Protein AF-0000000086141491 (afdb_homodimer)

pLDDT: mean 94.19, std 10.58, range [19.38, 98.94]

Nearest PDB structures (foldseek):
  3cea-assembly1_D  TM=8.051E-01  e=7.127E-17  Lactiplantibacillus plantarum WCFS1
  4mkx-assembly1_A  TM=8.194E-01  e=7.556E-16  Lacticaseibacillus casei BL23
  3oqb-assembly1_A  TM=6.980E-01  e=3.266E-14  Bradyrhizobium diazoefficiens USDA 110
  3oqb-assembly1_C  TM=7.221E-01  e=7.176E-14  Bradyrhizobium diazoefficiens USDA 110
  3oqb-assembly1_G  TM=6.958E-01  e=2.919E-14  Bradyrhizobium diazoefficiens USDA 110

Secondary structure (DSSP, 8-state):
-------PPPPEEEEE--SHHHHHHHHHHHHHTS-EEEEEE-SSHHHHHHHHHHHTSTTSPPPTTTEESSHHHHHHHHHHHHHHHHTT-------SEEEE-S-GGGHHHHHHHHGGGT-EEEEPSSS-SSHHHHHHHHHHHHTS----EEES-GGGGSHHHHHHHIIIIIS-TT-SEEEEEEEEE--HHHHIIIIISSGGG-TTTS--HHHHTTHHHHHHHHHHHTSPPTT--PPP----EEEEEEE--SSSGGG--GGGTT--BSTT-TTTTT-TT-HIIIIIITTGGGT--STTHHHH-TTHHHHHHHT-HHHHHHHHHHHHH----TTTS-HHHHHTS--TTB-TTSS---S-SEEEEEEEE---BTTB--EEEEEEEESS-SSSS--EEEEEESSEEEEE-SS-EEEEETTTTEEEEE-----TT-SGGGHHHHHHHHHHHHHHHHHTTSS-HHHHIIIII---HHHHHHHHHHHHHHHHHHHHTSPEEHHHHHIIIIIHHHHTT--/-------PPPPEEEEE--SHHHHHHHHHHHHHTS-EEEEEE-SSHHHHHHHHHHHTSTTSPPPTTTEESSHHHHHHHHHHHHHHHHTT-------SEEEE-S-GGGHHHHHHHHGGGT-EEEEPSSS-SSHHHHHHHHHHHHTS----EEE--GGGGSHHHHHHHIIIIIS-TT-SEEEEEEEEE--HHHHIIIIISSGGG-TTTS--HHHHTTHHHHHHHHHHHTSPPTT--PPP----EEEEEEE--SSSGGG--GGGTT--BSTT-TTTTT-TT-HIIIIIITTGGGT--STTHHHH-TTHHHHHHHT-HHHHHHHHHHHHH----TTTS-HHHHHTS--TTB-TTSS---S-SEEEEEEEE---BTTB--EEEEEEEESS-SSSS--EEEEEESSEEEEE-SS-EEEEETTTTEEEEE-PPPPTT-SGGGHHHHHHHHHHHHHHHHHTTSS-HHHHIIIII---HHHHHHHHHHHHHHHHHHHHTSPEEHHHHHIIIIIHHHHTT--

Radius of gyration: 33.01 Å; Cα contacts (8 Å, |Δi|>4): 2067; chains: 2; bounding box: 70×109×81 Å

Sequence (1022 aa):
MANELASSAKPRLLIVGAGSRGNGYARAVVDSGLGVVAAVAEPVQFKRKLLGSRFIWPGVDPTPEQEFSGWKQYIKYEQQRRKDEAAGVAVPPGVDGVFICVHDEHHIEVLTAIAPLGLHIMAEKPLATTLADCLKIERSVRATEERIFAIGHVLRYSPHNMLLRHLVREKKIIGDILSIEHTEPVGWWHFSHSYVRGHWRKESTTAPSLLTKSCHDIDFILWMLCSPLSNSQEATHLPARLSSSGSLKQYRRAQKPKEAGEATNCVSCPIGDACKYSATRIYHDRHLAKGNAKWPVEIANPEVEHILTTQGAEDAKQALLQTLSEDYDVKKTPLADIEGRAWYGRCVWESDNDVCDDQYVTIEWDDHSPGLGAKTASFHMIAQSLAQCERRGRIYGTSGEIAYDSKTITVHDFTNDTTQTFNPEVPKNSHHGGGDDGLTQQFLKAIVATQSASMSIASAQMEYLGCTMDEIIRSHAAVFAAEEARKERTVVDWQKWWQRNVVNTAGGSASMANELASSAKPRLLIVGAGSRGNGYARAVVDSGLGVVAAVAEPVQFKRKLLGSRFIWPGVDPTPEQEFSGWKQYIKYEQQRRKDEAAGVAVPPGVDGVFICVHDEHHIEVLTAIAPLGLHIMAEKPLATTLADCLKIERSVRATEERIFAIGHVLRYSPHNMLLRHLVREKKIIGDILSIEHTEPVGWWHFSHSYVRGHWRKESTTAPSLLTKSCHDIDFILWMLCSPLSNSQEATHLPARLSSSGSLKQYRRAQKPKEAGEATNCVSCPIGDACKYSATRIYHDRHLAKGNAKWPVEIANPEVEHILTTQGAEDAKQALLQTLSEDYDVKKTPLADIEGRAWYGRCVWESDNDVCDDQYVTIEWDDHSPGLGAKTASFHMIAQSLAQCERRGRIYGTSGEIAYDSKTITVHDFTNDTTQTFNPEVPKNSHHGGGDDGLTQQFLKAIVATQSASMSIASAQMEYLGCTMDEIIRSHAAVFAAEEARKERTVVDWQKWWQRNVVNTAGGSAS

Organism: NCBI:txid717836

Foldseek 3Di:
DVDCPPPPDAFEEEEFDLPPLSLQLLVLQVVLVRHADAAYAAQDPVSQVVSCCVGHNPPDDDDPQHYHNGLVRNLVVLVVQVVCVVVVHDHDDDGQAYEADDAQQCLLVNLLSCLQVVHAYEYEPDNHQDLLSLLSSVCSNVVHDFHFYHYNLLLCFFLQLVVVLCVCPVVVVQPFFAEKEKEFAAEQLNCLQPQQQHQNQAPVNGHACCRVPVLSVLLSVLVNAFADDPPDPDHGFAFFWKAKAFFADAQ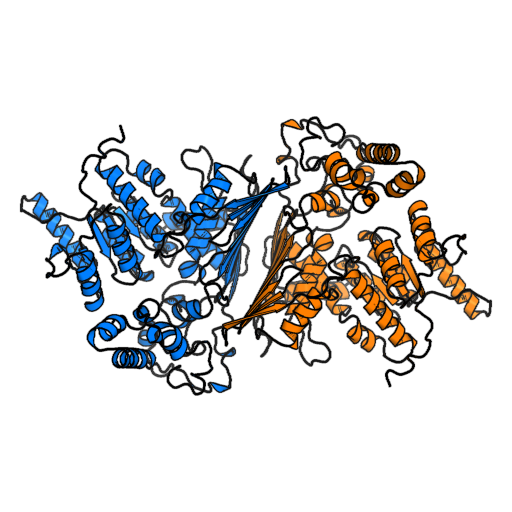AQVNDDVQQPPDFFLLPGPCNVPDPNQLCCVQPVVALVVPHCDPPNCVLPVCLNVCCVPPHSVVSSVVSSVSLPDDDDPVPDDPCVLNVGGRSGTRSHNTPGTHTQKMKMKIWTDDDDVSNHIHMYMYIYHNHDRDRRQMWMKIHHPFWIWTDGLAKIWIAGNVVGDIDMDGGDFDDPRPNSCSSSRSSSLSSQLSSCVVVVVDPNVRSNCVRNVADSVSSSSSSLSSVQNVCNHVVVHMDGPVVSCCVSPVVSVPVVVD/DVDCPDPPDAFEEEEFDLPPLSLQLLVLQVVLVRHADAAYAAQDPVSQVVSCCVGHNPPDDDDPQHYHNGLVRNLVVVVVQVVCVVVVHDHDDDGQAYEADDAQQCLLVNLLSCLQVVHAYEYEPDNHQDLLSLLSSVVSNVVHDFHFYHYNLLLCFFLQLVVVLCVCPVVVVQPFFAEKEKEFAAAQLNCLQPQQQHQNQAPVNGHACCRVPVLSVLLSVLVNQFADDFPDPDHGFAFFWKAKAFFADAQAQVNDDVQQPPDFFLLPGPCNVPDPNQLCCVQPVVALVVPHCDPPNCVLPVCLNVCCVPPHSVVSSVVSSVSRPDDDDPVPDDPCVLNVGGRSGTRSHNTPGTHTQKMKMKIWTDCDDVSNHIHMYMYIYHNHDRDRRQMWMKIHHPFWIWTDGLAKIWIAGNVVGDIDMDGGDFDPPHPNSCSSSRSSSLSSQLSSCVSVVVDPNVRSNCPRNVADSVSSSSSSLSSVQNVCNHVVVHMDGPVVSCCVSPVVSVPVVVD

Solvent-accessible surface area (backbone atoms only — not comparable to full-atom values): 52686 Å² total; per-residue (Å²): 126,92,58,76,79,62,86,64,82,58,48,24,27,33,33,32,20,48,46,74,62,23,46,51,52,50,49,35,34,54,74,65,68,57,32,41,52,51,27,40,18,20,70,54,61,69,41,35,50,52,48,34,40,71,61,57,30,62,94,58,78,77,54,80,84,32,56,30,63,24,62,67,54,43,52,55,50,51,54,48,45,51,53,36,44,74,70,68,43,91,64,80,86,77,66,49,29,35,40,43,35,57,61,46,75,48,34,45,61,52,49,50,65,47,31,78,73,50,47,25,38,36,34,42,59,41,70,34,58,43,70,68,44,38,52,50,37,51,51,43,48,65,73,36,60,86,52,48,64,43,65,49,48,32,54,70,34,8,48,47,46,40,49,49,45,42,42,47,68,74,64,33,69,23,44,56,66,42,35,36,43,40,34,42,26,45,6,44,67,53,34,45,47,45,37,33,23,25,77,44,6,28,39,93,78,38,29,47,36,60,46,71,67,38,35,41,56,52,30,47,52,40,54,73,64,21,54,48,59,84,96,49,89,56,67,70,46,65,63,44,34,31,29,28,49,66,45,68,64,69,66,32,56,91,61,49,61,73,80,39,64,84,51,54,32,23,76,76,23,82,39,29,90,70,42,70,79,14,31,58,42,57,42,35,64,68,25,39,73,71,70,38,39,45,90,70,30,29,76,70,37,68,58,37,41,56,35,34,75,74,69,27,64,68,56,20,48,51,54,49,51,56,57,28,57,47,81,82,45,86,88,73,47,54,64,67,66,60,71,68,51,64,39,64,6,42,24,59,34,66,44,84,36,69,31,50,46,32,38,37,38,39,40,33,31,57,70,74,46,95,90,40,56,37,28,39,37,39,38,37,42,34,23,53,30,87,51,60,66,52,33,34,37,37,40,25,17,77,38,13,35,36,41,37,49,75,51,43,40,36,40,36,30,61,70,80,68,47,75,50,77,44,68,56,70,60,55,85,94,38,53,76,55,17,1,53,45,34,43,47,49,26,53,42,51,24,50,51,35,38,74,68,65,75,33,52,52,70,55,22,33,47,71,48,63,62,52,50,72,67,53,54,51,48,33,52,46,51,48,54,48,27,49,48,8,37,76,67,54,34,48,35,49,37,64,64,48,42,44,60,66,55,54,51,52,64,57,58,72,76,106,126,97,56,78,76,65,88,66,81,59,49,25,26,32,34,32,20,47,45,76,62,23,47,51,51,48,48,34,35,54,73,66,66,57,34,39,52,51,28,39,18,20,68,53,60,68,41,34,50,52,47,34,40,72,62,56,31,62,93,57,76,76,53,80,85,32,56,30,63,24,65,68,55,42,51,54,50,51,55,49,46,50,53,35,44,75,70,69,44,90,64,79,84,77,67,50,28,36,39,43,35,59,60,47,72,50,33,45,61,52,51,51,66,47,31,78,73,49,48,25,36,36,34,42,59,41,69,34,61,42,69,69,44,38,52,50,37,50,51,43,47,65,72,36,59,85,51,46,65,44,63,48,49,31,54,70,34,8,48,47,46,41,49,50,46,43,42,46,70,74,62,33,68,22,43,56,67,41,36,37,44,39,33,42,26,45,6,43,68,52,34,44,48,44,37,34,23,25,77,44,6,28,40,92,79,38,28,47,36,60,47,70,68,38,36,41,54,52,30,47,51,40,53,74,65,23,52,48,58,84,98,48,90,56,66,70,46,66,62,43,34,30,30,28,49,63,44,67,61,68,66,33,55,91,61,49,59,73,78,38,62,84,52,55,32,23,77,77,23,83,40,30,92,71,43,71,78,14,31,60,42,57,43,35,62,68,25,40,72,71,67,39,39,44,90,70,32,28,76,70,38,68,57,36,42,57,33,34,76,74,71,27,65,70,56,20,49,50,54,48,51,53,57,28,57,47,81,82,46,87,90,72,47,56,65,67,66,59,72,68,52,62,38,64,6,40,24,60,35,64,45,85,36,69,31,50,44,33,36,38,39,40,40,32,31,56,71,74,46,96,90,37,54,37,30,40,37,39,37,37,42,35,22,53,30,86,50,62,65,52,35,35,37,36,38,26,19,77,38,12,34,34,42,38,48,75,52,43,40,37,40,35,31,61,69,80,68,46,75,50,76,45,67,56,71,58,53,86,92,34,54,75,52,17,2,53,44,35,44,48,50,25,53,43,51,25,50,51,34,36,75,67,66,74,35,55,52,72,55,23,34,48,73,46,63,62,53,49,72,68,53,52,50,48,33,52,48,52,47,54,47,28,49,49,9,36,76,67,54,33,48,35,47,38,65,64,48,42,43,59,64,54,55,49,51,63,59,57,72,75,104

Structure (mmCIF, N/CA/C/O backbone):
data_AF-0000000086141491-model_v1
#
loop_
_entity.id
_entity.type
_entity.pdbx_description
1 polymer 'Gfo/Idh/MocA-like oxidoreductase N-terminal domain-containing protein'
#
loop_
_atom_site.group_PDB
_atom_site.id
_atom_site.type_symbol
_atom_site.label_atom_id
_atom_site.label_alt_id
_atom_site.label_comp_id
_atom_site.label_asym_id
_atom_site.label_entity_id
_atom_site.label_seq_id
_atom_site.pdbx_PDB_ins_code
_atom_site.Cartn_x
_atom_site.Cartn_y
_atom_site.Cartn_z
_atom_site.occupancy
_atom_site.B_iso_or_equiv
_atom_site.auth_seq_id
_atom_site.auth_comp_id
_atom_site.auth_asym_id
_atom_site.auth_atom_id
_atom_site.pdbx_PDB_model_num
ATOM 1 N N . MET A 1 1 ? 27.203 -17.422 -38.156 1 19.97 1 MET A N 1
ATOM 2 C CA . MET A 1 1 ? 27.078 -18.812 -37.719 1 19.97 1 MET A CA 1
ATOM 3 C C . MET A 1 1 ? 25.844 -18.984 -36.844 1 19.97 1 MET A C 1
ATOM 5 O O . MET A 1 1 ? 25.922 -18.812 -35.625 1 19.97 1 MET A O 1
ATOM 9 N N . ALA A 1 2 ? 24.734 -18.281 -37.188 1 32.72 2 ALA A N 1
ATOM 10 C CA . ALA A 1 2 ? 23.328 -18.578 -36.875 1 32.72 2 ALA A CA 1
ATOM 11 C C . ALA A 1 2 ? 23.094 -20.078 -36.844 1 32.72 2 ALA A C 1
ATOM 13 O O . ALA A 1 2 ? 22.859 -20.703 -37.906 1 32.72 2 ALA A O 1
ATOM 14 N N . ASN A 1 3 ? 24.25 -20.656 -36.219 1 27.97 3 ASN A N 1
ATOM 15 C CA . ASN A 1 3 ? 24.578 -22.078 -36.219 1 27.97 3 ASN A CA 1
ATOM 16 C C . ASN A 1 3 ? 23.344 -22.953 -36.062 1 27.97 3 ASN A C 1
ATOM 18 O O . ASN A 1 3 ? 22.312 -22.5 -35.562 1 27.97 3 ASN A O 1
ATOM 22 N N . GLU A 1 4 ? 23.422 -24.172 -36.688 1 32.06 4 GLU A N 1
ATOM 23 C CA . GLU A 1 4 ? 22.609 -25.391 -36.656 1 32.06 4 GLU A CA 1
ATOM 24 C C . GLU A 1 4 ? 22.203 -25.75 -35.219 1 32.06 4 GLU A C 1
ATOM 26 O O . GLU A 1 4 ? 23.016 -26.281 -34.469 1 32.06 4 GLU A O 1
ATOM 31 N N . LEU A 1 5 ? 21.641 -24.938 -34.375 1 37.84 5 LEU A N 1
ATOM 32 C CA . LEU A 1 5 ? 21.031 -25.688 -33.281 1 37.84 5 LEU A CA 1
ATOM 33 C C . LEU A 1 5 ? 20.594 -27.078 -33.75 1 37.84 5 LEU A C 1
ATOM 35 O O . LEU A 1 5 ? 19.719 -27.203 -34.625 1 37.84 5 LEU A O 1
ATOM 39 N N . ALA A 1 6 ? 21.578 -27.906 -34.094 1 38.84 6 ALA A N 1
ATOM 40 C CA . ALA A 1 6 ? 21.547 -29.312 -34.469 1 38.84 6 ALA A CA 1
ATOM 41 C C . ALA A 1 6 ? 20.219 -29.953 -34.062 1 38.84 6 ALA A C 1
ATOM 43 O O . ALA A 1 6 ? 19.672 -29.656 -33 1 38.84 6 ALA A O 1
ATOM 44 N N . SER A 1 7 ? 19.375 -30.469 -34.969 1 47.78 7 SER A N 1
ATOM 45 C CA . SER A 1 7 ? 18.047 -31.094 -34.969 1 47.78 7 SER A CA 1
ATOM 46 C C . SER A 1 7 ? 17.781 -31.844 -33.688 1 47.78 7 SER A C 1
ATOM 48 O O . SER A 1 7 ? 17.859 -33.062 -33.656 1 47.78 7 SER A O 1
ATOM 50 N N . SER A 1 8 ? 18.297 -31.469 -32.594 1 59.31 8 SER A N 1
ATOM 51 C CA . SER A 1 8 ? 18.047 -32.25 -31.391 1 59.31 8 SER A CA 1
ATOM 52 C C . SER A 1 8 ? 16.547 -32.531 -31.234 1 59.31 8 SER A C 1
ATOM 54 O O . SER A 1 8 ? 15.711 -31.766 -31.688 1 59.31 8 SER A O 1
ATOM 56 N N . ALA A 1 9 ? 16.25 -33.906 -30.953 1 81.94 9 ALA A N 1
ATOM 57 C CA . ALA A 1 9 ? 14.883 -34.406 -30.781 1 81.94 9 ALA A CA 1
ATOM 58 C C . ALA A 1 9 ? 14.117 -33.562 -29.766 1 81.94 9 ALA A C 1
ATOM 60 O O . ALA A 1 9 ? 14.664 -33.156 -28.734 1 81.94 9 ALA A O 1
ATOM 61 N N . LYS A 1 10 ? 13.008 -33 -30.125 1 93.88 10 LYS A N 1
ATOM 62 C CA . LYS A 1 10 ? 12.125 -32.219 -29.281 1 93.88 10 LYS A CA 1
ATOM 63 C C . LYS A 1 10 ? 11.766 -32.969 -28 1 93.88 10 LYS A C 1
ATOM 65 O O . LYS A 1 10 ? 11.469 -34.156 -28.047 1 93.88 10 LYS A O 1
ATOM 70 N N . PRO A 1 11 ? 11.914 -32.219 -26.891 1 97.56 11 PRO A N 1
ATOM 71 C CA . PRO A 1 11 ? 11.508 -32.875 -25.641 1 97.56 11 PRO A CA 1
ATOM 72 C C . PRO A 1 11 ? 10.078 -33.406 -25.688 1 97.56 11 PRO A C 1
ATOM 74 O O . PRO A 1 11 ? 9.188 -32.781 -26.25 1 97.56 11 PRO A O 1
ATOM 77 N N . ARG A 1 12 ? 9.922 -34.562 -25.219 1 98.31 12 ARG A N 1
ATOM 78 C CA . ARG A 1 12 ? 8.609 -35.188 -25.094 1 98.31 12 ARG A CA 1
ATOM 79 C C . ARG A 1 12 ? 8.055 -35 -23.688 1 98.31 12 ARG A C 1
ATOM 81 O O . ARG A 1 12 ? 8.703 -35.375 -22.703 1 98.31 12 ARG A O 1
ATOM 88 N N . LEU A 1 13 ? 6.812 -34.531 -23.594 1 98.75 13 LEU A N 1
ATOM 89 C CA . LEU A 1 13 ? 6.328 -34.062 -22.297 1 98.75 13 LEU A CA 1
ATOM 90 C C . LEU A 1 13 ? 5.074 -34.812 -21.891 1 98.75 13 LEU A C 1
ATOM 92 O O . LEU A 1 13 ? 4.211 -35.094 -22.719 1 98.75 13 LEU A O 1
ATOM 96 N N . LEU A 1 14 ? 4.98 -35.156 -20.625 1 98.81 14 LEU A N 1
ATOM 97 C CA . LEU A 1 14 ? 3.783 -35.656 -19.969 1 98.81 14 LEU A CA 1
ATOM 98 C C . LEU A 1 14 ? 3.023 -34.562 -19.25 1 98.81 14 LEU A C 1
ATOM 100 O O . LEU A 1 14 ? 3.629 -33.719 -18.594 1 98.81 14 LEU A O 1
ATOM 104 N N . ILE A 1 15 ? 1.693 -34.531 -19.453 1 98.81 15 ILE A N 1
ATOM 105 C CA . ILE A 1 15 ? 0.836 -33.625 -18.688 1 98.81 15 ILE A CA 1
ATOM 106 C C . ILE A 1 15 ? 0.083 -34.438 -17.609 1 98.81 15 ILE A C 1
ATOM 108 O O . ILE A 1 15 ? -0.696 -35.312 -17.938 1 98.81 15 ILE A O 1
ATOM 112 N N . VAL A 1 16 ? 0.362 -34.125 -16.375 1 98.75 16 VAL A N 1
ATOM 113 C CA . VAL A 1 16 ? -0.389 -34.688 -15.266 1 98.75 16 VAL A CA 1
ATOM 114 C C . VAL A 1 16 ? -1.433 -33.719 -14.766 1 98.75 16 VAL A C 1
ATOM 116 O O . VAL A 1 16 ? -1.104 -32.781 -14.039 1 98.75 16 VAL A O 1
ATOM 119 N N . GLY A 1 17 ? -2.668 -33.969 -15.008 1 98.06 17 GLY A N 1
ATOM 120 C CA . GLY A 1 17 ? -3.758 -33.031 -14.773 1 98.06 17 GLY A CA 1
ATOM 121 C C . GLY A 1 17 ? -4.195 -32.281 -16.031 1 98.06 17 GLY A C 1
ATOM 122 O O . GLY A 1 17 ? -3.492 -31.406 -16.516 1 98.06 17 GLY A O 1
ATOM 123 N N . ALA A 1 18 ? -5.391 -32.594 -16.5 1 96.81 18 ALA A N 1
ATOM 124 C CA . ALA A 1 18 ? -5.887 -32.062 -17.766 1 96.81 18 ALA A CA 1
ATOM 125 C C . ALA A 1 18 ? -6.953 -30.984 -17.516 1 96.81 18 ALA A C 1
ATOM 127 O O . ALA A 1 18 ? -7.934 -30.891 -18.266 1 96.81 18 ALA A O 1
ATOM 128 N N . GLY A 1 19 ? -6.789 -30.281 -16.375 1 92.69 19 GLY A N 1
ATOM 129 C CA . GLY A 1 19 ? -7.621 -29.109 -16.141 1 92.69 19 GLY A CA 1
ATOM 130 C C . GLY A 1 19 ? -7.176 -27.906 -16.938 1 92.69 19 GLY A C 1
ATOM 131 O O . GLY A 1 19 ? -6.523 -28.031 -17.969 1 92.69 19 GLY A O 1
ATOM 132 N N . SER A 1 20 ? -7.648 -26.781 -16.5 1 90.38 20 SER A N 1
ATOM 133 C CA . SER A 1 20 ? -7.352 -25.531 -17.188 1 90.38 20 SER A CA 1
ATOM 134 C C . SER A 1 20 ? -5.848 -25.328 -17.344 1 90.38 20 SER A C 1
ATOM 136 O O . SER A 1 20 ? -5.371 -24.969 -18.422 1 90.38 20 SER A O 1
ATOM 138 N N . ARG A 1 21 ? -5.066 -25.609 -16.297 1 93.25 21 ARG A N 1
ATOM 139 C CA . ARG A 1 21 ? -3.627 -25.375 -16.328 1 93.25 21 ARG A CA 1
ATOM 140 C C . ARG A 1 21 ? -2.939 -26.391 -17.25 1 93.25 21 ARG A C 1
ATOM 142 O O . ARG A 1 21 ? -2.049 -26.031 -18.016 1 93.25 21 ARG A O 1
ATOM 149 N N . GLY A 1 22 ? -3.352 -27.641 -17.172 1 96.12 22 GLY A N 1
ATOM 150 C CA . GLY A 1 22 ? -2.799 -28.641 -18.078 1 96.12 22 GLY A CA 1
ATOM 151 C C . GLY A 1 22 ? -3.006 -28.312 -19.531 1 96.12 22 GLY A C 1
ATOM 152 O O . GLY A 1 22 ? -2.082 -28.422 -20.344 1 96.12 22 GLY A O 1
ATOM 153 N N . ASN A 1 23 ? -4.211 -27.891 -19.828 1 93.81 23 ASN A N 1
ATOM 154 C CA . ASN A 1 23 ? -4.512 -27.469 -21.188 1 93.81 23 ASN A CA 1
ATOM 155 C C . ASN A 1 23 ? -3.68 -26.25 -21.594 1 93.81 23 ASN A C 1
ATOM 157 O O . ASN A 1 23 ? -3.213 -26.172 -22.734 1 93.81 23 ASN A O 1
ATOM 161 N N . GLY A 1 24 ? -3.523 -25.344 -20.641 1 93.25 24 GLY A N 1
ATOM 162 C CA . GLY A 1 24 ? -2.721 -24.156 -20.922 1 93.25 24 GLY A CA 1
ATOM 163 C C . GLY A 1 24 ? -1.276 -24.484 -21.25 1 93.25 24 GLY A C 1
ATOM 164 O O . GLY A 1 24 ? -0.719 -23.953 -22.219 1 93.25 24 GLY A O 1
ATOM 165 N N . TYR A 1 25 ? -0.662 -25.359 -20.516 1 96.5 25 TYR A N 1
ATOM 166 C CA . TYR A 1 25 ? 0.731 -25.734 -20.75 1 96.5 25 TYR A CA 1
ATOM 167 C C . TYR A 1 25 ? 0.871 -26.578 -22 1 96.5 25 TYR A C 1
ATOM 169 O O . TYR A 1 25 ? 1.85 -26.453 -22.734 1 96.5 25 TYR A O 1
ATOM 177 N N . ALA A 1 26 ? -0.081 -27.469 -22.234 1 97.38 26 ALA A N 1
ATOM 178 C CA . ALA A 1 26 ? -0.063 -28.234 -23.484 1 97.38 26 ALA A CA 1
ATOM 179 C C . ALA A 1 26 ? -0.076 -27.328 -24.703 1 97.38 26 ALA A C 1
ATOM 181 O O . ALA A 1 26 ? 0.72 -27.5 -25.625 1 97.38 26 ALA A O 1
ATOM 182 N N . ARG A 1 27 ? -0.96 -26.391 -24.656 1 95.25 27 ARG A N 1
ATOM 183 C CA . ARG A 1 27 ? -1.037 -25.422 -25.75 1 95.25 27 ARG A CA 1
ATOM 184 C C . ARG A 1 27 ? 0.282 -24.672 -25.906 1 95.25 27 ARG A C 1
ATOM 186 O O . ARG A 1 27 ? 0.779 -24.516 -27.031 1 95.25 27 ARG A O 1
ATOM 193 N N . ALA A 1 28 ? 0.812 -24.203 -24.781 1 95.5 28 ALA A N 1
ATOM 194 C CA . ALA A 1 28 ? 2.059 -23.438 -24.812 1 95.5 28 ALA A CA 1
ATOM 195 C C . ALA A 1 28 ? 3.193 -24.281 -25.406 1 95.5 28 ALA A C 1
ATOM 197 O O . ALA A 1 28 ? 4.039 -23.75 -26.141 1 95.5 28 ALA A O 1
ATOM 198 N N . VAL A 1 29 ? 3.246 -25.547 -25.094 1 97.38 29 VAL A N 1
ATOM 199 C CA . VAL A 1 29 ? 4.254 -26.453 -25.641 1 97.38 29 VAL A CA 1
ATOM 200 C C . VAL A 1 29 ? 4.117 -26.531 -27.156 1 97.38 29 VAL A C 1
ATOM 202 O O . VAL A 1 29 ? 5.09 -26.312 -27.891 1 97.38 29 VAL A O 1
ATOM 205 N N . VAL A 1 30 ? 2.924 -26.75 -27.609 1 96.56 30 VAL A N 1
ATOM 206 C CA . VAL A 1 30 ? 2.666 -26.906 -29.047 1 96.56 30 VAL A CA 1
ATOM 207 C C . VAL A 1 30 ? 2.941 -25.594 -29.766 1 96.56 30 VAL A C 1
ATOM 209 O O . VAL A 1 30 ? 3.629 -25.594 -30.797 1 96.56 30 VAL A O 1
ATOM 212 N N . ASP A 1 31 ? 2.479 -24.531 -29.219 1 93.88 31 ASP A N 1
ATOM 213 C CA . ASP A 1 31 ? 2.627 -23.234 -29.844 1 93.88 31 ASP A CA 1
ATOM 214 C C . ASP A 1 31 ? 4.094 -22.812 -29.922 1 93.88 31 ASP A C 1
ATOM 216 O O . ASP A 1 31 ? 4.5 -22.109 -30.859 1 93.88 31 ASP A O 1
ATOM 220 N N . SER A 1 32 ? 4.883 -23.219 -28.969 1 94 32 SER A N 1
ATOM 221 C CA . SER A 1 32 ? 6.289 -22.844 -28.922 1 94 32 SER A CA 1
ATOM 222 C C . SER A 1 32 ? 7.086 -23.547 -30.016 1 94 32 SER A C 1
ATOM 224 O O . SER A 1 32 ? 8.133 -23.047 -30.438 1 94 32 SER A O 1
ATOM 226 N N . GLY A 1 33 ? 6.68 -24.734 -30.406 1 95.56 33 GLY A N 1
ATOM 227 C CA . GLY A 1 33 ? 7.406 -25.547 -31.359 1 95.56 33 GLY A CA 1
ATOM 228 C C . GLY A 1 33 ? 8.656 -26.188 -30.766 1 95.56 33 GLY A C 1
ATOM 229 O O . GLY A 1 33 ? 9.43 -26.812 -31.484 1 95.56 33 GLY A O 1
ATOM 230 N N . LEU A 1 34 ? 8.797 -26.094 -29.484 1 96.19 34 LEU A N 1
ATOM 231 C CA . LEU A 1 34 ? 10.047 -26.5 -28.859 1 96.19 34 LEU A CA 1
ATOM 232 C C . LEU A 1 34 ? 9.93 -27.891 -28.25 1 96.19 34 LEU A C 1
ATOM 234 O O . LEU A 1 34 ? 10.93 -28.484 -27.859 1 96.19 34 LEU A O 1
ATOM 238 N N . GLY A 1 35 ? 8.695 -28.406 -28.219 1 97.44 35 GLY A N 1
ATOM 239 C CA . GLY A 1 35 ? 8.438 -29.703 -27.625 1 97.44 35 GLY A CA 1
ATOM 240 C C . GLY A 1 35 ? 7.195 -30.375 -28.156 1 97.44 35 GLY A C 1
ATOM 241 O O . GLY A 1 35 ? 6.5 -29.828 -29.016 1 97.44 35 GLY A O 1
ATOM 242 N N . VAL A 1 36 ? 6.996 -31.594 -27.703 1 97.62 36 VAL A N 1
ATOM 243 C CA . VAL A 1 36 ? 5.805 -32.344 -28.078 1 97.62 36 VAL A CA 1
ATOM 244 C C . VAL A 1 36 ? 5.078 -32.844 -26.828 1 97.62 36 VAL A C 1
ATOM 246 O O . VAL A 1 36 ? 5.711 -33.25 -25.859 1 97.62 36 VAL A O 1
ATOM 249 N N . VAL A 1 37 ? 3.781 -32.688 -26.828 1 98.62 37 VAL A N 1
ATOM 250 C CA . VAL A 1 37 ? 2.979 -33.312 -25.781 1 98.62 37 VAL A CA 1
ATOM 251 C C . VAL A 1 37 ? 2.781 -34.781 -26.094 1 98.62 37 VAL A C 1
ATOM 253 O O . VAL A 1 37 ? 2.066 -35.125 -27.047 1 98.62 37 VAL A O 1
ATOM 256 N N . ALA A 1 38 ? 3.379 -35.594 -25.312 1 98.44 38 ALA A N 1
ATOM 257 C CA . ALA A 1 38 ? 3.465 -37 -25.672 1 98.44 38 ALA A CA 1
ATOM 258 C C . ALA A 1 38 ? 2.385 -37.812 -24.969 1 98.44 38 ALA A C 1
ATOM 260 O O . ALA A 1 38 ? 1.951 -38.875 -25.469 1 98.44 38 ALA A O 1
ATOM 261 N N . ALA A 1 39 ? 2.002 -37.375 -23.766 1 98.75 39 ALA A N 1
ATOM 262 C CA . ALA A 1 39 ? 1.07 -38.188 -22.969 1 98.75 39 ALA A CA 1
ATOM 263 C C . ALA A 1 39 ? 0.305 -37.312 -21.984 1 98.75 39 ALA A C 1
ATOM 265 O O . ALA A 1 39 ? 0.716 -36.188 -21.688 1 98.75 39 ALA A O 1
ATOM 266 N N . VAL A 1 40 ? -0.839 -37.875 -21.5 1 98.81 40 VAL A N 1
ATOM 267 C CA . VAL A 1 40 ? -1.674 -37.219 -20.5 1 98.81 40 VAL A CA 1
ATOM 268 C C . VAL A 1 40 ? -2.109 -38.219 -19.438 1 98.81 40 VAL A C 1
ATOM 270 O O . VAL A 1 40 ? -2.402 -39.375 -19.75 1 98.81 40 VAL A O 1
ATOM 273 N N . ALA A 1 41 ? -2.016 -37.844 -18.219 1 98.75 41 ALA A N 1
ATOM 274 C CA . ALA A 1 41 ? -2.574 -38.562 -17.078 1 98.75 41 ALA A CA 1
ATOM 275 C C . ALA A 1 41 ? -3.66 -37.75 -16.375 1 98.75 41 ALA A C 1
ATOM 277 O O . ALA A 1 41 ? -3.383 -36.688 -15.82 1 98.75 41 ALA A O 1
ATOM 278 N N . GLU A 1 42 ? -4.906 -38.188 -16.359 1 98.12 42 GLU A N 1
ATOM 279 C CA . GLU A 1 42 ? -6.082 -37.5 -15.852 1 98.12 42 GLU A CA 1
ATOM 280 C C . GLU A 1 42 ? -7.199 -38.469 -15.523 1 98.12 42 GLU A C 1
ATOM 282 O O . GLU A 1 42 ? -7.609 -39.25 -16.375 1 98.12 42 GLU A O 1
ATOM 287 N N . PRO A 1 43 ? -7.676 -38.344 -14.234 1 96.31 43 PRO A N 1
ATOM 288 C CA . PRO A 1 43 ? -8.68 -39.344 -13.828 1 96.31 43 PRO A CA 1
ATOM 289 C C . PRO A 1 43 ? -10.031 -39.125 -14.5 1 96.31 43 PRO A C 1
ATOM 291 O O . PRO A 1 43 ? -10.797 -40.062 -14.688 1 96.31 43 PRO A O 1
ATOM 294 N N . VAL A 1 44 ? -10.398 -37.906 -14.805 1 93.81 44 VAL A N 1
ATOM 295 C CA . VAL A 1 44 ? -11.672 -37.594 -15.453 1 93.81 44 VAL A CA 1
ATOM 296 C C . VAL A 1 44 ? -11.57 -37.906 -16.953 1 93.81 44 VAL A C 1
ATOM 298 O O . VAL A 1 44 ? -10.891 -37.156 -17.672 1 93.81 44 VAL A O 1
ATOM 301 N N . GLN A 1 45 ? -12.32 -38.844 -17.375 1 95.44 45 GLN A N 1
ATOM 302 C CA . GLN A 1 45 ? -12.211 -39.344 -18.734 1 95.44 45 GLN A CA 1
ATOM 303 C C . GLN A 1 45 ? -12.453 -38.25 -19.75 1 95.44 45 GLN A C 1
ATOM 305 O O . GLN A 1 45 ? -11.719 -38.125 -20.734 1 95.44 45 GLN A O 1
ATOM 310 N N . PHE A 1 46 ? -13.461 -37.531 -19.578 1 92.06 46 PHE A N 1
ATOM 311 C CA . PHE A 1 46 ? -13.82 -36.5 -20.531 1 92.06 46 PHE A CA 1
ATOM 312 C C . PHE A 1 46 ? -12.68 -35.5 -20.703 1 92.06 46 PHE A C 1
ATOM 314 O O . PHE A 1 46 ? -12.312 -35.156 -21.828 1 92.06 46 PHE A O 1
ATOM 321 N N . LYS A 1 47 ? -12.07 -35.062 -19.625 1 93.62 47 LYS A N 1
ATOM 322 C CA . LYS A 1 47 ? -10.977 -34.094 -19.656 1 93.62 47 LYS A CA 1
ATOM 323 C C . LYS A 1 47 ? -9.734 -34.719 -20.312 1 93.62 47 LYS A C 1
ATOM 325 O O . LYS A 1 47 ? -9.055 -34.062 -21.094 1 93.62 47 LYS A O 1
ATOM 330 N N . ARG A 1 48 ? -9.469 -35.938 -19.984 1 96.75 48 ARG A N 1
ATOM 331 C CA . ARG A 1 48 ? -8.344 -36.656 -20.547 1 96.75 48 ARG A CA 1
ATOM 332 C C . ARG A 1 48 ? -8.445 -36.75 -22.062 1 96.75 48 ARG A C 1
ATOM 334 O O . ARG A 1 48 ? -7.496 -36.438 -22.781 1 96.75 48 ARG A O 1
ATOM 341 N N . LYS A 1 49 ? -9.633 -37.094 -22.5 1 95.12 49 LYS A N 1
ATOM 342 C CA . LYS A 1 49 ? -9.867 -37.281 -23.938 1 95.12 49 LYS A CA 1
ATOM 343 C C . LYS A 1 49 ? -9.812 -35.938 -24.656 1 95.12 49 LYS A C 1
ATOM 345 O O . LYS A 1 49 ? -9.312 -35.844 -25.781 1 95.12 49 LYS A O 1
ATOM 350 N N . LEU A 1 50 ? -10.367 -35 -24.031 1 92.38 50 LEU A N 1
ATOM 351 C CA . LEU A 1 50 ? -10.391 -33.688 -24.641 1 92.38 50 LEU A CA 1
ATOM 352 C C . LEU A 1 50 ? -8.969 -33.156 -24.859 1 92.38 50 LEU A C 1
ATOM 354 O O . LEU A 1 50 ? -8.641 -32.719 -25.969 1 92.38 50 LEU A O 1
ATOM 358 N N . LEU A 1 51 ? -8.086 -33.188 -23.828 1 96.19 51 LEU A N 1
ATOM 359 C CA . LEU A 1 51 ? -6.711 -32.75 -23.984 1 96.19 51 LEU A CA 1
ATOM 360 C C . LEU A 1 51 ? -5.957 -33.594 -24.984 1 96.19 51 LEU A C 1
ATOM 362 O O . LEU A 1 51 ? -5.254 -33.062 -25.859 1 96.19 51 LEU A O 1
ATOM 366 N N . GLY A 1 52 ? -6.113 -34.875 -24.922 1 97.69 52 GLY A N 1
ATOM 367 C CA . GLY A 1 52 ? -5.441 -35.812 -25.828 1 97.69 52 GLY A CA 1
ATOM 368 C C . GLY A 1 52 ? -5.801 -35.562 -27.281 1 97.69 52 GLY A C 1
ATOM 369 O O . GLY A 1 52 ? -4.918 -35.5 -28.141 1 97.69 52 GLY A O 1
ATOM 370 N N . SER A 1 53 ? -7.078 -35.375 -27.531 1 95.88 53 SER A N 1
ATOM 371 C CA . SER A 1 53 ? -7.535 -35.188 -28.906 1 95.88 53 SER A CA 1
ATOM 372 C C . SER A 1 53 ? -7.035 -33.875 -29.469 1 95.88 53 SER A C 1
ATOM 374 O O . SER A 1 53 ? -6.848 -33.75 -30.672 1 95.88 53 SER A O 1
ATOM 376 N N . ARG A 1 54 ? -6.801 -32.969 -28.609 1 94.69 54 ARG A N 1
ATOM 377 C CA . ARG A 1 54 ? -6.391 -31.625 -29.062 1 94.69 54 ARG A CA 1
ATOM 378 C C . ARG A 1 54 ? -4.883 -31.578 -29.281 1 94.69 54 ARG A C 1
ATOM 380 O O . ARG A 1 54 ? -4.414 -30.938 -30.234 1 94.69 54 ARG A O 1
ATOM 387 N N . PHE A 1 55 ? -4.09 -32.312 -28.422 1 97.75 55 PHE A N 1
ATOM 388 C CA . PHE A 1 55 ? -2.668 -31.984 -28.391 1 97.75 55 PHE A CA 1
ATOM 389 C C . PHE A 1 55 ? -1.817 -33.219 -28.594 1 97.75 55 PHE A C 1
ATOM 391 O O . PHE A 1 55 ? -0.62 -33.125 -28.875 1 97.75 55 PHE A O 1
ATOM 398 N N . ILE A 1 56 ? -2.338 -34.438 -28.562 1 98 56 ILE A N 1
ATOM 399 C CA . ILE A 1 56 ? -1.511 -35.625 -28.531 1 98 56 ILE A CA 1
ATOM 400 C C . ILE A 1 56 ? -1.865 -36.531 -29.703 1 98 56 ILE A C 1
ATOM 402 O O . ILE A 1 56 ? -0.984 -36.969 -30.453 1 98 56 ILE A O 1
ATOM 406 N N . TRP A 1 57 ? -3.203 -36.781 -29.906 1 96.19 57 TRP A N 1
ATOM 407 C CA . TRP A 1 57 ? -3.631 -37.688 -30.969 1 96.19 57 TRP A CA 1
ATOM 408 C C . TRP A 1 57 ? -4.793 -37.094 -31.766 1 96.19 57 TRP A C 1
ATOM 410 O O . TRP A 1 57 ? -5.844 -37.719 -31.891 1 96.19 57 TRP A O 1
ATOM 420 N N . PRO A 1 58 ? -4.621 -36.031 -32.281 1 91.94 58 PRO A N 1
ATOM 421 C CA . PRO A 1 58 ? -5.727 -35.406 -33.031 1 91.94 58 PRO A CA 1
ATOM 422 C C . PRO A 1 58 ? -6.293 -36.312 -34.094 1 91.94 58 PRO A C 1
ATOM 424 O O . PRO A 1 58 ? -5.555 -36.781 -34.969 1 91.94 58 PRO A O 1
ATOM 427 N N . GLY A 1 59 ? -7.547 -36.531 -34.031 1 91.12 59 GLY A N 1
ATOM 428 C CA . GLY A 1 59 ? -8.273 -37.219 -35.094 1 91.12 59 GLY A CA 1
ATOM 429 C C . GLY A 1 59 ? -8.109 -38.719 -35.094 1 91.12 59 GLY A C 1
ATOM 430 O O . GLY A 1 59 ? -8.539 -39.406 -36 1 91.12 59 GLY A O 1
ATOM 431 N N . VAL A 1 60 ? -7.352 -39.25 -34.094 1 93.75 60 VAL A N 1
ATOM 432 C CA . VAL A 1 60 ? -7.172 -40.719 -34.031 1 93.75 60 VAL A CA 1
ATOM 433 C C . VAL A 1 60 ? -7.363 -41.188 -32.594 1 93.75 60 VAL A C 1
ATOM 435 O O . VAL A 1 60 ? -7.73 -40.375 -31.719 1 93.75 60 VAL A O 1
ATOM 438 N N . ASP A 1 61 ? -7.242 -42.469 -32.438 1 94.75 61 ASP A N 1
ATOM 439 C CA . ASP A 1 61 ? -7.332 -43.031 -31.094 1 94.75 61 ASP A CA 1
ATOM 440 C C . ASP A 1 61 ? -5.965 -43.062 -30.406 1 94.75 61 ASP A C 1
ATOM 442 O O . ASP A 1 61 ? -4.938 -43.188 -31.078 1 94.75 61 ASP A O 1
ATOM 446 N N . PRO A 1 62 ? -6.02 -43 -29.125 1 96.88 62 PRO A N 1
ATOM 447 C CA . PRO A 1 62 ? -4.742 -43 -28.406 1 96.88 62 PRO A CA 1
ATOM 448 C C . PRO A 1 62 ? -4.078 -44.375 -28.391 1 96.88 62 PRO A C 1
ATOM 450 O O . PRO A 1 62 ? -4.77 -45.375 -28.344 1 96.88 62 PRO A O 1
ATOM 453 N N . THR A 1 63 ? -2.771 -44.312 -28.438 1 96.56 63 THR A N 1
ATOM 454 C CA . THR A 1 63 ? -1.991 -45.531 -28.125 1 96.56 63 THR A CA 1
ATOM 455 C C . THR A 1 63 ? -1.789 -45.656 -26.609 1 96.56 63 THR A C 1
ATOM 457 O O . THR A 1 63 ? -1.987 -44.688 -25.859 1 96.56 63 THR A O 1
ATOM 460 N N . PRO A 1 64 ? -1.402 -46.781 -26.109 1 95.44 64 PRO A N 1
ATOM 461 C CA . PRO A 1 64 ? -1.318 -47.031 -24.672 1 95.44 64 PRO A CA 1
ATOM 462 C C . PRO A 1 64 ? -0.33 -46.094 -23.969 1 95.44 64 PRO A C 1
ATOM 464 O O . PRO A 1 64 ? -0.502 -45.781 -22.797 1 95.44 64 PRO A O 1
ATOM 467 N N . GLU A 1 65 ? 0.678 -45.688 -24.641 1 97.56 65 GLU A N 1
ATOM 468 C CA . GLU A 1 65 ? 1.711 -44.875 -24.016 1 97.56 65 GLU A CA 1
ATOM 469 C C . GLU A 1 65 ? 1.297 -43.406 -23.969 1 97.56 65 GLU A C 1
ATOM 471 O O . GLU A 1 65 ? 1.984 -42.562 -23.359 1 97.56 65 GLU A O 1
ATOM 476 N N . GLN A 1 66 ? 0.077 -43.031 -24.516 1 98.31 66 GLN A N 1
ATOM 477 C CA . GLN A 1 66 ? -0.307 -41.625 -24.688 1 98.31 66 GLN A CA 1
ATOM 478 C C . GLN A 1 66 ? -1.329 -41.219 -23.641 1 98.31 66 GLN A C 1
ATOM 480 O O . GLN A 1 66 ? -1.521 -40.031 -23.391 1 98.31 66 GLN A O 1
ATOM 485 N N . GLU A 1 67 ? -2.037 -42.156 -23.062 1 98.25 67 GLU A N 1
ATOM 486 C CA . GLU A 1 67 ? -3.174 -41.812 -22.203 1 98.25 67 GLU A CA 1
ATOM 487 C C . GLU A 1 67 ? -3.18 -42.688 -20.953 1 98.25 67 GLU A C 1
ATOM 489 O O . GLU A 1 67 ? -3.148 -43.906 -21.031 1 98.25 67 GLU A O 1
ATOM 494 N N . PHE A 1 68 ? -3.334 -42.031 -19.797 1 98.69 68 PHE A N 1
ATOM 495 C CA . PHE A 1 68 ? -3.354 -42.719 -18.5 1 98.69 68 PHE A CA 1
ATOM 496 C C . PHE A 1 68 ? -4.48 -42.219 -17.625 1 98.69 68 PHE A C 1
ATOM 498 O O . PHE A 1 68 ? -4.742 -41 -17.594 1 98.69 68 PHE A O 1
ATOM 505 N N . SER A 1 69 ? -5.113 -43 -16.812 1 97.62 69 SER A N 1
ATOM 506 C CA . SER A 1 69 ? -6.219 -42.625 -15.938 1 97.62 69 SER A CA 1
ATOM 507 C C . SER A 1 69 ? -5.715 -41.875 -14.703 1 97.62 69 SER A C 1
ATOM 509 O O . SER A 1 69 ? -6.512 -41.344 -13.93 1 97.62 69 SER A O 1
ATOM 511 N N . GLY A 1 70 ? -4.43 -41.844 -14.555 1 97.62 70 GLY A N 1
ATOM 512 C CA . GLY A 1 70 ? -3.795 -41.125 -13.469 1 97.62 70 GLY A CA 1
ATOM 513 C C . GLY A 1 70 ? -2.281 -41.219 -13.477 1 97.62 70 GLY A C 1
ATOM 514 O O . GLY A 1 70 ? -1.717 -42 -14.266 1 97.62 70 GLY A O 1
ATOM 515 N N . TRP A 1 71 ? -1.648 -40.531 -12.586 1 98.06 71 TRP A N 1
ATOM 516 C CA . TRP A 1 71 ? -0.19 -40.5 -12.555 1 98.06 71 TRP A CA 1
ATOM 517 C C . TRP A 1 71 ? 0.38 -41.812 -12.07 1 98.06 71 TRP A C 1
ATOM 519 O O . TRP A 1 71 ? 1.474 -42.219 -12.477 1 98.06 71 TRP A O 1
ATOM 529 N N . LYS A 1 72 ? -0.332 -42.531 -11.211 1 98.31 72 LYS A N 1
ATOM 530 C CA . LYS A 1 72 ? 0.128 -43.812 -10.734 1 98.31 72 LYS A CA 1
ATOM 531 C C . LYS A 1 72 ? 0.222 -44.812 -11.883 1 98.31 72 LYS A C 1
ATOM 533 O O . LYS A 1 72 ? 1.154 -45.625 -11.938 1 98.31 72 LYS A O 1
ATOM 538 N N . GLN A 1 73 ? -0.819 -44.781 -12.75 1 98.44 73 GLN A N 1
ATOM 539 C CA . GLN A 1 73 ? -0.788 -45.656 -13.914 1 98.44 73 GLN A CA 1
ATOM 540 C C . GLN A 1 73 ? 0.411 -45.344 -14.805 1 98.44 73 GLN A C 1
ATOM 542 O O . GLN A 1 73 ? 1.058 -46.25 -15.328 1 98.44 73 GLN A O 1
ATOM 547 N N . TYR A 1 74 ? 0.651 -44.156 -15 1 98.38 74 TYR A N 1
ATOM 548 C CA . TYR A 1 74 ? 1.81 -43.781 -15.805 1 98.38 74 TYR A CA 1
ATOM 549 C C . TYR A 1 74 ? 3.098 -44.312 -15.195 1 98.38 74 TYR A C 1
ATOM 551 O O . TYR A 1 74 ? 3.961 -44.812 -15.906 1 98.38 74 TYR A O 1
ATOM 559 N N . ILE A 1 75 ? 3.295 -44.125 -13.867 1 98.19 75 ILE A N 1
ATOM 560 C CA . ILE A 1 75 ? 4.512 -44.562 -13.188 1 98.19 75 ILE A CA 1
ATOM 561 C C . ILE A 1 75 ? 4.727 -46.062 -13.398 1 98.19 75 ILE A C 1
ATOM 563 O O . ILE A 1 75 ? 5.836 -46.5 -13.719 1 98.19 75 ILE A O 1
ATOM 567 N N . LYS A 1 76 ? 3.66 -46.781 -13.234 1 98 76 LYS A N 1
ATOM 568 C CA . LYS A 1 76 ? 3.748 -48.219 -13.453 1 98 76 LYS A CA 1
ATOM 569 C C . LYS A 1 76 ? 4.156 -48.531 -14.891 1 98 76 LYS A C 1
ATOM 571 O O . LYS A 1 76 ? 5.012 -49.375 -15.125 1 98 76 LYS A O 1
ATOM 576 N N . TYR A 1 77 ? 3.514 -47.875 -15.781 1 98.38 77 TYR A N 1
ATOM 577 C CA . TYR A 1 77 ? 3.826 -48.062 -17.188 1 98.38 77 TYR A CA 1
ATOM 578 C C . TYR A 1 77 ? 5.289 -47.719 -17.469 1 98.38 77 TYR A C 1
ATOM 580 O O . TYR A 1 77 ? 5.988 -48.5 -18.141 1 98.38 77 TYR A O 1
ATOM 588 N N . GLU A 1 78 ? 5.762 -46.594 -17 1 98.12 78 GLU A N 1
ATOM 589 C CA . GLU A 1 78 ? 7.113 -46.125 -17.281 1 98.12 78 GLU A CA 1
ATOM 590 C C . GLU A 1 78 ? 8.164 -47.062 -16.688 1 98.12 78 GLU A C 1
ATOM 592 O O . GLU A 1 78 ? 9.195 -47.312 -17.312 1 98.12 78 GLU A O 1
ATOM 597 N N . GLN A 1 79 ? 7.895 -47.562 -15.477 1 97.31 79 GLN A N 1
ATOM 598 C CA . GLN A 1 79 ? 8.805 -48.5 -14.844 1 97.31 79 GLN A CA 1
ATOM 599 C C . GLN A 1 79 ? 8.938 -49.781 -15.672 1 97.31 79 GLN A C 1
ATOM 601 O O . GLN A 1 79 ? 10.039 -50.281 -15.883 1 97.31 79 GLN A O 1
ATOM 606 N N . GLN A 1 80 ? 7.84 -50.219 -16.172 1 97.75 80 GLN A N 1
ATOM 607 C CA . GLN A 1 80 ? 7.859 -51.406 -17.016 1 97.75 80 GLN A CA 1
ATOM 608 C C . GLN A 1 80 ? 8.555 -51.125 -18.344 1 97.75 80 GLN A C 1
ATOM 610 O O . GLN A 1 80 ? 9.32 -51.969 -18.828 1 97.75 80 GLN A O 1
ATOM 615 N N . ARG A 1 81 ? 8.219 -50 -18.891 1 97.81 81 ARG A N 1
ATOM 616 C CA . ARG A 1 81 ? 8.844 -49.625 -20.156 1 97.81 81 ARG A CA 1
ATOM 617 C C . ARG A 1 81 ? 10.367 -49.625 -20.031 1 97.81 81 ARG A C 1
ATOM 619 O O . ARG A 1 81 ? 11.062 -50.156 -20.906 1 97.81 81 ARG A O 1
ATOM 626 N N . ARG A 1 82 ? 10.852 -49.125 -18.984 1 97.12 82 ARG A N 1
ATOM 627 C CA . ARG A 1 82 ? 12.289 -49.031 -18.75 1 97.12 82 ARG A CA 1
ATOM 628 C C . ARG A 1 82 ? 12.883 -50.438 -18.547 1 97.12 82 ARG A C 1
ATOM 630 O O . ARG A 1 82 ? 13.992 -50.719 -19 1 97.12 82 ARG A O 1
ATOM 637 N N . LYS A 1 83 ? 12.18 -51.25 -17.797 1 97.69 83 LYS A N 1
ATOM 638 C CA . LYS A 1 83 ? 12.625 -52.625 -17.625 1 97.69 83 LYS A CA 1
ATOM 639 C C . LYS A 1 83 ? 12.711 -53.344 -18.953 1 97.69 83 LYS A C 1
ATOM 641 O O . LYS A 1 83 ? 13.688 -54.062 -19.219 1 97.69 83 LYS A O 1
ATOM 646 N N . ASP A 1 84 ? 11.734 -53.156 -19.719 1 98.06 84 ASP A N 1
ATOM 647 C CA . ASP A 1 84 ? 11.703 -53.781 -21.031 1 98.06 84 ASP A CA 1
ATOM 648 C C . ASP A 1 84 ? 12.828 -53.25 -21.922 1 98.06 84 ASP A C 1
ATOM 650 O O . ASP A 1 84 ? 13.5 -54 -22.609 1 98.06 84 ASP A O 1
ATOM 654 N N . GLU A 1 85 ? 12.93 -52 -21.922 1 96.94 85 GLU A N 1
ATOM 655 C CA . GLU A 1 85 ? 14 -51.375 -22.703 1 96.94 85 GLU A CA 1
ATOM 656 C C . GLU A 1 85 ? 15.367 -51.938 -22.312 1 96.94 85 GLU A C 1
ATOM 658 O O . GLU A 1 85 ? 16.188 -52.25 -23.172 1 96.94 85 GLU A O 1
ATOM 663 N N . ALA A 1 86 ? 15.562 -52.062 -21.016 1 97 86 ALA A N 1
ATOM 664 C CA . ALA A 1 86 ? 16.828 -52.625 -20.5 1 97 86 ALA A CA 1
ATOM 665 C C . ALA A 1 86 ? 17.016 -54.062 -20.922 1 97 86 ALA A C 1
ATOM 667 O O . ALA A 1 86 ? 18.141 -54.531 -21.094 1 97 86 ALA A O 1
ATOM 668 N N . ALA A 1 87 ? 15.922 -54.719 -21.156 1 97.81 87 ALA A N 1
ATOM 669 C CA . ALA A 1 87 ? 15.945 -56.125 -21.547 1 97.81 87 ALA A CA 1
ATOM 670 C C . ALA A 1 87 ? 16.062 -56.281 -23.062 1 97.81 87 ALA A C 1
ATOM 672 O O . ALA A 1 87 ? 16.109 -57.406 -23.578 1 97.81 87 ALA A O 1
ATOM 673 N N . GLY A 1 88 ? 16 -55.219 -23.781 1 96.69 88 GLY A N 1
ATOM 674 C CA . GLY A 1 88 ? 16.188 -55.25 -25.219 1 96.69 88 GLY A CA 1
ATOM 675 C C . GLY A 1 88 ? 14.875 -55.406 -25.984 1 96.69 88 GLY A C 1
ATOM 676 O O . GLY A 1 88 ? 14.875 -55.656 -27.188 1 96.69 88 GLY A O 1
ATOM 677 N N . VAL A 1 89 ? 13.82 -55.281 -25.297 1 96.94 89 VAL A N 1
ATOM 678 C CA . VAL A 1 89 ? 12.508 -55.344 -25.922 1 96.94 89 VAL A CA 1
ATOM 679 C C . VAL A 1 89 ? 12.203 -53.969 -26.578 1 96.94 89 VAL A C 1
ATOM 681 O O . VAL A 1 89 ? 12.516 -52.938 -26 1 96.94 89 VAL A O 1
ATOM 684 N N . ALA A 1 90 ? 11.68 -54.031 -27.688 1 96.56 90 ALA A N 1
ATOM 685 C CA . ALA A 1 90 ? 11.297 -52.781 -28.344 1 96.56 90 ALA A CA 1
ATOM 686 C C . ALA A 1 90 ? 10.188 -52.062 -27.578 1 96.56 90 ALA A C 1
ATOM 688 O O . ALA A 1 90 ? 9.148 -52.656 -27.281 1 96.56 90 ALA A O 1
ATOM 689 N N . VAL A 1 91 ? 10.391 -50.781 -27.25 1 96.88 91 VAL A N 1
ATOM 690 C CA . VAL A 1 91 ? 9.406 -50 -26.5 1 96.88 91 VAL A CA 1
ATOM 691 C C . VAL A 1 91 ? 9.219 -48.625 -27.172 1 96.88 91 VAL A C 1
ATOM 693 O O . VAL A 1 91 ? 10.102 -48.156 -27.891 1 96.88 91 VAL A O 1
ATOM 696 N N . PRO A 1 92 ? 8.062 -48 -27 1 96.19 92 PRO A N 1
ATOM 697 C CA . PRO A 1 92 ? 7.902 -46.625 -27.453 1 96.19 92 PRO A CA 1
ATOM 698 C C . PRO A 1 92 ? 8.852 -45.656 -26.75 1 96.19 92 PRO A C 1
ATOM 700 O O . PRO A 1 92 ? 9.359 -45.969 -25.672 1 96.19 92 PRO A O 1
ATOM 703 N N . PRO A 1 93 ? 9.07 -44.531 -27.391 1 95.56 93 PRO A N 1
ATOM 704 C CA . PRO A 1 93 ? 9.914 -43.562 -26.734 1 95.56 93 PRO A CA 1
ATOM 705 C C . PRO A 1 93 ? 9.32 -43.062 -25.422 1 95.56 93 PRO A C 1
ATOM 707 O O . PRO A 1 93 ? 8.102 -42.875 -25.328 1 95.56 93 PRO A O 1
ATOM 710 N N . GLY A 1 94 ? 10.164 -42.844 -24.422 1 96 94 GLY A N 1
ATOM 711 C CA . GLY A 1 94 ? 9.734 -42.281 -23.156 1 96 94 GLY A CA 1
ATOM 712 C C . GLY A 1 94 ? 9.547 -40.781 -23.172 1 96 94 GLY A C 1
ATOM 713 O O . GLY A 1 94 ? 9.688 -40.156 -24.234 1 96 94 GLY A O 1
ATOM 714 N N . VAL A 1 95 ? 9.234 -40.219 -22.016 1 97.38 95 VAL A N 1
ATOM 715 C CA . VAL A 1 95 ? 9.094 -38.781 -21.906 1 97.38 95 VAL A CA 1
ATOM 716 C C . VAL A 1 95 ? 10.32 -38.188 -21.219 1 97.38 95 VAL A C 1
ATOM 718 O O . VAL A 1 95 ? 11.016 -38.906 -20.469 1 97.38 95 VAL A O 1
ATOM 721 N N . ASP A 1 96 ? 10.555 -36.906 -21.547 1 97.44 96 ASP A N 1
ATOM 722 C CA . ASP A 1 96 ? 11.727 -36.219 -21.016 1 97.44 96 ASP A CA 1
ATOM 723 C C . ASP A 1 96 ? 11.367 -35.375 -19.812 1 97.44 96 ASP A C 1
ATOM 725 O O . ASP A 1 96 ? 12.203 -35.125 -18.938 1 97.44 96 ASP A O 1
ATOM 729 N N . GLY A 1 97 ? 10.172 -34.875 -19.828 1 98.31 97 GLY A N 1
ATOM 730 C CA . GLY A 1 97 ? 9.711 -34 -18.781 1 98.31 97 GLY A CA 1
ATOM 731 C C . GLY A 1 97 ? 8.234 -34.125 -18.484 1 98.31 97 GLY A C 1
ATOM 732 O O . GLY A 1 97 ? 7.5 -34.781 -19.234 1 98.31 97 GLY A O 1
ATOM 733 N N . VAL A 1 98 ? 7.852 -33.5 -17.406 1 98.69 98 VAL A N 1
ATOM 734 C CA . VAL A 1 98 ? 6.465 -33.625 -16.969 1 98.69 98 VAL A CA 1
ATOM 735 C C . VAL A 1 98 ? 5.98 -32.281 -16.438 1 98.69 98 VAL A C 1
ATOM 737 O O . VAL A 1 98 ? 6.734 -31.547 -15.781 1 98.69 98 VAL A O 1
ATOM 740 N N . PHE A 1 99 ? 4.754 -31.859 -16.828 1 98.69 99 PHE A N 1
ATOM 741 C CA . PHE A 1 99 ? 4.008 -30.781 -16.203 1 98.69 99 PHE A CA 1
ATOM 742 C C . PHE A 1 99 ? 3.055 -31.328 -15.141 1 98.69 99 PHE A C 1
ATOM 744 O O . PHE A 1 99 ? 2.191 -32.156 -15.438 1 98.69 99 PHE A O 1
ATOM 751 N N . ILE A 1 100 ? 3.254 -30.922 -13.945 1 98.62 100 ILE A N 1
ATOM 752 C CA . ILE A 1 100 ? 2.373 -31.328 -12.859 1 98.62 100 ILE A CA 1
ATOM 753 C C . ILE A 1 100 ? 1.332 -30.234 -12.602 1 98.62 100 ILE A C 1
ATOM 755 O O . ILE A 1 100 ? 1.637 -29.219 -11.992 1 98.62 100 ILE A O 1
ATOM 759 N N . CYS A 1 101 ? 0.066 -30.547 -12.961 1 97.81 101 CYS A N 1
ATOM 760 C CA . CYS A 1 101 ? -1.003 -29.547 -12.953 1 97.81 101 CYS A CA 1
ATOM 761 C C . CYS A 1 101 ? -2.223 -30.062 -12.203 1 97.81 101 CYS A C 1
ATOM 763 O O . CYS A 1 101 ? -3.357 -29.734 -12.547 1 97.81 101 CYS A O 1
ATOM 765 N N . VAL A 1 102 ? -2.021 -30.922 -11.219 1 97.12 102 VAL A N 1
ATOM 766 C CA . VAL A 1 102 ? -3.109 -31.406 -10.367 1 97.12 102 VAL A CA 1
ATOM 767 C C . VAL A 1 102 ? -3.428 -30.359 -9.305 1 97.12 102 VAL A C 1
ATOM 769 O O . VAL A 1 102 ? -2.77 -29.312 -9.234 1 97.12 102 VAL A O 1
ATOM 772 N N . HIS A 1 103 ? -4.461 -30.641 -8.547 1 95.38 103 HIS A N 1
ATOM 773 C CA . HIS A 1 103 ? -4.789 -29.734 -7.445 1 95.38 103 HIS A CA 1
ATOM 774 C C . HIS A 1 103 ? -3.643 -29.641 -6.445 1 95.38 103 HIS A C 1
ATOM 776 O O . HIS A 1 103 ? -2.883 -30.594 -6.277 1 95.38 103 HIS A O 1
ATOM 782 N N . ASP A 1 104 ? -3.551 -28.625 -5.742 1 96.88 104 ASP A N 1
ATOM 783 C CA . ASP A 1 104 ? -2.422 -28.266 -4.891 1 96.88 104 ASP A CA 1
ATOM 784 C C . ASP A 1 104 ? -2.133 -29.359 -3.867 1 96.88 104 ASP A C 1
ATOM 786 O O . ASP A 1 104 ? -0.974 -29.688 -3.617 1 96.88 104 ASP A O 1
ATOM 790 N N . GLU A 1 105 ? -3.193 -29.875 -3.266 1 95.38 105 GLU A N 1
ATOM 791 C CA . GLU A 1 105 ? -3.045 -30.797 -2.145 1 95.38 105 GLU A CA 1
ATOM 792 C C . GLU A 1 105 ? -2.473 -32.125 -2.602 1 95.38 105 GLU A C 1
ATOM 794 O O . GLU A 1 105 ? -2.006 -32.938 -1.781 1 95.38 105 GLU A O 1
ATOM 799 N N . HIS A 1 106 ? -2.449 -32.344 -3.932 1 96.38 106 HIS A N 1
ATOM 800 C CA . HIS A 1 106 ? -1.951 -33.594 -4.457 1 96.38 106 HIS A CA 1
ATOM 801 C C . HIS A 1 106 ? -0.504 -33.469 -4.922 1 96.38 106 HIS A C 1
ATOM 803 O O . HIS A 1 106 ? 0.121 -34.469 -5.297 1 96.38 106 HIS A O 1
ATOM 809 N N . HIS A 1 107 ? 0.063 -32.312 -4.887 1 98.19 107 HIS A N 1
ATOM 810 C CA . HIS A 1 107 ? 1.409 -32.094 -5.398 1 98.19 107 HIS A CA 1
ATOM 811 C C . HIS A 1 107 ? 2.426 -32.969 -4.68 1 98.19 107 HIS A C 1
ATOM 813 O O . HIS A 1 107 ? 3.303 -33.562 -5.312 1 98.19 107 HIS A O 1
ATOM 819 N N . ILE A 1 108 ? 2.303 -33.031 -3.375 1 97.94 108 ILE A N 1
ATOM 820 C CA . ILE A 1 108 ? 3.297 -33.75 -2.586 1 97.94 108 ILE A CA 1
ATOM 821 C C . ILE A 1 108 ? 3.332 -35.219 -3.01 1 97.94 108 ILE A C 1
ATOM 823 O O . ILE A 1 108 ? 4.406 -35.781 -3.209 1 97.94 108 ILE A O 1
ATOM 827 N N . GLU A 1 109 ? 2.186 -35.812 -3.221 1 98.06 109 GLU A N 1
ATOM 828 C CA . GLU A 1 109 ? 2.129 -37.219 -3.605 1 98.06 109 GLU A CA 1
ATOM 829 C C . GLU A 1 109 ? 2.693 -37.438 -5.008 1 98.06 109 GLU A C 1
ATOM 831 O O . GLU A 1 109 ? 3.504 -38.344 -5.227 1 98.06 109 GLU A O 1
ATOM 836 N N . VAL A 1 110 ? 2.297 -36.625 -5.914 1 98.38 110 VAL A N 1
ATOM 837 C CA . VAL A 1 110 ? 2.701 -36.75 -7.309 1 98.38 110 VAL A CA 1
ATOM 838 C C . VAL A 1 110 ? 4.199 -36.5 -7.445 1 98.38 110 VAL A C 1
ATOM 840 O O . VAL A 1 110 ? 4.914 -37.281 -8.07 1 98.38 110 VAL A O 1
ATOM 843 N N . LEU A 1 111 ? 4.656 -35.438 -6.867 1 98.12 111 LEU A N 1
ATOM 844 C CA . LEU A 1 111 ? 6.043 -35.031 -7.027 1 98.12 111 LEU A CA 1
ATOM 845 C C . LEU A 1 111 ? 6.992 -36.031 -6.379 1 98.12 111 LEU A C 1
ATOM 847 O O . LEU A 1 111 ? 8.031 -36.375 -6.953 1 98.12 111 LEU A O 1
ATOM 851 N N . THR A 1 112 ? 6.664 -36.531 -5.188 1 97.12 112 THR A N 1
ATOM 852 C CA . THR A 1 112 ? 7.531 -37.5 -4.512 1 97.12 112 THR A CA 1
ATOM 853 C C . THR A 1 112 ? 7.531 -38.844 -5.242 1 97.12 112 THR A C 1
ATOM 855 O O . THR A 1 112 ? 8.531 -39.562 -5.238 1 97.12 112 THR A O 1
ATOM 858 N N . ALA A 1 113 ? 6.43 -39.125 -5.902 1 96.94 113 ALA A N 1
ATOM 859 C CA . ALA A 1 113 ? 6.32 -40.406 -6.633 1 96.94 113 ALA A CA 1
ATOM 860 C C . ALA A 1 113 ? 7.055 -40.312 -7.969 1 96.94 113 ALA A C 1
ATOM 862 O O . ALA A 1 113 ? 7.613 -41.312 -8.438 1 96.94 113 ALA A O 1
ATOM 863 N N . ILE A 1 114 ? 7.062 -39.188 -8.586 1 96.25 114 ILE A N 1
ATOM 864 C CA . ILE A 1 114 ? 7.605 -39.031 -9.938 1 96.25 114 ILE A CA 1
ATOM 865 C C . ILE A 1 114 ? 9.102 -38.719 -9.859 1 96.25 114 ILE A C 1
ATOM 867 O O . ILE A 1 114 ? 9.852 -39.031 -10.781 1 96.25 114 ILE A O 1
ATOM 871 N N . ALA A 1 115 ? 9.57 -38.188 -8.789 1 95 115 ALA A N 1
ATOM 872 C CA . ALA A 1 115 ? 10.945 -37.719 -8.633 1 95 115 ALA A CA 1
ATOM 873 C C . ALA A 1 115 ? 11.945 -38.844 -8.961 1 95 115 ALA A C 1
ATOM 875 O O . ALA A 1 115 ? 12.922 -38.625 -9.688 1 95 115 ALA A O 1
ATOM 876 N N . PRO A 1 116 ? 11.727 -40.094 -8.547 1 94.5 116 PRO A N 1
ATOM 877 C CA . PRO A 1 116 ? 12.695 -41.156 -8.789 1 94.5 116 PRO A CA 1
ATOM 878 C C . PRO A 1 116 ? 12.836 -41.5 -10.273 1 94.5 116 PRO A C 1
ATOM 880 O O . PRO A 1 116 ? 13.797 -42.188 -10.664 1 94.5 116 PRO A O 1
ATOM 883 N N . LEU A 1 117 ? 11.906 -41.062 -11.094 1 95.69 117 LEU A N 1
ATOM 884 C CA . LEU A 1 117 ? 11.953 -41.375 -12.523 1 95.69 117 LEU A CA 1
ATOM 885 C C . LEU A 1 117 ? 12.977 -40.5 -13.234 1 95.69 117 LEU A C 1
ATOM 887 O O . LEU A 1 117 ? 13.289 -40.75 -14.406 1 95.69 117 LEU A O 1
ATOM 891 N N . GLY A 1 118 ? 13.453 -39.406 -12.547 1 94.69 118 GLY A N 1
ATOM 892 C CA . GLY A 1 118 ? 14.523 -38.594 -13.086 1 94.69 118 GLY A CA 1
ATOM 893 C C . GLY A 1 118 ? 14.062 -37.688 -14.211 1 94.69 118 GLY A C 1
ATOM 894 O O . GLY A 1 118 ? 14.875 -37.219 -15.008 1 94.69 118 GLY A O 1
ATOM 895 N N . LEU A 1 119 ? 12.805 -37.469 -14.352 1 97.06 119 LEU A N 1
ATOM 896 C CA . LEU A 1 119 ? 12.25 -36.594 -15.367 1 97.06 119 LEU A CA 1
ATOM 897 C C . LEU A 1 119 ? 12.484 -35.125 -14.992 1 97.06 119 LEU A C 1
ATOM 899 O O . LEU A 1 119 ? 12.555 -34.781 -13.812 1 97.06 119 LEU A O 1
ATOM 903 N N . HIS A 1 120 ? 12.633 -34.219 -16.016 1 98.31 120 HIS A N 1
ATOM 904 C CA . HIS A 1 120 ? 12.516 -32.812 -15.742 1 98.31 120 HIS A CA 1
ATOM 905 C C . HIS A 1 120 ? 11.102 -32.438 -15.305 1 98.31 120 HIS A C 1
ATOM 907 O O . HIS A 1 120 ? 10.125 -33.031 -15.781 1 98.31 120 HIS A O 1
ATOM 913 N N . ILE A 1 121 ? 10.992 -31.484 -14.367 1 98.56 121 ILE A N 1
ATOM 914 C CA . ILE A 1 121 ? 9.688 -31.266 -13.766 1 98.56 121 ILE A CA 1
ATOM 915 C C . ILE A 1 121 ? 9.344 -29.766 -13.836 1 98.56 121 ILE A C 1
ATOM 917 O O . ILE A 1 121 ? 10.164 -28.922 -13.477 1 98.56 121 ILE A O 1
ATOM 921 N N . MET A 1 122 ? 8.203 -29.469 -14.328 1 98.62 122 MET A N 1
ATOM 922 C CA . MET A 1 122 ? 7.527 -28.203 -14.102 1 98.62 122 MET A CA 1
ATOM 923 C C . MET A 1 122 ? 6.285 -28.391 -13.234 1 98.62 122 MET A C 1
ATOM 925 O O . MET A 1 122 ? 5.309 -29 -13.672 1 98.62 122 MET A O 1
ATOM 929 N N . ALA A 1 123 ? 6.324 -27.906 -12.008 1 98.38 123 ALA A N 1
ATOM 930 C CA . ALA A 1 123 ? 5.191 -28.016 -11.094 1 98.38 123 ALA A CA 1
ATOM 931 C C . ALA A 1 123 ? 4.406 -26.719 -11.031 1 98.38 123 ALA A C 1
ATOM 933 O O . ALA A 1 123 ? 4.996 -25.625 -10.938 1 98.38 123 ALA A O 1
ATOM 934 N N . GLU A 1 124 ? 3.141 -26.797 -11.078 1 97.62 124 GLU A N 1
ATOM 935 C CA . GLU A 1 124 ? 2.309 -25.625 -10.836 1 97.62 124 GLU A CA 1
ATOM 936 C C . GLU A 1 124 ? 2.5 -25.094 -9.422 1 97.62 124 GLU A C 1
ATOM 938 O O . GLU A 1 124 ? 2.979 -25.812 -8.539 1 97.62 124 GLU A O 1
ATOM 943 N N . LYS A 1 125 ? 2.26 -23.875 -9.297 1 97.75 125 LYS A N 1
ATOM 944 C CA . LYS A 1 125 ? 2.293 -23.297 -7.961 1 97.75 125 LYS A CA 1
ATOM 945 C C . LYS A 1 125 ? 0.968 -23.5 -7.234 1 97.75 125 LYS A C 1
ATOM 947 O O . LYS A 1 125 ? -0.082 -23.625 -7.867 1 97.75 125 LYS A O 1
ATOM 952 N N . PRO A 1 126 ? 0.905 -23.5 -5.895 1 98.31 126 PRO A N 1
ATOM 953 C CA . PRO A 1 126 ? 2.084 -23.562 -5.027 1 98.31 126 PRO A CA 1
ATOM 954 C C . PRO A 1 126 ? 2.746 -24.938 -5.043 1 98.31 126 PRO A C 1
ATOM 956 O O . PRO A 1 126 ? 2.158 -25.906 -5.539 1 98.31 126 PRO A O 1
ATOM 959 N N . LEU A 1 127 ? 3.938 -25 -4.539 1 98.69 127 LEU A N 1
ATOM 960 C CA . LEU A 1 127 ? 4.648 -26.266 -4.488 1 98.69 127 LEU A CA 1
ATOM 961 C C . LEU A 1 127 ? 3.881 -27.281 -3.658 1 98.69 127 LEU A C 1
ATOM 963 O O . LEU A 1 127 ? 3.754 -28.453 -4.055 1 98.69 127 LEU A O 1
ATOM 967 N N . ALA A 1 128 ? 3.426 -26.906 -2.564 1 98.31 128 ALA A N 1
ATOM 968 C CA . ALA A 1 128 ? 2.559 -27.672 -1.679 1 98.31 128 ALA A CA 1
ATOM 969 C C . ALA A 1 128 ? 1.729 -26.766 -0.783 1 98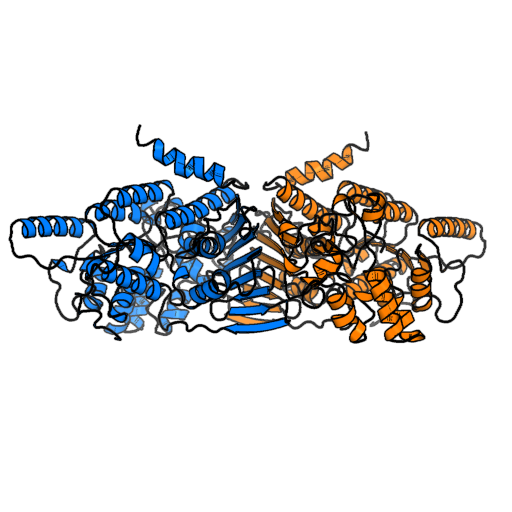.31 128 ALA A C 1
ATOM 971 O O . ALA A 1 128 ? 1.914 -25.547 -0.79 1 98.31 128 ALA A O 1
ATOM 972 N N . THR A 1 129 ? 0.814 -27.359 0.012 1 98.19 129 THR A N 1
ATOM 973 C CA . THR A 1 129 ? -0.123 -26.562 0.796 1 98.19 129 THR A CA 1
ATOM 974 C C . THR A 1 129 ? 0.415 -26.328 2.205 1 98.19 129 THR A C 1
ATOM 976 O O . THR A 1 129 ? -0.114 -25.5 2.947 1 98.19 129 THR A O 1
ATOM 979 N N . THR A 1 130 ? 1.486 -27.047 2.602 1 97.81 130 THR A N 1
ATOM 980 C CA . THR A 1 130 ? 2.15 -26.828 3.881 1 97.81 130 THR A CA 1
ATOM 981 C C . THR A 1 130 ? 3.66 -26.703 3.691 1 97.81 130 THR A C 1
ATOM 983 O O . THR A 1 130 ? 4.215 -27.219 2.719 1 97.81 130 THR A O 1
ATOM 986 N N . LEU A 1 131 ? 4.258 -26.062 4.625 1 98.06 131 LEU A N 1
ATOM 987 C CA . LEU A 1 131 ? 5.707 -25.922 4.555 1 98.06 131 LEU A CA 1
ATOM 988 C C . LEU A 1 131 ? 6.395 -27.281 4.695 1 98.06 131 LEU A C 1
ATOM 990 O O . LEU A 1 131 ? 7.375 -27.562 4 1 98.06 131 LEU A O 1
ATOM 994 N N . ALA A 1 132 ? 5.914 -28.094 5.574 1 97.5 132 ALA A N 1
ATOM 995 C CA . ALA A 1 132 ? 6.473 -29.422 5.762 1 97.5 132 ALA A CA 1
ATOM 996 C C . ALA A 1 132 ? 6.465 -30.219 4.457 1 97.5 132 ALA A C 1
ATOM 998 O O . ALA A 1 132 ? 7.438 -30.891 4.129 1 97.5 132 ALA A O 1
ATOM 999 N N . ASP A 1 133 ? 5.379 -30.109 3.73 1 98 133 ASP A N 1
ATOM 1000 C CA . ASP A 1 133 ? 5.273 -30.828 2.461 1 98 133 ASP A CA 1
ATOM 1001 C C . ASP A 1 133 ? 6.223 -30.234 1.42 1 98 133 ASP A C 1
ATOM 1003 O O . ASP A 1 133 ? 6.777 -30.969 0.597 1 98 133 ASP A O 1
ATOM 1007 N N . CYS A 1 134 ? 6.375 -28.922 1.404 1 98.44 134 CYS A N 1
ATOM 1008 C CA . CYS A 1 134 ? 7.348 -28.297 0.51 1 98.44 134 CYS A CA 1
ATOM 1009 C C . CYS A 1 134 ? 8.742 -28.859 0.755 1 98.44 134 CYS A C 1
ATOM 1011 O O . CYS A 1 134 ? 9.453 -29.219 -0.19 1 98.44 134 CYS A O 1
ATOM 1013 N N . LEU A 1 135 ? 9.094 -28.938 1.996 1 98.06 135 LEU A N 1
ATOM 1014 C CA . LEU A 1 135 ? 10.422 -29.422 2.367 1 98.06 135 LEU A CA 1
ATOM 1015 C C . LEU A 1 135 ? 10.578 -30.891 2.027 1 98.06 135 LEU A C 1
ATOM 1017 O O . LEU A 1 135 ? 11.664 -31.328 1.621 1 98.06 135 LEU A O 1
ATOM 1021 N N . LYS A 1 136 ? 9.555 -31.656 2.178 1 97.31 136 LYS A N 1
ATOM 1022 C CA . LYS A 1 136 ? 9.594 -33.062 1.799 1 97.31 136 LYS A CA 1
ATOM 1023 C C . LYS A 1 136 ? 9.805 -33.219 0.296 1 97.31 136 LYS A C 1
ATOM 1025 O O . LYS A 1 136 ? 10.562 -34.094 -0.141 1 97.31 136 LYS A O 1
ATOM 1030 N N . ILE A 1 137 ? 9.102 -32.469 -0.457 1 97.69 137 ILE A N 1
ATOM 1031 C CA . ILE A 1 137 ? 9.273 -32.5 -1.905 1 97.69 137 ILE A CA 1
ATOM 1032 C C . ILE A 1 137 ? 10.711 -32.125 -2.262 1 97.69 137 ILE A C 1
ATOM 1034 O O . ILE A 1 137 ? 11.344 -32.812 -3.082 1 97.69 137 ILE A O 1
ATOM 1038 N N . GLU A 1 138 ? 11.211 -31.047 -1.655 1 97.12 138 GLU A N 1
ATOM 1039 C CA . GLU A 1 138 ? 12.594 -30.641 -1.893 1 97.12 138 GLU A CA 1
ATOM 1040 C C . GLU A 1 138 ? 13.562 -31.781 -1.64 1 97.12 138 GLU A C 1
ATOM 1042 O O . GLU A 1 138 ? 14.438 -32.062 -2.461 1 97.12 138 GLU A O 1
ATOM 1047 N N . ARG A 1 139 ? 13.43 -32.469 -0.534 1 95.69 139 ARG A N 1
ATOM 1048 C CA . ARG A 1 139 ? 14.312 -33.562 -0.173 1 95.69 139 ARG A CA 1
ATOM 1049 C C . ARG A 1 139 ? 14.219 -34.688 -1.187 1 95.69 139 ARG A C 1
ATOM 1051 O O . ARG A 1 139 ? 15.227 -35.281 -1.583 1 95.69 139 ARG A O 1
ATOM 1058 N N . SER A 1 140 ? 13.008 -34.938 -1.573 1 95.31 140 SER A N 1
ATOM 1059 C CA . SER A 1 140 ? 12.789 -36.031 -2.531 1 95.31 140 SER A CA 1
ATOM 1060 C C . SER A 1 140 ? 13.438 -35.719 -3.875 1 95.31 140 SER A C 1
ATOM 1062 O O . SER A 1 140 ? 14.047 -36.594 -4.492 1 95.31 140 SER A O 1
ATOM 1064 N N . VAL A 1 141 ? 13.266 -34.5 -4.316 1 94.81 141 VAL A N 1
ATOM 1065 C CA . VAL A 1 141 ? 13.805 -34.062 -5.602 1 94.81 141 VAL A CA 1
ATOM 1066 C C . VAL A 1 141 ? 15.336 -34.062 -5.539 1 94.81 141 VAL A C 1
ATOM 1068 O O . VAL A 1 141 ? 16 -34.469 -6.484 1 94.81 141 VAL A O 1
ATOM 1071 N N . ARG A 1 142 ? 15.891 -33.656 -4.426 1 93.12 142 ARG A N 1
ATOM 1072 C CA . ARG A 1 142 ? 17.328 -33.562 -4.277 1 93.12 142 ARG A CA 1
ATOM 1073 C C . ARG A 1 142 ? 17.969 -34.938 -4.098 1 93.12 142 ARG A C 1
ATOM 1075 O O . ARG A 1 142 ? 19.156 -35.094 -4.383 1 93.12 142 ARG A O 1
ATOM 1082 N N . ALA A 1 143 ? 17.281 -35.844 -3.668 1 92.44 143 ALA A N 1
ATOM 1083 C CA . ALA A 1 143 ? 17.797 -37.188 -3.383 1 92.44 143 ALA A CA 1
ATOM 1084 C C . ALA A 1 143 ? 17.984 -38 -4.668 1 92.44 143 ALA A C 1
ATOM 1086 O O . ALA A 1 143 ? 18.609 -39.062 -4.66 1 92.44 143 ALA A O 1
ATOM 1087 N N . THR A 1 144 ? 17.516 -37.5 -5.707 1 89.19 144 THR A N 1
ATOM 1088 C CA . THR A 1 144 ? 17.578 -38.219 -6.98 1 89.19 144 THR A CA 1
ATOM 1089 C C . THR A 1 144 ? 18.484 -37.469 -7.965 1 89.19 144 THR A C 1
ATOM 1091 O O . THR A 1 144 ? 19.188 -36.531 -7.586 1 89.19 144 THR A O 1
ATOM 1094 N N . GLU A 1 145 ? 18.516 -37.938 -9.117 1 87.56 145 GLU A N 1
ATOM 1095 C CA . GLU A 1 145 ? 19.375 -37.344 -10.141 1 87.56 145 GLU A CA 1
ATOM 1096 C C . GLU A 1 145 ? 19 -35.875 -10.367 1 87.56 145 GLU A C 1
ATOM 1098 O O . GLU A 1 145 ? 17.844 -35.5 -10.227 1 87.56 145 GLU A O 1
ATOM 1103 N N . GLU A 1 146 ? 20.047 -35.188 -10.719 1 92.12 146 GLU A N 1
ATOM 1104 C CA . GLU A 1 146 ? 19.828 -33.781 -11.031 1 92.12 146 GLU A CA 1
ATOM 1105 C C . GLU A 1 146 ? 18.906 -33.625 -12.234 1 92.12 146 GLU A C 1
ATOM 1107 O O . GLU A 1 146 ? 19 -34.375 -13.203 1 92.12 146 GLU A O 1
ATOM 1112 N N . ARG A 1 147 ? 18.078 -32.688 -12.141 1 96.56 147 ARG A N 1
ATOM 1113 C CA . ARG A 1 147 ? 17.109 -32.406 -13.203 1 96.56 147 ARG A CA 1
ATOM 1114 C C . ARG A 1 147 ? 16.75 -30.938 -13.242 1 96.56 147 ARG A C 1
ATOM 1116 O O . ARG A 1 147 ? 17 -30.203 -12.289 1 96.56 147 ARG A O 1
ATOM 1123 N N . ILE A 1 148 ? 16.172 -30.484 -14.375 1 97.88 148 ILE A N 1
ATOM 1124 C CA . ILE A 1 148 ? 15.555 -29.156 -14.445 1 97.88 148 ILE A CA 1
ATOM 1125 C C . ILE A 1 148 ? 14.258 -29.141 -13.633 1 97.88 148 ILE A C 1
ATOM 1127 O O . ILE A 1 148 ? 13.43 -30.047 -13.766 1 97.88 148 ILE A O 1
ATOM 1131 N N . PHE A 1 149 ? 14.141 -28.203 -12.719 1 98.31 149 PHE A N 1
ATOM 1132 C CA . PHE A 1 149 ? 12.938 -28.062 -11.914 1 98.31 149 PHE A CA 1
ATOM 1133 C C . PHE A 1 149 ? 12.367 -26.656 -12.039 1 98.31 149 PHE A C 1
ATOM 1135 O O . PHE A 1 149 ? 13.039 -25.672 -11.695 1 98.31 149 PHE A O 1
ATOM 1142 N N . ALA A 1 150 ? 11.172 -26.625 -12.531 1 98.06 150 ALA A N 1
ATOM 1143 C CA . ALA A 1 150 ? 10.477 -25.344 -12.664 1 98.06 150 ALA A CA 1
ATOM 1144 C C . ALA A 1 150 ? 9.219 -25.312 -11.797 1 98.06 150 ALA A C 1
ATOM 1146 O O . ALA A 1 150 ? 8.609 -26.359 -11.531 1 98.06 150 ALA A O 1
ATOM 1147 N N . ILE A 1 151 ? 8.852 -24.172 -11.328 1 98.19 151 ILE A N 1
ATOM 1148 C CA . ILE A 1 151 ? 7.648 -23.938 -10.539 1 98.19 151 ILE A CA 1
ATOM 1149 C C . ILE A 1 151 ? 6.801 -22.859 -11.211 1 98.19 151 ILE A C 1
ATOM 1151 O O . ILE A 1 151 ? 7.324 -22 -11.93 1 98.19 151 ILE A O 1
ATOM 1155 N N . GLY A 1 152 ? 5.543 -22.906 -11.031 1 97 152 GLY A N 1
ATOM 1156 C CA . GLY A 1 152 ? 4.602 -21.984 -11.648 1 97 152 GLY A CA 1
ATOM 1157 C C . GLY A 1 152 ? 4.715 -20.578 -11.125 1 97 152 GLY A C 1
ATOM 1158 O O . GLY A 1 152 ? 3.703 -19.906 -10.875 1 97 152 GLY A O 1
ATOM 1159 N N . HIS A 1 153 ? 5.871 -20.016 -10.875 1 96.69 153 HIS A N 1
ATOM 1160 C CA . HIS A 1 153 ? 6.105 -18.594 -10.602 1 96.69 153 HIS A CA 1
ATOM 1161 C C . HIS A 1 153 ? 6.133 -17.781 -11.891 1 96.69 153 HIS A C 1
ATOM 1163 O O . HIS A 1 153 ? 7.137 -17.141 -12.203 1 96.69 153 HIS A O 1
ATOM 1169 N N . VAL A 1 154 ? 5.023 -17.656 -12.484 1 95.06 154 VAL A N 1
ATOM 1170 C CA . VAL A 1 154 ? 4.844 -17.234 -13.867 1 95.06 154 VAL A CA 1
ATOM 1171 C C . VAL A 1 154 ? 5.207 -15.75 -14 1 95.06 154 VAL A C 1
ATOM 1173 O O . VAL A 1 154 ? 5.582 -15.289 -15.078 1 95.06 154 VAL A O 1
ATOM 1176 N N . LEU A 1 155 ? 5.191 -15.016 -12.891 1 96.25 155 LEU A N 1
ATOM 1177 C CA . LEU A 1 155 ? 5.453 -13.578 -12.969 1 96.25 155 LEU A CA 1
ATOM 1178 C C . LEU A 1 155 ? 6.902 -13.312 -13.359 1 96.25 155 LEU A C 1
ATOM 1180 O O . LEU A 1 155 ? 7.215 -12.258 -13.922 1 96.25 155 LEU A O 1
ATOM 1184 N N . ARG A 1 156 ? 7.781 -14.281 -13.156 1 96.12 156 ARG A N 1
ATOM 1185 C CA . ARG A 1 156 ? 9.188 -14.125 -13.523 1 96.12 156 ARG A CA 1
ATOM 1186 C C . ARG A 1 156 ? 9.367 -14.141 -15.031 1 96.12 156 ARG A C 1
ATOM 1188 O O . ARG A 1 156 ? 10.414 -13.734 -15.547 1 96.12 156 ARG A O 1
ATOM 1195 N N . TYR A 1 157 ? 8.305 -14.562 -15.758 1 95.25 157 TYR A N 1
ATOM 1196 C CA . TYR A 1 157 ? 8.555 -14.906 -17.156 1 95.25 157 TYR A CA 1
ATOM 1197 C C . TYR A 1 157 ? 7.664 -14.094 -18.078 1 95.25 157 TYR A C 1
ATOM 1199 O O . TYR A 1 157 ? 7.602 -14.359 -19.281 1 95.25 157 TYR A O 1
ATOM 1207 N N . SER A 1 158 ? 6.891 -13.164 -17.531 1 93.75 158 SER A N 1
ATOM 1208 C CA . SER A 1 158 ? 6.156 -12.25 -18.391 1 93.75 158 SER A CA 1
ATOM 1209 C C . SER A 1 158 ? 7.074 -11.18 -18.969 1 93.75 158 SER A C 1
ATOM 1211 O O . SER A 1 158 ? 7.965 -10.68 -18.281 1 93.75 158 SER A O 1
ATOM 1213 N N . PRO A 1 159 ? 6.836 -10.812 -20.234 1 93.38 159 PRO A N 1
ATOM 1214 C CA . PRO A 1 159 ? 7.668 -9.766 -20.828 1 93.38 159 PRO A CA 1
ATOM 1215 C C . PRO A 1 159 ? 7.688 -8.484 -20 1 93.38 159 PRO A C 1
ATOM 1217 O O . PRO A 1 159 ? 8.742 -7.859 -19.844 1 93.38 159 PRO A O 1
ATOM 1220 N N . HIS A 1 160 ? 6.59 -8.141 -19.469 1 95.62 160 HIS A N 1
ATOM 1221 C CA . HIS A 1 160 ? 6.48 -6.941 -18.641 1 95.62 160 HIS A CA 1
ATOM 1222 C C . HIS A 1 160 ? 7.398 -7.023 -17.422 1 95.62 160 HIS A C 1
ATOM 1224 O O . HIS A 1 160 ? 8.188 -6.113 -17.172 1 95.62 160 HIS A O 1
ATOM 1230 N N . ASN A 1 161 ? 7.309 -8.102 -16.672 1 96.31 161 ASN A N 1
ATOM 1231 C CA . ASN A 1 161 ? 8.07 -8.227 -15.438 1 96.31 161 ASN A CA 1
ATOM 1232 C C . ASN A 1 161 ? 9.555 -8.461 -15.719 1 96.31 161 ASN A C 1
ATOM 1234 O O . ASN A 1 161 ? 10.414 -8.008 -14.953 1 96.31 161 ASN A O 1
ATOM 1238 N N . MET A 1 162 ? 9.836 -9.18 -16.797 1 95.06 162 MET A N 1
ATOM 1239 C CA . MET A 1 162 ? 11.234 -9.352 -17.172 1 95.06 162 MET A CA 1
ATOM 1240 C C . MET A 1 162 ? 11.883 -8.016 -17.5 1 95.06 162 MET A C 1
ATOM 1242 O O . MET A 1 162 ? 13.008 -7.75 -17.094 1 95.06 162 MET A O 1
ATOM 1246 N N . LEU A 1 163 ? 11.148 -7.227 -18.25 1 96.56 163 LEU A N 1
ATOM 1247 C CA . LEU A 1 163 ? 11.672 -5.902 -18.547 1 96.56 163 LEU A CA 1
ATOM 1248 C C . LEU A 1 163 ? 11.82 -5.07 -17.281 1 96.56 163 LEU A C 1
ATOM 1250 O O . LEU A 1 163 ? 12.82 -4.379 -17.094 1 96.56 163 LEU A O 1
ATOM 1254 N N . LEU A 1 164 ? 10.797 -5.102 -16.484 1 97.81 164 LEU A N 1
ATOM 1255 C CA . LEU A 1 164 ? 10.852 -4.367 -15.227 1 97.81 164 LEU A CA 1
ATOM 1256 C C . LEU A 1 164 ? 12.094 -4.738 -14.43 1 97.81 164 LEU A C 1
ATOM 1258 O O . LEU A 1 164 ? 12.812 -3.861 -13.953 1 97.81 164 LEU A O 1
ATOM 1262 N N . ARG A 1 165 ? 12.359 -6.023 -14.25 1 96.75 165 ARG A N 1
ATOM 1263 C CA . ARG A 1 165 ? 13.539 -6.469 -13.516 1 96.75 165 ARG A CA 1
ATOM 1264 C C . ARG A 1 165 ? 14.82 -5.996 -14.188 1 96.75 165 ARG A C 1
ATOM 1266 O O . ARG A 1 165 ? 15.766 -5.578 -13.516 1 96.75 165 ARG A O 1
ATOM 1273 N N . HIS A 1 166 ? 14.844 -6.141 -15.492 1 96.25 166 HIS A N 1
ATOM 1274 C CA . HIS A 1 166 ? 16 -5.684 -16.25 1 96.25 166 HIS A CA 1
ATOM 1275 C C . HIS A 1 166 ? 16.312 -4.219 -15.961 1 96.25 166 HIS A C 1
ATOM 1277 O O . HIS A 1 166 ? 17.453 -3.861 -15.672 1 96.25 166 HIS A O 1
ATOM 1283 N N . LEU A 1 167 ? 15.305 -3.414 -16 1 97.69 167 LEU A N 1
ATOM 1284 C CA . LEU A 1 167 ? 15.461 -1.98 -15.781 1 97.69 167 LEU A CA 1
ATOM 1285 C C . LEU A 1 167 ? 15.906 -1.697 -14.352 1 97.69 167 LEU A C 1
ATOM 1287 O O . LEU A 1 167 ? 16.781 -0.865 -14.125 1 97.69 167 LEU A O 1
ATOM 1291 N N . VAL A 1 168 ? 15.375 -2.404 -13.383 1 97.06 168 VAL A N 1
ATOM 1292 C CA . VAL A 1 168 ? 15.562 -2.096 -11.969 1 97.06 168 VAL A CA 1
ATOM 1293 C C . VAL A 1 168 ? 16.875 -2.697 -11.477 1 97.06 168 VAL A C 1
ATOM 1295 O O . VAL A 1 168 ? 17.641 -2.029 -10.781 1 97.06 168 VAL A O 1
ATOM 1298 N N . ARG A 1 169 ? 17.172 -3.93 -11.836 1 95.06 169 ARG A N 1
ATOM 1299 C CA . ARG A 1 169 ? 18.25 -4.668 -11.203 1 95.06 169 ARG A CA 1
ATOM 1300 C C . ARG A 1 169 ? 19.516 -4.621 -12.062 1 95.06 169 ARG A C 1
ATOM 1302 O O . ARG A 1 169 ? 20.625 -4.457 -11.547 1 95.06 169 ARG A O 1
ATOM 1309 N N . GLU A 1 170 ? 19.375 -4.82 -13.32 1 93.94 170 GLU A N 1
ATOM 1310 C CA . GLU A 1 170 ? 20.547 -4.859 -14.188 1 93.94 170 GLU A CA 1
ATOM 1311 C C . GLU A 1 170 ? 20.984 -3.455 -14.586 1 93.94 170 GLU A C 1
ATOM 1313 O O . GLU A 1 170 ? 22.156 -3.098 -14.445 1 93.94 170 GLU A O 1
ATOM 1318 N N . LYS A 1 171 ? 20 -2.684 -15.07 1 96.19 171 LYS A N 1
ATOM 1319 C CA . LYS A 1 171 ? 20.328 -1.339 -15.523 1 96.19 171 LYS A CA 1
ATOM 1320 C C . LYS A 1 171 ? 20.406 -0.363 -14.352 1 96.19 171 LYS A C 1
ATOM 1322 O O . LYS A 1 171 ? 20.969 0.727 -14.484 1 96.19 171 LYS A O 1
ATOM 1327 N N . LYS A 1 172 ? 19.781 -0.69 -13.25 1 94.94 172 LYS A N 1
ATOM 1328 C CA . LYS A 1 172 ? 19.719 0.172 -12.07 1 94.94 172 LYS A CA 1
ATOM 1329 C C . LYS A 1 172 ? 19.281 1.583 -12.445 1 94.94 172 LYS A C 1
ATOM 1331 O O . LYS A 1 172 ? 19.891 2.566 -12.039 1 94.94 172 LYS A O 1
ATOM 1336 N N . ILE A 1 173 ? 18.203 1.619 -13.172 1 97.31 173 ILE A N 1
ATOM 1337 C CA . ILE A 1 173 ? 17.781 2.854 -13.812 1 97.31 173 ILE A CA 1
ATOM 1338 C C . ILE A 1 173 ? 17.281 3.846 -12.766 1 97.31 173 ILE A C 1
ATOM 1340 O O . ILE A 1 173 ? 17.203 5.047 -13.023 1 97.31 173 ILE A O 1
ATOM 1344 N N . ILE A 1 174 ? 16.984 3.389 -11.555 1 97.56 174 ILE A N 1
ATOM 1345 C CA . ILE A 1 174 ? 16.562 4.289 -10.492 1 97.56 174 ILE A CA 1
ATOM 1346 C C . ILE A 1 174 ? 17.484 4.156 -9.289 1 97.56 174 ILE A C 1
ATOM 1348 O O . ILE A 1 174 ? 17.109 4.453 -8.156 1 97.56 174 ILE A O 1
ATOM 1352 N N . GLY A 1 175 ? 18.625 3.658 -9.469 1 95.06 175 GLY A N 1
ATOM 1353 C CA . GLY A 1 175 ? 19.547 3.412 -8.367 1 95.06 175 GLY A CA 1
ATOM 1354 C C . GLY A 1 175 ? 19.156 2.221 -7.516 1 95.06 175 GLY A C 1
ATOM 1355 O O . GLY A 1 175 ? 18.625 1.231 -8.023 1 95.06 175 GLY A O 1
ATOM 1356 N N . ASP A 1 176 ? 19.547 2.256 -6.25 1 94.69 176 ASP A N 1
ATOM 1357 C CA . ASP A 1 176 ? 19.188 1.18 -5.332 1 94.69 176 ASP A CA 1
ATOM 1358 C C . ASP A 1 176 ? 17.719 1.252 -4.945 1 94.69 176 ASP A C 1
ATOM 1360 O O . ASP A 1 176 ? 17.172 2.342 -4.758 1 94.69 176 ASP A O 1
ATOM 1364 N N . ILE A 1 177 ? 17.125 0.11 -4.824 1 96.5 177 ILE A N 1
ATOM 1365 C CA . ILE A 1 177 ? 15.711 0.046 -4.453 1 96.5 177 ILE A CA 1
ATOM 1366 C C . ILE A 1 177 ? 15.562 0.363 -2.967 1 96.5 177 ILE A C 1
ATOM 1368 O O . ILE A 1 177 ? 16.281 -0.185 -2.129 1 96.5 177 ILE A O 1
ATOM 1372 N N . LEU A 1 178 ? 14.578 1.219 -2.658 1 97.38 178 LEU A N 1
ATOM 1373 C CA . LEU A 1 178 ? 14.336 1.589 -1.268 1 97.38 178 LEU A CA 1
ATOM 1374 C C . LEU A 1 178 ? 12.992 1.061 -0.789 1 97.38 178 LEU A C 1
ATOM 1376 O O . LEU A 1 178 ? 12.82 0.768 0.396 1 97.38 178 LEU A O 1
ATOM 1380 N N . SER A 1 179 ? 12.047 1.02 -1.704 1 98.5 179 SER A N 1
ATOM 1381 C CA . SER A 1 179 ? 10.695 0.61 -1.319 1 98.5 179 SER A CA 1
ATOM 1382 C C . SER A 1 179 ? 9.906 0.118 -2.525 1 98.5 179 SER A C 1
ATOM 1384 O O . SER A 1 179 ? 10.078 0.617 -3.639 1 98.5 179 SER A O 1
ATOM 1386 N N . ILE A 1 180 ? 9.039 -0.89 -2.295 1 98.56 180 ILE A N 1
ATOM 1387 C CA . ILE A 1 180 ? 8.148 -1.385 -3.334 1 98.56 180 ILE A CA 1
ATOM 1388 C C . ILE A 1 180 ? 6.723 -1.462 -2.793 1 98.56 180 ILE A C 1
ATOM 1390 O O . ILE A 1 180 ? 6.5 -1.941 -1.679 1 98.56 180 ILE A O 1
ATOM 1394 N N . GLU A 1 181 ? 5.738 -0.887 -3.541 1 98.69 181 GLU A N 1
ATOM 1395 C CA . GLU A 1 181 ? 4.312 -1.172 -3.408 1 98.69 181 GLU A CA 1
ATOM 1396 C C . GLU A 1 181 ? 3.834 -2.111 -4.512 1 98.69 181 GLU A C 1
ATOM 1398 O O . GLU A 1 181 ? 4.023 -1.834 -5.695 1 98.69 181 GLU A O 1
ATOM 1403 N N . HIS A 1 182 ? 3.318 -3.215 -4.117 1 98.81 182 HIS A N 1
ATOM 1404 C CA . HIS A 1 182 ? 2.811 -4.168 -5.098 1 98.81 182 HIS A CA 1
ATOM 1405 C C . HIS A 1 182 ? 1.408 -4.641 -4.73 1 98.81 182 HIS A C 1
ATOM 1407 O O . HIS A 1 182 ? 1.165 -5.051 -3.592 1 98.81 182 HIS A O 1
ATOM 1413 N N . THR A 1 183 ? 0.406 -4.559 -5.668 1 98.81 183 THR A N 1
ATOM 1414 C CA . THR A 1 183 ? -0.974 -4.949 -5.402 1 98.81 183 THR A CA 1
ATOM 1415 C C . THR A 1 183 ? -1.442 -5.992 -6.414 1 98.81 183 THR A C 1
ATOM 1417 O O . THR A 1 183 ? -1.21 -5.848 -7.617 1 98.81 183 THR A O 1
ATOM 1420 N N . GLU A 1 184 ? -1.976 -7.047 -5.918 1 98.56 184 GLU A N 1
ATOM 1421 C CA . GLU A 1 184 ? -2.707 -8.023 -6.715 1 98.56 184 GLU A CA 1
ATOM 1422 C C . GLU A 1 184 ? -4.215 -7.828 -6.582 1 98.56 184 GLU A C 1
ATOM 1424 O O . GLU A 1 184 ? -4.84 -8.375 -5.672 1 98.56 184 GLU A O 1
ATOM 1429 N N . PRO A 1 185 ? -4.789 -7.07 -7.516 1 98.56 185 PRO A N 1
ATOM 1430 C CA . PRO A 1 185 ? -6.25 -7.016 -7.582 1 98.56 185 PRO A CA 1
ATOM 1431 C C . PRO A 1 185 ? -6.859 -8.266 -8.203 1 98.56 185 PRO A C 1
ATOM 1433 O O . PRO A 1 185 ? -6.777 -8.461 -9.422 1 98.56 185 PRO A O 1
ATOM 1436 N N . VAL A 1 186 ? -7.5 -9.062 -7.398 1 98.38 186 VAL A N 1
ATOM 1437 C CA . VAL A 1 186 ? -7.938 -10.383 -7.832 1 98.38 186 VAL A CA 1
ATOM 1438 C C . VAL A 1 186 ? -9.172 -10.25 -8.719 1 98.38 186 VAL A C 1
ATOM 1440 O O . VAL A 1 186 ? -9.312 -10.984 -9.703 1 98.38 186 VAL A O 1
ATOM 1443 N N . GLY A 1 187 ? -10.016 -9.25 -8.422 1 98.31 187 GLY A N 1
ATOM 1444 C CA . GLY A 1 187 ? -11.289 -9.109 -9.109 1 98.31 187 GLY A CA 1
ATOM 1445 C C . GLY A 1 187 ? -12.461 -9.688 -8.328 1 98.31 187 GLY A C 1
ATOM 1446 O O . GLY A 1 187 ? -12.43 -10.852 -7.93 1 98.31 187 GLY A O 1
ATOM 1447 N N . TRP A 1 188 ? -13.5 -8.898 -8.195 1 97.62 188 TRP A N 1
ATOM 1448 C CA . TRP A 1 188 ? -14.578 -9.234 -7.277 1 97.62 188 TRP A CA 1
ATOM 1449 C C . TRP A 1 188 ? -15.273 -10.531 -7.695 1 97.62 188 TRP A C 1
ATOM 1451 O O . TRP A 1 188 ? -15.508 -11.414 -6.867 1 97.62 188 TRP A O 1
ATOM 1461 N N . TRP A 1 189 ? -15.57 -10.719 -8.992 1 96.94 189 TRP A N 1
ATOM 1462 C CA . TRP A 1 189 ? -16.297 -11.922 -9.375 1 96.94 189 TRP A CA 1
ATOM 1463 C C . TRP A 1 189 ? -15.336 -13.094 -9.562 1 96.94 189 TRP A C 1
ATOM 1465 O O . TRP A 1 189 ? -15.719 -14.25 -9.383 1 96.94 189 TRP A O 1
ATOM 1475 N N . HIS A 1 190 ? -14.047 -12.797 -9.93 1 97.94 190 HIS A N 1
ATOM 1476 C CA . HIS A 1 190 ? -13.031 -13.844 -9.977 1 97.94 190 HIS A CA 1
ATOM 1477 C C . HIS A 1 190 ? -12.844 -14.484 -8.602 1 97.94 190 HIS A C 1
ATOM 1479 O O . HIS A 1 190 ? -12.758 -15.711 -8.5 1 97.94 190 HIS A O 1
ATOM 1485 N N . PHE A 1 191 ? -12.758 -13.664 -7.621 1 98.62 191 PHE A N 1
ATOM 1486 C CA . PHE A 1 191 ? -12.586 -14.188 -6.273 1 98.62 191 PHE A CA 1
ATOM 1487 C C . PHE A 1 191 ? -13.789 -15.039 -5.871 1 98.62 191 PHE A C 1
ATOM 1489 O O . PHE A 1 191 ? -13.625 -16.109 -5.281 1 98.62 191 PHE A O 1
ATOM 1496 N N . SER A 1 192 ? -14.992 -14.586 -6.195 1 98.38 192 SER A N 1
ATOM 1497 C CA . SER A 1 192 ? -16.188 -15.367 -5.883 1 98.38 192 SER A CA 1
ATOM 1498 C C . SER A 1 192 ? -16.141 -16.734 -6.57 1 98.38 192 SER A C 1
ATOM 1500 O O . SER A 1 192 ? -16.578 -17.734 -5.996 1 98.38 192 SER A O 1
ATOM 1502 N N . HIS A 1 193 ? -15.625 -16.766 -7.734 1 98.31 193 HIS A N 1
ATOM 1503 C CA . HIS A 1 193 ? -15.531 -17.984 -8.531 1 98.31 193 HIS A CA 1
ATOM 1504 C C . HIS A 1 193 ? -14.523 -18.953 -7.93 1 98.31 193 HIS A C 1
ATOM 1506 O O . HIS A 1 193 ? -14.852 -20.109 -7.652 1 98.31 193 HIS A O 1
ATOM 1512 N N . SER A 1 194 ? -13.328 -18.484 -7.625 1 98.19 194 SER A N 1
ATOM 1513 C CA . SER A 1 194 ? -12.219 -19.375 -7.32 1 98.19 194 SER A CA 1
ATOM 1514 C C . SER A 1 194 ? -12.094 -19.609 -5.82 1 98.19 194 SER A C 1
ATOM 1516 O O . SER A 1 194 ? -11.703 -20.703 -5.391 1 98.19 194 SER A O 1
ATOM 1518 N N . TYR A 1 195 ? -12.508 -18.641 -4.988 1 98.69 195 TYR A N 1
ATOM 1519 C CA . TYR A 1 195 ? -12.117 -18.672 -3.584 1 98.69 195 TYR A CA 1
ATOM 1520 C C . TYR A 1 195 ? -13.344 -18.625 -2.674 1 98.69 195 TYR A C 1
ATOM 1522 O O . TYR A 1 195 ? -13.211 -18.578 -1.449 1 98.69 195 TYR A O 1
ATOM 1530 N N . VAL A 1 196 ? -14.531 -18.562 -3.293 1 98.75 196 VAL A N 1
ATOM 1531 C CA . VAL A 1 196 ? -15.758 -18.656 -2.51 1 98.75 196 VAL A CA 1
ATOM 1532 C C . VAL A 1 196 ? -16.547 -19.906 -2.914 1 98.75 196 VAL A C 1
ATOM 1534 O O . VAL A 1 196 ? -16.891 -20.719 -2.064 1 98.75 196 VAL A O 1
ATOM 1537 N N . ARG A 1 197 ? -16.719 -20.031 -4.223 1 98.56 197 ARG A N 1
ATOM 1538 C CA . ARG A 1 197 ? -17.484 -21.156 -4.75 1 98.56 197 ARG A CA 1
ATOM 1539 C C . ARG A 1 197 ? -16.562 -22.281 -5.199 1 98.56 197 ARG A C 1
ATOM 1541 O O . ARG A 1 197 ? -16.984 -23.438 -5.289 1 98.56 197 ARG A O 1
ATOM 1548 N N . GLY A 1 198 ? -15.352 -21.953 -5.473 1 97.81 198 GLY A N 1
ATOM 1549 C CA . GLY A 1 198 ? -14.43 -22.859 -6.137 1 97.81 198 GLY A CA 1
ATOM 1550 C C . GLY A 1 198 ? -13.586 -23.672 -5.168 1 97.81 198 GLY A C 1
ATOM 1551 O O . GLY A 1 198 ? -13.898 -23.75 -3.979 1 97.81 198 GLY A O 1
ATOM 1552 N N . HIS A 1 199 ? -12.609 -24.266 -5.707 1 95.5 199 HIS A N 1
ATOM 1553 C CA . HIS A 1 199 ? -11.789 -25.266 -5.031 1 95.5 199 HIS A CA 1
ATOM 1554 C C . HIS A 1 199 ? -11.016 -24.656 -3.873 1 95.5 199 HIS A C 1
ATOM 1556 O O . HIS A 1 199 ? -10.828 -25.297 -2.834 1 95.5 199 HIS A O 1
ATOM 1562 N N . TRP A 1 200 ? -10.625 -23.438 -3.959 1 98.06 200 TRP A N 1
ATOM 1563 C CA . TRP A 1 200 ? -9.672 -22.844 -3.027 1 98.06 200 TRP A CA 1
ATOM 1564 C C . TRP A 1 200 ? -10.391 -22.094 -1.912 1 98.06 200 TRP A C 1
ATOM 1566 O O . TRP A 1 200 ? -9.781 -21.281 -1.212 1 98.06 200 TRP A O 1
ATOM 1576 N N . ARG A 1 201 ? -11.633 -22.406 -1.62 1 98.06 201 ARG A N 1
ATOM 1577 C CA . ARG A 1 201 ? -12.484 -21.594 -0.754 1 98.06 201 ARG A CA 1
ATOM 1578 C C . ARG A 1 201 ? -12.172 -21.844 0.716 1 98.06 201 ARG A C 1
ATOM 1580 O O . ARG A 1 201 ? -12.469 -21.016 1.574 1 98.06 201 ARG A O 1
ATOM 1587 N N . LYS A 1 202 ? -11.516 -23.047 0.969 1 97.25 202 LYS A N 1
ATOM 1588 C CA . LYS A 1 202 ? -11.32 -23.453 2.363 1 97.25 202 LYS A CA 1
ATOM 1589 C C . LYS A 1 202 ? -9.852 -23.734 2.656 1 97.25 202 LYS A C 1
ATOM 1591 O O . LYS A 1 202 ? -9.211 -24.5 1.933 1 97.25 202 LYS A O 1
ATOM 1596 N N . GLU A 1 203 ? -9.391 -23.234 3.775 1 97 203 GLU A N 1
ATOM 1597 C CA . GLU A 1 203 ? -7.984 -23.406 4.133 1 97 203 GLU A CA 1
ATOM 1598 C C . GLU A 1 203 ? -7.672 -24.859 4.469 1 97 203 GLU A C 1
ATOM 1600 O O . GLU A 1 203 ? -6.645 -25.391 4.039 1 97 203 GLU A O 1
ATOM 1605 N N . SER A 1 204 ? -8.562 -25.547 5.168 1 95.69 204 SER A N 1
ATOM 1606 C CA . SER A 1 204 ? -8.305 -26.891 5.664 1 95.69 204 SER A CA 1
ATOM 1607 C C . SER A 1 204 ? -8.203 -27.891 4.52 1 95.69 204 SER A C 1
ATOM 1609 O O . SER A 1 204 ? -7.492 -28.891 4.629 1 95.69 204 SER A O 1
ATOM 1611 N N . THR A 1 205 ? -8.875 -27.594 3.43 1 94.81 205 THR A N 1
ATOM 1612 C CA . THR A 1 205 ? -8.859 -28.531 2.318 1 94.81 205 THR A CA 1
ATOM 1613 C C . THR A 1 205 ? -7.832 -28.125 1.268 1 94.81 205 THR A C 1
ATOM 1615 O O . THR A 1 205 ? -7.457 -28.922 0.409 1 94.81 205 THR A O 1
ATOM 1618 N N . THR A 1 206 ? -7.379 -26.938 1.353 1 96.19 206 THR A N 1
ATOM 1619 C CA . THR A 1 206 ? -6.387 -26.422 0.422 1 96.19 206 THR A CA 1
ATOM 1620 C C . THR A 1 206 ? -5.309 -25.625 1.164 1 96.19 206 THR A C 1
ATOM 1622 O O . THR A 1 206 ? -4.441 -26.219 1.814 1 96.19 206 THR A O 1
ATOM 1625 N N . ALA A 1 207 ? -5.391 -24.266 1.119 1 98 207 ALA A N 1
ATOM 1626 C CA . ALA A 1 207 ? -4.441 -23.359 1.771 1 98 207 ALA A CA 1
ATOM 1627 C C . ALA A 1 207 ? -4.977 -21.938 1.817 1 98 207 ALA A C 1
ATOM 1629 O O . ALA A 1 207 ? -6.023 -21.641 1.238 1 98 207 ALA A O 1
ATOM 1630 N N . PRO A 1 208 ? -4.312 -21.094 2.604 1 98.56 208 PRO A N 1
ATOM 1631 C CA . PRO A 1 208 ? -4.73 -19.688 2.59 1 98.56 208 PRO A CA 1
ATOM 1632 C C . PRO A 1 208 ? -4.637 -19.062 1.202 1 98.56 208 PRO A C 1
ATOM 1634 O O . PRO A 1 208 ? -3.781 -19.438 0.401 1 98.56 208 PRO A O 1
ATOM 1637 N N . SER A 1 209 ? -5.512 -18.078 0.958 1 98.75 209 SER A N 1
ATOM 1638 C CA . SER A 1 209 ? -5.551 -17.438 -0.354 1 98.75 209 SER A CA 1
ATOM 1639 C C . SER A 1 209 ? -4.223 -16.75 -0.679 1 98.75 209 SER A C 1
ATOM 1641 O O . SER A 1 209 ? -3.842 -16.656 -1.848 1 98.75 209 SER A O 1
ATOM 1643 N N . LEU A 1 210 ? -3.467 -16.328 0.339 1 98.88 210 LEU A N 1
ATOM 1644 C CA . LEU A 1 210 ? -2.146 -15.773 0.07 1 98.88 210 LEU A CA 1
ATOM 1645 C C . LEU A 1 210 ? -1.258 -16.797 -0.636 1 98.88 210 LEU A C 1
ATOM 1647 O O . LEU A 1 210 ? -0.462 -16.438 -1.506 1 98.88 210 LEU A O 1
ATOM 1651 N N . LEU A 1 211 ? -1.381 -18.031 -0.248 1 98.81 211 LEU A N 1
ATOM 1652 C CA . LEU A 1 211 ? -0.588 -19.094 -0.866 1 98.81 211 LEU A CA 1
ATOM 1653 C C . LEU A 1 211 ? -1.171 -19.484 -2.219 1 98.81 211 LEU A C 1
ATOM 1655 O O . LEU A 1 211 ? -0.454 -19.531 -3.221 1 98.81 211 LEU A O 1
ATOM 1659 N N . THR A 1 212 ? -2.459 -19.734 -2.291 1 98.44 212 THR A N 1
ATOM 1660 C CA . THR A 1 212 ? -3.064 -20.312 -3.484 1 98.44 212 THR A CA 1
ATOM 1661 C C . THR A 1 212 ? -3.174 -19.266 -4.598 1 98.44 212 THR A C 1
ATOM 1663 O O . THR A 1 212 ? -3.168 -19.625 -5.781 1 98.44 212 THR A O 1
ATOM 1666 N N . LYS A 1 213 ? -3.256 -18.016 -4.207 1 98.06 213 LYS A N 1
ATOM 1667 C CA . LYS A 1 213 ? -3.43 -16.969 -5.219 1 98.06 213 LYS A CA 1
ATOM 1668 C C . LYS A 1 213 ? -2.168 -16.125 -5.363 1 98.06 213 LYS A C 1
ATOM 1670 O O . LYS A 1 213 ? -1.682 -15.922 -6.477 1 98.06 213 LYS A O 1
ATOM 1675 N N . SER A 1 214 ? -1.515 -15.758 -4.316 1 98.06 214 SER A N 1
ATOM 1676 C CA . SER A 1 214 ? -0.572 -14.648 -4.406 1 98.06 214 SER A CA 1
ATOM 1677 C C . SER A 1 214 ? 0.846 -15.094 -4.07 1 98.06 214 SER A C 1
ATOM 1679 O O . SER A 1 214 ? 1.728 -14.266 -3.836 1 98.06 214 SER A O 1
ATOM 1681 N N . CYS A 1 215 ? 1.081 -16.406 -3.988 1 98.31 215 CYS A N 1
ATOM 1682 C CA . CYS A 1 215 ? 2.441 -16.844 -3.693 1 98.31 215 CYS A CA 1
ATOM 1683 C C . CYS A 1 215 ? 3.41 -16.375 -4.773 1 98.31 215 CYS A C 1
ATOM 1685 O O . CYS A 1 215 ? 4.566 -16.062 -4.484 1 98.31 215 CYS A O 1
ATOM 1687 N N . HIS A 1 216 ? 2.932 -16.312 -5.957 1 96.56 216 HIS A N 1
ATOM 1688 C CA . HIS A 1 216 ? 3.83 -15.852 -7.012 1 96.56 216 HIS A CA 1
ATOM 1689 C C . HIS A 1 216 ? 4.043 -14.344 -6.941 1 96.56 216 HIS A C 1
ATOM 1691 O O . HIS A 1 216 ? 5.023 -13.82 -7.477 1 96.56 216 HIS A O 1
ATOM 1697 N N . ASP A 1 217 ? 3.18 -13.578 -6.301 1 98.44 217 ASP A N 1
ATOM 1698 C CA . ASP A 1 217 ? 3.439 -12.164 -6.02 1 98.44 217 ASP A CA 1
ATOM 1699 C C . ASP A 1 217 ? 4.523 -12.008 -4.957 1 98.44 217 ASP A C 1
ATOM 1701 O O . ASP A 1 217 ? 5.395 -11.141 -5.074 1 98.44 217 ASP A O 1
ATOM 1705 N N . ILE A 1 218 ? 4.41 -12.812 -3.926 1 98.81 218 ILE A N 1
ATOM 1706 C CA . ILE A 1 218 ? 5.449 -12.805 -2.906 1 98.81 218 ILE A CA 1
ATOM 1707 C C . ILE A 1 218 ? 6.785 -13.203 -3.529 1 98.81 218 ILE A C 1
ATOM 1709 O O . ILE A 1 218 ? 7.82 -12.594 -3.238 1 98.81 218 ILE A O 1
ATOM 1713 N N . ASP A 1 219 ? 6.738 -14.195 -4.422 1 98.69 219 ASP A N 1
ATOM 1714 C CA . ASP A 1 219 ? 7.938 -14.586 -5.152 1 98.69 219 ASP A CA 1
ATOM 1715 C C . ASP A 1 219 ? 8.477 -13.422 -5.98 1 98.69 219 ASP A C 1
ATOM 1717 O O . ASP A 1 219 ? 9.688 -13.203 -6.043 1 98.69 219 ASP A O 1
ATOM 1721 N N . PHE A 1 220 ? 7.609 -12.734 -6.664 1 98.25 220 PHE A N 1
ATOM 1722 C CA . PHE A 1 220 ? 7.996 -11.578 -7.465 1 98.25 220 PHE A CA 1
ATOM 1723 C C . PHE A 1 220 ? 8.758 -10.562 -6.617 1 98.25 220 PHE A C 1
ATOM 1725 O O . PHE A 1 220 ? 9.797 -10.055 -7.039 1 98.25 220 PHE A O 1
ATOM 1732 N N . ILE A 1 221 ? 8.281 -10.273 -5.477 1 98.75 221 ILE A N 1
ATOM 1733 C CA . ILE A 1 221 ? 8.906 -9.32 -4.574 1 98.75 221 ILE A CA 1
ATOM 1734 C C . ILE A 1 221 ? 10.289 -9.82 -4.164 1 98.75 221 ILE A C 1
ATOM 1736 O O . ILE A 1 221 ? 11.266 -9.07 -4.184 1 98.75 221 ILE A O 1
ATOM 1740 N N . LEU A 1 222 ? 10.375 -11.086 -3.82 1 98.44 222 LEU A N 1
ATOM 1741 C CA . LEU A 1 222 ? 11.664 -11.648 -3.416 1 98.44 222 LEU A CA 1
ATOM 1742 C C . LEU A 1 222 ? 12.625 -11.711 -4.598 1 98.44 222 LEU A C 1
ATOM 1744 O O . LEU A 1 222 ? 13.828 -11.547 -4.434 1 98.44 222 LEU A O 1
ATOM 1748 N N . TRP A 1 223 ? 12.055 -11.984 -5.785 1 97.62 223 TRP A N 1
ATOM 1749 C CA . TRP A 1 223 ? 12.844 -11.977 -7.012 1 97.62 223 TRP A CA 1
ATOM 1750 C C . TRP A 1 223 ? 13.453 -10.602 -7.262 1 97.62 223 TRP A C 1
ATOM 1752 O O . TRP A 1 223 ? 14.602 -10.5 -7.703 1 97.62 223 TRP A O 1
ATOM 1762 N N . MET A 1 224 ? 12.75 -9.586 -6.898 1 96.62 224 MET A N 1
ATOM 1763 C CA . MET A 1 224 ? 13.188 -8.203 -7.105 1 96.62 224 MET A CA 1
ATOM 1764 C C . MET A 1 224 ? 14.164 -7.773 -6.023 1 96.62 224 MET A C 1
ATOM 1766 O O . MET A 1 224 ? 15.078 -6.988 -6.285 1 96.62 224 MET A O 1
ATOM 1770 N N . LEU A 1 225 ? 13.992 -8.352 -4.809 1 96.31 225 LEU A N 1
ATOM 1771 C CA . LEU A 1 225 ? 14.672 -7.715 -3.688 1 96.31 225 LEU A CA 1
ATOM 1772 C C . LEU A 1 225 ? 15.664 -8.672 -3.035 1 96.31 225 LEU A C 1
ATOM 1774 O O . LEU A 1 225 ? 16.531 -8.242 -2.268 1 96.31 225 LEU A O 1
ATOM 1778 N N . CYS A 1 226 ? 15.555 -9.922 -3.291 1 93.81 226 CYS A N 1
ATOM 1779 C CA . CYS A 1 226 ? 16.375 -10.914 -2.592 1 93.81 226 CYS A CA 1
ATOM 1780 C C . CYS A 1 226 ? 17.328 -11.609 -3.551 1 93.81 226 CYS A C 1
ATOM 1782 O O . CYS A 1 226 ? 18.516 -11.766 -3.248 1 93.81 226 CYS A O 1
ATOM 1784 N N . SER A 1 227 ? 16.875 -12.047 -4.695 1 92.19 227 SER A N 1
ATOM 1785 C CA . SER A 1 227 ? 17.594 -12.914 -5.617 1 92.19 227 SER A CA 1
ATOM 1786 C C . SER A 1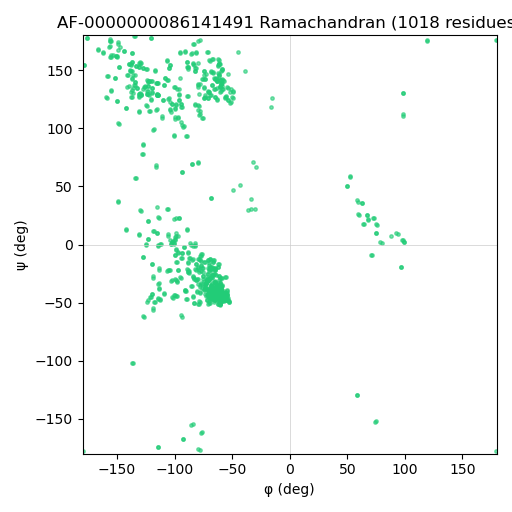 227 ? 18.75 -12.18 -6.281 1 92.19 227 SER A C 1
ATOM 1788 O O . SER A 1 227 ? 18.578 -11.086 -6.809 1 92.19 227 SER A O 1
ATOM 1790 N N . PRO A 1 228 ? 19.875 -12.758 -6.285 1 88.81 228 PRO A N 1
ATOM 1791 C CA . PRO A 1 228 ? 21 -12.141 -6.992 1 88.81 228 PRO A CA 1
ATOM 1792 C C . PRO A 1 228 ? 20.828 -12.164 -8.508 1 88.81 228 PRO A C 1
ATOM 1794 O O . PRO A 1 228 ? 20.016 -12.93 -9.031 1 88.81 228 PRO A O 1
ATOM 1797 N N . LEU A 1 229 ? 21.547 -11.258 -9.109 1 86.06 229 LEU A N 1
ATOM 1798 C CA . LEU A 1 229 ? 21.609 -11.328 -10.562 1 86.06 229 LEU A CA 1
ATOM 1799 C C . LEU A 1 229 ? 22.375 -12.555 -11.023 1 86.06 229 LEU A C 1
ATOM 1801 O O . LEU A 1 229 ? 23.328 -12.984 -10.352 1 86.06 229 LEU A O 1
ATOM 1805 N N . SER A 1 230 ? 21.922 -13.016 -12.164 1 77.75 230 SER A N 1
ATOM 1806 C CA . SER A 1 230 ? 22.625 -14.172 -12.711 1 77.75 230 SER A CA 1
ATOM 1807 C C . SER A 1 230 ? 24.094 -13.844 -12.977 1 77.75 230 SER A C 1
ATOM 1809 O O . SER A 1 230 ? 24.422 -12.75 -13.438 1 77.75 230 SER A O 1
ATOM 1811 N N . ASN A 1 231 ? 25 -14.68 -12.633 1 72.81 231 ASN A N 1
ATOM 1812 C CA . ASN A 1 231 ? 26.422 -14.57 -12.906 1 72.81 231 ASN A CA 1
ATOM 1813 C C . ASN A 1 231 ? 27.062 -13.414 -12.141 1 72.81 231 ASN A C 1
ATOM 1815 O O . ASN A 1 231 ? 27.953 -12.734 -12.656 1 72.81 231 ASN A O 1
ATOM 1819 N N . SER A 1 232 ? 26.344 -13.055 -11.07 1 77 232 SER A N 1
ATOM 1820 C CA . SER A 1 232 ? 26.922 -12.008 -10.234 1 77 232 SER A CA 1
ATOM 1821 C C . SER A 1 232 ? 27.453 -12.578 -8.93 1 77 232 SER A C 1
ATOM 1823 O O . SER A 1 232 ? 27.188 -13.727 -8.586 1 77 232 SER A O 1
ATOM 1825 N N . GLN A 1 233 ? 28.328 -11.852 -8.359 1 76.69 233 GLN A N 1
ATOM 1826 C CA . GLN A 1 233 ? 28.859 -12.227 -7.055 1 76.69 233 GLN A CA 1
ATOM 1827 C C . GLN A 1 233 ? 28.016 -11.648 -5.922 1 76.69 233 GLN A C 1
ATOM 1829 O O . GLN A 1 233 ? 28.422 -11.68 -4.758 1 76.69 233 GLN A O 1
ATOM 1834 N N . GLU A 1 234 ? 26.875 -11.18 -6.359 1 81.19 234 GLU A N 1
ATOM 1835 C CA . GLU A 1 234 ? 25.969 -10.609 -5.363 1 81.19 234 GLU A CA 1
ATOM 1836 C C . GLU A 1 234 ? 25.438 -11.68 -4.418 1 81.19 234 GLU A C 1
ATOM 1838 O O . GLU A 1 234 ? 25.141 -12.797 -4.848 1 81.19 234 GLU A O 1
ATOM 1843 N N . ALA A 1 235 ? 25.422 -11.32 -3.162 1 85.19 235 ALA A N 1
ATOM 1844 C CA . ALA A 1 235 ? 24.844 -12.234 -2.18 1 85.19 235 ALA A CA 1
ATOM 1845 C C . ALA A 1 235 ? 23.328 -12.102 -2.141 1 85.19 235 ALA A C 1
ATOM 1847 O O . ALA A 1 235 ? 22.781 -11.055 -2.494 1 85.19 235 ALA A O 1
ATOM 1848 N N . THR A 1 236 ? 22.688 -13.172 -1.775 1 92.12 236 THR A N 1
ATOM 1849 C CA . THR A 1 236 ? 21.25 -13.117 -1.51 1 92.12 236 THR A CA 1
ATOM 1850 C C . THR A 1 236 ? 20.953 -12.188 -0.34 1 92.12 236 THR A C 1
ATOM 1852 O O . THR A 1 236 ? 21.594 -12.266 0.705 1 92.12 236 THR A O 1
ATOM 1855 N N . HIS A 1 237 ? 20.125 -11.242 -0.532 1 95.81 237 HIS A N 1
ATOM 1856 C CA . HIS A 1 237 ? 19.688 -10.367 0.55 1 95.81 237 HIS A CA 1
ATOM 1857 C C . HIS A 1 237 ? 18.406 -10.875 1.202 1 95.81 237 HIS A C 1
ATOM 1859 O O . HIS A 1 237 ? 17.312 -10.617 0.71 1 95.81 237 HIS A O 1
ATOM 1865 N N . LEU A 1 238 ? 18.5 -11.508 2.34 1 97.12 238 LEU A N 1
ATOM 1866 C CA . LEU A 1 238 ? 17.359 -12.156 2.986 1 97.12 238 LEU A CA 1
ATOM 1867 C C . LEU A 1 238 ? 16.531 -11.148 3.773 1 97.12 238 LEU A C 1
ATOM 1869 O O . LEU A 1 238 ? 17.078 -10.18 4.309 1 97.12 238 LEU A O 1
ATOM 1873 N N . PRO A 1 239 ? 15.234 -11.406 3.867 1 97.56 239 PRO A N 1
ATOM 1874 C CA . PRO A 1 239 ? 14.406 -10.531 4.691 1 97.56 239 PRO A CA 1
ATOM 1875 C C . PRO A 1 239 ? 14.82 -10.531 6.164 1 97.56 239 PRO A C 1
ATOM 1877 O O . PRO A 1 239 ? 15.438 -11.492 6.633 1 97.56 239 PRO A O 1
ATOM 1880 N N . ALA A 1 240 ? 14.477 -9.438 6.797 1 98.12 240 ALA A N 1
ATOM 1881 C CA . ALA A 1 240 ? 14.727 -9.344 8.234 1 98.12 240 ALA A CA 1
ATOM 1882 C C . ALA A 1 240 ? 13.461 -9.641 9.031 1 98.12 240 ALA A C 1
ATOM 1884 O O . ALA A 1 240 ? 13.508 -10.344 10.047 1 98.12 240 ALA A O 1
ATOM 1885 N N . ARG A 1 241 ? 12.328 -9.07 8.562 1 98.38 241 ARG A N 1
ATOM 1886 C CA . ARG A 1 241 ? 11.07 -9.18 9.289 1 98.38 241 ARG A CA 1
ATOM 1887 C C . ARG A 1 241 ? 9.883 -9.203 8.336 1 98.38 241 ARG A C 1
ATOM 1889 O O . ARG A 1 241 ? 9.938 -8.633 7.246 1 98.38 241 ARG A O 1
ATOM 1896 N N . LEU A 1 242 ? 8.812 -9.852 8.82 1 98.62 242 LEU A N 1
ATOM 1897 C CA . LEU A 1 242 ? 7.547 -9.883 8.086 1 98.62 242 LEU A CA 1
ATOM 1898 C C . LEU A 1 242 ? 6.371 -9.609 9.023 1 98.62 242 LEU A C 1
ATOM 1900 O O . LEU A 1 242 ? 6.344 -10.094 10.148 1 98.62 242 LEU A O 1
ATOM 1904 N N . SER A 1 243 ? 5.457 -8.812 8.57 1 98.75 243 SER A N 1
ATOM 1905 C CA . SER A 1 243 ? 4.156 -8.648 9.203 1 98.75 243 SER A CA 1
ATOM 1906 C C . SER A 1 243 ? 3.023 -8.797 8.195 1 98.75 243 SER A C 1
ATOM 1908 O O . SER A 1 243 ? 3.24 -8.664 6.988 1 98.75 243 SER A O 1
ATOM 1910 N N . SER A 1 244 ? 1.881 -9.148 8.688 1 98.81 244 SER A N 1
ATOM 1911 C CA . SER A 1 244 ? 0.737 -9.328 7.797 1 98.81 244 SER A CA 1
ATOM 1912 C C . SER A 1 244 ? -0.576 -9.062 8.523 1 98.81 244 SER A C 1
ATOM 1914 O O . SER A 1 244 ? -0.67 -9.258 9.742 1 98.81 244 SER A O 1
ATOM 1916 N N . SER A 1 245 ? -1.497 -8.461 7.773 1 98.31 245 SER A N 1
ATOM 1917 C CA . SER A 1 245 ? -2.871 -8.234 8.211 1 98.31 245 SER A CA 1
ATOM 1918 C C . SER A 1 245 ? -3.869 -8.656 7.137 1 98.31 245 SER A C 1
ATOM 1920 O O . SER A 1 245 ? -3.662 -8.398 5.949 1 98.31 245 SER A O 1
ATOM 1922 N N . GLY A 1 246 ? -4.887 -9.352 7.555 1 96.81 246 GLY A N 1
ATOM 1923 C CA . GLY A 1 246 ? -5.883 -9.805 6.598 1 96.81 246 GLY A CA 1
ATOM 1924 C C . GLY A 1 246 ? -7.023 -10.57 7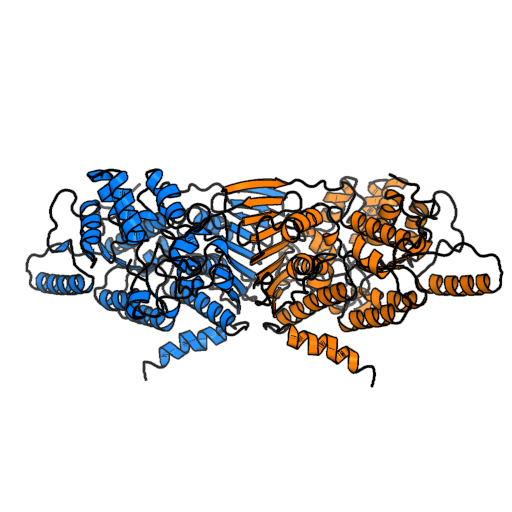.234 1 96.81 246 GLY A C 1
ATOM 1925 O O . GLY A 1 246 ? -6.891 -11.078 8.352 1 96.81 246 GLY A O 1
ATOM 1926 N N . SER A 1 247 ? -8.141 -10.562 6.594 1 96.94 247 SER A N 1
ATOM 1927 C CA . SER A 1 247 ? -9.32 -11.281 7.062 1 96.94 247 SER A CA 1
ATOM 1928 C C . SER A 1 247 ? -10.336 -11.469 5.945 1 96.94 247 SER A C 1
ATOM 1930 O O . SER A 1 247 ? -10.148 -10.969 4.836 1 96.94 247 SER A O 1
ATOM 1932 N N . LEU A 1 248 ? -11.266 -12.344 6.207 1 98 248 LEU A N 1
ATOM 1933 C CA . LEU A 1 248 ? -12.445 -12.469 5.363 1 98 248 LEU A CA 1
ATOM 1934 C C . LEU A 1 248 ? -13.492 -11.43 5.738 1 98 248 LEU A C 1
ATOM 1936 O O . LEU A 1 248 ? -14 -11.438 6.863 1 98 248 LEU A O 1
ATOM 1940 N N . LYS A 1 249 ? -13.859 -10.57 4.73 1 96.69 249 LYS A N 1
ATOM 1941 C CA . LYS A 1 249 ? -14.727 -9.453 5.09 1 96.69 249 LYS A CA 1
ATOM 1942 C C . LYS A 1 249 ? -16.031 -9.492 4.297 1 96.69 249 LYS A C 1
ATOM 1944 O O . LYS A 1 249 ? -17.109 -9.352 4.867 1 96.69 249 LYS A O 1
ATOM 1949 N N . GLN A 1 250 ? -15.961 -9.719 3.041 1 95.44 250 GLN A N 1
ATOM 1950 C CA . GLN A 1 250 ? -17.078 -9.5 2.135 1 95.44 250 GLN A CA 1
ATOM 1951 C C . GLN A 1 250 ? -17.953 -10.758 2.025 1 95.44 250 GLN A C 1
ATOM 1953 O O . GLN A 1 250 ? -19.172 -10.68 2.072 1 95.44 250 GLN A O 1
ATOM 1958 N N . TYR A 1 251 ? -17.359 -11.883 1.847 1 96.94 251 TYR A N 1
ATOM 1959 C CA . TYR A 1 251 ? -18.062 -13.102 1.479 1 96.94 251 TYR A CA 1
ATOM 1960 C C . TYR A 1 251 ? -18.422 -13.922 2.713 1 96.94 251 TYR A C 1
ATOM 1962 O O . TYR A 1 251 ? -17.984 -15.062 2.852 1 96.94 251 TYR A O 1
ATOM 1970 N N . ARG A 1 252 ? -19.219 -13.336 3.518 1 94.81 252 ARG A N 1
ATOM 1971 C CA . ARG A 1 252 ? -19.703 -13.945 4.75 1 94.81 252 ARG A CA 1
ATOM 1972 C C . ARG A 1 252 ? -21.188 -13.688 4.941 1 94.81 252 ARG A C 1
ATOM 1974 O O . ARG A 1 252 ? -21.75 -12.742 4.363 1 94.81 252 ARG A O 1
ATOM 1981 N N . ARG A 1 253 ? -21.766 -14.398 5.785 1 93.69 253 ARG A N 1
ATOM 1982 C CA . ARG A 1 253 ? -23.219 -14.383 5.977 1 93.69 253 ARG A CA 1
ATOM 1983 C C . ARG A 1 253 ? -23.688 -13.008 6.441 1 93.69 253 ARG A C 1
ATOM 1985 O O . ARG A 1 253 ? -24.781 -12.57 6.074 1 93.69 253 ARG A O 1
ATOM 1992 N N . ALA A 1 254 ? -22.938 -12.344 7.223 1 90.69 254 ALA A N 1
ATOM 1993 C CA . ALA A 1 254 ? -23.297 -11.047 7.789 1 90.69 254 ALA A CA 1
ATOM 1994 C C . ALA A 1 254 ? -23.5 -10.008 6.691 1 90.69 254 ALA A C 1
ATOM 1996 O O . ALA A 1 254 ? -24.172 -8.992 6.902 1 90.69 254 ALA A O 1
ATOM 1997 N N . GLN A 1 255 ? -23.016 -10.281 5.488 1 92.75 255 GLN A N 1
ATOM 1998 C CA . GLN A 1 255 ? -23.078 -9.32 4.395 1 92.75 255 GLN A CA 1
ATOM 1999 C C . GLN A 1 255 ? -24.203 -9.672 3.42 1 92.75 255 GLN A C 1
ATOM 2001 O O . GLN A 1 255 ? -24.422 -8.961 2.436 1 92.75 255 GLN A O 1
ATOM 2006 N N . LYS A 1 256 ? -24.938 -10.688 3.688 1 95 256 LYS A N 1
ATOM 2007 C CA . LYS A 1 256 ? -25.969 -11.148 2.777 1 95 256 LYS A CA 1
ATOM 2008 C C . LYS A 1 256 ? -27.125 -10.141 2.701 1 95 256 LYS A C 1
ATOM 2010 O O . LYS A 1 256 ? -27.656 -9.711 3.729 1 95 256 LYS A O 1
ATOM 2015 N N . PRO A 1 257 ? -27.469 -9.789 1.474 1 94.44 257 PRO A N 1
ATOM 2016 C CA . PRO A 1 257 ? -28.625 -8.898 1.362 1 94.44 257 PRO A CA 1
ATOM 2017 C C . PRO A 1 257 ? -29.891 -9.508 1.966 1 94.44 257 PRO A C 1
ATOM 2019 O O . PRO A 1 257 ? -30.172 -10.695 1.761 1 94.44 257 PRO A O 1
ATOM 2022 N N . LYS A 1 258 ? -30.625 -8.672 2.578 1 94.44 258 LYS A N 1
ATOM 2023 C CA . LYS A 1 258 ? -31.844 -9.125 3.246 1 94.44 258 LYS A CA 1
ATOM 2024 C C . LYS A 1 258 ? -32.844 -9.664 2.238 1 94.44 258 LYS A C 1
ATOM 2026 O O . LYS A 1 258 ? -33.594 -10.609 2.529 1 94.44 258 LYS A O 1
ATOM 2031 N N . GLU A 1 259 ? -32.844 -9.117 1.099 1 96.44 259 GLU A N 1
ATOM 2032 C CA . GLU A 1 259 ? -33.812 -9.438 0.062 1 96.44 259 GLU A CA 1
ATOM 2033 C C . GLU A 1 259 ? -33.625 -10.852 -0.461 1 96.44 259 GLU A C 1
ATOM 2035 O O . GLU A 1 259 ? -34.531 -11.438 -1.06 1 96.44 259 GLU A O 1
ATOM 2040 N N . ALA A 1 260 ? -32.406 -11.438 -0.232 1 97.31 260 ALA A N 1
ATOM 2041 C CA . ALA A 1 260 ? -32.125 -12.797 -0.678 1 97.31 260 ALA A CA 1
ATOM 2042 C C . ALA A 1 260 ? -32.781 -13.82 0.238 1 97.31 260 ALA A C 1
ATOM 2044 O O . ALA A 1 260 ? -32.938 -14.984 -0.129 1 97.31 260 ALA A O 1
ATOM 2045 N N . GLY A 1 261 ? -33.156 -13.367 1.433 1 96.19 261 GLY A N 1
ATOM 2046 C CA . GLY A 1 261 ? -33.844 -14.234 2.377 1 96.19 261 GLY A CA 1
ATOM 2047 C C . GLY A 1 261 ? -33.031 -15.477 2.73 1 96.19 261 GLY A C 1
ATOM 2048 O O . GLY A 1 261 ? -31.844 -15.383 3.072 1 96.19 261 GLY A O 1
ATOM 2049 N N . GLU A 1 262 ? -33.688 -16.578 2.607 1 96.12 262 GLU A N 1
ATOM 2050 C CA . GLU A 1 262 ? -33.062 -17.812 3.043 1 96.12 262 GLU A CA 1
ATOM 2051 C C . GLU A 1 262 ? -32.469 -18.578 1.864 1 96.12 262 GLU A C 1
ATOM 2053 O O . GLU A 1 262 ? -32.031 -19.719 2.01 1 96.12 262 GLU A O 1
ATOM 2058 N N . ALA A 1 263 ? -32.438 -17.938 0.733 1 97.69 263 ALA A N 1
ATOM 2059 C CA . ALA A 1 263 ? -31.906 -18.609 -0.447 1 97.69 263 ALA A CA 1
ATOM 2060 C C . ALA A 1 263 ? -30.453 -19.016 -0.234 1 97.69 263 ALA A C 1
ATOM 2062 O O . ALA A 1 263 ? -29.656 -18.25 0.326 1 97.69 263 ALA A O 1
ATOM 2063 N N . THR A 1 264 ? -30.094 -20.219 -0.637 1 98.25 264 THR A N 1
ATOM 2064 C CA . THR A 1 264 ? -28.734 -20.703 -0.51 1 98.25 264 THR A CA 1
ATOM 2065 C C . THR A 1 264 ? -28.094 -20.922 -1.884 1 98.25 264 THR A C 1
ATOM 2067 O O . THR A 1 264 ? -26.922 -21.266 -1.987 1 98.25 264 THR A O 1
ATOM 2070 N N . ASN A 1 265 ? -28.891 -20.656 -2.9 1 98.56 265 ASN A N 1
ATOM 2071 C CA . ASN A 1 265 ? -28.453 -20.875 -4.277 1 98.56 265 ASN A CA 1
ATOM 2072 C C . ASN A 1 265 ? -28.938 -19.766 -5.199 1 98.56 265 ASN A C 1
ATOM 2074 O O . ASN A 1 265 ? -30.078 -19.312 -5.086 1 98.56 265 ASN A O 1
ATOM 2078 N N . CYS A 1 266 ? -28.156 -19.406 -6.195 1 98.38 266 CYS A N 1
ATOM 2079 C CA . CYS A 1 266 ? -28.391 -18.25 -7.039 1 98.38 266 CYS A CA 1
ATOM 2080 C C . CYS A 1 266 ? -29.531 -18.5 -8.023 1 98.38 266 CYS A C 1
ATOM 2082 O O . CYS A 1 266 ? -30.25 -17.578 -8.406 1 98.38 266 CYS A O 1
ATOM 2084 N N . VAL A 1 267 ? -29.703 -19.766 -8.445 1 98 267 VAL A N 1
ATOM 2085 C CA . VAL A 1 267 ? -30.688 -20.094 -9.477 1 98 267 VAL A CA 1
ATOM 2086 C C . VAL A 1 267 ? -32.094 -19.938 -8.906 1 98 267 VAL A C 1
ATOM 2088 O O . VAL A 1 267 ? -33.031 -19.578 -9.633 1 98 267 VAL A O 1
ATOM 2091 N N . SER A 1 268 ? -32.219 -20.172 -7.633 1 96.75 268 SER A N 1
ATOM 2092 C CA . SER A 1 268 ? -33.531 -20.094 -7 1 96.75 268 SER A CA 1
ATOM 2093 C C . SER A 1 268 ? -33.656 -18.828 -6.152 1 96.75 268 SER A C 1
ATOM 2095 O O . SER A 1 268 ? -34.656 -18.672 -5.418 1 96.75 268 SER A O 1
ATOM 2097 N N . CYS A 1 269 ? -32.812 -17.984 -6.195 1 98.12 269 CYS A N 1
ATOM 2098 C CA . CYS A 1 269 ? -32.781 -16.797 -5.352 1 98.12 269 CYS A CA 1
ATOM 2099 C C . CYS A 1 269 ? -33.719 -15.734 -5.879 1 98.12 269 CYS A C 1
ATOM 2101 O O . CYS A 1 269 ? -33.719 -15.43 -7.07 1 98.12 269 CYS A O 1
ATOM 2103 N N . PRO A 1 270 ? -34.5 -15.086 -5.004 1 97.69 270 PRO A N 1
ATOM 2104 C CA . PRO A 1 270 ? -35.469 -14.078 -5.438 1 97.69 270 PRO A CA 1
ATOM 2105 C C . PRO A 1 270 ? -34.812 -12.852 -6.059 1 97.69 270 PRO A C 1
ATOM 2107 O O . PRO A 1 270 ? -35.438 -12.125 -6.832 1 97.69 270 PRO A O 1
ATOM 2110 N N . ILE A 1 271 ? -33.531 -12.641 -5.781 1 96.88 271 ILE A N 1
ATOM 2111 C CA . ILE A 1 271 ? -32.875 -11.453 -6.32 1 96.88 271 ILE A CA 1
ATOM 2112 C C . ILE A 1 271 ? -31.797 -11.875 -7.312 1 96.88 271 ILE A C 1
ATOM 2114 O O . ILE A 1 271 ? -30.844 -11.133 -7.543 1 96.88 271 ILE A O 1
ATOM 2118 N N . GLY A 1 272 ? -31.906 -12.992 -7.852 1 95.38 272 GLY A N 1
ATOM 2119 C CA . GLY A 1 272 ? -30.906 -13.531 -8.766 1 95.38 272 GLY A CA 1
ATOM 2120 C C . GLY A 1 272 ? -30.625 -12.617 -9.945 1 95.38 272 GLY A C 1
ATOM 2121 O O . GLY A 1 272 ? -29.484 -12.57 -10.438 1 95.38 272 GLY A O 1
ATOM 2122 N N . ASP A 1 273 ? -31.547 -11.805 -10.383 1 93.5 273 ASP A N 1
ATOM 2123 C CA . ASP A 1 273 ? -31.391 -10.945 -11.555 1 93.5 273 ASP A CA 1
ATOM 2124 C C . ASP A 1 273 ? -30.766 -9.609 -11.18 1 93.5 273 ASP A C 1
ATOM 2126 O O . ASP A 1 273 ? -30.312 -8.859 -12.055 1 93.5 273 ASP A O 1
ATOM 2130 N N . ALA A 1 274 ? -30.719 -9.391 -9.898 1 93.94 274 ALA A N 1
ATOM 2131 C CA . ALA A 1 274 ? -30.219 -8.086 -9.477 1 93.94 274 ALA A CA 1
ATOM 2132 C C . ALA A 1 274 ? -28.891 -8.211 -8.734 1 93.94 274 ALA A C 1
ATOM 2134 O O . ALA A 1 274 ? -28.109 -7.258 -8.68 1 93.94 274 ALA A O 1
ATOM 2135 N N . CYS A 1 275 ? -28.609 -9.375 -8.227 1 96.75 275 CYS A N 1
ATOM 2136 C CA . CYS A 1 275 ? -27.422 -9.602 -7.422 1 96.75 275 CYS A CA 1
ATOM 2137 C C . CYS A 1 275 ? -26.172 -9.648 -8.297 1 96.75 275 CYS A C 1
ATOM 2139 O O . CYS A 1 275 ? -26.094 -10.422 -9.25 1 96.75 275 CYS A O 1
ATOM 2141 N N . LYS A 1 276 ? -25.156 -8.805 -7.941 1 95.62 276 LYS A N 1
ATOM 2142 C CA . LYS A 1 276 ? -23.938 -8.75 -8.734 1 95.62 276 LYS A CA 1
ATOM 2143 C C . LYS A 1 276 ? -23.188 -10.078 -8.68 1 95.62 276 LYS A C 1
ATOM 2145 O O . LYS A 1 276 ? -22.422 -10.398 -9.594 1 95.62 276 LYS A O 1
ATOM 2150 N N . TYR A 1 277 ? -23.422 -10.914 -7.65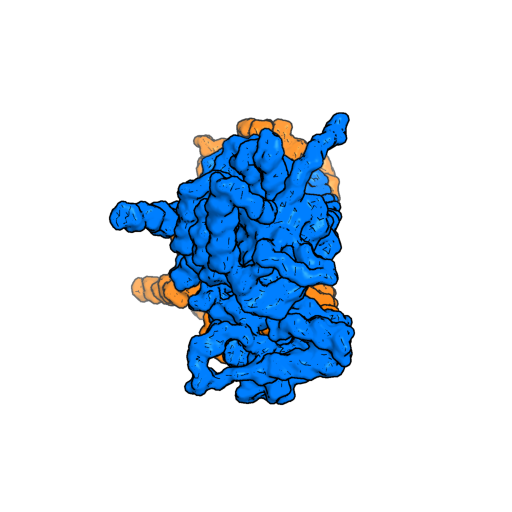6 1 97.69 277 TYR A N 1
ATOM 2151 C CA . TYR A 1 277 ? -22.703 -12.172 -7.488 1 97.69 277 TYR A CA 1
ATOM 2152 C C . TYR A 1 277 ? -23.531 -13.344 -8 1 97.69 277 TYR A C 1
ATOM 2154 O O . TYR A 1 277 ? -23.156 -14.5 -7.82 1 97.69 277 TYR A O 1
ATOM 2162 N N . SER A 1 278 ? -24.656 -13.023 -8.625 1 98 278 SER A N 1
ATOM 2163 C CA . SER A 1 278 ? -25.484 -14.109 -9.148 1 98 278 SER A CA 1
ATOM 2164 C C . SER A 1 278 ? -24.688 -15 -10.094 1 98 278 SER A C 1
ATOM 2166 O O . SER A 1 278 ? -24.109 -14.523 -11.078 1 98 278 SER A O 1
ATOM 2168 N N . ALA A 1 279 ? -24.734 -16.297 -9.773 1 98.44 279 ALA A N 1
ATOM 2169 C CA . ALA A 1 279 ? -24.031 -17.25 -10.617 1 98.44 279 ALA A CA 1
ATOM 2170 C C . ALA A 1 279 ? -24.578 -17.234 -12.039 1 98.44 279 ALA A C 1
ATOM 2172 O O . ALA A 1 279 ? -23.812 -17.312 -13.008 1 98.44 279 ALA A O 1
ATOM 2173 N N . THR A 1 280 ? -25.891 -17.109 -12.148 1 97.69 280 THR A N 1
ATOM 2174 C CA . THR A 1 280 ? -26.5 -17.078 -13.469 1 97.69 280 THR A CA 1
ATOM 2175 C C . THR A 1 280 ? -26.016 -15.875 -14.266 1 97.69 280 THR A C 1
ATOM 2177 O O . THR A 1 280 ? -25.781 -15.969 -15.469 1 97.69 280 THR A O 1
ATOM 2180 N N . ARG A 1 281 ? -25.844 -14.812 -13.617 1 96.81 281 ARG A N 1
ATOM 2181 C CA . ARG A 1 281 ? -25.359 -13.609 -14.297 1 96.81 281 ARG A CA 1
ATOM 2182 C C . ARG A 1 281 ? -23.891 -13.734 -14.656 1 96.81 281 ARG A C 1
ATOM 2184 O O . ARG A 1 281 ? -23.5 -13.398 -15.773 1 96.81 281 ARG A O 1
ATOM 2191 N N . ILE A 1 282 ? -23.047 -14.25 -13.711 1 97.5 282 ILE A N 1
ATOM 2192 C CA . ILE A 1 282 ? -21.609 -14.336 -13.922 1 97.5 282 ILE A CA 1
ATOM 2193 C C . ILE A 1 282 ? -21.312 -15.375 -15.008 1 97.5 282 ILE A C 1
ATOM 2195 O O . ILE A 1 282 ? -20.594 -15.078 -15.969 1 97.5 282 ILE A O 1
ATOM 2199 N N . TYR A 1 283 ? -21.906 -16.516 -14.984 1 98.31 283 TYR A N 1
ATOM 2200 C CA . TYR A 1 283 ? -21.5 -17.609 -15.859 1 98.31 283 TYR A CA 1
ATOM 2201 C C . TYR A 1 283 ? -22.281 -17.578 -17.172 1 98.31 283 TYR A C 1
ATOM 2203 O O . TYR A 1 283 ? -21.734 -17.844 -18.234 1 98.31 283 TYR A O 1
ATOM 2211 N N . HIS A 1 284 ? -23.547 -17.266 -17.094 1 97.81 284 HIS A N 1
ATOM 2212 C CA . HIS A 1 284 ? -24.328 -17.281 -18.328 1 97.81 284 HIS A CA 1
ATOM 2213 C C . HIS A 1 284 ? -24.375 -15.906 -18.969 1 97.81 284 HIS A C 1
ATOM 2215 O O . HIS A 1 284 ? -23.891 -15.719 -20.078 1 97.81 284 HIS A O 1
ATOM 2221 N N . ASP A 1 285 ? -24.938 -14.898 -18.312 1 96.38 285 ASP A N 1
ATOM 2222 C CA . ASP A 1 285 ? -25.188 -13.602 -18.938 1 96.38 285 ASP A CA 1
ATOM 2223 C C . ASP A 1 285 ? -23.891 -12.945 -19.391 1 96.38 285 ASP A C 1
ATOM 2225 O O . ASP A 1 285 ? -23.812 -12.414 -20.5 1 96.38 285 ASP A O 1
ATOM 2229 N N . ARG A 1 286 ? -22.844 -13.047 -18.594 1 95.25 286 ARG A N 1
ATOM 2230 C CA . ARG A 1 286 ? -21.625 -12.312 -18.875 1 95.25 286 ARG A CA 1
ATOM 2231 C C . ARG A 1 286 ? -20.703 -13.102 -19.781 1 95.25 286 ARG A C 1
ATOM 2233 O O . ARG A 1 286 ? -19.812 -12.531 -20.438 1 95.25 286 ARG A O 1
ATOM 2240 N N . HIS A 1 287 ? -20.859 -14.477 -19.844 1 97.19 287 HIS A N 1
ATOM 2241 C CA . HIS A 1 287 ? -19.859 -15.258 -20.562 1 97.19 287 HIS A CA 1
ATOM 2242 C C . HIS A 1 287 ? -20.516 -16.156 -21.609 1 97.19 287 HIS A C 1
ATOM 2244 O O . HIS A 1 287 ? -20.453 -15.867 -22.812 1 97.19 287 HIS A O 1
ATOM 2250 N N . LEU A 1 288 ? -21.344 -17.062 -21.172 1 98.25 288 LEU A N 1
ATOM 2251 C CA . LEU A 1 288 ? -21.859 -18.062 -22.109 1 98.25 288 LEU A CA 1
ATOM 2252 C C . LEU A 1 288 ? -22.781 -17.406 -23.141 1 98.25 288 LEU A C 1
ATOM 2254 O O . LEU A 1 288 ? -22.719 -17.734 -24.328 1 98.25 288 LEU A O 1
ATOM 2258 N N . ALA A 1 289 ? -23.609 -16.5 -22.688 1 97.62 289 ALA A N 1
ATOM 2259 C CA . ALA A 1 289 ? -24.547 -15.828 -23.578 1 97.62 289 ALA A CA 1
ATOM 2260 C C . ALA A 1 289 ? -23.812 -15.023 -24.641 1 97.62 289 ALA A C 1
ATOM 2262 O O . ALA A 1 289 ? -24.359 -14.742 -25.719 1 97.62 289 ALA A O 1
ATOM 2263 N N . LYS A 1 290 ? -22.594 -14.719 -24.406 1 96.81 290 LYS A N 1
ATOM 2264 C CA . LYS A 1 290 ? -21.781 -13.953 -25.359 1 96.81 290 LYS A CA 1
ATOM 2265 C C . LYS A 1 290 ? -20.875 -14.875 -26.172 1 96.81 290 LYS A C 1
ATOM 2267 O O . LYS A 1 290 ? -19.953 -14.406 -26.844 1 96.81 290 LYS A O 1
ATOM 2272 N N . GLY A 1 291 ? -21.062 -16.094 -25.953 1 94.81 291 GLY A N 1
ATOM 2273 C CA . GLY A 1 291 ? -20.359 -17.062 -26.766 1 94.81 291 GLY A CA 1
ATOM 2274 C C . GLY A 1 291 ? -19.094 -17.594 -26.109 1 94.81 291 GLY A C 1
ATOM 2275 O O . GLY A 1 291 ? -18.359 -18.375 -26.719 1 94.81 291 GLY A O 1
ATOM 2276 N N . ASN A 1 292 ? -18.859 -17.188 -24.922 1 95.44 292 ASN A N 1
ATOM 2277 C CA . ASN A 1 292 ? -17.672 -17.656 -24.219 1 95.44 292 ASN A CA 1
ATOM 2278 C C . ASN A 1 292 ? -17.969 -18.875 -23.344 1 95.44 292 ASN A C 1
ATOM 2280 O O . ASN A 1 292 ? -18.484 -18.734 -22.234 1 95.44 292 ASN A O 1
ATOM 2284 N N . ALA A 1 293 ? -17.547 -20.016 -23.781 1 95 293 ALA A N 1
ATOM 2285 C CA . ALA A 1 293 ? -17.75 -21.234 -23.016 1 95 293 ALA A CA 1
ATOM 2286 C C . ALA A 1 293 ? -16.453 -21.672 -22.328 1 95 293 ALA A C 1
ATOM 2288 O O . ALA A 1 293 ? -16.391 -22.75 -21.734 1 95 293 ALA A O 1
ATOM 2289 N N . LYS A 1 294 ? -15.445 -20.875 -22.469 1 91.88 294 LYS A N 1
ATOM 2290 C CA . LYS A 1 294 ? -14.188 -21.109 -21.766 1 91.88 294 LYS A CA 1
ATOM 2291 C C . LYS A 1 294 ? -14.211 -20.547 -20.359 1 91.88 294 LYS A C 1
ATOM 2293 O O . LYS A 1 294 ? -15.273 -20.484 -19.734 1 91.88 294 LYS A O 1
ATOM 2298 N N . TRP A 1 295 ? -13.102 -20.25 -19.859 1 92 295 TRP A N 1
ATOM 2299 C CA . TRP A 1 295 ? -13.062 -19.719 -18.5 1 92 295 TRP A CA 1
ATOM 2300 C C . TRP A 1 295 ? -13.953 -18.484 -18.375 1 92 295 TRP A C 1
ATOM 2302 O O . TRP A 1 295 ? -13.875 -17.578 -19.203 1 92 295 TRP A O 1
ATOM 2312 N N . PRO A 1 296 ? -14.875 -18.484 -17.375 1 95.69 296 PRO A N 1
ATOM 2313 C CA . PRO A 1 296 ? -14.922 -19.391 -16.219 1 95.69 296 PRO A CA 1
ATOM 2314 C C . PRO A 1 296 ? -15.93 -20.516 -16.406 1 95.69 296 PRO A C 1
ATOM 2316 O O . PRO A 1 296 ? -16.078 -21.359 -15.516 1 95.69 296 PRO A O 1
ATOM 2319 N N . VAL A 1 297 ? -16.594 -20.578 -17.469 1 97.19 297 VAL A N 1
ATOM 2320 C CA . VAL A 1 297 ? -17.734 -21.469 -17.672 1 97.19 297 VAL A CA 1
ATOM 2321 C C . VAL A 1 297 ? -17.25 -22.922 -17.656 1 97.19 297 VAL A C 1
ATOM 2323 O O . VAL A 1 297 ? -17.875 -23.781 -17.016 1 97.19 297 VAL A O 1
ATOM 2326 N N . GLU A 1 298 ? -16.156 -23.188 -18.281 1 93.5 298 GLU A N 1
ATOM 2327 C CA . GLU A 1 298 ? -15.648 -24.547 -18.406 1 93.5 298 GLU A CA 1
ATOM 2328 C C . GLU A 1 298 ? -15.242 -25.125 -17.047 1 93.5 298 GLU A C 1
ATOM 2330 O O . GLU A 1 298 ? -15.172 -26.344 -16.875 1 93.5 298 GLU A O 1
ATOM 2335 N N . ILE A 1 299 ? -14.906 -24.266 -16.109 1 94.5 299 ILE A N 1
ATOM 2336 C CA . ILE A 1 299 ? -14.562 -24.719 -14.758 1 94.5 299 ILE A CA 1
ATOM 2337 C C . ILE A 1 299 ? -15.828 -25.188 -14.039 1 94.5 299 ILE A C 1
ATOM 2339 O O . ILE A 1 299 ? -15.805 -26.203 -13.336 1 94.5 299 ILE A O 1
ATOM 2343 N N . ALA A 1 300 ? -16.906 -24.453 -14.289 1 96.25 300 ALA A N 1
ATOM 2344 C CA . ALA A 1 300 ? -18.172 -24.828 -13.672 1 96.25 300 ALA A CA 1
ATOM 2345 C C . ALA A 1 300 ? -18.719 -26.109 -14.289 1 96.25 300 ALA A C 1
ATOM 2347 O O . ALA A 1 300 ? -19.219 -26.984 -13.578 1 96.25 300 ALA A O 1
ATOM 2348 N N . ASN A 1 301 ? -18.641 -26.172 -15.562 1 95.25 301 ASN A N 1
ATOM 2349 C CA . ASN A 1 301 ? -19.078 -27.344 -16.312 1 95.25 301 ASN A CA 1
ATOM 2350 C C . ASN A 1 301 ? -18.25 -27.531 -17.578 1 95.25 301 ASN A C 1
ATOM 2352 O O . ASN A 1 301 ? -18.5 -26.891 -18.609 1 95.25 301 ASN A O 1
ATOM 2356 N N . PRO A 1 302 ? -17.328 -28.484 -17.562 1 91.62 302 PRO A N 1
ATOM 2357 C CA . PRO A 1 302 ? -16.406 -28.672 -18.688 1 91.62 302 PRO A CA 1
ATOM 2358 C C . PRO A 1 302 ? -17.109 -29.125 -19.969 1 91.62 302 PRO A C 1
ATOM 2360 O O . PRO A 1 302 ? -16.531 -29.016 -21.047 1 91.62 302 PRO A O 1
ATOM 2363 N N . GLU A 1 303 ? -18.328 -29.547 -19.906 1 93.19 303 GLU A N 1
ATOM 2364 C CA . GLU A 1 303 ? -19.031 -30.094 -21.078 1 93.19 303 GLU A CA 1
ATOM 2365 C C . GLU A 1 303 ? -19.719 -28.984 -21.859 1 93.19 303 GLU A C 1
ATOM 2367 O O . GLU A 1 303 ? -20.141 -29.203 -23 1 93.19 303 GLU A O 1
ATOM 2372 N N . VAL A 1 304 ? -19.859 -27.906 -21.297 1 95.75 304 VAL A N 1
ATOM 2373 C CA . VAL A 1 304 ? -20.688 -26.828 -21.844 1 95.75 304 VAL A CA 1
ATOM 2374 C C . VAL A 1 304 ? -20.141 -26.406 -23.203 1 95.75 304 VAL A C 1
ATOM 2376 O O . VAL A 1 304 ? -20.906 -26.141 -24.125 1 95.75 304 VAL A O 1
ATOM 2379 N N . GLU A 1 305 ? -18.812 -26.328 -23.312 1 93.06 305 GLU A N 1
ATOM 2380 C CA . GLU A 1 305 ? -18.25 -25.922 -24.594 1 93.06 305 GLU A CA 1
ATOM 2381 C C . GLU A 1 305 ? -18.609 -26.906 -25.703 1 93.06 305 GLU A C 1
ATOM 2383 O O . GLU A 1 305 ? -18.969 -26.484 -26.797 1 93.06 305 GLU A O 1
ATOM 2388 N N . HIS A 1 306 ? -18.5 -28.172 -25.406 1 90.94 306 HIS A N 1
ATOM 2389 C CA . HIS A 1 306 ? -18.844 -29.219 -26.359 1 90.94 306 HIS A CA 1
ATOM 2390 C C . HIS A 1 306 ? -20.328 -29.172 -26.719 1 90.94 306 HIS A C 1
ATOM 2392 O O . HIS A 1 306 ? -20.688 -29.281 -27.891 1 90.94 306 HIS A O 1
ATOM 2398 N N . ILE A 1 307 ? -21.188 -29 -25.75 1 95.75 307 ILE A N 1
ATOM 2399 C CA . ILE A 1 307 ? -22.625 -28.938 -25.953 1 95.75 307 ILE A CA 1
ATOM 2400 C C . ILE A 1 307 ? -22.984 -27.719 -26.812 1 95.75 307 ILE A C 1
ATOM 2402 O O . ILE A 1 307 ? -23.812 -27.797 -27.703 1 95.75 307 ILE A O 1
ATOM 2406 N N . LEU A 1 308 ? -22.312 -26.641 -26.531 1 96.75 308 LEU A N 1
ATOM 2407 C CA . LEU A 1 308 ? -22.547 -25.422 -27.297 1 96.75 308 LEU A CA 1
ATOM 2408 C C . LEU A 1 308 ? -22.25 -25.641 -28.766 1 96.75 308 LEU A C 1
ATOM 2410 O O . LEU A 1 308 ? -23.031 -25.219 -29.625 1 96.75 308 LEU A O 1
ATOM 2414 N N . THR A 1 309 ? -21.156 -26.375 -29.078 1 93.19 309 THR A N 1
ATOM 2415 C CA . THR A 1 309 ? -20.703 -26.578 -30.453 1 93.19 309 THR A CA 1
ATOM 2416 C C . THR A 1 309 ? -21.531 -27.656 -31.141 1 93.19 309 THR A C 1
ATOM 2418 O O . THR A 1 309 ? -21.75 -27.578 -32.344 1 93.19 309 THR A O 1
ATOM 2421 N N . THR A 1 310 ? -22.047 -28.625 -30.391 1 94.5 310 THR A N 1
ATOM 2422 C CA . THR A 1 310 ? -22.656 -29.797 -31.016 1 94.5 310 THR A CA 1
ATOM 2423 C C . THR A 1 310 ? -24.172 -29.703 -30.969 1 94.5 310 THR A C 1
ATOM 2425 O O . THR A 1 310 ? -24.859 -30.234 -31.844 1 94.5 310 THR A O 1
ATOM 2428 N N . GLN A 1 311 ? -24.688 -29.047 -29.906 1 96.81 311 GLN A N 1
ATOM 2429 C CA . GLN A 1 311 ? -26.141 -29.078 -29.719 1 96.81 311 GLN A CA 1
ATOM 2430 C C . GLN A 1 311 ? -26.734 -27.672 -29.766 1 96.81 311 GLN A C 1
ATOM 2432 O O . GLN A 1 311 ? -27.922 -27.516 -30.031 1 96.81 311 GLN A O 1
ATOM 2437 N N . GLY A 1 312 ? -25.984 -26.672 -29.422 1 96.25 312 GLY A N 1
ATOM 2438 C CA . GLY A 1 312 ? -26.469 -25.312 -29.562 1 96.25 312 GLY A CA 1
ATOM 2439 C C . GLY A 1 312 ? -26.531 -24.562 -28.25 1 96.25 312 GLY A C 1
ATOM 2440 O O . GLY A 1 312 ? -26.344 -25.156 -27.188 1 96.25 312 GLY A O 1
ATOM 2441 N N . ALA A 1 313 ? -26.875 -23.281 -28.297 1 97.25 313 ALA A N 1
ATOM 2442 C CA . ALA A 1 313 ? -26.781 -22.359 -27.188 1 97.25 313 ALA A CA 1
ATOM 2443 C C . ALA A 1 313 ? -27.812 -22.703 -26.094 1 97.25 313 ALA A C 1
ATOM 2445 O O . ALA A 1 313 ? -27.516 -22.594 -24.906 1 97.25 313 ALA A O 1
ATOM 2446 N N . GLU A 1 314 ? -29.031 -23.031 -26.484 1 97.62 314 GLU A N 1
ATOM 2447 C CA . GLU A 1 314 ? -30.078 -23.312 -25.516 1 97.62 314 GLU A CA 1
ATOM 2448 C C . GLU A 1 314 ? -29.75 -24.547 -24.688 1 97.62 314 GLU A C 1
ATOM 2450 O O . GLU A 1 314 ? -29.969 -24.562 -23.469 1 97.62 314 GLU A O 1
ATOM 2455 N N . ASP A 1 315 ? -29.281 -25.547 -25.297 1 97.94 315 ASP A N 1
ATOM 2456 C CA . ASP A 1 315 ? -28.891 -26.75 -24.578 1 97.94 315 ASP A CA 1
ATOM 2457 C C . ASP A 1 315 ? -27.703 -26.484 -23.656 1 97.94 315 ASP A C 1
ATOM 2459 O O . ASP A 1 315 ? -27.625 -27.016 -22.547 1 97.94 315 ASP A O 1
ATOM 2463 N N . ALA A 1 316 ? -26.719 -25.766 -24.156 1 98.31 316 ALA A N 1
ATOM 2464 C CA . ALA A 1 316 ? -25.562 -25.375 -23.344 1 98.31 316 ALA A CA 1
ATOM 2465 C C . ALA A 1 316 ? -26.016 -24.625 -22.094 1 98.31 316 ALA A C 1
ATOM 2467 O O . ALA A 1 316 ? -25.531 -24.875 -20.984 1 98.31 316 ALA A O 1
ATOM 2468 N N . LYS A 1 317 ? -26.953 -23.672 -22.312 1 98.31 317 LYS A N 1
ATOM 2469 C CA . LYS A 1 317 ? -27.5 -22.922 -21.188 1 98.31 317 LYS A CA 1
ATOM 2470 C C . LYS A 1 317 ? -28.172 -23.844 -20.172 1 98.31 317 LYS A C 1
ATOM 2472 O O . LYS A 1 317 ? -27.953 -23.703 -18.969 1 98.31 317 LYS A O 1
ATOM 2477 N N . GLN A 1 318 ? -28.969 -24.75 -20.656 1 98.19 318 GLN A N 1
ATOM 2478 C CA . GLN A 1 318 ? -29.672 -25.672 -19.781 1 98.19 318 GLN A CA 1
ATOM 2479 C C . GLN A 1 318 ? -28.703 -26.547 -18.984 1 98.19 318 GLN A C 1
ATOM 2481 O O . GLN A 1 318 ? -28.906 -26.781 -17.797 1 98.19 318 GLN A O 1
ATOM 2486 N N . ALA A 1 319 ? -27.703 -27.016 -19.672 1 98.19 319 ALA A N 1
ATOM 2487 C CA . ALA A 1 319 ? -26.688 -27.812 -19 1 98.19 319 ALA A CA 1
ATOM 2488 C C . ALA A 1 319 ? -25.984 -27.016 -17.906 1 98.19 319 ALA A C 1
ATOM 2490 O O . ALA A 1 319 ? -25.734 -27.531 -16.812 1 98.19 319 ALA A O 1
ATOM 2491 N N . LEU A 1 320 ? -25.625 -25.797 -18.203 1 98.5 320 LEU A N 1
ATOM 2492 C CA . LEU A 1 320 ? -24.984 -24.922 -17.234 1 98.5 320 LEU A CA 1
ATOM 2493 C C . LEU A 1 320 ? -25.906 -24.672 -16.047 1 98.5 320 LEU A C 1
ATOM 2495 O O . LEU A 1 320 ? -25.469 -24.797 -14.891 1 98.5 320 LEU A O 1
ATOM 2499 N N . LEU A 1 321 ? -27.188 -24.344 -16.297 1 98.31 321 LEU A N 1
ATOM 2500 C CA . LEU A 1 321 ? -28.141 -24.031 -15.227 1 98.31 321 LEU A CA 1
ATOM 2501 C C . LEU A 1 321 ? -28.359 -25.25 -14.336 1 98.31 321 LEU A C 1
ATOM 2503 O O . LEU A 1 321 ? -28.547 -25.109 -13.125 1 98.31 321 LEU A O 1
ATOM 2507 N N . GLN A 1 322 ? -28.375 -26.391 -14.977 1 98.19 322 GLN A N 1
ATOM 2508 C CA . GLN A 1 322 ? -28.5 -27.609 -14.188 1 98.19 322 GLN A CA 1
ATOM 2509 C C . GLN A 1 322 ? -27.344 -27.766 -13.203 1 98.19 322 GLN A C 1
ATOM 2511 O O . GLN A 1 322 ? -27.562 -28.078 -12.031 1 98.19 322 GLN A O 1
ATOM 2516 N N . THR A 1 323 ? -26.156 -27.578 -13.719 1 98.06 323 THR A N 1
ATOM 2517 C CA . THR A 1 323 ? -24.969 -27.625 -12.859 1 98.06 323 THR A CA 1
ATOM 2518 C C . THR A 1 323 ? -25.062 -26.562 -11.758 1 98.06 323 THR A C 1
ATOM 2520 O O . THR A 1 323 ? -24.781 -26.859 -10.594 1 98.06 323 THR A O 1
ATOM 2523 N N . LEU A 1 324 ? -25.469 -25.328 -12.078 1 98.62 324 LEU A N 1
ATOM 2524 C CA . LEU A 1 324 ? -25.516 -24.219 -11.133 1 98.62 324 LEU A CA 1
ATOM 2525 C C . LEU A 1 324 ? -26.609 -24.438 -10.102 1 98.62 324 LEU A C 1
ATOM 2527 O O . LEU A 1 324 ? -26.594 -23.812 -9.031 1 98.62 324 LEU A O 1
ATOM 2531 N N . SER A 1 325 ? -27.578 -25.297 -10.398 1 98.38 325 SER A N 1
ATOM 2532 C CA . SER A 1 325 ? -28.703 -25.516 -9.508 1 98.38 325 SER A CA 1
ATOM 2533 C C . SER A 1 325 ? -28.344 -26.484 -8.391 1 98.38 325 SER A C 1
ATOM 2535 O O . SER A 1 325 ? -29.062 -26.609 -7.395 1 98.38 325 SER A O 1
ATOM 2537 N N . GLU A 1 326 ? -27.25 -27.203 -8.602 1 97.69 326 GLU A N 1
ATOM 2538 C CA . GLU A 1 326 ? -26.812 -28.109 -7.547 1 97.69 326 GLU A CA 1
ATOM 2539 C C . GLU A 1 326 ? -26.516 -27.344 -6.254 1 97.69 326 GLU A C 1
ATOM 2541 O O . GLU A 1 326 ? -25.953 -26.25 -6.289 1 97.69 326 GLU A O 1
ATOM 2546 N N . ASP A 1 327 ? -26.953 -27.953 -5.117 1 97.81 327 ASP A N 1
ATOM 2547 C CA . ASP A 1 327 ? -26.828 -27.312 -3.816 1 97.81 327 ASP A CA 1
ATOM 2548 C C . ASP A 1 327 ? -26.656 -28.344 -2.703 1 97.81 327 ASP A C 1
ATOM 2550 O O . ASP A 1 327 ? -26.625 -29.547 -2.965 1 97.81 327 ASP A O 1
ATOM 2554 N N . TYR A 1 328 ? -26.406 -27.844 -1.475 1 97.88 328 TYR A N 1
ATOM 2555 C CA . TYR A 1 328 ? -26.328 -28.719 -0.312 1 97.88 328 TYR A CA 1
ATOM 2556 C C . TYR A 1 328 ? -27.047 -28.094 0.882 1 97.88 328 TYR A C 1
ATOM 2558 O O . TYR A 1 328 ? -27.281 -26.891 0.92 1 97.88 328 TYR A O 1
ATOM 2566 N N . ASP A 1 329 ? -27.484 -28.969 1.767 1 96.75 329 ASP A N 1
ATOM 2567 C CA . ASP A 1 329 ? -28.031 -28.578 3.062 1 96.75 329 ASP A CA 1
ATOM 2568 C C . ASP A 1 329 ? -27 -28.734 4.168 1 96.75 329 ASP A C 1
ATOM 2570 O O . ASP A 1 329 ? -26.562 -29.859 4.465 1 96.75 329 ASP A O 1
ATOM 2574 N N . VAL A 1 330 ? -26.688 -27.703 4.727 1 94.62 330 VAL A N 1
ATOM 2575 C CA . VAL A 1 330 ? -25.594 -27.688 5.695 1 94.62 330 VAL A CA 1
ATOM 2576 C C . VAL A 1 330 ? -25.891 -28.641 6.836 1 94.62 330 VAL A C 1
ATOM 2578 O O . VAL A 1 330 ? -24.984 -29.25 7.41 1 94.62 330 VAL A O 1
ATOM 2581 N N . LYS A 1 331 ? -27.125 -28.859 7.141 1 94.94 331 LYS A N 1
ATOM 2582 C CA . LYS A 1 331 ? -27.516 -29.703 8.273 1 94.94 331 LYS A CA 1
ATOM 2583 C C . LYS A 1 331 ? -27.609 -31.172 7.859 1 94.94 331 LYS A C 1
ATOM 2585 O O . LYS A 1 331 ? -27.5 -32.062 8.695 1 94.94 331 LYS A O 1
ATOM 2590 N N . LYS A 1 332 ? -27.797 -31.406 6.602 1 97.25 332 LYS A N 1
ATOM 2591 C CA . LYS A 1 332 ? -28.141 -32.75 6.168 1 97.25 332 LYS A CA 1
ATOM 2592 C C . LYS A 1 332 ? -27.016 -33.375 5.324 1 97.25 332 LYS A C 1
ATOM 2594 O O . LYS A 1 332 ? -26.812 -34.562 5.324 1 97.25 332 LYS A O 1
ATOM 2599 N N . THR A 1 333 ? -26.375 -32.594 4.516 1 97.62 333 THR A N 1
ATOM 2600 C CA . THR A 1 333 ? -25.328 -33.062 3.617 1 97.62 333 THR A CA 1
ATOM 2601 C C . THR A 1 333 ? -24.047 -33.375 4.391 1 97.62 333 THR A C 1
ATOM 2603 O O . THR A 1 333 ? -23.594 -32.531 5.176 1 97.62 333 THR A O 1
ATOM 2606 N N . PRO A 1 334 ? -23.547 -34.562 4.188 1 97.44 334 PRO A N 1
ATOM 2607 C CA . PRO A 1 334 ? -22.281 -34.875 4.852 1 97.44 334 PRO A CA 1
ATOM 2608 C C . PRO A 1 334 ? -21.172 -33.906 4.496 1 97.44 334 PRO A C 1
ATOM 2610 O O . PRO A 1 334 ? -21.062 -33.469 3.342 1 97.44 334 PRO A O 1
ATOM 2613 N N . LEU A 1 335 ? -20.391 -33.594 5.512 1 96.44 335 LEU A N 1
ATOM 2614 C CA . LEU A 1 335 ? -19.328 -32.625 5.352 1 96.44 335 LEU A CA 1
ATOM 2615 C C . LEU A 1 335 ? -18.375 -33 4.219 1 96.44 335 LEU A C 1
ATOM 2617 O O . LEU A 1 335 ? -17.953 -32.156 3.432 1 96.44 335 LEU A O 1
ATOM 2621 N N . ALA A 1 336 ? -18.031 -34.219 4.094 1 95.56 336 ALA A N 1
ATOM 2622 C CA . ALA A 1 336 ? -17.125 -34.719 3.068 1 95.56 336 ALA A CA 1
ATOM 2623 C C . ALA A 1 336 ? -17.672 -34.438 1.669 1 95.56 336 ALA A C 1
ATOM 2625 O O . ALA A 1 336 ? -16.906 -34.188 0.738 1 95.56 336 ALA A O 1
ATOM 2626 N N . ASP A 1 337 ? -18.984 -34.531 1.58 1 96.56 337 ASP A N 1
ATOM 2627 C CA . ASP A 1 337 ? -19.609 -34.281 0.291 1 96.56 337 ASP A CA 1
ATOM 2628 C C . ASP A 1 337 ? -19.594 -32.781 -0.039 1 96.56 337 ASP A C 1
ATOM 2630 O O . ASP A 1 337 ? -19.422 -32.406 -1.199 1 96.56 337 ASP A O 1
ATOM 2634 N N . ILE A 1 338 ? -19.781 -32 0.972 1 97.06 338 ILE A N 1
ATOM 2635 C CA . ILE A 1 338 ? -19.75 -30.562 0.781 1 97.06 338 ILE A CA 1
ATOM 2636 C C . ILE A 1 338 ? -18.344 -30.125 0.367 1 97.06 338 ILE A C 1
ATOM 2638 O O . ILE A 1 338 ? -18.172 -29.406 -0.62 1 97.06 338 ILE A O 1
ATOM 2642 N N . GLU A 1 339 ? -17.359 -30.672 1.028 1 95.75 339 GLU A N 1
ATOM 2643 C CA . GLU A 1 339 ? -15.992 -30.219 0.85 1 95.75 339 GLU A CA 1
ATOM 2644 C C . GLU A 1 339 ? -15.336 -30.891 -0.345 1 95.75 339 GLU A C 1
ATOM 2646 O O . GLU A 1 339 ? -14.281 -30.453 -0.82 1 95.75 339 GLU A O 1
ATOM 2651 N N . GLY A 1 340 ? -15.961 -31.953 -0.869 1 93.81 340 GLY A N 1
ATOM 2652 C CA . GLY A 1 340 ? -15.328 -32.781 -1.875 1 93.81 340 GLY A CA 1
ATOM 2653 C C . GLY A 1 340 ? -15.508 -32.25 -3.287 1 93.81 340 GLY A C 1
ATOM 2654 O O . GLY A 1 340 ? -14.961 -32.812 -4.238 1 93.81 340 GLY A O 1
ATOM 2655 N N . ARG A 1 341 ? -16.203 -31.141 -3.385 1 94.69 341 ARG A N 1
ATOM 2656 C CA . ARG A 1 341 ? -16.391 -30.562 -4.711 1 94.69 341 ARG A CA 1
ATOM 2657 C C . ARG A 1 341 ? -16.672 -29.062 -4.621 1 94.69 341 ARG A C 1
ATOM 2659 O O . ARG A 1 341 ? -16.859 -28.531 -3.527 1 94.69 341 ARG A O 1
ATOM 2666 N N . ALA A 1 342 ? -16.672 -28.422 -5.793 1 96.62 342 ALA A N 1
ATOM 2667 C CA . ALA A 1 342 ? -17.031 -27.016 -5.895 1 96.62 342 ALA A CA 1
ATOM 2668 C C . ALA A 1 342 ? -18.531 -26.844 -6.109 1 96.62 342 ALA A C 1
ATOM 2670 O O . ALA A 1 342 ? -19.203 -27.766 -6.59 1 96.62 342 ALA A O 1
ATOM 2671 N N . TRP A 1 343 ? -19.062 -25.75 -5.688 1 98.25 343 TRP A N 1
ATOM 2672 C CA . TRP A 1 343 ? -20.484 -25.438 -5.809 1 98.25 343 TRP A CA 1
ATOM 2673 C C . TRP A 1 343 ? -20.672 -24.062 -6.469 1 98.25 343 TRP A C 1
ATOM 2675 O O . TRP A 1 343 ? -20.922 -23.062 -5.785 1 98.25 343 TRP A O 1
ATOM 2685 N N . TYR A 1 344 ? -20.688 -24.031 -7.766 1 98.5 344 TYR A N 1
ATOM 2686 C CA . TYR A 1 344 ? -20.562 -22.781 -8.508 1 98.5 344 TYR A CA 1
ATOM 2687 C C . TYR A 1 344 ? -21.875 -22.016 -8.539 1 98.5 344 TYR A C 1
ATOM 2689 O O . TYR A 1 344 ? -21.922 -20.844 -8.898 1 98.5 344 TYR A O 1
ATOM 2697 N N . GLY A 1 345 ? -22.969 -22.609 -8.156 1 98.62 345 GLY A N 1
ATOM 2698 C CA . GLY A 1 345 ? -24.25 -21.938 -8.078 1 98.62 345 GLY A CA 1
ATOM 2699 C C . GLY A 1 345 ? -24.578 -21.453 -6.68 1 98.62 345 GLY A C 1
ATOM 2700 O O . GLY A 1 345 ? -25.594 -20.766 -6.473 1 98.62 345 GLY A O 1
ATOM 2701 N N . ARG A 1 346 ? -23.797 -21.797 -5.727 1 98.56 346 ARG A N 1
ATOM 2702 C CA . ARG A 1 346 ? -24.031 -21.5 -4.316 1 98.56 346 ARG A CA 1
ATOM 2703 C C . ARG A 1 346 ? -23.984 -19.984 -4.066 1 98.56 346 ARG A C 1
ATOM 2705 O O . ARG A 1 346 ? -23.188 -19.281 -4.676 1 98.56 346 ARG A O 1
ATOM 2712 N N . CYS A 1 347 ? -24.859 -19.531 -3.168 1 98.44 347 CYS A N 1
ATOM 2713 C CA . CYS A 1 347 ? -24.812 -18.141 -2.717 1 98.44 347 CYS A CA 1
ATOM 2714 C C . CYS A 1 347 ? -23.469 -17.828 -2.066 1 98.44 347 CYS A C 1
ATOM 2716 O O . CYS A 1 347 ? -23.031 -18.531 -1.162 1 98.44 347 CYS A O 1
ATOM 2718 N N . VAL A 1 348 ? -22.859 -16.719 -2.461 1 98.44 348 VAL A N 1
ATOM 2719 C CA . VAL A 1 348 ? -21.516 -16.391 -1.996 1 98.44 348 VAL A CA 1
ATOM 2720 C C . VAL A 1 348 ? -21.531 -16.125 -0.492 1 98.44 348 VAL A C 1
ATOM 2722 O O . VAL A 1 348 ? -20.516 -16.266 0.184 1 98.44 348 VAL A O 1
ATOM 2725 N N . TRP A 1 349 ? -22.688 -15.797 0.064 1 97.62 349 TRP A N 1
ATOM 2726 C CA . TRP A 1 349 ? -22.797 -15.492 1.487 1 97.62 349 TRP A CA 1
ATOM 2727 C C . TRP A 1 349 ? -23.188 -16.734 2.277 1 97.62 349 TRP A C 1
ATOM 2729 O O . TRP A 1 349 ? -23.219 -16.703 3.512 1 97.62 349 TRP A O 1
ATOM 2739 N N . GLU A 1 350 ? -23.5 -17.797 1.58 1 97.75 350 GLU A N 1
ATOM 2740 C CA . GLU A 1 350 ? -23.906 -19.031 2.221 1 97.75 350 GLU A CA 1
ATOM 2741 C C . GLU A 1 350 ? -22.906 -20.156 1.954 1 97.75 350 GLU A C 1
ATOM 2743 O O . GLU A 1 350 ? -23.203 -21.328 2.182 1 97.75 350 GLU A O 1
ATOM 2748 N N . SER A 1 351 ? -21.781 -19.812 1.401 1 97.75 351 SER A N 1
ATOM 2749 C CA . SER A 1 351 ? -20.703 -20.766 1.151 1 97.75 351 SER A CA 1
ATOM 2750 C C . SER A 1 351 ? -19.875 -21.016 2.408 1 97.75 351 SER A C 1
ATOM 2752 O O . SER A 1 351 ? -19.984 -20.25 3.377 1 97.75 351 SER A O 1
ATOM 2754 N N . ASP A 1 352 ? -19.078 -22.047 2.408 1 97.44 352 ASP A N 1
ATOM 2755 C CA . ASP A 1 352 ? -18.297 -22.391 3.584 1 97.44 352 ASP A CA 1
ATOM 2756 C C . ASP A 1 352 ? -16.859 -21.906 3.438 1 97.44 352 ASP A C 1
ATOM 2758 O O . ASP A 1 352 ? -15.938 -22.453 4.062 1 97.44 352 ASP A O 1
ATOM 2762 N N . ASN A 1 353 ? -16.625 -20.906 2.57 1 98.44 353 ASN A N 1
ATOM 2763 C CA . ASN A 1 353 ? -15.305 -20.297 2.375 1 98.44 353 ASN A CA 1
ATOM 2764 C C . ASN A 1 353 ? -14.789 -19.656 3.66 1 98.44 353 ASN A C 1
ATOM 2766 O O . ASN A 1 353 ? -15.562 -19.109 4.449 1 98.44 353 ASN A O 1
ATOM 2770 N N . ASP A 1 354 ? -13.422 -19.734 3.836 1 98.25 354 ASP A N 1
ATOM 2771 C CA . ASP A 1 354 ? -12.875 -19.141 5.047 1 98.25 354 ASP A CA 1
ATOM 2772 C C . ASP A 1 354 ? -11.523 -18.469 4.762 1 98.25 354 ASP A C 1
ATOM 2774 O O . ASP A 1 354 ? -10.789 -18.141 5.691 1 98.25 354 ASP A O 1
ATOM 2778 N N . VAL A 1 355 ? -11.164 -18.281 3.479 1 98.62 355 VAL A N 1
ATOM 2779 C CA . VAL A 1 355 ? -9.867 -17.703 3.154 1 98.62 355 VAL A CA 1
ATOM 2780 C C . VAL A 1 355 ? -9.992 -16.172 3.088 1 98.62 355 VAL A C 1
ATOM 2782 O O . VAL A 1 355 ? -11.078 -15.641 2.842 1 98.62 355 VAL A O 1
ATOM 2785 N N . CYS A 1 356 ? -8.891 -15.453 3.266 1 98.69 356 CYS A N 1
ATOM 2786 C CA . CYS A 1 356 ? -8.875 -13.992 3.277 1 98.69 356 CYS A CA 1
ATOM 2787 C C . CYS A 1 356 ? -9.25 -13.438 1.909 1 98.69 356 CYS A C 1
ATOM 2789 O O . CYS A 1 356 ? -8.789 -13.938 0.882 1 98.69 356 CYS A O 1
ATOM 2791 N N . ASP A 1 357 ? -10.141 -12.438 1.915 1 98.69 357 ASP A N 1
ATOM 2792 C CA . ASP A 1 357 ? -10.445 -11.719 0.677 1 98.69 357 ASP A CA 1
ATOM 2793 C C . ASP A 1 357 ? -9.758 -10.359 0.646 1 98.69 357 ASP A C 1
ATOM 2795 O O . ASP A 1 357 ? -9.914 -9.602 -0.312 1 98.69 357 ASP A O 1
ATOM 2799 N N . ASP A 1 358 ? -9.031 -10.023 1.632 1 98.69 358 ASP A N 1
ATOM 2800 C CA . ASP A 1 358 ? -8.195 -8.844 1.808 1 98.69 358 ASP A CA 1
ATOM 2801 C C . ASP A 1 358 ? -6.996 -9.148 2.707 1 98.69 358 ASP A C 1
ATOM 2803 O O . ASP A 1 358 ? -7.168 -9.516 3.873 1 98.69 358 ASP A O 1
ATOM 2807 N N . GLN A 1 359 ? -5.77 -8.898 2.182 1 98.88 359 GLN A N 1
ATOM 2808 C CA . GLN A 1 359 ? -4.609 -9.211 3.012 1 98.88 359 GLN A CA 1
ATOM 2809 C C . GLN A 1 359 ? -3.4 -8.367 2.611 1 98.88 359 GLN A C 1
ATOM 2811 O O . GLN A 1 359 ? -3.119 -8.203 1.422 1 98.88 359 GLN A O 1
ATOM 2816 N N . TYR A 1 360 ? -2.771 -7.805 3.619 1 98.81 360 TYR A N 1
ATOM 2817 C CA . TYR A 1 360 ? -1.529 -7.055 3.467 1 98.81 360 TYR A CA 1
ATOM 2818 C C . TYR A 1 360 ? -0.344 -7.844 4.008 1 98.81 360 TYR A C 1
ATOM 2820 O O . TYR A 1 360 ? -0.464 -8.539 5.02 1 98.81 360 TYR A O 1
ATOM 2828 N N . VAL A 1 361 ? 0.789 -7.746 3.32 1 98.94 361 VAL A N 1
ATOM 2829 C CA . VAL A 1 361 ? 2.068 -8.258 3.801 1 98.94 361 VAL A CA 1
ATOM 2830 C C . VAL A 1 361 ? 3.135 -7.176 3.686 1 98.94 361 VAL A C 1
ATOM 2832 O O . VAL A 1 361 ? 3.244 -6.508 2.654 1 98.94 361 VAL A O 1
ATOM 2835 N N . THR A 1 362 ? 3.865 -6.938 4.742 1 98.88 362 THR A N 1
ATOM 2836 C CA . THR A 1 362 ? 5.023 -6.051 4.727 1 98.88 362 THR A CA 1
ATOM 2837 C C . THR A 1 362 ? 6.305 -6.828 5.02 1 98.88 362 THR A C 1
ATOM 2839 O O . THR A 1 362 ? 6.359 -7.602 5.98 1 98.88 362 THR A O 1
ATOM 2842 N N . ILE A 1 363 ? 7.27 -6.645 4.152 1 98.81 363 ILE A N 1
ATOM 2843 C CA . ILE A 1 363 ? 8.57 -7.289 4.32 1 98.81 363 ILE A CA 1
ATOM 2844 C C . ILE A 1 363 ? 9.664 -6.223 4.43 1 98.81 363 ILE A C 1
ATOM 2846 O O . ILE A 1 363 ? 9.68 -5.266 3.652 1 98.81 363 ILE A O 1
ATOM 2850 N N . GLU A 1 364 ? 10.555 -6.441 5.41 1 98.62 364 GLU A N 1
ATOM 2851 C CA . GLU A 1 364 ? 11.648 -5.5 5.629 1 98.62 364 GLU A CA 1
ATOM 2852 C C . GLU A 1 364 ? 13.008 -6.184 5.473 1 98.62 364 GLU A C 1
ATOM 2854 O O . GLU A 1 364 ? 13.172 -7.34 5.867 1 98.62 364 GLU A O 1
ATOM 2859 N N . TRP A 1 365 ? 13.906 -5.52 4.898 1 98 365 TRP A N 1
ATOM 2860 C CA . TRP A 1 365 ? 15.305 -5.91 4.84 1 98 365 TRP A CA 1
ATOM 2861 C C . TRP A 1 365 ? 16.188 -4.914 5.594 1 98 365 TRP A C 1
ATOM 2863 O O . TRP A 1 365 ? 15.953 -3.703 5.527 1 98 365 TRP A O 1
ATOM 2873 N N . ASP A 1 366 ? 17.125 -5.426 6.305 1 96.25 366 ASP A N 1
ATOM 2874 C CA . ASP A 1 366 ? 18.125 -4.578 6.949 1 96.25 366 ASP A CA 1
ATOM 2875 C C . ASP A 1 366 ? 19.344 -4.379 6.047 1 96.25 366 ASP A C 1
ATOM 2877 O O . ASP A 1 366 ? 19.5 -5.074 5.039 1 96.25 366 ASP A O 1
ATOM 2881 N N . ASP A 1 367 ? 20.141 -3.402 6.453 1 94 367 ASP A N 1
ATOM 2882 C CA . ASP A 1 367 ? 21.422 -3.248 5.766 1 94 367 ASP A CA 1
ATOM 2883 C C . ASP A 1 367 ? 22.25 -4.523 5.867 1 94 367 ASP A C 1
ATOM 2885 O O . ASP A 1 367 ? 22.312 -5.148 6.93 1 94 367 ASP A O 1
ATOM 2889 N N . HIS A 1 368 ? 22.797 -4.898 4.73 1 87.69 368 HIS A N 1
ATOM 2890 C CA . HIS A 1 368 ? 23.656 -6.074 4.719 1 87.69 368 HIS A CA 1
ATOM 2891 C C . HIS A 1 368 ? 25.062 -5.719 4.273 1 87.69 368 HIS A C 1
ATOM 2893 O O . HIS A 1 368 ? 26.047 -6.117 4.914 1 87.69 368 HIS A O 1
ATOM 2899 N N . SER A 1 369 ? 25.266 -5.148 3.217 1 79.12 369 SER A N 1
ATOM 2900 C CA . SER A 1 369 ? 26.516 -4.703 2.613 1 79.12 369 SER A CA 1
ATOM 2901 C C . SER A 1 369 ? 26.281 -3.547 1.646 1 79.12 369 SER A C 1
ATOM 2903 O O . SER A 1 369 ? 25.141 -3.209 1.339 1 79.12 369 SER A O 1
ATOM 2905 N N . PRO A 1 370 ? 27.453 -2.938 1.403 1 70.81 370 PRO A N 1
ATOM 2906 C CA . PRO A 1 370 ? 27.266 -1.899 0.39 1 70.81 370 PRO A CA 1
ATOM 2907 C C . PRO A 1 370 ? 26.516 -2.41 -0.84 1 70.81 370 PRO A C 1
ATOM 2909 O O . PRO A 1 370 ? 26.812 -3.492 -1.349 1 70.81 370 PRO A O 1
ATOM 2912 N N . GLY A 1 371 ? 25.438 -1.756 -1.238 1 74 371 GLY A N 1
ATOM 2913 C CA . GLY A 1 371 ? 24.609 -2.158 -2.365 1 74 371 GLY A CA 1
ATOM 2914 C C . GLY A 1 371 ? 23.391 -2.957 -1.952 1 74 371 GLY A C 1
ATOM 2915 O O . GLY A 1 371 ? 22.453 -3.115 -2.736 1 74 371 GLY A O 1
ATOM 2916 N N . LEU A 1 372 ? 23.469 -3.461 -0.83 1 87.19 372 LEU A N 1
ATOM 2917 C CA . LEU A 1 372 ? 22.328 -4.168 -0.252 1 87.19 372 LEU A CA 1
ATOM 2918 C C . LEU A 1 372 ? 21.828 -3.459 1 1 87.19 372 LEU A C 1
ATOM 2920 O O . LEU A 1 372 ? 21.906 -4.004 2.104 1 87.19 372 LEU A O 1
ATOM 2924 N N . GLY A 1 373 ? 21.297 -2.312 0.682 1 92.5 373 GLY A N 1
ATOM 2925 C CA . GLY A 1 373 ? 20.797 -1.479 1.763 1 92.5 373 GLY A CA 1
ATOM 2926 C C . GLY A 1 373 ? 19.391 -1.84 2.189 1 92.5 373 GLY A C 1
ATOM 2927 O O . GLY A 1 373 ? 18.75 -2.682 1.563 1 92.5 373 GLY A O 1
ATOM 2928 N N . ALA A 1 374 ? 18.969 -1.217 3.262 1 96.25 374 ALA A N 1
ATOM 2929 C CA . ALA A 1 374 ? 17.625 -1.446 3.812 1 96.25 374 ALA A CA 1
ATOM 2930 C C . ALA A 1 374 ? 16.547 -1.123 2.785 1 96.25 374 ALA A C 1
ATOM 2932 O O . ALA A 1 374 ? 16.672 -0.156 2.029 1 96.25 374 ALA A O 1
ATOM 2933 N N . LYS A 1 375 ? 15.57 -1.912 2.732 1 96.69 375 LYS A N 1
ATOM 2934 C CA . LYS A 1 375 ? 14.422 -1.704 1.852 1 96.69 375 LYS A CA 1
ATOM 2935 C C . LYS A 1 375 ? 13.156 -2.299 2.451 1 96.69 375 LYS A C 1
ATOM 2937 O O . LYS A 1 375 ? 13.211 -3.035 3.438 1 96.69 375 LYS A O 1
ATOM 2942 N N . THR A 1 376 ? 12.031 -1.891 1.98 1 98.44 376 THR A N 1
ATOM 2943 C CA . THR A 1 376 ? 10.734 -2.375 2.436 1 98.44 376 THR A CA 1
ATOM 2944 C C . THR A 1 376 ? 9.82 -2.68 1.247 1 98.44 376 THR A C 1
ATOM 2946 O O . THR A 1 376 ? 9.883 -2 0.221 1 98.44 376 THR A O 1
ATOM 2949 N N . ALA A 1 377 ? 9.094 -3.748 1.359 1 98.69 377 ALA A N 1
ATOM 2950 C CA . ALA A 1 377 ? 8.047 -4.047 0.378 1 98.69 377 ALA A CA 1
ATOM 2951 C C . ALA A 1 377 ? 6.688 -4.203 1.051 1 98.69 377 ALA A C 1
ATOM 2953 O O . ALA A 1 377 ? 6.586 -4.789 2.131 1 98.69 377 ALA A O 1
ATOM 2954 N N . SER A 1 378 ? 5.703 -3.623 0.44 1 98.75 378 SER A N 1
ATOM 2955 C CA . SER A 1 378 ? 4.312 -3.84 0.831 1 98.75 378 SER A CA 1
ATOM 2956 C C . SER A 1 378 ? 3.535 -4.559 -0.267 1 98.75 378 SER A C 1
ATOM 2958 O O . SER A 1 378 ? 3.588 -4.164 -1.434 1 98.75 378 SER A O 1
ATOM 2960 N N . PHE A 1 379 ? 2.908 -5.578 0.15 1 98.88 379 PHE A N 1
ATOM 2961 C CA . PHE A 1 379 ? 2.045 -6.328 -0.752 1 98.88 379 PHE A CA 1
ATOM 2962 C C . PHE A 1 379 ? 0.591 -6.246 -0.304 1 98.88 379 PHE A C 1
ATOM 2964 O O . PHE A 1 379 ? 0.299 -6.32 0.891 1 98.88 379 PHE A O 1
ATOM 2971 N N . HIS A 1 380 ? -0.336 -6.078 -1.333 1 98.94 380 HIS A N 1
ATOM 2972 C CA . HIS A 1 380 ? -1.767 -6.043 -1.052 1 98.94 380 HIS A CA 1
ATOM 2973 C C . HIS A 1 380 ? -2.535 -6.973 -1.986 1 98.94 380 HIS A C 1
ATOM 2975 O O . HIS A 1 380 ? -2.504 -6.797 -3.207 1 98.94 380 HIS A O 1
ATOM 2981 N N . MET A 1 381 ? -3.131 -7.988 -1.447 1 98.94 381 MET A N 1
ATOM 2982 C CA . MET A 1 381 ? -4.105 -8.805 -2.166 1 98.94 381 MET A CA 1
ATOM 2983 C C . MET A 1 381 ? -5.527 -8.352 -1.853 1 98.94 381 MET A C 1
ATOM 2985 O O . MET A 1 381 ? -5.941 -8.344 -0.691 1 98.94 381 MET A O 1
ATOM 2989 N N . ILE A 1 382 ? -6.285 -8.031 -2.885 1 98.81 382 ILE A N 1
ATOM 2990 C CA . ILE A 1 382 ? -7.621 -7.492 -2.645 1 98.81 382 ILE A CA 1
ATOM 2991 C C . ILE A 1 382 ? -8.609 -8.117 -3.623 1 98.81 382 ILE A C 1
ATOM 2993 O O . ILE A 1 382 ? -8.391 -8.109 -4.836 1 98.81 382 ILE A O 1
ATOM 2997 N N . ALA A 1 383 ? -9.688 -8.672 -3.074 1 98.56 383 ALA A N 1
ATOM 2998 C CA . ALA A 1 383 ? -10.703 -9.359 -3.869 1 98.56 383 ALA A CA 1
ATOM 2999 C C . ALA A 1 383 ? -11.633 -8.367 -4.562 1 98.56 383 ALA A C 1
ATOM 3001 O O . ALA A 1 383 ? -12 -8.555 -5.727 1 98.56 383 ALA A O 1
ATOM 3002 N N . GLN A 1 384 ? -12.023 -7.285 -3.824 1 97.56 384 GLN A N 1
ATOM 3003 C CA . GLN A 1 384 ? -13.062 -6.375 -4.285 1 97.56 384 GLN A CA 1
ATOM 3004 C C . GLN A 1 384 ? -12.492 -5.301 -5.207 1 97.56 384 GLN A C 1
ATOM 3006 O O . GLN A 1 384 ? -12.477 -4.121 -4.859 1 97.56 384 GLN A O 1
ATOM 3011 N N . SER A 1 385 ? -12.102 -5.699 -6.32 1 98.5 385 SER A N 1
ATOM 3012 C CA . SER A 1 385 ? -11.5 -4.801 -7.301 1 98.5 385 SER A CA 1
ATOM 3013 C C . SER A 1 385 ? -12.133 -4.969 -8.672 1 98.5 385 SER A C 1
ATOM 3015 O O . SER A 1 385 ? -12.648 -6.043 -9 1 98.5 385 SER A O 1
ATOM 3017 N N . LEU A 1 386 ? -12.117 -3.943 -9.453 1 97.81 386 LEU A N 1
ATOM 3018 C CA . LEU A 1 386 ? -12.5 -3.988 -10.859 1 97.81 386 LEU A CA 1
ATOM 3019 C C . LEU A 1 386 ? -11.461 -4.75 -11.688 1 97.81 386 LEU A C 1
ATOM 3021 O O . LEU A 1 386 ? -11.82 -5.621 -12.484 1 97.81 386 LEU A O 1
ATOM 3025 N N . ALA A 1 387 ? -10.172 -4.336 -11.492 1 97.38 387 ALA A N 1
ATOM 3026 C CA . ALA A 1 387 ? -9.086 -5.031 -12.18 1 97.38 387 ALA A CA 1
ATOM 3027 C C . ALA A 1 387 ? -9.039 -6.504 -11.781 1 97.38 387 ALA A C 1
ATOM 3029 O O . ALA A 1 387 ? -9.266 -6.844 -10.625 1 97.38 387 ALA A O 1
ATOM 3030 N N . GLN A 1 388 ? -8.75 -7.336 -12.719 1 96.25 388 GLN A N 1
ATOM 3031 C CA . GLN A 1 388 ? -8.625 -8.773 -12.5 1 96.25 388 GLN A CA 1
ATOM 3032 C C . GLN A 1 388 ? -7.219 -9.258 -12.828 1 96.25 388 GLN A C 1
ATOM 3034 O O . GLN A 1 388 ? -6.895 -9.523 -13.984 1 96.25 388 GLN A O 1
ATOM 3039 N N . CYS A 1 389 ? -6.434 -9.406 -11.82 1 95.12 389 CYS A N 1
ATOM 3040 C CA . CYS A 1 389 ? -5.082 -9.945 -11.883 1 95.12 389 CYS A CA 1
ATOM 3041 C C . CYS A 1 389 ? -4.168 -9.039 -12.695 1 95.12 389 CYS A C 1
ATOM 3043 O O . CYS A 1 389 ? -3.184 -9.5 -13.273 1 95.12 389 CYS A O 1
ATOM 3045 N N . GLU A 1 390 ? -4.57 -7.844 -12.891 1 95.38 390 GLU A N 1
ATOM 3046 C CA . GLU A 1 390 ? -3.689 -6.812 -13.438 1 95.38 390 GLU A CA 1
ATOM 3047 C C . GLU A 1 390 ? -2.949 -6.074 -12.32 1 95.38 390 GLU A C 1
ATOM 3049 O O . GLU A 1 390 ? -3.42 -5.047 -11.836 1 95.38 390 GLU A O 1
ATOM 3054 N N . ARG A 1 391 ? -1.76 -6.621 -12.07 1 97.56 391 ARG A N 1
ATOM 3055 C CA . ARG A 1 391 ? -0.976 -6.113 -10.953 1 97.56 391 ARG A CA 1
ATOM 3056 C C . ARG A 1 391 ? -0.524 -4.68 -11.211 1 97.56 391 ARG A C 1
ATOM 3058 O O . ARG A 1 391 ? -0.276 -4.297 -12.352 1 97.56 391 ARG A O 1
ATOM 3065 N N . ARG A 1 392 ? -0.427 -3.961 -10.156 1 98 392 ARG A N 1
ATOM 3066 C CA . ARG A 1 392 ? 0.118 -2.607 -10.203 1 98 392 ARG A CA 1
ATOM 3067 C C . ARG A 1 392 ? 1.062 -2.357 -9.031 1 98 392 ARG A C 1
ATOM 3069 O O . ARG A 1 392 ? 0.972 -3.027 -8 1 98 392 ARG A O 1
ATOM 3076 N N . GLY A 1 393 ? 1.922 -1.369 -9.289 1 98.38 393 GLY A N 1
ATOM 3077 C CA . GLY A 1 393 ? 2.832 -1.045 -8.203 1 98.38 393 GLY A CA 1
ATOM 3078 C C . GLY A 1 393 ? 3.727 0.141 -8.508 1 98.38 393 GLY A C 1
ATOM 3079 O O . GLY A 1 393 ? 3.572 0.793 -9.539 1 98.38 393 GLY A O 1
ATOM 3080 N N . ARG A 1 394 ? 4.5 0.43 -7.5 1 98.75 394 ARG A N 1
ATOM 3081 C CA . ARG A 1 394 ? 5.539 1.452 -7.59 1 98.75 394 ARG A CA 1
ATOM 3082 C C . ARG A 1 394 ? 6.828 0.982 -6.93 1 98.75 394 ARG A C 1
ATOM 3084 O O . ARG A 1 394 ? 6.793 0.264 -5.926 1 98.75 394 ARG A O 1
ATOM 3091 N N . ILE A 1 395 ? 7.902 1.356 -7.539 1 98.88 395 ILE A N 1
ATOM 3092 C CA . ILE A 1 395 ? 9.234 1.113 -6.988 1 98.88 395 ILE A CA 1
ATOM 3093 C C . ILE A 1 395 ? 9.961 2.441 -6.785 1 98.88 395 ILE A C 1
ATOM 3095 O O . ILE A 1 395 ? 10.078 3.24 -7.719 1 98.88 395 ILE A O 1
ATOM 3099 N N . TYR A 1 396 ? 10.391 2.635 -5.57 1 98.75 396 TYR A N 1
ATOM 3100 C CA . TYR A 1 396 ? 11.117 3.85 -5.219 1 98.75 396 TYR A CA 1
ATOM 3101 C C . TYR A 1 396 ? 12.609 3.568 -5.055 1 98.75 396 TYR A C 1
ATOM 3103 O O . TYR A 1 396 ? 13 2.693 -4.281 1 98.75 396 TYR A O 1
ATOM 3111 N N . GLY A 1 397 ? 13.367 4.328 -5.777 1 97.81 397 GLY A N 1
ATOM 3112 C CA . GLY A 1 397 ? 14.812 4.16 -5.715 1 97.81 397 GLY A CA 1
ATOM 3113 C C . GLY A 1 397 ? 15.539 5.414 -5.27 1 97.81 397 GLY A C 1
ATOM 3114 O O . GLY A 1 397 ? 14.914 6.445 -5.02 1 97.81 397 GLY A O 1
ATOM 3115 N N . THR A 1 398 ? 16.844 5.309 -5.148 1 96.38 398 THR A N 1
ATOM 3116 C CA . THR A 1 398 ? 17.688 6.398 -4.664 1 96.38 398 THR A CA 1
ATOM 3117 C C . THR A 1 398 ? 17.75 7.527 -5.691 1 96.38 398 THR A C 1
ATOM 3119 O O . THR A 1 398 ? 18.047 8.672 -5.344 1 96.38 398 THR A O 1
ATOM 3122 N N . SER A 1 399 ? 17.469 7.219 -6.988 1 96.81 399 SER A N 1
ATOM 3123 C CA . SER A 1 399 ? 17.641 8.266 -7.992 1 96.81 399 SER A CA 1
ATOM 3124 C C . SER A 1 399 ? 16.422 8.383 -8.891 1 96.81 399 SER A C 1
ATOM 3126 O O . SER A 1 399 ? 16.469 9.055 -9.922 1 96.81 399 SER A O 1
ATOM 3128 N N . GLY A 1 400 ? 15.375 7.676 -8.539 1 98.31 400 GLY A N 1
ATOM 3129 C CA . GLY A 1 400 ? 14.18 7.746 -9.352 1 98.31 400 GLY A CA 1
ATOM 3130 C C . GLY A 1 400 ? 13.047 6.879 -8.828 1 98.31 400 GLY A C 1
ATOM 3131 O O . GLY A 1 400 ? 13.148 6.305 -7.746 1 98.31 400 GLY A O 1
ATOM 3132 N N . GLU A 1 401 ? 11.977 6.879 -9.555 1 98.69 401 GLU A N 1
ATOM 3133 C CA . GLU A 1 401 ? 10.805 6.082 -9.211 1 98.69 401 GLU A CA 1
ATOM 3134 C C . GLU A 1 401 ? 10.195 5.426 -10.445 1 98.69 401 GLU A C 1
ATOM 3136 O O . GLU A 1 401 ? 10.336 5.941 -11.555 1 98.69 401 GLU A O 1
ATOM 3141 N N . ILE A 1 402 ? 9.594 4.25 -10.25 1 98.88 402 ILE A N 1
ATOM 3142 C CA . ILE A 1 402 ? 8.922 3.518 -11.32 1 98.88 402 ILE A CA 1
ATOM 3143 C C . ILE A 1 402 ? 7.473 3.254 -10.938 1 98.88 402 ILE A C 1
ATOM 3145 O O . ILE A 1 402 ? 7.184 2.877 -9.797 1 98.88 402 ILE A O 1
ATOM 3149 N N . ALA A 1 403 ? 6.566 3.537 -11.844 1 98.75 403 ALA A N 1
ATOM 3150 C CA . ALA A 1 403 ? 5.195 3.041 -11.758 1 98.75 403 ALA A CA 1
ATOM 3151 C C . ALA A 1 403 ? 4.93 1.981 -12.82 1 98.75 403 ALA A C 1
ATOM 3153 O O . ALA A 1 403 ? 5.371 2.115 -13.961 1 98.75 403 ALA A O 1
ATOM 3154 N N . TYR A 1 404 ? 4.238 0.89 -12.453 1 98.38 404 TYR A N 1
ATOM 3155 C CA . TYR A 1 404 ? 3.906 -0.146 -13.43 1 98.38 404 TYR A CA 1
ATOM 3156 C C . TYR A 1 404 ? 2.488 -0.661 -13.211 1 98.38 404 TYR A C 1
ATOM 3158 O O . TYR A 1 404 ? 1.943 -0.556 -12.109 1 98.38 404 TYR A O 1
ATOM 3166 N N . ASP A 1 405 ? 1.845 -1.206 -14.289 1 95.56 405 ASP A N 1
ATOM 3167 C CA . ASP A 1 405 ? 0.46 -1.657 -14.203 1 95.56 405 ASP A CA 1
ATOM 3168 C C . ASP A 1 405 ? 0.203 -2.83 -15.148 1 95.56 405 ASP A C 1
ATOM 3170 O O . ASP A 1 405 ? -0.816 -2.865 -15.836 1 95.56 405 ASP A O 1
ATOM 3174 N N . SER A 1 406 ? 1.095 -3.678 -15.297 1 93.81 406 SER A N 1
ATOM 3175 C CA . SER A 1 406 ? 1.005 -4.887 -16.109 1 93.81 406 SER A CA 1
ATOM 3176 C C . SER A 1 406 ? 0.986 -4.555 -17.594 1 93.81 406 SER A C 1
ATOM 3178 O O . SER A 1 406 ? 1.073 -5.449 -18.438 1 93.81 406 SER A O 1
ATOM 3180 N N . LYS A 1 407 ? 0.867 -3.26 -17.969 1 94.38 407 LYS A N 1
ATOM 3181 C CA . LYS A 1 407 ? 0.861 -2.848 -19.375 1 94.38 407 LYS A CA 1
ATOM 3182 C C . LYS A 1 407 ? 2.014 -1.891 -19.672 1 94.38 407 LYS A C 1
ATOM 3184 O O . LYS A 1 407 ? 2.676 -2.01 -20.703 1 94.38 407 LYS A O 1
ATOM 3189 N N . THR A 1 408 ? 2.158 -1.013 -18.734 1 97.06 408 THR A N 1
ATOM 3190 C CA . THR A 1 408 ? 3.174 0.014 -18.938 1 97.06 408 THR A CA 1
ATOM 3191 C C . THR A 1 408 ? 4.125 0.084 -17.75 1 97.06 408 THR A C 1
ATOM 3193 O O . THR A 1 408 ? 3.768 -0.32 -16.641 1 97.06 408 THR A O 1
ATOM 3196 N N . ILE A 1 409 ? 5.32 0.491 -18.016 1 98.5 409 ILE A N 1
ATOM 3197 C CA . ILE A 1 409 ? 6.328 0.833 -17.031 1 98.5 409 ILE A CA 1
ATOM 3198 C C . ILE A 1 409 ? 6.781 2.277 -17.219 1 98.5 409 ILE A C 1
ATOM 3200 O O . ILE A 1 409 ? 7.316 2.625 -18.281 1 98.5 409 ILE A O 1
ATOM 3204 N N . THR A 1 410 ? 6.512 3.115 -16.266 1 98.88 410 THR A N 1
ATOM 3205 C CA . THR A 1 410 ? 6.914 4.516 -16.344 1 98.88 410 THR A CA 1
ATOM 3206 C C . THR A 1 410 ? 8.023 4.816 -15.344 1 98.88 410 THR A C 1
ATOM 3208 O O . THR A 1 410 ? 7.867 4.57 -14.148 1 98.88 410 THR A O 1
ATOM 3211 N N . VAL A 1 411 ? 9.148 5.348 -15.836 1 98.75 411 VAL A N 1
ATOM 3212 C CA . VAL A 1 411 ? 10.328 5.637 -15.031 1 98.75 411 VAL A CA 1
ATOM 3213 C C . VAL A 1 411 ? 10.57 7.145 -14.992 1 98.75 411 VAL A C 1
ATOM 3215 O O . VAL A 1 411 ? 10.586 7.805 -16.031 1 98.75 411 VAL A O 1
ATOM 3218 N N . HIS A 1 412 ? 10.727 7.703 -13.836 1 98.75 412 HIS A N 1
ATOM 3219 C CA . HIS A 1 412 ? 11.164 9.086 -13.695 1 98.75 412 HIS A CA 1
ATOM 3220 C C . HIS A 1 412 ? 12.523 9.172 -13.008 1 98.75 412 HIS A C 1
ATOM 3222 O O . HIS A 1 412 ? 12.727 8.57 -11.953 1 98.75 412 HIS A O 1
ATOM 3228 N N . ASP A 1 413 ? 13.383 9.898 -13.617 1 97.75 413 ASP A N 1
ATOM 3229 C CA . ASP A 1 413 ? 14.734 10.109 -13.102 1 97.75 413 ASP A CA 1
ATOM 3230 C C . ASP A 1 413 ? 14.836 11.438 -12.359 1 97.75 413 ASP A C 1
ATOM 3232 O O . ASP A 1 413 ? 14.625 12.5 -12.953 1 97.75 413 ASP A O 1
ATOM 3236 N N . PHE A 1 414 ? 15.195 11.43 -11.094 1 96.62 414 PHE A N 1
ATOM 3237 C CA . PHE A 1 414 ? 15.258 12.625 -10.266 1 96.62 414 PHE A CA 1
ATOM 3238 C C . PHE A 1 414 ? 16.438 13.5 -10.664 1 96.62 414 PHE A C 1
ATOM 3240 O O . PHE A 1 414 ? 16.453 14.695 -10.367 1 96.62 414 PHE A O 1
ATOM 3247 N N . THR A 1 415 ? 17.453 12.93 -11.242 1 93.31 415 THR A N 1
ATOM 3248 C CA . THR A 1 415 ? 18.672 13.656 -11.555 1 93.31 415 THR A CA 1
ATOM 3249 C C . THR A 1 415 ? 18.453 14.625 -12.719 1 93.31 415 THR A C 1
ATOM 3251 O O . THR A 1 415 ? 18.828 15.789 -12.641 1 93.31 415 THR A O 1
ATOM 3254 N N . ASN A 1 416 ? 17.844 14.156 -13.773 1 93.38 416 ASN A N 1
ATOM 3255 C CA . ASN A 1 416 ? 17.656 15.023 -14.938 1 93.38 416 ASN A CA 1
ATOM 3256 C C . ASN A 1 416 ? 16.188 15.359 -15.156 1 93.38 416 ASN A C 1
ATOM 3258 O O . ASN A 1 416 ? 15.836 16.016 -16.141 1 93.38 416 ASN A O 1
ATOM 3262 N N . ASP A 1 417 ? 15.328 14.852 -14.297 1 94.81 417 ASP A N 1
ATOM 3263 C CA . ASP A 1 417 ? 13.906 15.172 -14.25 1 94.81 417 ASP A CA 1
ATOM 3264 C C . ASP A 1 417 ? 13.203 14.742 -15.531 1 94.81 417 ASP A C 1
ATOM 3266 O O . ASP A 1 417 ? 12.312 15.438 -16.031 1 94.81 417 ASP A O 1
ATOM 3270 N N . THR A 1 418 ? 13.625 13.633 -16.094 1 97.44 418 THR A N 1
ATOM 3271 C CA . THR A 1 418 ? 12.984 13.102 -17.297 1 97.44 418 THR A CA 1
ATOM 3272 C C . THR A 1 418 ? 12.117 11.898 -16.953 1 97.44 418 THR A C 1
ATOM 3274 O O . THR A 1 418 ? 12.359 11.211 -15.953 1 97.44 418 THR A O 1
ATOM 3277 N N . THR A 1 419 ? 11.062 11.711 -17.797 1 98.44 419 THR A N 1
ATOM 3278 C CA . THR A 1 419 ? 10.156 10.578 -17.656 1 98.44 419 THR A CA 1
ATOM 3279 C C . THR A 1 419 ? 10.117 9.766 -18.953 1 98.44 419 THR A C 1
ATOM 3281 O O . THR A 1 419 ? 10.008 10.32 -20.047 1 98.44 419 THR A O 1
ATOM 3284 N N . GLN A 1 420 ? 10.305 8.469 -18.797 1 98.31 420 GLN A N 1
ATOM 3285 C CA . GLN A 1 420 ? 10.219 7.539 -19.922 1 98.31 420 GLN A CA 1
ATOM 3286 C C . GLN A 1 420 ? 9.188 6.449 -19.641 1 98.31 420 GLN A C 1
ATOM 3288 O O . GLN A 1 420 ? 9.086 5.949 -18.516 1 98.31 420 GLN A O 1
ATOM 3293 N N . THR A 1 421 ? 8.445 6.082 -20.688 1 98.56 421 THR A N 1
ATOM 3294 C CA . THR A 1 421 ? 7.449 5.02 -20.578 1 98.56 421 THR A CA 1
ATOM 3295 C C . THR A 1 421 ? 7.762 3.879 -21.531 1 98.56 421 THR A C 1
ATOM 3297 O O . THR A 1 421 ? 8.055 4.113 -22.719 1 98.56 421 THR A O 1
ATOM 3300 N N . PHE A 1 422 ? 7.742 2.688 -20.984 1 97.81 422 PHE A N 1
ATOM 3301 C CA . PHE A 1 422 ? 7.934 1.467 -21.766 1 97.81 422 PHE A CA 1
ATOM 3302 C C . PHE A 1 422 ? 6.625 0.695 -21.891 1 97.81 422 PHE A C 1
ATOM 3304 O O . PHE A 1 422 ? 5.844 0.627 -20.938 1 97.81 422 PHE A O 1
ATOM 3311 N N . ASN A 1 423 ? 6.438 0.105 -23.062 1 95.5 423 ASN A N 1
ATOM 3312 C CA . ASN A 1 423 ? 5.254 -0.707 -23.328 1 95.5 423 ASN A CA 1
ATOM 3313 C C . ASN A 1 423 ? 5.633 -2.088 -23.859 1 95.5 423 ASN A C 1
ATOM 3315 O O . ASN A 1 423 ? 5.516 -2.354 -25.062 1 95.5 423 ASN A O 1
ATOM 3319 N N . PRO A 1 424 ? 6.039 -2.893 -22.938 1 91.5 424 PRO A N 1
ATOM 3320 C CA . PRO A 1 424 ? 6.395 -4.23 -23.422 1 91.5 424 PRO A CA 1
ATOM 3321 C C . PRO A 1 424 ? 5.211 -4.965 -24.062 1 91.5 424 PRO A C 1
ATOM 3323 O O . PRO A 1 424 ? 4.066 -4.785 -23.625 1 91.5 424 PRO A O 1
ATOM 3326 N N . GLU A 1 425 ? 5.562 -5.77 -25.062 1 83.62 425 GLU A N 1
ATOM 3327 C CA . GLU A 1 425 ? 4.512 -6.527 -25.734 1 83.62 425 GLU A CA 1
ATOM 3328 C C . GLU A 1 425 ? 3.955 -7.625 -24.828 1 83.62 425 GLU A C 1
ATOM 3330 O O . GLU A 1 425 ? 4.711 -8.289 -24.109 1 83.62 425 GLU A O 1
ATOM 3335 N N . VAL A 1 426 ? 2.717 -7.641 -24.781 1 72.88 426 VAL A N 1
ATOM 3336 C CA . VAL A 1 426 ? 2.037 -8.727 -24.062 1 72.88 426 VAL A CA 1
ATOM 3337 C C . VAL A 1 426 ? 1.485 -9.734 -25.078 1 72.88 426 VAL A C 1
ATOM 3339 O O . VAL A 1 426 ? 0.703 -9.367 -25.953 1 72.88 426 VAL A O 1
ATOM 3342 N N . PRO A 1 427 ? 2.072 -10.93 -25.016 1 68.94 427 PRO A N 1
ATOM 3343 C CA . PRO A 1 427 ? 1.537 -11.898 -25.969 1 68.94 427 PRO A CA 1
ATOM 3344 C C . PRO A 1 427 ? 0.021 -12.047 -25.875 1 68.94 427 PRO A C 1
ATOM 3346 O O . PRO A 1 427 ? -0.537 -12.016 -24.766 1 68.94 427 PRO A O 1
ATOM 3349 N N . LYS A 1 428 ? -0.363 -12.289 -27.141 1 64.69 428 LYS A N 1
ATOM 3350 C CA . LYS A 1 428 ? -1.804 -12.492 -27.25 1 64.69 428 LYS A CA 1
ATOM 3351 C C . LYS A 1 428 ? -2.191 -13.906 -26.812 1 64.69 428 LYS A C 1
ATOM 3353 O O . LYS A 1 428 ? -1.412 -14.844 -26.969 1 64.69 428 LYS A O 1
ATOM 3358 N N . ASN A 1 429 ? -3.197 -14.18 -25.891 1 55.72 429 ASN A N 1
ATOM 3359 C CA . ASN A 1 429 ? -3.795 -15.453 -25.531 1 55.72 429 ASN A CA 1
ATOM 3360 C C . ASN A 1 429 ? -3.012 -16.141 -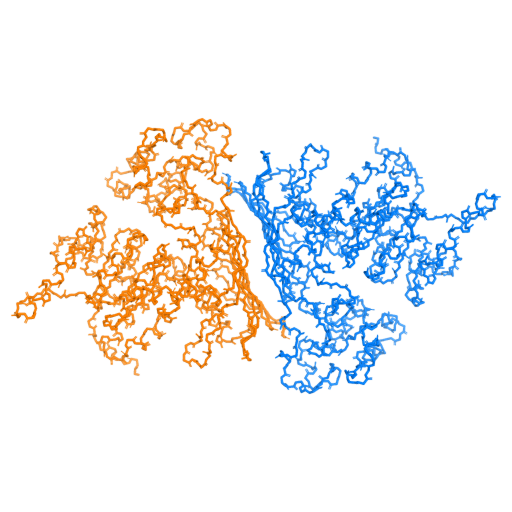24.406 1 55.72 429 ASN A C 1
ATOM 3362 O O . ASN A 1 429 ? -3.104 -17.359 -24.234 1 55.72 429 ASN A O 1
ATOM 3366 N N . SER A 1 430 ? -2.098 -15.375 -23.938 1 66.69 430 SER A N 1
ATOM 3367 C CA . SER A 1 430 ? -1.364 -15.938 -22.812 1 66.69 430 SER A CA 1
ATOM 3368 C C . SER A 1 430 ? -1.955 -15.477 -21.484 1 66.69 430 SER A C 1
ATOM 3370 O O . SER A 1 430 ? -2.588 -14.422 -21.406 1 66.69 430 SER A O 1
ATOM 3372 N N . HIS A 1 431 ? -1.896 -16.453 -20.578 1 69.88 431 HIS A N 1
ATOM 3373 C CA . HIS A 1 431 ? -2.357 -16.125 -19.234 1 69.88 431 HIS A CA 1
ATOM 3374 C C . HIS A 1 431 ? -1.257 -15.445 -18.422 1 69.88 431 HIS A C 1
ATOM 3376 O O . HIS A 1 431 ? -0.073 -15.578 -18.75 1 69.88 431 HIS A O 1
ATOM 3382 N N . HIS A 1 432 ? -1.657 -14.703 -17.5 1 76.88 432 HIS A N 1
ATOM 3383 C CA . HIS A 1 432 ? -0.758 -14.016 -16.578 1 76.88 432 HIS A CA 1
ATOM 3384 C C . HIS A 1 432 ? 0.191 -13.086 -17.328 1 76.88 432 HIS A C 1
ATOM 3386 O O . HIS A 1 432 ? 1.398 -13.094 -17.078 1 76.88 432 HIS A O 1
ATOM 3392 N N . GLY A 1 433 ? -0.236 -12.469 -18.328 1 76.06 433 GLY A N 1
ATOM 3393 C CA . GLY A 1 433 ? 0.548 -11.484 -19.062 1 76.06 433 GLY A CA 1
ATOM 3394 C C . GLY A 1 433 ? 1.646 -12.102 -19.906 1 76.06 433 GLY A C 1
ATOM 3395 O O . GLY A 1 433 ? 2.709 -11.508 -20.094 1 76.06 433 GLY A O 1
ATOM 3396 N N . GLY A 1 434 ? 1.48 -13.383 -20.25 1 80.5 434 GLY A N 1
ATOM 3397 C CA . GLY A 1 434 ? 2.496 -14.07 -21.031 1 80.5 434 GLY A CA 1
ATOM 3398 C C . GLY A 1 434 ? 3.42 -14.93 -20.188 1 80.5 434 GLY A C 1
ATOM 3399 O O . GLY A 1 434 ? 4.297 -15.617 -20.734 1 80.5 434 GLY A O 1
ATOM 3400 N N . GLY A 1 435 ? 3.168 -14.969 -18.969 1 88.38 435 GLY A N 1
ATOM 3401 C CA . GLY A 1 435 ? 4.047 -15.688 -18.062 1 88.38 435 GLY A CA 1
ATOM 3402 C C . GLY A 1 435 ? 4.023 -17.188 -18.266 1 88.38 435 GLY A C 1
ATOM 3403 O O . GLY A 1 435 ? 5.055 -17.859 -18.156 1 88.38 435 GLY A O 1
ATOM 3404 N N . ASP A 1 436 ? 2.912 -17.734 -18.594 1 90.06 436 ASP A N 1
ATOM 3405 C CA . ASP A 1 436 ? 2.787 -19.172 -18.812 1 90.06 436 ASP A CA 1
ATOM 3406 C C . ASP A 1 436 ? 3.568 -19.609 -20.047 1 90.06 436 ASP A C 1
ATOM 3408 O O . ASP A 1 436 ? 4.289 -20.609 -20 1 90.06 436 ASP A O 1
ATOM 3412 N N . ASP A 1 437 ? 3.404 -18.891 -21.094 1 92.25 437 ASP A N 1
ATOM 3413 C CA . ASP A 1 437 ? 4.141 -19.188 -22.328 1 92.25 437 ASP A CA 1
ATOM 3414 C C . ASP A 1 437 ? 5.645 -19.031 -22.109 1 92.25 437 ASP A C 1
ATOM 3416 O O . ASP A 1 437 ? 6.43 -19.859 -22.562 1 92.25 437 ASP A O 1
ATOM 3420 N N . GLY A 1 438 ? 5.934 -17.938 -21.422 1 93.25 438 GLY A N 1
ATOM 3421 C CA . GLY A 1 438 ? 7.34 -17.703 -21.141 1 93.25 438 GLY A CA 1
ATOM 3422 C C . GLY A 1 438 ? 7.973 -18.797 -20.297 1 93.25 438 GLY A C 1
ATOM 3423 O O . GLY A 1 438 ? 9.07 -19.266 -20.594 1 93.25 438 GLY A O 1
ATOM 3424 N N . LEU A 1 439 ? 7.305 -19.188 -19.25 1 96.38 439 LEU A N 1
ATOM 3425 C CA . LEU A 1 439 ? 7.793 -20.25 -18.391 1 96.38 439 LEU A CA 1
ATOM 3426 C C . LEU A 1 439 ? 7.949 -21.547 -19.156 1 96.38 439 LEU A C 1
ATOM 3428 O O . LEU A 1 439 ? 8.961 -22.234 -19.016 1 96.38 439 LEU A O 1
ATOM 3432 N N . THR A 1 440 ? 6.961 -21.875 -19.984 1 97.12 440 THR A N 1
ATOM 3433 C CA . THR A 1 440 ? 7.004 -23.094 -20.781 1 97.12 440 THR A CA 1
ATOM 3434 C C . THR A 1 440 ? 8.195 -23.078 -21.719 1 97.12 440 THR A C 1
ATOM 3436 O O . THR A 1 440 ? 8.945 -24.062 -21.797 1 97.12 440 THR A O 1
ATOM 3439 N N . GLN A 1 441 ? 8.406 -21.969 -22.375 1 96.25 441 GLN A N 1
ATOM 3440 C CA . GLN A 1 441 ? 9.516 -21.859 -23.312 1 96.25 441 GLN A CA 1
ATOM 3441 C C . GLN A 1 441 ? 10.859 -22.016 -22.609 1 96.25 441 GLN A C 1
ATOM 3443 O O . GLN A 1 441 ? 11.734 -22.734 -23.078 1 96.25 441 GLN A O 1
ATOM 3448 N N . GLN A 1 442 ? 10.938 -21.359 -21.5 1 97.06 442 GLN A N 1
ATOM 3449 C CA . GLN A 1 442 ? 12.195 -21.422 -20.781 1 97.06 442 GLN A CA 1
ATOM 3450 C C . GLN A 1 442 ? 12.445 -22.844 -20.25 1 97.06 442 GLN A C 1
ATOM 3452 O O . GLN A 1 442 ? 13.586 -23.312 -20.266 1 97.06 442 GLN A O 1
ATOM 3457 N N . PHE A 1 443 ? 11.438 -23.469 -19.797 1 98.06 443 PHE A N 1
ATOM 3458 C CA . PHE A 1 443 ? 11.539 -24.844 -19.328 1 98.06 443 PHE A CA 1
ATOM 3459 C C . PHE A 1 443 ? 12.016 -25.75 -20.453 1 98.06 443 PHE A C 1
ATOM 3461 O O . PHE A 1 443 ? 12.945 -26.547 -20.266 1 98.06 443 PHE A O 1
ATOM 3468 N N . LEU A 1 444 ? 11.477 -25.625 -21.609 1 98.12 444 LEU A N 1
ATOM 3469 C CA . LEU A 1 444 ? 11.812 -26.469 -22.75 1 98.12 444 LEU A CA 1
ATOM 3470 C C . LEU A 1 444 ? 13.227 -26.172 -23.25 1 98.12 444 LEU A C 1
ATOM 3472 O O . LEU A 1 444 ? 13.977 -27.094 -23.578 1 98.12 444 LEU A O 1
ATOM 3476 N N . LYS A 1 445 ? 13.555 -24.922 -23.281 1 97.31 445 LYS A N 1
ATOM 3477 C CA . LYS A 1 445 ? 14.906 -24.562 -23.688 1 97.31 445 LYS A CA 1
ATOM 3478 C C . LYS A 1 445 ? 15.945 -25.156 -22.734 1 97.31 445 LYS A C 1
ATOM 3480 O O . LYS A 1 445 ? 17.016 -25.578 -23.156 1 97.31 445 LYS A O 1
ATOM 3485 N N . ALA A 1 446 ? 15.617 -25.125 -21.484 1 97.94 446 ALA A N 1
ATOM 3486 C CA . ALA A 1 446 ? 16.531 -25.703 -20.5 1 97.94 446 ALA A CA 1
ATOM 3487 C C . ALA A 1 446 ? 16.719 -27.203 -20.75 1 97.94 446 ALA A C 1
ATOM 3489 O O . ALA A 1 446 ? 17.844 -27.703 -20.672 1 97.94 446 ALA A O 1
ATOM 3490 N N . ILE A 1 447 ? 15.648 -27.891 -21.016 1 97.88 447 ILE A N 1
ATOM 3491 C CA . ILE A 1 447 ? 15.711 -29.328 -21.266 1 97.88 447 ILE A CA 1
ATOM 3492 C C . ILE A 1 447 ? 16.562 -29.578 -22.516 1 97.88 447 ILE A C 1
ATOM 3494 O O . ILE A 1 447 ? 17.453 -30.438 -22.5 1 97.88 447 ILE A O 1
ATOM 3498 N N . VAL A 1 448 ? 16.312 -28.828 -23.531 1 97 448 VAL A N 1
ATOM 3499 C CA . VAL A 1 448 ? 17.031 -29 -24.797 1 97 448 VAL A CA 1
ATOM 3500 C C . VAL A 1 448 ? 18.531 -28.781 -24.578 1 97 448 VAL A C 1
ATOM 3502 O O . VAL A 1 448 ? 19.359 -29.547 -25.078 1 97 448 VAL A O 1
ATOM 3505 N N . ALA A 1 449 ? 18.797 -27.828 -23.844 1 96 449 ALA A N 1
ATOM 3506 C CA . ALA A 1 449 ? 20.203 -27.5 -23.594 1 96 449 ALA A CA 1
ATOM 3507 C C . ALA A 1 449 ? 20.906 -28.625 -22.828 1 96 449 ALA A C 1
ATOM 3509 O O . ALA A 1 449 ? 22.094 -28.891 -23.047 1 96 449 ALA A O 1
ATOM 3510 N N . THR A 1 450 ? 20.25 -29.266 -21.953 1 95.44 450 THR A N 1
ATOM 3511 C CA . THR A 1 450 ? 20.844 -30.344 -21.156 1 95.44 450 THR A CA 1
ATOM 3512 C C . THR A 1 450 ? 20.938 -31.625 -21.984 1 95.44 450 THR A C 1
ATOM 3514 O O . THR A 1 450 ? 21.922 -32.344 -21.875 1 95.44 450 THR A O 1
ATOM 3517 N N . GLN A 1 451 ? 20 -31.844 -22.781 1 92.31 451 GLN A N 1
ATOM 3518 C CA . GLN A 1 451 ? 19.953 -33.062 -23.594 1 92.31 451 GLN A CA 1
ATOM 3519 C C . GLN A 1 451 ? 21 -33 -24.703 1 92.31 451 GLN A C 1
ATOM 3521 O O . GLN A 1 451 ? 21.531 -34.062 -25.109 1 92.31 451 GLN A O 1
ATOM 3526 N N . SER A 1 452 ? 21.266 -31.828 -25.203 1 90.94 452 SER A N 1
ATOM 3527 C CA . SER A 1 452 ? 22.266 -31.672 -26.25 1 90.94 452 SER A CA 1
ATOM 3528 C C . SER A 1 452 ? 23.672 -31.609 -25.656 1 90.94 452 SER A C 1
ATOM 3530 O O . SER A 1 452 ? 24.656 -31.438 -26.375 1 90.94 452 SER A O 1
ATOM 3532 N N . ALA A 1 453 ? 23.797 -31.719 -24.406 1 86.69 453 ALA A N 1
ATOM 3533 C CA . ALA A 1 453 ? 25.062 -31.672 -23.672 1 86.69 453 ALA A CA 1
ATOM 3534 C C . ALA A 1 453 ? 25.781 -30.344 -23.906 1 86.69 453 ALA A C 1
ATOM 3536 O O . ALA A 1 453 ? 27 -30.266 -23.828 1 86.69 453 ALA A O 1
ATOM 3537 N N . SER A 1 454 ? 24.984 -29.438 -24.188 1 89.94 454 SER A N 1
ATOM 3538 C CA . SER A 1 454 ? 25.578 -28.109 -24.375 1 89.94 454 SER A CA 1
ATOM 3539 C C . SER A 1 454 ? 25.781 -27.406 -23.047 1 89.94 454 SER A C 1
ATOM 3541 O O . SER A 1 454 ? 26.625 -26.516 -22.938 1 89.94 454 SER A O 1
ATOM 3543 N N . MET A 1 455 ? 24.906 -27.719 -22.062 1 93.56 455 MET A N 1
ATOM 3544 C CA . MET A 1 455 ? 25 -27.141 -20.719 1 93.56 455 MET A CA 1
ATOM 3545 C C . MET A 1 455 ? 24.766 -28.188 -19.641 1 93.56 455 MET A C 1
ATOM 3547 O O . MET A 1 455 ? 24.016 -29.156 -19.859 1 93.56 455 MET A O 1
ATOM 3551 N N . SER A 1 456 ? 25.422 -27.984 -18.5 1 95.38 456 SER A N 1
ATOM 3552 C CA . SER A 1 456 ? 25.047 -28.781 -17.344 1 95.38 456 SER A CA 1
ATOM 3553 C C . SER A 1 456 ? 23.641 -28.453 -16.859 1 95.38 456 SER A C 1
ATOM 3555 O O . SER A 1 456 ? 23.094 -27.406 -17.219 1 95.38 456 SER A O 1
ATOM 3557 N N . ILE A 1 457 ? 23.062 -29.359 -16.125 1 95.88 457 ILE A N 1
ATOM 3558 C CA . ILE A 1 457 ? 21.719 -29.141 -15.594 1 95.88 457 ILE A CA 1
ATOM 3559 C C . ILE A 1 457 ? 21.703 -27.875 -14.758 1 95.88 457 ILE A C 1
ATOM 3561 O O . ILE A 1 457 ? 20.812 -27.031 -14.906 1 95.88 457 ILE A O 1
ATOM 3565 N N . ALA A 1 458 ? 22.703 -27.688 -13.922 1 93.88 458 ALA A N 1
ATOM 3566 C CA . ALA A 1 458 ? 22.781 -26.516 -13.047 1 93.88 458 ALA A CA 1
ATOM 3567 C C . ALA A 1 458 ? 22.875 -25.234 -13.867 1 93.88 458 ALA A C 1
ATOM 3569 O O . ALA A 1 458 ? 22.219 -24.234 -13.547 1 93.88 458 ALA A O 1
ATOM 3570 N N . SER A 1 459 ? 23.688 -25.25 -14.898 1 94.69 459 SER A N 1
ATOM 3571 C CA . SER A 1 459 ? 23.859 -24.078 -15.742 1 94.69 459 SER A CA 1
ATOM 3572 C C . SER A 1 459 ? 22.594 -23.75 -16.516 1 94.69 459 SER A C 1
ATOM 3574 O O . SER A 1 459 ? 22.219 -22.594 -16.656 1 94.69 459 SER A O 1
ATOM 3576 N N . ALA A 1 460 ? 21.922 -24.797 -17.062 1 96.44 460 ALA A N 1
ATOM 3577 C CA . ALA A 1 460 ? 20.672 -24.609 -17.797 1 96.44 460 ALA A CA 1
ATOM 3578 C C . ALA A 1 460 ? 19.578 -24.078 -16.891 1 96.44 460 ALA A C 1
ATOM 3580 O O . ALA A 1 460 ? 18.781 -23.219 -17.312 1 96.44 460 ALA A O 1
ATOM 3581 N N . GLN A 1 461 ? 19.516 -24.609 -15.625 1 96.06 461 GLN A N 1
ATOM 3582 C CA . GLN A 1 461 ? 18.562 -24.141 -14.633 1 96.06 461 GLN A CA 1
ATOM 3583 C C . GLN A 1 461 ? 18.656 -22.641 -14.422 1 96.06 461 GLN A C 1
ATOM 3585 O O . GLN A 1 461 ? 17.656 -21.922 -14.453 1 96.06 461 GLN A O 1
ATOM 3590 N N . MET A 1 462 ? 19.859 -22.141 -14.336 1 93.31 462 MET A N 1
ATOM 3591 C CA . MET A 1 462 ? 20.078 -20.734 -14.039 1 93.31 462 MET A CA 1
ATOM 3592 C C . MET A 1 462 ? 19.906 -19.875 -15.281 1 93.31 462 MET A C 1
ATOM 3594 O O . MET A 1 462 ? 19.312 -18.797 -15.219 1 93.31 462 MET A O 1
ATOM 3598 N N . GLU A 1 463 ? 20.375 -20.359 -16.328 1 93.38 463 GLU A N 1
ATOM 3599 C CA . GLU A 1 463 ? 20.359 -19.562 -17.562 1 93.38 463 GLU A CA 1
ATOM 3600 C C . GLU A 1 463 ? 18.938 -19.359 -18.062 1 93.38 463 GLU A C 1
ATOM 3602 O O . GLU A 1 463 ? 18.562 -18.266 -18.484 1 93.38 463 GLU A O 1
ATOM 3607 N N . TYR A 1 464 ? 18.125 -20.359 -18 1 95 464 TYR A N 1
ATOM 3608 C CA . TYR A 1 464 ? 16.828 -20.312 -18.656 1 95 464 TYR A CA 1
ATOM 3609 C C . TYR A 1 464 ? 15.719 -20.016 -17.656 1 95 464 TYR A C 1
ATOM 3611 O O . TYR A 1 464 ? 14.883 -19.141 -17.875 1 95 464 TYR A O 1
ATOM 3619 N N . LEU A 1 465 ? 15.734 -20.703 -16.531 1 95.69 465 LEU A N 1
ATOM 3620 C CA . LEU A 1 465 ? 14.656 -20.516 -15.562 1 95.69 465 LEU A CA 1
ATOM 3621 C C . LEU A 1 465 ? 15 -19.422 -14.57 1 95.69 465 LEU A C 1
ATOM 3623 O O . LEU A 1 465 ? 14.141 -18.625 -14.188 1 95.69 465 LEU A O 1
ATOM 3627 N N . GLY A 1 466 ? 16.266 -19.391 -14.141 1 93.81 466 GLY A N 1
ATOM 3628 C CA . GLY A 1 466 ? 16.688 -18.359 -13.195 1 93.81 466 GLY A CA 1
ATOM 3629 C C . GLY A 1 466 ? 16.031 -18.516 -11.836 1 93.81 466 GLY A C 1
ATOM 3630 O O . GLY A 1 466 ? 15.766 -17.516 -11.156 1 93.81 466 GLY A O 1
ATOM 3631 N N . CYS A 1 467 ? 15.633 -19.641 -11.461 1 95.5 467 CYS A N 1
ATOM 3632 C CA . CYS A 1 467 ? 14.969 -19.938 -10.195 1 95.5 467 CYS A CA 1
ATOM 3633 C C . CYS A 1 467 ? 15.43 -21.281 -9.633 1 95.5 467 CYS A C 1
ATOM 3635 O O . CYS A 1 467 ? 15.234 -22.312 -10.258 1 95.5 467 CYS A O 1
ATOM 3637 N N . THR A 1 468 ? 16.031 -21.281 -8.516 1 94.06 468 THR A N 1
ATOM 3638 C CA . THR A 1 468 ? 16.562 -22.484 -7.895 1 94.06 468 THR A CA 1
ATOM 3639 C C . THR A 1 468 ? 15.555 -23.062 -6.895 1 94.06 468 THR A C 1
ATOM 3641 O O . THR A 1 468 ? 14.594 -22.391 -6.52 1 94.06 468 THR A O 1
ATOM 3644 N N . MET A 1 469 ? 15.812 -24.312 -6.516 1 96 469 MET A N 1
ATOM 3645 C CA . MET A 1 469 ? 14.984 -24.938 -5.488 1 96 469 MET A CA 1
ATOM 3646 C C . MET A 1 469 ? 15.031 -24.141 -4.191 1 96 469 MET A C 1
ATOM 3648 O O . MET A 1 469 ? 14.016 -24 -3.508 1 96 469 MET A O 1
ATOM 3652 N N . ASP A 1 470 ? 16.203 -23.531 -3.869 1 95.5 470 ASP A N 1
ATOM 3653 C CA . ASP A 1 470 ? 16.328 -22.703 -2.674 1 95.5 470 ASP A CA 1
ATOM 3654 C C . ASP A 1 470 ? 15.406 -21.484 -2.746 1 95.5 470 ASP A C 1
ATOM 3656 O O . ASP A 1 470 ? 14.781 -21.109 -1.748 1 95.5 470 ASP A O 1
ATOM 3660 N N . GLU A 1 471 ? 15.352 -20.891 -3.869 1 96.56 471 GLU A N 1
ATOM 3661 C CA . GLU A 1 471 ? 14.484 -19.719 -4.055 1 96.56 471 GLU A CA 1
ATOM 3662 C C . GLU A 1 471 ? 13.008 -20.109 -3.965 1 96.56 471 GLU A C 1
ATOM 3664 O O . GLU A 1 471 ? 12.195 -19.359 -3.434 1 96.56 471 GLU A O 1
ATOM 3669 N N . ILE A 1 472 ? 12.688 -21.281 -4.555 1 98.31 472 ILE A N 1
ATOM 3670 C CA . ILE A 1 472 ? 11.312 -21.781 -4.5 1 98.31 472 ILE A CA 1
ATOM 3671 C C . ILE A 1 472 ? 10.898 -21.969 -3.043 1 98.31 472 ILE A C 1
ATOM 3673 O O . ILE A 1 472 ? 9.836 -21.5 -2.631 1 98.31 472 ILE A O 1
ATOM 3677 N N . ILE A 1 473 ? 11.742 -22.609 -2.258 1 98.19 473 ILE A N 1
ATOM 3678 C CA . ILE A 1 473 ? 11.445 -22.875 -0.854 1 98.19 473 ILE A CA 1
ATOM 3679 C C . ILE A 1 473 ? 11.375 -21.547 -0.086 1 98.19 473 ILE A C 1
ATOM 3681 O O . ILE A 1 473 ? 10.469 -21.344 0.728 1 98.19 473 ILE A O 1
ATOM 3685 N N . ARG A 1 474 ? 12.273 -20.656 -0.367 1 98.06 474 ARG A N 1
ATOM 3686 C CA . ARG A 1 474 ? 12.297 -19.359 0.312 1 98.06 474 ARG A CA 1
ATOM 3687 C C . ARG A 1 474 ? 11.023 -18.578 0.034 1 98.06 474 ARG A C 1
ATOM 3689 O O . ARG A 1 474 ? 10.469 -17.953 0.937 1 98.06 474 ARG A O 1
ATOM 3696 N N . SER A 1 475 ? 10.617 -18.562 -1.181 1 98.25 475 SER A N 1
ATOM 3697 C CA . SER A 1 475 ? 9.391 -17.875 -1.561 1 98.25 475 SER A CA 1
ATOM 3698 C C . SER A 1 475 ? 8.188 -18.438 -0.817 1 98.25 475 SER A C 1
ATOM 3700 O O . SER A 1 475 ? 7.348 -17.688 -0.318 1 98.25 475 SER A O 1
ATOM 3702 N N . HIS A 1 476 ? 8.055 -19.766 -0.769 1 98.75 476 HIS A N 1
ATOM 3703 C CA . HIS A 1 476 ? 6.957 -20.391 -0.044 1 98.75 476 HIS A CA 1
ATOM 3704 C C . HIS A 1 476 ? 7.062 -20.125 1.454 1 98.75 476 HIS A C 1
ATOM 3706 O O . HIS A 1 476 ? 6.055 -19.859 2.111 1 98.75 476 HIS A O 1
ATOM 3712 N N . ALA A 1 477 ? 8.297 -20.219 1.943 1 98.75 477 ALA A N 1
ATOM 3713 C CA . ALA A 1 477 ? 8.523 -19.953 3.359 1 98.75 477 ALA A CA 1
ATOM 3714 C C . ALA A 1 477 ? 8.047 -18.547 3.734 1 98.75 477 ALA A C 1
ATOM 3716 O O . ALA A 1 477 ? 7.453 -18.344 4.797 1 98.75 477 ALA A O 1
ATOM 3717 N N . ALA A 1 478 ? 8.297 -17.578 2.91 1 98.88 478 ALA A N 1
ATOM 3718 C CA . ALA A 1 478 ? 7.867 -16.219 3.174 1 98.88 478 ALA A CA 1
ATOM 3719 C C . ALA A 1 478 ? 6.348 -16.125 3.287 1 98.88 478 ALA A C 1
ATOM 3721 O O . ALA A 1 478 ? 5.82 -15.383 4.117 1 98.88 478 ALA A O 1
ATOM 3722 N N . VAL A 1 479 ? 5.633 -16.891 2.482 1 98.94 479 VAL A N 1
ATOM 3723 C CA . VAL A 1 479 ? 4.176 -16.906 2.535 1 98.94 479 VAL A CA 1
ATOM 3724 C C . VAL A 1 479 ? 3.717 -17.484 3.871 1 98.94 479 VAL A C 1
ATOM 3726 O O . VAL A 1 479 ? 2.838 -16.922 4.527 1 98.94 479 VAL A O 1
ATOM 3729 N N . PHE A 1 480 ? 4.324 -18.609 4.23 1 98.88 480 PHE A N 1
ATOM 3730 C CA . PHE A 1 480 ? 3.932 -19.25 5.484 1 98.88 480 PHE A CA 1
ATOM 3731 C C . PHE A 1 480 ? 4.305 -18.375 6.676 1 98.88 480 PHE A C 1
ATOM 3733 O O . PHE A 1 480 ? 3.58 -18.328 7.672 1 98.88 480 PHE A O 1
ATOM 3740 N N . ALA A 1 481 ? 5.449 -17.703 6.598 1 98.88 481 ALA A N 1
ATOM 3741 C CA . ALA A 1 481 ? 5.832 -16.766 7.641 1 98.88 481 ALA A CA 1
ATOM 3742 C C . ALA A 1 481 ? 4.824 -15.617 7.75 1 98.88 481 ALA A C 1
ATOM 3744 O O . ALA A 1 481 ? 4.453 -15.211 8.852 1 98.88 481 ALA A O 1
ATOM 3745 N N . ALA A 1 482 ? 4.383 -15.094 6.664 1 98.94 482 ALA A N 1
ATOM 3746 C CA . ALA A 1 482 ? 3.385 -14.031 6.645 1 98.94 482 ALA A CA 1
ATOM 3747 C C . ALA A 1 482 ? 2.066 -14.5 7.25 1 98.94 482 ALA A C 1
ATOM 3749 O O . ALA A 1 482 ? 1.404 -13.75 7.973 1 98.94 482 ALA A O 1
ATOM 3750 N N . GLU A 1 483 ? 1.673 -15.727 6.93 1 98.88 483 GLU A N 1
ATOM 3751 C CA . GLU A 1 483 ? 0.445 -16.266 7.5 1 98.88 483 GLU A CA 1
ATOM 3752 C C . GLU A 1 483 ? 0.558 -16.422 9.016 1 98.88 483 GLU A C 1
ATOM 3754 O O . GLU A 1 483 ? -0.398 -16.156 9.742 1 98.88 483 GLU A O 1
ATOM 3759 N N . GLU A 1 484 ? 1.729 -16.906 9.438 1 98.75 484 GLU A N 1
ATOM 3760 C CA . GLU A 1 484 ? 1.93 -16.984 10.883 1 98.75 484 GLU A CA 1
ATOM 3761 C C . GLU A 1 484 ? 1.844 -15.602 11.523 1 98.75 484 GLU A C 1
ATOM 3763 O O . GLU A 1 484 ? 1.217 -15.43 12.57 1 98.75 484 GLU A O 1
ATOM 3768 N N . ALA A 1 485 ? 2.471 -14.641 10.906 1 98.88 485 ALA A N 1
ATOM 3769 C CA . ALA A 1 485 ? 2.402 -13.266 11.398 1 98.88 485 ALA A CA 1
ATOM 3770 C C . ALA A 1 485 ? 0.955 -12.797 11.516 1 98.88 485 ALA A C 1
ATOM 3772 O O . ALA A 1 485 ? 0.573 -12.188 12.523 1 98.88 485 ALA A O 1
ATOM 3773 N N . ARG A 1 486 ? 0.154 -13.008 10.516 1 98.62 486 ARG A N 1
ATOM 3774 C CA . ARG A 1 486 ? -1.249 -12.609 10.484 1 98.62 486 ARG A CA 1
ATOM 3775 C C . ARG A 1 486 ? -2.035 -13.289 11.602 1 98.62 486 ARG A C 1
ATOM 3777 O O . ARG A 1 486 ? -2.732 -12.633 12.375 1 98.62 486 ARG A O 1
ATOM 3784 N N . LYS A 1 487 ? -1.924 -14.617 11.711 1 98.31 487 LYS A N 1
ATOM 3785 C CA . LYS A 1 487 ? -2.725 -15.414 12.633 1 98.31 487 LYS A CA 1
ATOM 3786 C C . LYS A 1 487 ? -2.322 -15.148 14.078 1 98.31 487 LYS A C 1
ATOM 3788 O O . LYS A 1 487 ? -3.178 -15.094 14.969 1 98.31 487 LYS A O 1
ATOM 3793 N N . GLU A 1 488 ? -0.999 -14.977 14.289 1 98.31 488 GLU A N 1
ATOM 3794 C CA . GLU A 1 488 ? -0.506 -14.797 15.648 1 98.31 488 GLU A CA 1
ATOM 3795 C C . GLU A 1 488 ? -0.437 -13.32 16.016 1 98.31 488 GLU A C 1
ATOM 3797 O O . GLU A 1 488 ? -0.096 -12.977 17.156 1 98.31 488 GLU A O 1
ATOM 3802 N N . ARG A 1 489 ? -0.771 -12.445 15.102 1 97.94 489 ARG A N 1
ATOM 3803 C CA . ARG A 1 489 ? -0.754 -11.008 15.336 1 97.94 489 ARG A CA 1
ATOM 3804 C C . ARG A 1 489 ? 0.596 -10.555 15.883 1 97.94 489 ARG A C 1
ATOM 3806 O O . ARG A 1 489 ? 0.661 -9.898 16.922 1 97.94 489 ARG A O 1
ATOM 3813 N N . THR A 1 490 ? 1.615 -10.859 15.086 1 98.5 490 THR A N 1
ATOM 3814 C CA . THR A 1 490 ? 2.977 -10.531 15.5 1 98.5 490 THR A CA 1
ATOM 3815 C C . THR A 1 490 ? 3.82 -10.109 14.297 1 98.5 490 THR A C 1
ATOM 3817 O O . THR A 1 490 ? 3.371 -10.195 13.156 1 98.5 490 THR A O 1
ATOM 3820 N N . VAL A 1 491 ? 4.949 -9.547 14.617 1 98.75 491 VAL A N 1
ATOM 3821 C CA . VAL A 1 491 ? 5.996 -9.344 13.625 1 98.75 491 VAL A CA 1
ATOM 3822 C C . VAL A 1 491 ? 6.988 -10.5 13.664 1 98.75 491 VAL A C 1
ATOM 3824 O O . VAL A 1 491 ? 7.625 -10.75 14.688 1 98.75 491 VAL A O 1
ATOM 3827 N N . VAL A 1 492 ? 7.148 -11.188 12.562 1 98.75 492 VAL A N 1
ATOM 3828 C CA . VAL A 1 492 ? 7.969 -12.391 12.516 1 98.75 492 VAL A CA 1
ATOM 3829 C C . VAL A 1 492 ? 9.414 -12.016 12.195 1 98.75 492 VAL A C 1
ATOM 3831 O O . VAL A 1 492 ? 9.68 -11.281 11.242 1 98.75 492 VAL A O 1
ATOM 3834 N N . ASP A 1 493 ? 10.312 -12.492 13.039 1 98.69 493 ASP A N 1
ATOM 3835 C CA . ASP A 1 493 ? 11.734 -12.422 12.727 1 98.69 493 ASP A CA 1
ATOM 3836 C C . ASP A 1 493 ? 12.133 -13.531 11.75 1 98.69 493 ASP A C 1
ATOM 3838 O O . ASP A 1 493 ? 12.062 -14.711 12.078 1 98.69 493 ASP A O 1
ATOM 3842 N N . TRP A 1 494 ? 12.602 -13.188 10.641 1 98.5 494 TRP A N 1
ATOM 3843 C CA . TRP A 1 494 ? 12.82 -14.133 9.547 1 98.5 494 TRP A CA 1
ATOM 3844 C C . TRP A 1 494 ? 13.836 -15.195 9.945 1 98.5 494 TRP A C 1
ATOM 3846 O O . TRP A 1 494 ? 13.594 -16.391 9.758 1 98.5 494 TRP A O 1
ATOM 3856 N N . GLN A 1 495 ? 14.977 -14.781 10.445 1 97.88 495 GLN A N 1
ATOM 3857 C CA . GLN A 1 495 ? 16.047 -15.711 10.766 1 97.88 495 GLN A CA 1
ATOM 3858 C C . GLN A 1 495 ? 15.594 -16.734 11.812 1 97.88 495 GLN A C 1
ATOM 3860 O O . GLN A 1 495 ? 15.836 -17.938 11.664 1 97.88 495 GLN A O 1
ATOM 3865 N N . LYS A 1 496 ? 14.984 -16.25 12.867 1 98.25 496 LYS A N 1
ATOM 3866 C CA . LYS A 1 496 ? 14.492 -17.141 13.914 1 98.25 496 LYS A CA 1
ATOM 3867 C C . LYS A 1 496 ? 13.414 -18.078 13.367 1 98.25 496 LYS A C 1
ATOM 3869 O O . LYS A 1 496 ? 13.406 -19.266 13.695 1 98.25 496 LYS A O 1
ATOM 3874 N N . TRP A 1 497 ? 12.578 -17.516 12.586 1 98.62 497 TRP A N 1
ATOM 3875 C CA . TRP A 1 497 ? 11.5 -18.297 12.008 1 98.62 497 TRP A CA 1
ATOM 3876 C C . TRP A 1 497 ? 12.047 -19.375 11.086 1 98.62 497 TRP A C 1
ATOM 3878 O O . TRP A 1 497 ? 11.617 -20.531 11.133 1 98.62 497 TRP A O 1
ATOM 3888 N N . TRP A 1 498 ? 12.984 -19.016 10.227 1 98.19 498 TRP A N 1
ATOM 3889 C CA . TRP A 1 498 ? 13.617 -19.938 9.297 1 98.19 498 TRP A CA 1
ATOM 3890 C C . TRP A 1 498 ? 14.289 -21.078 10.047 1 98.19 498 TRP A C 1
ATOM 3892 O O . TRP A 1 498 ? 14.148 -22.25 9.672 1 98.19 498 TRP A O 1
ATOM 3902 N N . GLN A 1 499 ? 15.023 -20.734 11.094 1 97.81 499 GLN A N 1
ATOM 3903 C CA . GLN A 1 499 ? 15.711 -21.75 11.898 1 97.81 499 GLN A CA 1
ATOM 3904 C C . GLN A 1 499 ? 14.711 -22.734 12.5 1 97.81 499 GLN A C 1
ATOM 3906 O O . GLN A 1 499 ? 14.938 -23.938 12.461 1 97.81 499 GLN A O 1
ATOM 3911 N N . ARG A 1 500 ? 13.641 -22.219 12.938 1 97.44 500 ARG A N 1
ATOM 3912 C CA . ARG A 1 500 ? 12.648 -23.031 13.633 1 97.44 500 ARG A CA 1
ATOM 3913 C C . ARG A 1 500 ? 11.875 -23.906 12.648 1 97.44 500 ARG A C 1
ATOM 3915 O O . ARG A 1 500 ? 11.609 -25.078 12.922 1 97.44 500 ARG A O 1
ATOM 3922 N N . ASN A 1 501 ? 11.562 -23.359 11.477 1 97.62 501 ASN A N 1
ATOM 3923 C CA . ASN A 1 501 ? 10.562 -24.016 10.641 1 97.62 501 ASN A CA 1
ATOM 3924 C C . ASN A 1 501 ? 11.203 -24.719 9.445 1 97.62 501 ASN A C 1
ATOM 3926 O O . ASN A 1 501 ? 10.602 -25.625 8.852 1 97.62 501 ASN A O 1
ATOM 3930 N N . VAL A 1 502 ? 12.398 -24.312 9.055 1 96.44 502 VAL A N 1
ATOM 3931 C CA . VAL A 1 502 ? 13.008 -24.859 7.848 1 96.44 502 VAL A CA 1
ATOM 3932 C C . VAL A 1 502 ? 14.234 -25.703 8.227 1 96.44 502 VAL A C 1
ATOM 3934 O O . VAL A 1 502 ? 14.352 -26.859 7.832 1 96.44 502 VAL A O 1
ATOM 3937 N N . VAL A 1 503 ? 15.109 -25.156 9.102 1 93.62 503 VAL A N 1
ATOM 3938 C CA . VAL A 1 503 ? 16.359 -25.828 9.43 1 93.62 503 VAL A CA 1
ATOM 3939 C C . VAL A 1 503 ? 16.109 -26.938 10.438 1 93.62 503 VAL A C 1
ATOM 3941 O O . VAL A 1 503 ? 16.516 -28.094 10.227 1 93.62 503 VAL A O 1
ATOM 3944 N N . ASN A 1 504 ? 15.43 -26.656 11.531 1 87.75 504 ASN A N 1
ATOM 3945 C CA . ASN A 1 504 ? 15.234 -27.625 12.602 1 87.75 504 ASN A CA 1
ATOM 3946 C C . ASN A 1 504 ? 14.258 -28.719 12.203 1 87.75 504 ASN A C 1
ATOM 3948 O O . ASN A 1 504 ? 14.258 -29.812 12.789 1 87.75 504 ASN A O 1
ATOM 3952 N N . THR A 1 505 ? 13.391 -28.453 11.391 1 75.06 505 THR A N 1
ATOM 3953 C CA . THR A 1 505 ? 12.445 -29.453 10.914 1 75.06 505 THR A CA 1
ATOM 3954 C C . THR A 1 505 ? 13.133 -30.438 9.969 1 75.06 505 THR A C 1
ATOM 3956 O O . THR A 1 505 ? 12.766 -31.609 9.922 1 75.06 505 THR A O 1
ATOM 3959 N N . ALA A 1 506 ? 14.039 -30.094 9.258 1 64.25 506 ALA A N 1
ATOM 3960 C CA . ALA A 1 506 ? 14.805 -30.984 8.383 1 64.25 506 ALA A CA 1
ATOM 3961 C C . ALA A 1 506 ? 15.625 -31.984 9.195 1 64.25 506 ALA A C 1
ATOM 3963 O O . ALA A 1 506 ? 15.781 -33.125 8.797 1 64.25 506 ALA A O 1
ATOM 3964 N N . GLY A 1 507 ? 16.234 -31.625 10.359 1 52.28 507 GLY A N 1
ATOM 3965 C CA . GLY A 1 507 ? 17.031 -32.5 11.203 1 52.28 507 GLY A CA 1
ATOM 3966 C C . GLY A 1 507 ? 16.188 -33.5 11.977 1 52.28 507 GLY A C 1
ATOM 3967 O O . GLY A 1 507 ? 16.688 -34.531 12.453 1 52.28 507 GLY A O 1
ATOM 3968 N N . GLY A 1 508 ? 15.023 -33.25 12.43 1 44.53 508 GLY A N 1
ATOM 3969 C CA . GLY A 1 508 ? 14.258 -34.188 13.25 1 44.53 508 GLY A CA 1
ATOM 3970 C C . GLY A 1 508 ? 13.82 -35.438 12.508 1 44.53 508 GLY A C 1
ATOM 3971 O O . GLY A 1 508 ? 13.297 -36.375 13.109 1 44.53 508 GLY A O 1
ATOM 3972 N N . SER A 1 509 ? 13.609 -35.469 11.281 1 38.38 509 SER A N 1
ATOM 3973 C CA . SER A 1 509 ? 13.227 -36.75 10.688 1 38.38 509 SER A CA 1
ATOM 3974 C C . SER A 1 509 ? 14.422 -37.688 10.586 1 38.38 509 SER A C 1
ATOM 3976 O O . SER A 1 509 ? 14.297 -38.812 10.094 1 38.38 509 SER A O 1
ATOM 3978 N N . ALA A 1 510 ? 15.648 -37.375 10.695 1 36.5 510 ALA A N 1
ATOM 3979 C CA . ALA A 1 510 ? 16.781 -38.312 10.648 1 36.5 510 ALA A CA 1
ATOM 3980 C C . ALA A 1 510 ? 16.938 -39.031 11.977 1 36.5 510 ALA A C 1
ATOM 3982 O O . ALA A 1 510 ? 17.844 -39.875 12.125 1 36.5 510 ALA A O 1
ATOM 3983 N N . SER A 1 511 ? 16.406 -38.375 13.055 1 27.95 511 SER A N 1
ATOM 3984 C CA . SER A 1 511 ? 16.578 -39.312 14.164 1 27.95 511 SER A CA 1
ATOM 3985 C C . SER A 1 511 ? 15.547 -40.438 14.125 1 27.95 511 SER A C 1
ATOM 3987 O O . SER A 1 511 ? 14.344 -40.156 14.008 1 27.95 511 SER A O 1
ATOM 3989 N N . MET B 1 1 ? -35.5 34.125 2.398 1 19.38 1 MET B N 1
ATOM 3990 C CA . MET B 1 1 ? -34.969 34.5 3.713 1 19.38 1 MET B CA 1
ATOM 3991 C C . MET B 1 1 ? -33.469 34.312 3.785 1 19.38 1 MET B C 1
ATOM 3993 O O . MET B 1 1 ? -33 33.312 4.375 1 19.38 1 MET B O 1
ATOM 3997 N N . ALA B 1 2 ? -32.812 34.25 2.529 1 35.94 2 ALA B N 1
ATOM 3998 C CA . ALA B 1 2 ? -31.422 34.625 2.303 1 35.94 2 ALA B CA 1
ATOM 3999 C C . ALA B 1 2 ? -31.016 35.781 3.217 1 35.94 2 ALA B C 1
ATOM 4001 O O . ALA B 1 2 ? -31.109 36.969 2.836 1 35.94 2 ALA B O 1
ATOM 4002 N N . ASN B 1 3 ? -31.781 35.688 4.441 1 28.08 3 ASN B N 1
ATOM 4003 C CA . ASN B 1 3 ? -31.984 36.656 5.492 1 28.08 3 ASN B CA 1
ATOM 4004 C C . ASN B 1 3 ? -30.688 37.344 5.898 1 28.08 3 ASN B C 1
ATOM 4006 O O . ASN B 1 3 ? -29.609 36.812 5.625 1 28.08 3 ASN B O 1
ATOM 4010 N N . GLU B 1 4 ? -30.75 38.469 6.652 1 33.22 4 GLU B N 1
ATOM 4011 C CA . GLU B 1 4 ? -29.875 39.406 7.352 1 33.22 4 GLU B CA 1
ATOM 4012 C C . GLU B 1 4 ? -28.875 38.688 8.242 1 33.22 4 GLU B C 1
ATOM 4014 O O . GLU B 1 4 ? -29.203 38.25 9.344 1 33.22 4 GLU B O 1
ATOM 4019 N N . LEU B 1 5 ? -28.172 37.688 7.895 1 40.62 5 LEU B N 1
ATOM 4020 C CA . LEU B 1 5 ? -27.062 37.469 8.805 1 40.62 5 LEU B CA 1
ATOM 4021 C C . LEU B 1 5 ? -26.578 38.781 9.383 1 40.62 5 LEU B C 1
ATOM 4023 O O . LEU B 1 5 ? -26.094 39.656 8.648 1 40.62 5 LEU B O 1
ATOM 4027 N N . ALA B 1 6 ? -27.328 39.375 10.219 1 39.97 6 ALA B N 1
ATOM 4028 C CA . ALA B 1 6 ? -27.031 40.531 11.047 1 39.97 6 ALA B CA 1
ATOM 4029 C C . ALA B 1 6 ? -25.531 40.812 11.125 1 39.97 6 ALA B C 1
ATOM 4031 O O . ALA B 1 6 ? -24.734 39.875 11.117 1 39.97 6 ALA B O 1
ATOM 4032 N N . SER B 1 7 ? -24.984 42.031 10.82 1 46.34 7 SER B N 1
ATOM 4033 C CA . SER B 1 7 ? -23.688 42.719 10.781 1 46.34 7 SER B CA 1
ATOM 4034 C C . SER B 1 7 ? -22.812 42.25 11.938 1 46.34 7 SER B C 1
ATOM 4036 O O . SER B 1 7 ? -22.672 42.969 12.938 1 46.34 7 SER B O 1
ATOM 4038 N N . SER B 1 8 ? -22.953 41.062 12.398 1 58.78 8 SER B N 1
ATOM 4039 C CA . SER B 1 8 ? -22.109 40.688 13.531 1 58.78 8 SER B CA 1
ATOM 4040 C C . SER B 1 8 ? -20.656 41.031 13.266 1 58.78 8 SER B C 1
ATOM 4042 O O . SER B 1 8 ? -20.203 41.031 12.109 1 58.78 8 SER B O 1
ATOM 4044 N N . ALA B 1 9 ? -20.016 41.688 14.242 1 81.94 9 ALA B N 1
ATOM 4045 C CA . ALA B 1 9 ? -18.625 42.125 14.195 1 81.94 9 ALA B CA 1
ATOM 4046 C C . ALA B 1 9 ? -17.703 40.969 13.828 1 81.94 9 ALA B C 1
ATOM 4048 O O . ALA B 1 9 ? -17.875 39.844 14.312 1 81.94 9 ALA B O 1
ATOM 4049 N N . LYS B 1 10 ? -16.938 41.062 12.758 1 93.88 10 LYS B N 1
ATOM 4050 C CA . LYS B 1 10 ? -15.961 40.062 12.305 1 93.88 10 LYS B CA 1
ATOM 4051 C C . LYS B 1 10 ? -15.023 39.656 13.445 1 93.88 10 LYS B C 1
ATOM 4053 O O . LYS B 1 10 ? -14.562 40.531 14.211 1 93.88 10 LYS B O 1
ATOM 4058 N N . PRO B 1 11 ? -14.867 38.344 13.539 1 97.56 11 PRO B N 1
ATOM 4059 C CA . PRO B 1 11 ? -13.914 37.875 14.555 1 97.56 11 PRO B CA 1
ATOM 4060 C C . PRO B 1 11 ? -12.539 38.531 14.398 1 97.56 11 PRO B C 1
ATOM 4062 O O . PRO B 1 11 ? -12.047 38.688 13.281 1 97.56 11 PRO B O 1
ATOM 4065 N N . ARG B 1 12 ? -12.016 38.938 15.453 1 98.31 12 ARG B N 1
ATOM 4066 C CA . ARG B 1 12 ? -10.656 39.469 15.516 1 98.31 12 ARG B CA 1
ATOM 4067 C C . ARG B 1 12 ? -9.664 38.406 15.945 1 98.31 12 ARG B C 1
ATOM 4069 O O . ARG B 1 12 ? -9.82 37.781 17 1 98.31 12 ARG B O 1
ATOM 4076 N N . LEU B 1 13 ? -8.578 38.25 15.172 1 98.75 13 LEU B N 1
ATOM 4077 C CA . LEU B 1 13 ? -7.742 37.062 15.359 1 98.75 13 LEU B CA 1
ATOM 4078 C C . LEU B 1 13 ? -6.309 37.469 15.695 1 98.75 13 LEU B C 1
ATOM 4080 O O . LEU B 1 13 ? -5.781 38.438 15.125 1 98.75 13 LEU B O 1
ATOM 4084 N N . LEU B 1 14 ? -5.691 36.75 16.594 1 98.81 14 LEU B N 1
ATOM 4085 C CA . LEU B 1 14 ? -4.266 36.812 16.906 1 98.81 14 LEU B CA 1
ATOM 4086 C C . LEU B 1 14 ? -3.508 35.719 16.188 1 98.81 14 LEU B C 1
ATOM 4088 O O . LEU B 1 14 ? -3.961 34.562 16.156 1 98.81 14 LEU B O 1
ATOM 4092 N N . ILE B 1 15 ? -2.377 36.062 15.562 1 98.81 15 ILE B N 1
ATOM 4093 C CA . ILE B 1 15 ? -1.471 35.062 15 1 98.81 15 ILE B CA 1
ATOM 4094 C C . ILE B 1 15 ? -0.248 34.906 15.898 1 98.81 15 ILE B C 1
ATOM 4096 O O . ILE B 1 15 ? 0.504 35.875 16.109 1 98.81 15 ILE B O 1
ATOM 4100 N N . VAL B 1 16 ? -0.095 33.75 16.453 1 98.75 16 VAL B N 1
ATOM 4101 C CA . VAL B 1 16 ? 1.102 33.438 17.234 1 98.75 16 VAL B CA 1
ATOM 4102 C C . VAL B 1 16 ? 2.062 32.625 16.375 1 98.75 16 VAL B C 1
ATOM 4104 O O . VAL B 1 16 ? 1.875 31.406 16.203 1 98.75 16 VAL B O 1
ATOM 4107 N N . GLY B 1 17 ? 3.141 33.156 15.969 1 98.06 17 GLY B N 1
ATOM 4108 C CA . GLY B 1 17 ? 4.055 32.594 14.992 1 98.06 17 GLY B CA 1
ATOM 4109 C C . GLY B 1 17 ? 3.859 33.156 13.594 1 98.06 17 GLY B C 1
ATOM 4110 O O . GLY B 1 17 ? 2.875 32.812 12.922 1 98.06 17 GLY B O 1
ATOM 4111 N N . ALA B 1 18 ? 4.832 33.906 13.125 1 96.81 18 ALA B N 1
ATOM 4112 C CA . ALA B 1 18 ? 4.723 34.594 11.836 1 96.81 18 ALA B CA 1
ATOM 4113 C C . ALA B 1 18 ? 5.598 33.906 10.781 1 96.81 18 ALA B C 1
ATOM 4115 O O . ALA B 1 18 ? 6.199 34.594 9.945 1 96.81 18 ALA B O 1
ATOM 4116 N N . GLY B 1 19 ? 5.75 32.594 10.945 1 92.75 19 GLY B N 1
ATOM 4117 C CA . GLY B 1 19 ? 6.387 31.812 9.883 1 92.75 19 GLY B CA 1
ATOM 4118 C C . GLY B 1 19 ? 5.469 31.562 8.703 1 92.75 19 GLY B C 1
ATOM 4119 O O . GLY B 1 19 ? 4.512 32.312 8.477 1 92.75 19 GLY B O 1
ATOM 4120 N N . SER B 1 20 ? 5.863 30.578 7.938 1 90.5 20 SER B N 1
ATOM 4121 C CA . SER B 1 20 ? 5.113 30.266 6.73 1 90.5 20 SER B CA 1
ATOM 4122 C C . SER B 1 20 ? 3.648 29.969 7.047 1 90.5 20 SER B C 1
ATOM 4124 O O . SER B 1 20 ? 2.75 30.453 6.359 1 90.5 20 SER B O 1
ATOM 4126 N N . ARG B 1 21 ? 3.371 29.219 8.125 1 93.31 21 ARG B N 1
ATOM 4127 C CA . ARG B 1 21 ? 2.004 28.844 8.469 1 93.31 21 ARG B CA 1
ATOM 4128 C C . ARG B 1 21 ? 1.22 30.062 8.977 1 93.31 21 ARG B C 1
ATOM 4130 O O . ARG B 1 21 ? 0.055 30.234 8.617 1 93.31 21 ARG B O 1
ATOM 4137 N N . GLY B 1 22 ? 1.852 30.875 9.805 1 96.06 22 GLY B N 1
ATOM 4138 C CA . GLY B 1 22 ? 1.19 32.094 10.266 1 96.06 22 GLY B CA 1
ATOM 4139 C C . GLY B 1 22 ? 0.775 33 9.125 1 96.06 22 GLY B C 1
ATOM 4140 O O . GLY B 1 22 ? -0.348 33.5 9.109 1 96.06 22 GLY B O 1
ATOM 4141 N N . ASN B 1 23 ? 1.689 33.188 8.203 1 93.94 23 ASN B N 1
ATOM 4142 C CA . ASN B 1 23 ? 1.379 34 7.027 1 93.94 23 ASN B CA 1
ATOM 4143 C C . ASN B 1 23 ? 0.254 33.375 6.203 1 93.94 23 ASN B C 1
ATOM 4145 O O . ASN B 1 23 ? -0.61 34.094 5.691 1 93.94 23 ASN B O 1
ATOM 4149 N N . GLY B 1 24 ? 0.307 32.031 6.098 1 93.38 24 GLY B N 1
ATOM 4150 C CA . GLY B 1 24 ? -0.735 31.344 5.359 1 93.38 24 GLY B CA 1
ATOM 4151 C C . GLY B 1 24 ? -2.117 31.531 5.953 1 93.38 24 GLY B C 1
ATOM 4152 O O . GLY B 1 24 ? -3.078 31.812 5.234 1 93.38 24 GLY B O 1
ATOM 4153 N N . TYR B 1 25 ? -2.248 31.438 7.246 1 96.5 25 TYR B N 1
ATOM 4154 C CA . TYR B 1 25 ? -3.539 31.578 7.91 1 96.5 25 TYR B CA 1
ATOM 4155 C C . TYR B 1 25 ? -3.984 33.031 7.906 1 96.5 25 TYR B C 1
ATOM 4157 O O . TYR B 1 25 ? -5.176 33.344 7.766 1 96.5 25 TYR B O 1
ATOM 4165 N N . ALA B 1 26 ? -3.047 33.969 8.086 1 97.44 26 ALA B N 1
ATOM 4166 C CA . ALA B 1 26 ? -3.389 35.375 7.992 1 97.44 26 ALA B CA 1
ATOM 4167 C C . ALA B 1 26 ? -3.99 35.719 6.633 1 97.44 26 ALA B C 1
ATOM 4169 O O . ALA B 1 26 ? -5.027 36.375 6.547 1 97.44 26 ALA B O 1
ATOM 4170 N N . ARG B 1 27 ? -3.336 35.25 5.625 1 95.31 27 ARG B N 1
ATOM 4171 C CA . ARG B 1 27 ? -3.84 35.469 4.273 1 95.31 27 ARG B CA 1
ATOM 4172 C C . ARG B 1 27 ? -5.234 34.875 4.109 1 95.31 27 ARG B C 1
ATOM 4174 O O . ARG B 1 27 ? -6.129 35.5 3.561 1 95.31 27 ARG B O 1
ATOM 4181 N N . ALA B 1 28 ? -5.387 33.625 4.574 1 95.56 28 ALA B N 1
ATOM 4182 C CA . ALA B 1 28 ? -6.672 32.938 4.449 1 95.56 28 ALA B CA 1
ATOM 4183 C C . ALA B 1 28 ? -7.777 33.719 5.164 1 95.56 28 ALA B C 1
ATOM 4185 O O . ALA B 1 28 ? -8.914 33.781 4.684 1 95.56 28 ALA B O 1
ATOM 4186 N N . VAL B 1 29 ? -7.484 34.281 6.309 1 97.31 29 VAL B N 1
ATOM 4187 C CA . VAL B 1 29 ? -8.445 35.094 7.059 1 97.31 29 VAL B CA 1
ATOM 4188 C C . VAL B 1 29 ? -8.867 36.281 6.23 1 97.31 29 VAL B C 1
ATOM 4190 O O . VAL B 1 29 ? -10.062 36.531 6.031 1 97.31 29 VAL B O 1
ATOM 4193 N N . VAL B 1 30 ? -7.91 37 5.695 1 96.62 30 VAL B N 1
ATOM 4194 C CA . VAL B 1 30 ? -8.172 38.219 4.938 1 96.62 30 VAL B CA 1
ATOM 4195 C C . VAL B 1 30 ? -8.93 37.875 3.656 1 96.62 30 VAL B C 1
ATOM 4197 O O . VAL B 1 30 ? -9.938 38.5 3.334 1 96.62 30 VAL B O 1
ATOM 4200 N N . ASP B 1 31 ? -8.5 36.875 3.002 1 94 31 ASP B N 1
ATOM 4201 C CA . ASP B 1 31 ? -9.094 36.469 1.733 1 94 31 ASP B CA 1
ATOM 4202 C C . ASP B 1 31 ? -10.539 36 1.931 1 94 31 ASP B C 1
ATOM 4204 O O . ASP B 1 31 ? -11.375 36.156 1.045 1 94 31 ASP B O 1
ATOM 4208 N N . SER B 1 32 ? -10.828 35.406 3.053 1 94.12 32 SER B N 1
ATOM 4209 C CA . SER B 1 32 ? -12.164 34.875 3.312 1 94.12 32 SER B CA 1
ATOM 4210 C C . SER B 1 32 ? -13.172 36 3.525 1 94.12 32 SER B C 1
ATOM 4212 O O . SER B 1 32 ? -14.367 35.812 3.311 1 94.12 32 SER B O 1
ATOM 4214 N N . GLY B 1 33 ? -12.734 37.125 4.059 1 95.56 33 GLY B N 1
ATOM 4215 C CA . GLY B 1 33 ? -13.602 38.219 4.418 1 95.56 33 GLY B CA 1
ATOM 4216 C C . GLY B 1 33 ? -14.414 37.969 5.672 1 95.56 33 GLY B C 1
ATOM 4217 O O . GLY B 1 33 ? -15.281 38.75 6.035 1 95.56 33 GLY B O 1
ATOM 4218 N N . LEU B 1 34 ? -14.078 36.906 6.355 1 96.19 34 LEU B N 1
ATOM 4219 C CA . LEU B 1 34 ? -14.922 36.469 7.469 1 96.19 34 LEU B CA 1
ATOM 4220 C C . LEU B 1 34 ? -14.336 36.938 8.805 1 96.19 34 LEU B C 1
ATOM 4222 O O . LEU B 1 34 ? -15 36.875 9.836 1 96.19 34 LEU B O 1
ATOM 4226 N N . GLY B 1 35 ? -13.109 37.469 8.75 1 97.44 35 GLY B N 1
ATOM 4227 C CA . GLY B 1 35 ? -12.422 37.906 9.961 1 97.44 35 GLY B CA 1
ATOM 4228 C C . GLY B 1 35 ? -11.367 38.969 9.703 1 97.44 35 GLY B C 1
ATOM 4229 O O . GLY B 1 35 ? -11.156 39.375 8.562 1 97.44 35 GLY B O 1
ATOM 4230 N N . VAL B 1 36 ? -10.797 39.406 10.789 1 97.62 36 VAL B N 1
ATOM 4231 C CA . VAL B 1 36 ? -9.727 40.406 10.703 1 97.62 36 VAL B CA 1
ATOM 4232 C C . VAL B 1 36 ? -8.508 39.906 11.484 1 97.62 36 VAL B C 1
ATOM 4234 O O . VAL B 1 36 ? -8.648 39.344 12.57 1 97.62 36 VAL B O 1
ATOM 4237 N N . VAL B 1 37 ? -7.359 40.031 10.883 1 98.62 37 VAL B N 1
ATOM 4238 C CA . VAL B 1 37 ? -6.129 39.812 11.633 1 98.62 37 VAL B CA 1
ATOM 4239 C C . VAL B 1 37 ? -5.801 41.031 12.492 1 98.62 37 VAL B C 1
ATOM 4241 O O . VAL B 1 37 ? -5.438 42.062 11.969 1 98.62 37 VAL B O 1
ATOM 4244 N N . ALA B 1 38 ? -5.898 40.844 13.758 1 98.44 38 ALA B N 1
ATOM 4245 C CA . ALA B 1 38 ? -5.855 42 14.648 1 98.44 38 ALA B CA 1
ATOM 4246 C C . ALA B 1 38 ? -4.465 42.188 15.25 1 98.44 38 ALA B C 1
ATOM 4248 O O . ALA B 1 38 ? -4.07 43.312 15.586 1 98.44 38 ALA B O 1
ATOM 4249 N N . ALA B 1 39 ? -3.748 41.062 15.43 1 98.75 39 ALA B N 1
ATOM 4250 C CA . ALA B 1 39 ? -2.463 41.156 16.125 1 98.75 39 ALA B CA 1
ATOM 4251 C C . ALA B 1 39 ? -1.551 40 15.734 1 98.75 39 ALA B C 1
ATOM 4253 O O . ALA B 1 39 ? -2.018 39 15.211 1 98.75 39 ALA B O 1
ATOM 4254 N N . VAL B 1 40 ? -0.231 40.188 16 1 98.81 40 VAL B N 1
ATOM 4255 C CA . VAL B 1 40 ? 0.78 39.188 15.734 1 98.81 40 VAL B CA 1
ATOM 4256 C C . VAL B 1 40 ? 1.751 39.094 16.906 1 98.81 40 VAL B C 1
ATOM 4258 O O . VAL B 1 40 ? 2.111 40.125 17.5 1 98.81 40 VAL B O 1
ATOM 4261 N N . ALA B 1 41 ? 2.051 37.938 17.344 1 98.75 41 ALA B N 1
ATOM 4262 C CA . ALA B 1 41 ? 3.111 37.656 18.312 1 98.75 41 ALA B CA 1
ATOM 4263 C C . ALA B 1 41 ? 4.215 36.812 17.688 1 98.75 41 ALA B C 1
ATOM 4265 O O . ALA B 1 41 ? 3.979 35.656 17.297 1 98.75 41 ALA B O 1
ATOM 4266 N N . GLU B 1 42 ? 5.438 37.281 17.562 1 98.06 42 GLU B N 1
ATOM 4267 C CA . GLU B 1 42 ? 6.578 36.656 16.891 1 98.06 42 GLU B CA 1
ATOM 4268 C C . GLU B 1 42 ? 7.895 37.25 17.391 1 98.06 42 GLU B C 1
ATOM 4270 O O . GLU B 1 42 ? 8.094 38.469 17.359 1 98.06 42 GLU B O 1
ATOM 4275 N N . PRO B 1 43 ? 8.773 36.312 17.828 1 96.31 43 PRO B N 1
ATOM 4276 C CA . PRO B 1 43 ? 10.016 36.812 18.422 1 96.31 43 PRO B CA 1
ATOM 4277 C C . PRO B 1 43 ? 10.961 37.406 17.375 1 96.31 43 PRO B C 1
ATOM 4279 O O . PRO B 1 43 ? 11.758 38.312 17.703 1 96.31 43 PRO B O 1
ATOM 4282 N N . VAL B 1 44 ? 10.961 36.938 16.172 1 93.94 44 VAL B N 1
ATOM 4283 C CA . VAL B 1 44 ? 11.836 37.469 15.125 1 93.94 44 VAL B CA 1
ATOM 4284 C C . VAL B 1 44 ? 11.242 38.75 14.555 1 93.94 44 VAL B C 1
ATOM 4286 O O . VAL B 1 44 ? 10.219 38.688 13.859 1 93.94 44 VAL B O 1
ATOM 4289 N N . GLN B 1 45 ? 11.93 39.781 14.75 1 95.5 45 GLN B N 1
ATOM 4290 C CA . GLN B 1 45 ? 11.422 41.125 14.43 1 95.5 45 GLN B CA 1
ATOM 4291 C C . GLN B 1 45 ? 11.07 41.219 12.945 1 95.5 45 GLN B C 1
ATOM 4293 O O . GLN B 1 45 ? 10.016 41.75 12.594 1 95.5 45 GLN B O 1
ATOM 4298 N N . PHE B 1 46 ? 11.93 40.812 12.133 1 92.38 46 PHE B N 1
ATOM 4299 C CA . PHE B 1 46 ? 11.719 40.906 10.695 1 92.38 46 PHE B CA 1
ATOM 4300 C C . PHE B 1 46 ? 10.43 40.219 10.281 1 92.38 46 PHE B C 1
ATOM 4302 O O . PHE B 1 46 ? 9.625 40.75 9.539 1 92.38 46 PHE B O 1
ATOM 4309 N N . LYS B 1 47 ? 10.188 39 10.781 1 93.69 47 LYS B N 1
ATOM 4310 C CA . LYS B 1 47 ? 9 38.219 10.445 1 93.69 47 LYS B CA 1
ATOM 4311 C C . LYS B 1 47 ? 7.738 38.875 11 1 93.69 47 LYS B C 1
ATOM 4313 O O . LYS B 1 47 ? 6.711 38.906 10.32 1 93.69 47 LYS B O 1
ATOM 4318 N N . ARG B 1 48 ? 7.844 39.375 12.188 1 96.75 48 ARG B N 1
ATOM 4319 C CA . ARG B 1 48 ? 6.738 40.062 12.844 1 96.75 48 ARG B CA 1
ATOM 4320 C C . ARG B 1 48 ? 6.289 41.281 12.047 1 96.75 48 ARG B C 1
ATOM 4322 O O . ARG B 1 48 ? 5.102 41.438 11.766 1 96.75 48 ARG B O 1
ATOM 4329 N N . LYS B 1 49 ? 7.273 42.031 11.617 1 95.12 49 LYS B N 1
ATOM 4330 C CA . LYS B 1 49 ? 6.984 43.25 10.867 1 95.12 49 LYS B CA 1
ATOM 4331 C C . LYS B 1 49 ? 6.43 42.938 9.484 1 95.12 49 LYS B C 1
ATOM 4333 O O . LYS B 1 49 ? 5.539 43.625 8.992 1 95.12 49 LYS B O 1
ATOM 4338 N N . LEU B 1 50 ? 7 41.969 8.93 1 92.44 50 LEU B N 1
ATOM 4339 C CA . LEU B 1 50 ? 6.559 41.562 7.59 1 92.44 50 LEU B CA 1
ATOM 4340 C C . LEU B 1 50 ? 5.094 41.156 7.602 1 92.44 50 LEU B C 1
ATOM 4342 O O . LEU B 1 50 ? 4.301 41.625 6.785 1 92.44 50 LEU B O 1
ATOM 4346 N N . LEU B 1 51 ? 4.668 40.25 8.531 1 96.19 51 LEU B N 1
ATOM 4347 C CA . LEU B 1 51 ? 3.275 39.812 8.617 1 96.19 51 LEU B CA 1
ATOM 4348 C C . LEU B 1 51 ? 2.369 41 8.984 1 96.19 51 LEU B C 1
ATOM 4350 O O . LEU B 1 51 ? 1.315 41.188 8.375 1 96.19 51 LEU B O 1
ATOM 4354 N N . GLY B 1 52 ? 2.768 41.781 9.93 1 97.69 52 GLY B N 1
ATOM 4355 C CA . GLY B 1 52 ? 1.982 42.938 10.367 1 97.69 52 GLY B CA 1
ATOM 4356 C C . GLY B 1 52 ? 1.727 43.938 9.258 1 97.69 52 GLY B C 1
ATOM 4357 O O . GLY B 1 52 ? 0.593 44.375 9.062 1 97.69 52 GLY B O 1
ATOM 4358 N N . SER B 1 53 ? 2.771 44.25 8.508 1 95.88 53 SER B N 1
ATOM 4359 C CA . SER B 1 53 ? 2.646 45.219 7.438 1 95.88 53 SER B CA 1
ATOM 4360 C C . SER B 1 53 ? 1.749 44.719 6.316 1 95.88 53 SER B C 1
ATOM 4362 O O . SER B 1 53 ? 1.105 45.5 5.621 1 95.88 53 SER B O 1
ATOM 4364 N N . ARG B 1 54 ? 1.68 43.438 6.191 1 94.69 54 ARG B N 1
ATOM 4365 C CA . ARG B 1 54 ? 0.902 42.844 5.105 1 94.69 54 ARG B CA 1
ATOM 4366 C C . ARG B 1 54 ? -0.566 42.719 5.496 1 94.69 54 ARG B C 1
ATOM 4368 O O . ARG B 1 54 ? -1.455 42.938 4.668 1 94.69 54 ARG B O 1
ATOM 4375 N N . PHE B 1 55 ? -0.837 42.406 6.828 1 97.75 55 PHE B N 1
ATOM 4376 C CA . PHE B 1 55 ? -2.184 41.906 7.117 1 97.75 55 PHE B CA 1
ATOM 4377 C C . PHE B 1 55 ? -2.814 42.719 8.25 1 97.75 55 PHE B C 1
ATOM 4379 O O . PHE B 1 55 ? -4.027 42.656 8.461 1 97.75 55 PHE B O 1
ATOM 4386 N N . ILE B 1 56 ? -2.111 43.562 8.969 1 97.94 56 ILE B N 1
ATOM 4387 C CA . ILE B 1 56 ? -2.641 44.156 10.188 1 97.94 56 ILE B CA 1
ATOM 4388 C C . ILE B 1 56 ? -2.592 45.656 10.086 1 97.94 56 ILE B C 1
ATOM 4390 O O . ILE B 1 56 ? -3.598 46.344 10.32 1 97.94 56 ILE B O 1
ATOM 4394 N N . TRP B 1 57 ? -1.397 46.219 9.68 1 96.12 57 TRP B N 1
ATOM 4395 C CA . TRP B 1 57 ? -1.24 47.688 9.609 1 96.12 57 TRP B CA 1
ATOM 4396 C C . TRP B 1 57 ? -0.579 48.094 8.297 1 96.12 57 TRP B C 1
ATOM 4398 O O . TRP B 1 57 ? 0.44 48.781 8.305 1 96.12 57 TRP B O 1
ATOM 4408 N N . PRO B 1 58 ? -1.13 47.75 7.25 1 91.75 58 PRO B N 1
ATOM 4409 C CA . PRO B 1 58 ? -0.506 48.125 5.977 1 91.75 58 PRO B CA 1
ATOM 4410 C C . PRO B 1 58 ? -0.228 49.625 5.859 1 91.75 58 PRO B C 1
ATOM 4412 O O . PRO B 1 58 ? -1.144 50.438 5.996 1 91.75 58 PRO B O 1
ATOM 4415 N N . GLY B 1 59 ? 0.985 49.938 5.609 1 90.94 59 GLY B N 1
ATOM 4416 C CA . GLY B 1 59 ? 1.366 51.281 5.254 1 90.94 59 GLY B CA 1
ATOM 4417 C C . GLY B 1 59 ? 1.492 52.219 6.453 1 90.94 59 GLY B C 1
ATOM 4418 O O . GLY B 1 59 ? 1.664 53.406 6.297 1 90.94 59 GLY B O 1
ATOM 4419 N N . VAL B 1 60 ? 1.271 51.688 7.68 1 93.44 60 VAL B N 1
ATOM 4420 C CA . VAL B 1 60 ? 1.388 52.531 8.867 1 93.44 60 VAL B CA 1
ATOM 4421 C C . VAL B 1 60 ? 2.186 51.781 9.945 1 93.44 60 VAL B C 1
ATOM 4423 O O . VAL B 1 60 ? 2.723 50.688 9.695 1 93.44 60 VAL B O 1
ATOM 4426 N N . ASP B 1 61 ? 2.35 52.469 11.047 1 94.56 61 ASP B N 1
ATOM 4427 C CA . ASP B 1 61 ? 3.029 51.844 12.18 1 94.56 61 ASP B CA 1
ATOM 4428 C C . ASP B 1 61 ? 2.039 51.094 13.078 1 94.56 61 ASP B C 1
ATOM 4430 O O . ASP B 1 61 ? 0.878 51.5 13.188 1 94.56 61 ASP B O 1
ATOM 4434 N N . PRO B 1 62 ? 2.553 50.094 13.695 1 96.81 62 PRO B N 1
ATOM 4435 C CA . PRO B 1 62 ? 1.655 49.344 14.562 1 96.81 62 PRO B CA 1
ATOM 4436 C C . PRO B 1 62 ? 1.305 50.094 15.852 1 96.81 62 PRO B C 1
ATOM 4438 O O . PRO B 1 62 ? 2.131 50.844 16.375 1 96.81 62 PRO B O 1
ATOM 4441 N N . THR B 1 63 ? 0.097 49.844 16.281 1 96.44 63 THR B N 1
ATOM 4442 C CA . THR B 1 63 ? -0.285 50.25 17.641 1 96.44 63 THR B CA 1
ATOM 4443 C C . THR B 1 63 ? 0.119 49.156 18.656 1 96.44 63 THR B C 1
ATOM 4445 O O . THR B 1 63 ? 0.412 48.031 18.266 1 96.44 63 THR B O 1
ATOM 4448 N N . PRO B 1 64 ? 0.152 49.469 19.922 1 95.31 64 PRO B N 1
ATOM 4449 C CA . PRO B 1 64 ? 0.654 48.531 20.922 1 95.31 64 PRO B CA 1
ATOM 4450 C C . PRO B 1 64 ? -0.153 47.219 20.984 1 95.31 64 PRO B C 1
ATOM 4452 O O . PRO B 1 64 ? 0.385 46.156 21.344 1 95.31 64 PRO B O 1
ATOM 4455 N N . GLU B 1 65 ? -1.397 47.281 20.656 1 97.5 65 GLU B N 1
ATOM 4456 C CA . GLU B 1 65 ? -2.254 46.094 20.781 1 97.5 65 GLU B CA 1
ATOM 4457 C C . GLU B 1 65 ? -2.119 45.188 19.547 1 97.5 65 GLU B C 1
ATOM 4459 O O . GLU B 1 65 ? -2.662 44.094 19.531 1 97.5 65 GLU B O 1
ATOM 4464 N N . GLN B 1 66 ? -1.274 45.594 18.531 1 98.31 66 GLN B N 1
ATOM 4465 C CA . GLN B 1 66 ? -1.233 44.875 17.25 1 98.31 66 GLN B CA 1
ATOM 4466 C C . GLN B 1 66 ? 0.014 44 17.141 1 98.31 66 GLN B C 1
ATOM 4468 O O . GLN B 1 66 ? 0.066 43.094 16.312 1 98.31 66 GLN B O 1
ATOM 4473 N N . GLU B 1 67 ? 1.037 44.312 17.891 1 98.19 67 GLU B N 1
ATOM 4474 C CA . GLU B 1 67 ? 2.332 43.688 17.688 1 98.19 67 GLU B CA 1
ATOM 4475 C C . GLU B 1 67 ? 2.955 43.281 19.031 1 98.19 67 GLU B C 1
ATOM 4477 O O . GLU B 1 67 ? 3.115 44.125 19.922 1 98.19 67 GLU B O 1
ATOM 4482 N N . PHE B 1 68 ? 3.414 42.031 19.141 1 98.69 68 PHE B N 1
ATOM 4483 C CA . PHE B 1 68 ? 4.027 41.531 20.359 1 98.69 68 PHE B CA 1
ATOM 4484 C C . PHE B 1 68 ? 5.289 40.719 20.031 1 98.69 68 PHE B C 1
ATOM 4486 O O . PHE B 1 68 ? 5.328 39.969 19.047 1 98.69 68 PHE B O 1
ATOM 4493 N N . SER B 1 69 ? 6.309 40.75 20.844 1 97.62 69 SER B N 1
ATOM 4494 C CA . SER B 1 69 ? 7.574 40.031 20.641 1 97.62 69 SER B CA 1
ATOM 4495 C C . SER B 1 69 ? 7.441 38.562 20.938 1 97.62 69 SER B C 1
ATOM 4497 O O . SER B 1 69 ? 8.359 37.781 20.672 1 97.62 69 SER B O 1
ATOM 4499 N N . GLY B 1 70 ? 6.309 38.188 21.469 1 97.56 70 GLY B N 1
ATOM 4500 C CA . GLY B 1 70 ? 6.004 36.812 21.75 1 97.56 70 GLY B CA 1
ATOM 4501 C C . GLY B 1 70 ? 4.645 36.594 22.391 1 97.56 70 GLY B C 1
ATOM 4502 O O . GLY B 1 70 ? 3.977 37.594 22.75 1 97.56 70 GLY B O 1
ATOM 4503 N N . TRP B 1 71 ? 4.27 35.375 22.594 1 98 71 TRP B N 1
ATOM 4504 C CA . TRP B 1 71 ? 2.947 35.062 23.125 1 98 71 TRP B CA 1
ATOM 4505 C C . TRP B 1 71 ? 2.848 35.438 24.609 1 98 71 TRP B C 1
ATOM 4507 O O . TRP B 1 71 ? 1.771 35.812 25.078 1 98 71 TRP B O 1
ATOM 4517 N N . LYS B 1 72 ? 3.932 35.375 25.344 1 98.31 72 LYS B N 1
ATOM 4518 C CA . LYS B 1 72 ? 3.922 35.781 26.75 1 98.31 72 LYS B CA 1
ATOM 4519 C C . LYS B 1 72 ? 3.59 37.25 26.906 1 98.31 72 LYS B C 1
ATOM 4521 O O . LYS B 1 72 ? 2.865 37.656 27.828 1 98.31 72 LYS B O 1
ATOM 4526 N N . GLN B 1 73 ? 4.211 38.062 25.984 1 98.38 73 GLN B N 1
ATOM 4527 C CA . GLN B 1 73 ? 3.906 39.5 26.016 1 98.38 73 GLN B CA 1
ATOM 4528 C C . GLN B 1 73 ? 2.428 39.75 25.734 1 98.38 73 GLN B C 1
ATOM 4530 O O . GLN B 1 73 ? 1.808 40.625 26.359 1 98.38 73 GLN B O 1
ATOM 4535 N N . TYR B 1 74 ? 1.923 39.094 24.828 1 98.38 74 TYR B N 1
ATOM 4536 C CA . TYR B 1 74 ? 0.501 39.25 24.531 1 98.38 74 TYR B CA 1
ATOM 4537 C C . TYR B 1 74 ? -0.347 38.906 25.75 1 98.38 74 TYR B C 1
ATOM 4539 O O . TYR B 1 74 ? -1.309 39.594 26.062 1 98.38 74 TYR B O 1
ATOM 4547 N N . ILE B 1 75 ? -0.074 37.75 26.422 1 98.19 75 ILE B N 1
ATOM 4548 C CA . ILE B 1 75 ? -0.856 37.281 27.562 1 98.19 75 ILE B CA 1
ATOM 4549 C C . ILE B 1 75 ? -0.862 38.375 28.641 1 98.19 75 ILE B C 1
ATOM 4551 O O . ILE B 1 75 ? -1.914 38.688 29.203 1 98.19 75 ILE B O 1
ATOM 4555 N N . LYS B 1 76 ? 0.302 38.906 28.891 1 98 76 LYS B N 1
ATOM 4556 C CA . LYS B 1 76 ? 0.398 39.969 29.875 1 98 76 LYS B CA 1
ATOM 4557 C C . LYS B 1 76 ? -0.452 41.188 29.469 1 98 76 LYS B C 1
ATOM 4559 O O . LYS B 1 76 ? -1.164 41.75 30.297 1 98 76 LYS B O 1
ATOM 4564 N N . TYR B 1 77 ? -0.312 41.562 28.25 1 98.31 77 TYR B N 1
ATOM 4565 C CA . TYR B 1 77 ? -1.092 42.656 27.719 1 98.31 77 TYR B CA 1
ATOM 4566 C C . TYR B 1 77 ? -2.586 42.406 27.859 1 98.31 77 TYR B C 1
ATOM 4568 O O . TYR B 1 77 ? -3.332 43.25 28.328 1 98.31 77 TYR B O 1
ATOM 4576 N N . GLU B 1 78 ? -3.045 41.219 27.453 1 98.12 78 GLU B N 1
ATOM 4577 C CA . GLU B 1 78 ? -4.465 40.906 27.438 1 98.12 78 GLU B CA 1
ATOM 4578 C C . GLU B 1 78 ? -5.031 40.844 28.859 1 98.12 78 GLU B C 1
ATOM 4580 O O . GLU B 1 78 ? -6.156 41.281 29.094 1 98.12 78 GLU B O 1
ATOM 4585 N N . GLN B 1 79 ? -4.25 40.312 29.781 1 97.25 79 GLN B N 1
ATOM 4586 C CA . GLN B 1 79 ? -4.676 40.281 31.188 1 97.25 79 GLN B CA 1
ATOM 4587 C C . GLN B 1 79 ? -4.871 41.688 31.734 1 97.25 79 GLN B C 1
ATOM 4589 O O . GLN B 1 79 ? -5.871 41.969 32.406 1 97.25 79 GLN B O 1
ATOM 4594 N N . GLN B 1 80 ? -3.982 42.562 31.406 1 97.75 80 GLN B N 1
ATOM 4595 C CA . GLN B 1 80 ? -4.102 43.938 31.828 1 97.75 80 GLN B CA 1
ATOM 4596 C C . GLN B 1 80 ? -5.277 44.625 31.141 1 97.75 80 GLN B C 1
ATOM 4598 O O . GLN B 1 80 ? -6.012 45.406 31.781 1 97.75 80 GLN B O 1
ATOM 4603 N N . ARG B 1 81 ? -5.383 44.375 29.859 1 97.75 81 ARG B N 1
ATOM 4604 C CA . ARG B 1 81 ? -6.492 44.969 29.125 1 97.75 81 ARG B CA 1
ATOM 4605 C C . ARG B 1 81 ? -7.832 44.594 29.766 1 97.75 81 ARG B C 1
ATOM 4607 O O . ARG B 1 81 ? -8.695 45.469 29.922 1 97.75 81 ARG B O 1
ATOM 4614 N N . ARG B 1 82 ? -7.973 43.406 30.141 1 97.06 82 ARG B N 1
ATOM 4615 C CA . ARG B 1 82 ? -9.219 42.938 30.734 1 97.06 82 ARG B CA 1
ATOM 4616 C C . ARG B 1 82 ? -9.43 43.562 32.094 1 97.06 82 ARG B C 1
ATOM 4618 O O . ARG B 1 82 ? -10.562 43.875 32.469 1 97.06 82 ARG B O 1
ATOM 4625 N N . LYS B 1 83 ? -8.367 43.656 32.875 1 97.62 83 LYS B N 1
ATOM 4626 C CA . LYS B 1 83 ? -8.453 44.312 34.156 1 97.62 83 LYS B CA 1
ATOM 4627 C C . LYS B 1 83 ? -8.906 45.75 34 1 97.62 83 LYS B C 1
ATOM 4629 O O . LYS B 1 83 ? -9.75 46.25 34.75 1 97.62 83 LYS B O 1
ATOM 4634 N N . ASP B 1 84 ? -8.336 46.375 33.062 1 98 84 ASP B N 1
ATOM 4635 C CA . ASP B 1 84 ? -8.688 47.75 32.781 1 98 84 ASP B CA 1
ATOM 4636 C C . ASP B 1 84 ? -10.133 47.875 32.312 1 98 84 ASP B C 1
ATOM 4638 O O . ASP B 1 84 ? -10.867 48.781 32.75 1 98 84 ASP B O 1
ATOM 4642 N N . GLU B 1 85 ? -10.461 47.062 31.438 1 96.81 85 GLU B N 1
ATOM 4643 C CA . GLU B 1 85 ? -11.836 47.062 30.953 1 96.81 85 GLU B CA 1
ATOM 4644 C C . GLU B 1 85 ? -12.82 46.875 32.094 1 96.81 85 GLU B C 1
ATOM 4646 O O . GLU B 1 85 ? -13.844 47.562 32.156 1 96.81 85 GLU B O 1
ATOM 4651 N N . ALA B 1 86 ? -12.5 45.969 32.969 1 96.94 86 ALA B N 1
ATOM 4652 C CA . ALA B 1 86 ? -13.359 45.688 34.125 1 96.94 86 ALA B CA 1
ATOM 4653 C C . ALA B 1 86 ? -13.43 46.906 35.062 1 96.94 86 ALA B C 1
ATOM 4655 O O . ALA B 1 86 ? -14.453 47.125 35.719 1 96.94 86 ALA B O 1
ATOM 4656 N N . ALA B 1 87 ? -12.398 47.719 35 1 97.75 87 ALA B N 1
ATOM 4657 C CA . ALA B 1 87 ? -12.32 48.906 35.844 1 97.75 87 ALA B CA 1
ATOM 4658 C C . ALA B 1 87 ? -12.969 50.094 35.188 1 97.75 87 ALA B C 1
ATOM 4660 O O . ALA B 1 87 ? -13 51.188 35.75 1 97.75 87 ALA B O 1
ATOM 4661 N N . GLY B 1 88 ?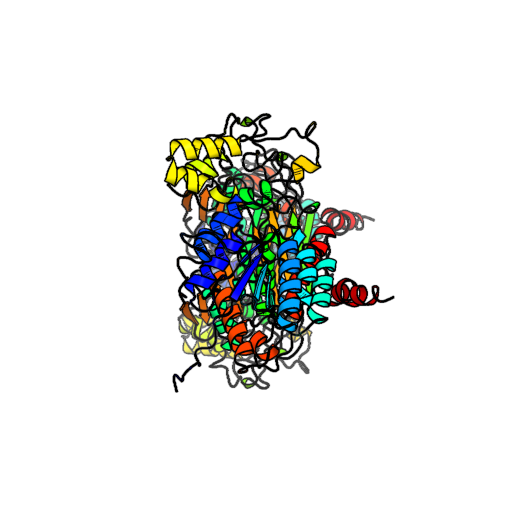 -13.359 49.969 33.969 1 96.56 88 GLY B N 1
ATOM 4662 C CA . GLY B 1 88 ? -14.047 51.031 33.281 1 96.56 88 GLY B CA 1
ATOM 4663 C C . GLY B 1 88 ? -13.117 51.938 32.469 1 96.56 88 GLY B C 1
ATOM 4664 O O . GLY B 1 88 ? -13.523 53 32 1 96.56 88 GLY B O 1
ATOM 4665 N N . VAL B 1 89 ? -11.914 51.531 32.375 1 96.94 89 VAL B N 1
ATOM 4666 C CA . VAL B 1 89 ? -10.953 52.25 31.578 1 96.94 89 VAL B CA 1
ATOM 4667 C C . VAL B 1 89 ? -11.148 51.938 30.109 1 96.94 89 VAL B C 1
ATOM 4669 O O . VAL B 1 89 ? -11.406 50.781 29.75 1 96.94 89 VAL B O 1
ATOM 4672 N N . ALA B 1 90 ? -11.07 52.875 29.312 1 96.56 90 ALA B N 1
ATOM 4673 C CA . ALA B 1 90 ? -11.195 52.656 27.875 1 96.56 90 ALA B CA 1
ATOM 4674 C C . ALA B 1 90 ? -10.031 51.812 27.359 1 96.56 90 ALA B C 1
ATOM 4676 O O . ALA B 1 90 ? -8.867 52.156 27.578 1 96.56 90 ALA B O 1
ATOM 4677 N N . VAL B 1 91 ? -10.32 50.719 26.656 1 96.88 91 VAL B N 1
ATOM 4678 C CA . VAL B 1 91 ? -9.289 49.844 26.109 1 96.88 91 VAL B CA 1
ATOM 4679 C C . VAL B 1 91 ? -9.609 49.5 24.656 1 96.88 91 VAL B C 1
ATOM 4681 O O . VAL B 1 91 ? -10.758 49.594 24.234 1 96.88 91 VAL B O 1
ATOM 4684 N N . PRO B 1 92 ? -8.609 49.188 23.859 1 96.19 92 PRO B N 1
ATOM 4685 C CA . PRO B 1 92 ? -8.883 48.688 22.5 1 96.19 92 PRO B CA 1
ATOM 4686 C C . PRO B 1 92 ? -9.656 47.375 22.516 1 96.19 92 PRO B C 1
ATOM 4688 O O . PRO B 1 92 ? -9.664 46.656 23.531 1 96.19 92 PRO B O 1
ATOM 4691 N N . PRO B 1 93 ? -10.281 47.094 21.422 1 95.56 93 PRO B N 1
ATOM 4692 C CA . PRO B 1 93 ? -10.984 45.812 21.359 1 95.56 93 PRO B CA 1
ATOM 4693 C C . PRO B 1 93 ? -10.039 44.594 21.484 1 95.56 93 PRO B C 1
ATOM 4695 O O . PRO B 1 93 ? -8.93 44.625 20.953 1 95.56 93 PRO B O 1
ATOM 4698 N N . GLY B 1 94 ? -10.477 43.594 22.188 1 95.94 94 GLY B N 1
ATOM 4699 C CA . GLY B 1 94 ? -9.711 42.344 22.328 1 95.94 94 GLY B CA 1
ATOM 4700 C C . GLY B 1 94 ? -9.812 41.438 21.109 1 95.94 94 GLY B C 1
ATOM 4701 O O . GLY B 1 94 ? -10.438 41.812 20.109 1 95.94 94 GLY B O 1
ATOM 4702 N N . VAL B 1 95 ? -9.195 40.281 21.219 1 97.38 95 VAL B N 1
ATOM 4703 C CA . VAL B 1 95 ? -9.281 39.312 20.141 1 97.38 95 VAL B CA 1
ATOM 4704 C C . VAL B 1 95 ? -10.25 38.188 20.531 1 97.38 95 VAL B C 1
ATOM 4706 O O . VAL B 1 95 ? -10.484 37.938 21.719 1 97.38 95 VAL B O 1
ATOM 4709 N N . ASP B 1 96 ? -10.812 37.562 19.484 1 97.44 96 ASP B N 1
ATOM 4710 C CA . ASP B 1 96 ? -11.812 36.531 19.688 1 97.44 96 ASP B CA 1
ATOM 4711 C C . ASP B 1 96 ? -11.188 35.125 19.562 1 97.44 96 ASP B C 1
ATOM 4713 O O . ASP B 1 96 ? -11.672 34.188 20.156 1 97.44 96 ASP B O 1
ATOM 4717 N N . GLY B 1 97 ? -10.18 35.062 18.766 1 98.31 97 GLY B N 1
ATOM 4718 C CA . GLY B 1 97 ? -9.539 33.812 18.484 1 98.31 97 GLY B CA 1
ATOM 4719 C C . GLY B 1 97 ? -8.055 33.938 18.203 1 98.31 97 GLY B C 1
ATOM 4720 O O . GLY B 1 97 ? -7.543 35.031 18.016 1 98.31 97 GLY B O 1
ATOM 4721 N N . VAL B 1 98 ? -7.406 32.781 18.203 1 98.69 98 VAL B N 1
ATOM 4722 C CA . VAL B 1 98 ? -5.961 32.781 18.016 1 98.69 98 VAL B CA 1
ATOM 4723 C C . VAL B 1 98 ? -5.566 31.609 17.109 1 98.69 98 VAL B C 1
ATOM 4725 O O . VAL B 1 98 ? -6.133 30.516 17.219 1 98.69 98 VAL B O 1
ATOM 4728 N N . PHE B 1 99 ? -4.668 31.859 16.141 1 98.69 99 PHE B N 1
ATOM 4729 C CA . PHE B 1 99 ? -3.947 30.828 15.398 1 98.69 99 PHE B CA 1
ATOM 4730 C C . PHE B 1 99 ? -2.59 30.562 16.031 1 98.69 99 PHE B C 1
ATOM 4732 O O . PHE B 1 99 ? -1.766 31.469 16.156 1 98.69 99 PHE B O 1
ATOM 4739 N N . ILE B 1 100 ? -2.396 29.375 16.469 1 98.62 100 ILE B N 1
ATOM 4740 C CA . ILE B 1 100 ? -1.116 28.984 17.047 1 98.62 100 ILE B CA 1
ATOM 4741 C C . ILE B 1 100 ? -0.265 28.281 16 1 98.62 100 ILE B C 1
ATOM 4743 O O . ILE B 1 100 ? -0.498 27.109 15.68 1 98.62 100 ILE B O 1
ATOM 4747 N N . CYS B 1 101 ? 0.809 28.969 15.547 1 97.81 101 CYS B N 1
ATOM 4748 C CA . CYS B 1 101 ? 1.607 28.516 14.414 1 97.81 101 CYS B CA 1
ATOM 4749 C C . CYS B 1 101 ? 3.092 28.5 14.766 1 97.81 101 CYS B C 1
ATOM 4751 O O . CYS B 1 101 ? 3.938 28.75 13.898 1 97.81 101 CYS B O 1
ATOM 4753 N N . VAL B 1 102 ? 3.43 28.297 16.031 1 97.12 102 VAL B N 1
ATOM 4754 C CA . VAL B 1 102 ? 4.82 28.156 16.453 1 97.12 102 VAL B CA 1
ATOM 4755 C C . VAL B 1 102 ? 5.32 26.75 16.125 1 97.12 102 VAL B C 1
ATOM 4757 O O . VAL B 1 102 ? 4.562 25.906 15.641 1 97.12 102 VAL B O 1
ATOM 4760 N N . HIS B 1 103 ? 6.578 26.531 16.375 1 95.38 103 HIS B N 1
ATOM 4761 C CA . HIS B 1 103 ? 7.129 25.203 16.188 1 95.38 103 HIS B CA 1
ATOM 4762 C C . HIS B 1 103 ? 6.438 24.188 17.094 1 95.38 103 HIS B C 1
ATOM 4764 O O . HIS B 1 103 ? 5.973 24.531 18.188 1 95.38 103 HIS B O 1
ATOM 4770 N N . ASP B 1 104 ? 6.434 22.984 16.75 1 96.88 104 ASP B N 1
ATOM 4771 C CA . ASP B 1 104 ? 5.656 21.922 17.375 1 96.88 104 ASP B CA 1
ATOM 4772 C C . ASP B 1 104 ? 5.969 21.812 18.859 1 96.88 104 ASP B C 1
ATOM 4774 O O . ASP B 1 104 ? 5.062 21.625 19.688 1 96.88 104 ASP B O 1
ATOM 4778 N N . GLU B 1 105 ? 7.242 21.875 19.188 1 95.38 105 GLU B N 1
ATOM 4779 C CA . GLU B 1 105 ? 7.688 21.594 20.547 1 95.38 105 GLU B CA 1
ATOM 4780 C C . GLU B 1 105 ? 7.234 22.688 21.5 1 95.38 105 GLU B C 1
ATOM 4782 O O . GLU B 1 105 ? 7.254 22.5 22.719 1 95.38 105 GLU B O 1
ATOM 4787 N N . HIS B 1 106 ? 6.762 23.812 20.938 1 96.38 106 HIS B N 1
ATOM 4788 C CA . HIS B 1 106 ? 6.336 24.922 21.781 1 96.38 106 HIS B CA 1
ATOM 4789 C C . HIS B 1 106 ? 4.82 24.938 21.969 1 96.38 106 HIS B C 1
ATOM 4791 O O . HIS B 1 106 ? 4.289 25.734 22.734 1 96.38 106 HIS B O 1
ATOM 4797 N N . HIS B 1 107 ? 4.109 24.062 21.328 1 98.19 107 HIS B N 1
ATOM 4798 C CA . HIS B 1 107 ? 2.652 24.062 21.375 1 98.19 107 HIS B CA 1
ATOM 4799 C C . HIS B 1 107 ? 2.145 23.891 22.797 1 98.19 107 HIS B C 1
ATOM 4801 O O . HIS B 1 107 ? 1.215 24.594 23.219 1 98.19 107 HIS B O 1
ATOM 4807 N N . ILE B 1 108 ? 2.752 22.984 23.516 1 97.94 108 ILE B N 1
ATOM 4808 C CA . ILE B 1 108 ? 2.264 22.672 24.859 1 97.94 108 ILE B CA 1
ATOM 4809 C C . ILE B 1 108 ? 2.336 23.922 25.734 1 97.94 108 ILE B C 1
ATOM 4811 O O . ILE B 1 108 ? 1.383 24.234 26.453 1 97.94 108 ILE B O 1
ATOM 4815 N N . GLU B 1 109 ? 3.404 24.672 25.641 1 98 109 GLU B N 1
ATOM 4816 C CA . GLU B 1 109 ? 3.564 25.875 26.469 1 98 109 GLU B CA 1
ATOM 4817 C C . GLU B 1 109 ? 2.568 26.953 26.062 1 98 109 GLU B C 1
ATOM 4819 O O . GLU B 1 109 ? 1.91 27.547 26.922 1 98 109 GLU B O 1
ATOM 4824 N N . VAL B 1 110 ? 2.453 27.172 24.797 1 98.38 110 VAL B N 1
ATOM 4825 C CA . VAL B 1 110 ? 1.593 28.25 24.297 1 98.38 110 VAL B CA 1
ATOM 4826 C C . VAL B 1 110 ? 0.131 27.906 24.578 1 98.38 110 VAL B C 1
ATOM 4828 O O . VAL B 1 110 ? -0.617 28.75 25.078 1 98.38 110 VAL B O 1
ATOM 4831 N N . LEU B 1 111 ? -0.255 26.719 24.281 1 98.12 111 LEU B N 1
ATOM 4832 C CA . LEU B 1 111 ? -1.653 26.328 24.406 1 98.12 111 LEU B CA 1
ATOM 4833 C C . LEU B 1 111 ? -2.098 26.312 25.859 1 98.12 111 LEU B C 1
ATOM 4835 O O . LEU B 1 111 ? -3.201 26.766 26.172 1 98.12 111 LEU B O 1
ATOM 4839 N N . THR B 1 112 ? -1.271 25.797 26.766 1 97.06 112 THR B N 1
ATOM 4840 C CA . THR B 1 112 ? -1.641 25.75 28.172 1 97.06 112 THR B CA 1
ATOM 4841 C C . THR B 1 112 ? -1.675 27.156 28.781 1 97.06 112 THR B C 1
ATOM 4843 O O . THR B 1 112 ? -2.461 27.438 29.688 1 97.06 112 THR B O 1
ATOM 4846 N N . ALA B 1 113 ? -0.86 28.047 28.234 1 96.88 113 ALA B N 1
ATOM 4847 C CA . ALA B 1 113 ? -0.807 29.422 28.719 1 96.88 113 ALA B CA 1
ATOM 4848 C C . ALA B 1 113 ? -1.985 30.234 28.203 1 96.88 113 ALA B C 1
ATOM 4850 O O . ALA B 1 113 ? -2.49 31.125 28.906 1 96.88 113 ALA B O 1
ATOM 4851 N N . ILE B 1 114 ? -2.43 29.969 27.016 1 96.19 114 ILE B N 1
ATOM 4852 C CA . ILE B 1 114 ? -3.451 30.766 26.344 1 96.19 114 ILE B CA 1
ATOM 4853 C C . ILE B 1 114 ? -4.84 30.25 26.719 1 96.19 114 ILE B C 1
ATOM 4855 O O . ILE B 1 114 ? -5.809 31.016 26.734 1 96.19 114 ILE B O 1
ATOM 4859 N N . ALA B 1 115 ? -4.969 29.031 27.094 1 94.94 115 ALA B N 1
ATOM 4860 C CA . ALA B 1 115 ? -6.25 28.375 27.344 1 94.94 115 ALA B CA 1
ATOM 4861 C C . ALA B 1 115 ? -7.082 29.156 28.359 1 94.94 115 ALA B C 1
ATOM 4863 O O . ALA B 1 115 ? -8.281 29.359 28.156 1 94.94 115 ALA B O 1
ATOM 4864 N N . PRO B 1 116 ? -6.5 29.688 29.453 1 94.38 116 PRO B N 1
ATOM 4865 C CA . PRO B 1 116 ? -7.289 30.375 30.469 1 94.38 116 PRO B CA 1
ATOM 4866 C C . PRO B 1 116 ? -7.906 31.672 29.969 1 94.38 116 PRO B C 1
ATOM 4868 O O . PRO B 1 116 ? -8.805 32.219 30.609 1 94.38 116 PRO B O 1
ATOM 4871 N N . LEU B 1 117 ? -7.441 32.188 28.828 1 95.69 117 LEU B N 1
ATOM 4872 C CA . LEU B 1 117 ? -7.961 33.438 28.297 1 95.69 117 LEU B CA 1
ATOM 4873 C C . LEU B 1 117 ? -9.312 33.219 27.625 1 95.69 117 LEU B C 1
ATOM 4875 O O . LEU B 1 117 ? -9.992 34.188 27.266 1 95.69 117 LEU B O 1
ATOM 4879 N N . GLY B 1 118 ? -9.68 31.938 27.375 1 94.62 118 GLY B N 1
ATOM 4880 C CA . GLY B 1 118 ? -11 31.625 26.859 1 94.62 118 GLY B CA 1
ATOM 4881 C C . GLY B 1 118 ? -11.156 31.969 25.391 1 94.62 118 GLY B C 1
ATOM 4882 O O . GLY B 1 118 ? -12.281 32.094 24.891 1 94.62 118 GLY B O 1
ATOM 4883 N N . LEU B 1 119 ? -10.102 32.156 24.688 1 97.06 119 LEU B N 1
ATOM 4884 C CA . LEU B 1 119 ? -10.133 32.438 23.25 1 97.06 119 LEU B CA 1
ATOM 4885 C C . LEU B 1 119 ? -10.461 31.203 22.453 1 97.06 119 LEU B C 1
ATOM 4887 O O . LEU B 1 119 ? -10.156 30.078 22.875 1 97.06 119 LEU B O 1
ATOM 4891 N N . HIS B 1 120 ? -11.125 31.344 21.281 1 98.25 120 HIS B N 1
ATOM 4892 C CA . HIS B 1 120 ? -11.18 30.266 20.312 1 98.25 120 HIS B CA 1
ATOM 4893 C C . HIS B 1 120 ? -9.789 29.953 19.75 1 98.25 120 HIS B C 1
ATOM 4895 O O . HIS B 1 120 ? -8.969 30.859 19.578 1 98.25 120 HIS B O 1
ATOM 4901 N N . ILE B 1 121 ? -9.516 28.672 19.516 1 98.56 121 ILE B N 1
ATOM 4902 C CA . ILE B 1 121 ? -8.141 28.312 19.203 1 98.56 121 ILE B CA 1
ATOM 4903 C C . ILE B 1 121 ? -8.117 27.469 17.922 1 98.56 121 ILE B C 1
ATOM 4905 O O . ILE B 1 121 ? -8.883 26.516 17.781 1 98.56 121 ILE B O 1
ATOM 4909 N N . MET B 1 122 ? -7.316 27.844 17 1 98.56 122 MET B N 1
ATOM 4910 C CA . MET B 1 122 ? -6.84 26.984 15.922 1 98.56 122 MET B CA 1
ATOM 4911 C C . MET B 1 122 ? -5.355 26.672 16.078 1 98.56 122 MET B C 1
ATOM 4913 O O . MET B 1 122 ? -4.52 27.578 15.945 1 98.56 122 MET B O 1
ATOM 4917 N N . ALA B 1 123 ? -5.016 25.438 16.422 1 98.38 123 ALA B N 1
ATOM 4918 C CA . ALA B 1 123 ? -3.625 25.031 16.578 1 98.38 123 ALA B CA 1
ATOM 4919 C C . ALA B 1 123 ? -3.117 24.297 15.352 1 98.38 123 ALA B C 1
ATOM 4921 O O . ALA B 1 123 ? -3.812 23.422 14.812 1 98.38 123 ALA B O 1
ATOM 4922 N N . GLU B 1 124 ? -1.971 24.609 14.922 1 97.69 124 GLU B N 1
ATOM 4923 C CA . GLU B 1 124 ? -1.329 23.828 13.875 1 97.69 124 GLU B CA 1
ATOM 4924 C C . GLU B 1 124 ? -1.074 22.391 14.328 1 97.69 124 GLU B C 1
ATOM 4926 O O . GLU B 1 124 ? -1.069 22.109 15.531 1 97.69 124 GLU B O 1
ATOM 4931 N N . LYS B 1 125 ? -1.018 21.578 13.398 1 97.75 125 LYS B N 1
ATOM 4932 C CA . LYS B 1 125 ? -0.657 20.203 13.703 1 97.75 125 LYS B CA 1
ATOM 4933 C C . LYS B 1 125 ? 0.858 20.031 13.773 1 97.75 125 LYS B C 1
ATOM 4935 O O . LYS B 1 125 ? 1.602 20.766 13.125 1 97.75 125 LYS B O 1
ATOM 4940 N N . PRO B 1 126 ? 1.411 19.031 14.492 1 98.31 126 PRO B N 1
ATOM 4941 C CA . PRO B 1 126 ? 0.667 18.219 15.453 1 98.31 126 PRO B CA 1
ATOM 4942 C C . PRO B 1 126 ? 0.299 18.984 16.719 1 98.31 126 PRO B C 1
ATOM 4944 O O . PRO B 1 126 ? 0.824 20.078 16.953 1 98.31 126 PRO B O 1
ATOM 4947 N N . LEU B 1 127 ? -0.594 18.422 17.469 1 98.69 127 LEU B N 1
ATOM 4948 C CA . LEU B 1 127 ? -1.002 19.078 18.719 1 98.69 127 LEU B CA 1
ATOM 4949 C C . LEU B 1 127 ? 0.187 19.25 19.656 1 98.69 127 LEU B C 1
ATOM 4951 O O . LEU B 1 127 ? 0.358 20.297 20.25 1 98.69 127 LEU B O 1
ATOM 4955 N N . ALA B 1 128 ? 0.948 18.266 19.797 1 98.31 128 ALA B N 1
ATOM 4956 C CA . ALA B 1 128 ? 2.201 18.25 20.547 1 98.31 128 ALA B CA 1
ATOM 4957 C C . ALA B 1 128 ? 3.127 17.141 20.047 1 98.31 128 ALA B C 1
ATOM 4959 O O . ALA B 1 128 ? 2.738 16.344 19.203 1 98.31 128 ALA B O 1
ATOM 4960 N N . THR B 1 129 ? 4.355 17.094 20.594 1 98.19 129 THR B N 1
ATOM 4961 C CA . THR B 1 129 ? 5.359 16.172 20.078 1 98.19 129 THR B CA 1
ATOM 4962 C C . THR B 1 129 ? 5.348 14.867 20.891 1 98.19 129 THR B C 1
ATOM 4964 O O . THR B 1 129 ? 5.953 13.875 20.469 1 98.19 129 THR B O 1
ATOM 4967 N N . THR B 1 130 ? 4.648 14.852 22.031 1 97.81 130 THR B N 1
ATOM 4968 C CA . THR B 1 130 ? 4.477 13.633 22.828 1 97.81 130 THR B CA 1
ATOM 4969 C C . THR B 1 130 ? 3.006 13.422 23.172 1 97.81 130 THR B C 1
ATOM 4971 O O . THR B 1 130 ? 2.23 14.375 23.234 1 97.81 130 THR B O 1
ATOM 4974 N N . LEU B 1 131 ? 2.699 12.203 23.438 1 98 131 LEU B N 1
ATOM 4975 C CA . LEU B 1 131 ? 1.328 11.898 23.844 1 98 131 LEU B CA 1
ATOM 4976 C C . LEU B 1 131 ? 0.993 12.539 25.188 1 98 131 LEU B C 1
ATOM 4978 O O . LEU B 1 131 ? -0.11 13.055 25.375 1 98 131 LEU B O 1
ATOM 4982 N N . ALA B 1 132 ? 1.896 12.492 26.094 1 97.44 132 ALA B N 1
ATOM 4983 C CA . ALA B 1 132 ? 1.696 13.109 27.406 1 97.44 132 ALA B CA 1
ATOM 4984 C C . ALA B 1 132 ? 1.358 14.586 27.266 1 97.44 132 ALA B C 1
ATOM 4986 O O . ALA B 1 132 ? 0.47 15.094 27.953 1 97.44 132 ALA B O 1
ATOM 4987 N N . ASP B 1 133 ? 2.061 15.273 26.391 1 98 133 ASP B N 1
ATOM 4988 C CA . ASP B 1 133 ? 1.812 16.688 26.188 1 98 133 ASP B CA 1
ATOM 4989 C C . ASP B 1 133 ? 0.456 16.922 25.531 1 98 133 ASP B C 1
ATOM 4991 O O . ASP B 1 133 ? -0.227 17.906 25.812 1 98 133 ASP B O 1
ATOM 4995 N N . CYS B 1 134 ? 0.082 16.062 24.594 1 98.44 134 CYS B N 1
ATOM 4996 C CA . CYS B 1 134 ? -1.247 16.156 24 1 98.44 134 CYS B CA 1
ATOM 4997 C C . CYS B 1 134 ? -2.33 16.078 25.062 1 98.44 134 CYS B C 1
ATOM 4999 O O . CYS B 1 134 ? -3.262 16.891 25.062 1 98.44 134 CYS B O 1
ATOM 5001 N N . LEU B 1 135 ? -2.176 15.148 25.938 1 98 135 LEU B N 1
ATOM 5002 C CA . LEU B 1 135 ? -3.166 14.938 26.984 1 98 135 LEU B CA 1
ATOM 5003 C C . LEU B 1 135 ? -3.176 16.109 27.969 1 98 135 LEU B C 1
ATOM 5005 O O . LEU B 1 135 ? -4.234 16.5 28.453 1 98 135 LEU B O 1
ATOM 5009 N N . LYS B 1 136 ? -2.055 16.672 28.234 1 97.25 136 LYS B N 1
ATOM 5010 C CA . LYS B 1 136 ? -1.978 17.844 29.094 1 97.25 136 LYS B CA 1
ATOM 5011 C C . LYS B 1 136 ? -2.699 19.031 28.469 1 97.25 136 LYS B C 1
ATOM 5013 O O . LYS B 1 136 ? -3.398 19.781 29.156 1 97.25 136 LYS B O 1
ATOM 5018 N N . ILE B 1 137 ? -2.469 19.219 27.219 1 97.62 137 ILE B N 1
ATOM 5019 C CA . ILE B 1 137 ? -3.156 20.297 26.5 1 97.62 137 ILE B CA 1
ATOM 5020 C C . ILE B 1 137 ? -4.668 20.078 26.578 1 97.62 137 ILE B C 1
ATOM 5022 O O . ILE B 1 137 ? -5.426 21 26.859 1 97.62 137 ILE B O 1
ATOM 5026 N N . GLU B 1 138 ? -5.09 18.828 26.281 1 97.06 138 GLU B N 1
ATOM 5027 C CA . GLU B 1 138 ? -6.512 18.5 26.359 1 97.06 138 GLU B CA 1
ATOM 5028 C C . GLU B 1 138 ? -7.094 18.875 27.719 1 97.06 138 GLU B C 1
ATOM 5030 O O . GLU B 1 138 ? -8.148 19.516 27.781 1 97.06 138 GLU B O 1
ATOM 5035 N N . ARG B 1 139 ? -6.449 18.5 28.766 1 95.62 139 ARG B N 1
ATOM 5036 C CA . ARG B 1 139 ? -6.926 18.781 30.125 1 95.62 139 ARG B CA 1
ATOM 5037 C C . ARG B 1 139 ? -7.004 20.297 30.375 1 95.62 139 ARG B C 1
ATOM 5039 O O . ARG B 1 139 ? -7.977 20.781 30.953 1 95.62 139 ARG B O 1
ATOM 5046 N N . SER B 1 140 ? -6.012 20.969 29.906 1 95.25 140 SER B N 1
ATOM 5047 C CA . SER B 1 140 ? -5.973 22.406 30.109 1 95.25 140 SER B CA 1
ATOM 5048 C C . SER B 1 140 ? -7.117 23.094 29.359 1 95.25 140 SER B C 1
ATOM 5050 O O . SER B 1 140 ? -7.746 24.016 29.906 1 95.25 140 SER B O 1
ATOM 5052 N N . VAL B 1 141 ? -7.336 22.672 28.156 1 94.56 141 VAL B N 1
ATOM 5053 C CA . VAL B 1 141 ? -8.383 23.266 27.328 1 94.56 141 VAL B CA 1
ATOM 5054 C C . VAL B 1 141 ? -9.758 22.938 27.906 1 94.56 141 VAL B C 1
ATOM 5056 O O . VAL B 1 141 ? -10.641 23.781 27.953 1 94.56 141 VAL B O 1
ATOM 5059 N N . ARG B 1 142 ? -9.922 21.75 28.438 1 92.88 142 ARG B N 1
ATOM 5060 C CA . ARG B 1 142 ? -11.203 21.312 28.969 1 92.88 142 ARG B CA 1
ATOM 5061 C C . ARG B 1 142 ? -11.477 21.938 30.328 1 92.88 142 ARG B C 1
ATOM 5063 O O . ARG B 1 142 ? -12.633 22.062 30.75 1 92.88 142 ARG B O 1
ATOM 5070 N N . ALA B 1 143 ? -10.516 22.344 31.016 1 92.19 143 ALA B N 1
ATOM 5071 C CA . ALA B 1 143 ? -10.641 22.891 32.375 1 92.19 143 ALA B CA 1
ATOM 5072 C C . ALA B 1 143 ? -11.148 24.328 32.312 1 92.19 143 ALA B C 1
ATOM 5074 O O . ALA B 1 143 ? -11.531 24.891 33.344 1 92.19 143 ALA B O 1
ATOM 5075 N N . THR B 1 144 ? -11.203 24.875 31.203 1 88.88 144 THR B N 1
ATOM 5076 C CA . THR B 1 144 ? -11.609 26.266 31.062 1 88.88 144 THR B CA 1
ATOM 5077 C C . THR B 1 144 ? -12.93 26.359 30.297 1 88.88 144 THR B C 1
ATOM 5079 O O . THR B 1 144 ? -13.586 25.359 30.062 1 88.88 144 THR B O 1
ATOM 5082 N N . GLU B 1 145 ? -13.297 27.531 30.031 1 87.31 145 GLU B N 1
ATOM 5083 C CA . GLU B 1 145 ? -14.562 27.75 29.328 1 87.31 145 GLU B CA 1
ATOM 5084 C C . GLU B 1 145 ? -14.57 27.047 27.969 1 87.31 145 GLU B C 1
ATOM 5086 O O . GLU B 1 145 ? -13.523 26.906 27.328 1 87.31 145 GLU B O 1
ATOM 5091 N N . GLU B 1 146 ? -15.781 26.688 27.641 1 92.12 146 GLU B N 1
ATOM 5092 C CA . GLU B 1 146 ? -15.938 26.062 26.328 1 92.12 146 GLU B CA 1
ATOM 5093 C C . GLU B 1 146 ? -15.562 27.016 25.219 1 92.12 146 GLU B C 1
ATOM 5095 O O . GLU B 1 146 ? -15.867 28.219 25.281 1 92.12 146 GLU B O 1
ATOM 5100 N N . ARG B 1 147 ? -14.938 26.5 24.266 1 96.56 147 ARG B N 1
ATOM 5101 C CA . ARG B 1 147 ? -14.492 27.297 23.125 1 96.56 147 ARG B CA 1
ATOM 5102 C C . ARG B 1 147 ? -14.438 26.453 21.859 1 96.56 147 ARG B C 1
ATOM 5104 O O . ARG B 1 147 ? -14.453 25.219 21.922 1 96.56 147 ARG B O 1
ATOM 5111 N N . ILE B 1 148 ? -14.406 27.094 20.688 1 97.88 148 ILE B N 1
ATOM 5112 C CA . ILE B 1 148 ? -14.109 26.422 19.422 1 97.88 148 ILE B CA 1
ATOM 5113 C C . ILE B 1 148 ? -12.633 26.031 19.391 1 97.88 148 ILE B C 1
ATOM 5115 O O . ILE B 1 148 ? -11.766 26.859 19.688 1 97.88 148 ILE B O 1
ATOM 5119 N N . PHE B 1 149 ? -12.359 24.766 19.141 1 98.31 149 PHE B N 1
ATOM 5120 C CA . PHE B 1 149 ? -10.984 24.297 19.031 1 98.31 149 PHE B CA 1
ATOM 5121 C C . PHE B 1 149 ? -10.766 23.594 17.703 1 98.31 149 PHE B C 1
ATOM 5123 O O . PHE B 1 149 ? -11.422 22.578 17.406 1 98.31 149 PHE B O 1
ATOM 5130 N N . ALA B 1 150 ? -9.859 24.156 16.969 1 98.06 150 ALA B N 1
ATOM 5131 C CA . ALA B 1 150 ? -9.5 23.562 15.68 1 98.06 150 ALA B CA 1
ATOM 5132 C C . ALA B 1 150 ? -8.047 23.109 15.672 1 98.06 150 ALA B C 1
ATOM 5134 O O . ALA B 1 150 ? -7.207 23.688 16.359 1 98.06 150 ALA B O 1
ATOM 5135 N N . ILE B 1 151 ? -7.742 22.109 14.93 1 98.19 151 ILE B N 1
ATOM 5136 C CA . ILE B 1 151 ? -6.391 21.578 14.742 1 98.19 151 ILE B CA 1
ATOM 5137 C C . ILE B 1 151 ? -6.059 21.547 13.25 1 98.19 151 ILE B C 1
ATOM 5139 O O . ILE B 1 151 ? -6.953 21.453 12.414 1 98.19 151 ILE B O 1
ATOM 5143 N N . GLY B 1 152 ? -4.836 21.672 12.922 1 97.06 152 GLY B N 1
ATOM 5144 C CA . GLY B 1 152 ? -4.375 21.719 11.547 1 97.06 152 GLY B CA 1
ATOM 5145 C C . GLY B 1 152 ? -4.531 20.406 10.812 1 97.06 152 GLY B C 1
ATOM 5146 O O . GLY B 1 152 ? -3.633 19.969 10.094 1 97.06 152 GLY B O 1
ATOM 5147 N N . HIS B 1 153 ? -5.594 19.641 10.969 1 96.75 153 HIS B N 1
ATOM 5148 C CA . HIS B 1 153 ? -5.957 18.484 10.148 1 96.75 153 HIS B CA 1
ATOM 5149 C C . HIS B 1 153 ? -6.605 18.938 8.844 1 96.75 153 HIS B C 1
ATOM 5151 O O . HIS B 1 153 ? -7.754 18.578 8.562 1 96.75 153 HIS B O 1
ATOM 5157 N N . VAL B 1 154 ? -5.836 19.484 8.008 1 95.12 154 VAL B N 1
ATOM 5158 C CA . VAL B 1 154 ? -6.262 20.281 6.859 1 95.12 154 VAL B CA 1
ATOM 5159 C C . VAL B 1 154 ? -6.902 19.375 5.816 1 95.12 154 VAL B C 1
ATOM 5161 O O . VAL B 1 154 ? -7.727 19.812 5.012 1 95.12 154 VAL B O 1
ATOM 5164 N N . LEU B 1 155 ? -6.613 18.078 5.875 1 96.31 155 LEU B N 1
ATOM 5165 C CA . LEU B 1 155 ? -7.137 17.172 4.859 1 96.31 155 LEU B CA 1
ATOM 5166 C C . LEU B 1 155 ? -8.648 17.031 4.977 1 96.31 155 LEU B C 1
ATOM 5168 O O . LEU B 1 155 ? -9.328 16.719 3.994 1 96.31 155 LEU B O 1
ATOM 5172 N N . ARG B 1 156 ? -9.203 17.344 6.137 1 96.19 156 ARG B N 1
ATOM 5173 C CA . ARG B 1 156 ? -10.648 17.266 6.344 1 96.19 156 ARG B CA 1
ATOM 5174 C C . ARG B 1 156 ? -11.367 18.375 5.582 1 96.19 156 ARG B C 1
ATOM 5176 O O . ARG B 1 156 ? -12.586 18.297 5.387 1 96.19 156 ARG B O 1
ATOM 5183 N N . TYR B 1 157 ? -10.594 19.375 5.102 1 95.25 157 TYR B N 1
ATOM 5184 C CA . TYR B 1 157 ? -11.281 20.594 4.684 1 95.25 157 TYR B CA 1
ATOM 5185 C C . TYR B 1 157 ? -10.953 20.922 3.23 1 95.25 157 TYR B C 1
ATOM 5187 O O . TYR B 1 157 ? -11.289 22 2.748 1 95.25 157 TYR B O 1
ATOM 5195 N N . SER B 1 158 ? -10.211 20.062 2.555 1 93.94 158 SER B N 1
ATOM 5196 C CA . SER B 1 158 ? -10.023 20.25 1.12 1 93.94 158 SER B CA 1
ATOM 5197 C C . SER B 1 158 ? -11.273 19.844 0.34 1 93.94 158 SER B C 1
ATOM 5199 O O . SER B 1 158 ? -11.922 18.844 0.676 1 93.94 158 SER B O 1
ATOM 5201 N N . PRO B 1 159 ? -11.578 20.594 -0.709 1 93.38 159 PRO B N 1
ATOM 5202 C CA . PRO B 1 159 ? -12.742 20.219 -1.513 1 93.38 159 PRO B CA 1
ATOM 5203 C C . PRO B 1 159 ? -12.68 18.766 -1.999 1 93.38 159 PRO B C 1
ATOM 5205 O O . PRO B 1 159 ? -13.695 18.062 -1.999 1 93.38 159 PRO B O 1
ATOM 5208 N N . HIS B 1 160 ? -11.547 18.344 -2.375 1 95.75 160 HIS B N 1
ATOM 5209 C CA . HIS B 1 160 ? -11.359 16.969 -2.855 1 95.75 160 HIS B CA 1
ATOM 5210 C C . HIS B 1 160 ? -11.727 15.953 -1.781 1 95.75 160 HIS B C 1
ATOM 5212 O O . HIS B 1 160 ? -12.516 15.047 -2.029 1 95.75 160 HIS B O 1
ATOM 5218 N N . ASN B 1 161 ? -11.18 16.109 -0.593 1 96.38 161 ASN B N 1
ATOM 5219 C CA . ASN B 1 161 ? -11.391 15.125 0.465 1 96.38 161 ASN B CA 1
ATOM 5220 C C . ASN B 1 161 ? -12.805 15.211 1.033 1 96.38 161 ASN B C 1
ATOM 5222 O O . ASN B 1 161 ? -13.383 14.203 1.435 1 96.38 161 ASN B O 1
ATOM 5226 N N . MET B 1 162 ? -13.328 16.438 1.08 1 95.06 162 MET B N 1
ATOM 5227 C CA . MET B 1 162 ? -14.711 16.578 1.519 1 95.06 162 MET B CA 1
ATOM 5228 C C . MET B 1 162 ? -15.664 15.859 0.576 1 95.06 162 MET B C 1
ATOM 5230 O O . MET B 1 162 ? -16.578 15.172 1.024 1 95.06 162 MET B O 1
ATOM 5234 N N . LEU B 1 163 ? -15.414 16.047 -0.694 1 96.56 163 LEU B N 1
ATOM 5235 C CA . LEU B 1 163 ? -16.234 15.328 -1.66 1 96.56 163 LEU B CA 1
ATOM 5236 C C . LEU B 1 163 ? -16.047 13.82 -1.528 1 96.56 163 LEU B C 1
ATOM 5238 O O . LEU B 1 163 ? -17.016 13.062 -1.576 1 96.56 163 LEU B O 1
ATOM 5242 N N . LEU B 1 164 ? -14.828 13.43 -1.446 1 97.81 164 LEU B N 1
ATOM 5243 C CA . LEU B 1 164 ? -14.539 12.008 -1.284 1 97.81 164 LEU B CA 1
ATOM 5244 C C . LEU B 1 164 ? -15.305 11.422 -0.104 1 97.81 164 LEU B C 1
ATOM 5246 O O . LEU B 1 164 ? -15.938 10.375 -0.228 1 97.81 164 LEU B O 1
ATOM 5250 N N . ARG B 1 165 ? -15.258 12.062 1.06 1 96.75 165 ARG B N 1
ATOM 5251 C CA . ARG B 1 165 ? -15.977 11.586 2.234 1 96.75 165 ARG B CA 1
ATOM 5252 C C . ARG B 1 165 ? -17.484 11.562 1.983 1 96.75 165 ARG B C 1
ATOM 5254 O O . ARG B 1 165 ? -18.172 10.625 2.389 1 96.75 165 ARG B O 1
ATOM 5261 N N . HIS B 1 166 ? -17.953 12.633 1.373 1 96.25 166 HIS B N 1
ATOM 5262 C CA . HIS B 1 166 ? -19.375 12.695 1.045 1 96.25 166 HIS B CA 1
ATOM 5263 C C . HIS B 1 166 ? -19.812 11.484 0.22 1 96.25 166 HIS B C 1
ATOM 5265 O O . HIS B 1 166 ? -20.812 10.836 0.539 1 96.25 166 HIS B O 1
ATOM 5271 N N . LEU B 1 167 ? -19.047 11.188 -0.779 1 97.62 167 LEU B N 1
ATOM 5272 C CA . LEU B 1 167 ? -19.359 10.07 -1.671 1 97.62 167 LEU B CA 1
ATOM 5273 C C . LEU B 1 167 ? -19.297 8.742 -0.927 1 97.62 167 LEU B C 1
ATOM 5275 O O . LEU B 1 167 ? -20.172 7.883 -1.099 1 97.62 167 LEU B O 1
ATOM 5279 N N . VAL B 1 168 ? -18.328 8.562 -0.061 1 97.06 168 VAL B N 1
ATOM 5280 C CA . VAL B 1 168 ? -18.031 7.277 0.558 1 97.06 168 VAL B CA 1
ATOM 5281 C C . VAL B 1 168 ? -18.938 7.062 1.766 1 97.06 168 VAL B C 1
ATOM 5283 O O . VAL B 1 168 ? -19.516 5.984 1.932 1 97.06 168 VAL B O 1
ATOM 5286 N N . ARG B 1 169 ? -19.109 8.062 2.6 1 95.06 169 ARG B N 1
ATOM 5287 C CA . ARG B 1 169 ? -19.734 7.871 3.902 1 95.06 169 ARG B CA 1
ATOM 5288 C C . ARG B 1 169 ? -21.219 8.258 3.859 1 95.06 169 ARG B C 1
ATOM 5290 O O . ARG B 1 169 ? -22.062 7.574 4.445 1 95.06 169 ARG B O 1
ATOM 5297 N N . GLU B 1 170 ? -21.531 9.352 3.254 1 93.88 170 GLU B N 1
ATOM 5298 C CA . GLU B 1 170 ? -22.906 9.812 3.236 1 93.88 170 GLU B CA 1
ATOM 5299 C C . GLU B 1 170 ? -23.703 9.133 2.123 1 93.88 170 GLU B C 1
ATOM 5301 O O . GLU B 1 170 ? -24.781 8.578 2.369 1 93.88 170 GLU B O 1
ATOM 5306 N N . LYS B 1 171 ? -23.109 9.18 0.923 1 96.19 171 LYS B N 1
ATOM 5307 C CA . LYS B 1 171 ? -23.828 8.602 -0.211 1 96.19 171 LYS B CA 1
ATOM 5308 C C . LYS B 1 171 ? -23.641 7.086 -0.265 1 96.19 171 LYS B C 1
ATOM 5310 O O . LYS B 1 171 ? -24.391 6.383 -0.939 1 96.19 171 LYS B O 1
ATOM 5315 N N . LYS B 1 172 ? -22.609 6.586 0.362 1 94.94 172 LYS B N 1
ATOM 5316 C CA . LYS B 1 172 ? -22.266 5.164 0.346 1 94.94 172 LYS B CA 1
ATOM 5317 C C . LYS B 1 172 ? -22.25 4.621 -1.079 1 94.94 172 LYS B C 1
ATOM 5319 O O . LYS B 1 172 ? -22.844 3.576 -1.356 1 94.94 172 LYS B O 1
ATOM 5324 N N . ILE B 1 173 ? -21.547 5.324 -1.907 1 97.38 173 ILE B N 1
ATOM 5325 C CA . ILE B 1 173 ? -21.609 5.098 -3.346 1 97.38 173 ILE B CA 1
ATOM 5326 C C . ILE B 1 173 ? -20.953 3.762 -3.689 1 97.38 173 ILE B C 1
ATOM 5328 O O . ILE B 1 173 ? -21.203 3.203 -4.762 1 97.38 173 ILE B O 1
ATOM 5332 N N . ILE B 1 174 ? -20.156 3.199 -2.799 1 97.56 174 ILE B N 1
ATOM 5333 C CA . ILE B 1 174 ? -19.531 1.905 -3.049 1 97.56 174 ILE B CA 1
ATOM 5334 C C . ILE B 1 174 ? -19.906 0.924 -1.942 1 97.56 174 ILE B C 1
ATOM 5336 O O . ILE B 1 174 ? -19.188 -0.042 -1.684 1 97.56 174 ILE B O 1
ATOM 5340 N N . GLY B 1 175 ? -20.922 1.176 -1.245 1 95.12 175 GLY B N 1
ATOM 5341 C CA . GLY B 1 175 ? -21.312 0.346 -0.118 1 95.12 175 GLY B CA 1
ATOM 5342 C C . GLY B 1 175 ? -20.438 0.538 1.102 1 95.12 175 GLY B C 1
ATOM 5343 O O . GLY B 1 175 ? -19.969 1.646 1.366 1 95.12 175 GLY B O 1
ATOM 5344 N N . ASP B 1 176 ? -20.328 -0.505 1.918 1 94.75 176 ASP B N 1
ATOM 5345 C CA . ASP B 1 176 ? -19.469 -0.441 3.1 1 94.75 176 ASP B CA 1
ATOM 5346 C C . ASP B 1 176 ? -18 -0.509 2.715 1 94.75 176 ASP B C 1
ATOM 5348 O O . ASP B 1 176 ? -17.625 -1.25 1.803 1 94.75 176 ASP B O 1
ATOM 5352 N N . ILE B 1 177 ? -17.219 0.235 3.418 1 96.5 177 ILE B N 1
ATOM 5353 C CA . ILE B 1 177 ? -15.781 0.249 3.152 1 96.5 177 ILE B CA 1
ATOM 5354 C C . ILE B 1 177 ? -15.148 -1.036 3.68 1 96.5 177 ILE B C 1
ATOM 5356 O O . ILE B 1 177 ? -15.398 -1.441 4.816 1 96.5 177 ILE B O 1
ATOM 5360 N N . LEU B 1 178 ? -14.273 -1.633 2.854 1 97.38 178 LEU B N 1
ATOM 5361 C CA . LEU B 1 178 ? -13.609 -2.867 3.256 1 97.38 178 LEU B CA 1
ATOM 5362 C C . LEU B 1 178 ? -12.109 -2.646 3.412 1 97.38 178 LEU B C 1
ATOM 5364 O O . LEU B 1 178 ? -11.461 -3.312 4.223 1 97.38 178 LEU B O 1
ATOM 5368 N N . SER B 1 179 ? -11.578 -1.774 2.582 1 98.5 179 SER B N 1
ATOM 5369 C CA . SER B 1 179 ? -10.133 -1.56 2.6 1 98.5 179 SER B CA 1
ATOM 5370 C C . SER B 1 179 ? -9.766 -0.201 2.012 1 98.5 179 SER B C 1
ATOM 5372 O O . SER B 1 179 ? -10.43 0.281 1.092 1 98.5 179 SER B O 1
ATOM 5374 N N . ILE B 1 180 ? -8.719 0.428 2.566 1 98.56 180 ILE B N 1
ATOM 5375 C CA . ILE B 1 180 ? -8.203 1.684 2.033 1 98.56 180 ILE B CA 1
ATOM 5376 C C . ILE B 1 180 ? -6.684 1.586 1.865 1 98.56 180 ILE B C 1
ATOM 5378 O O . ILE B 1 180 ? -5.984 1.102 2.758 1 98.56 180 ILE B O 1
ATOM 5382 N N . GLU B 1 181 ? -6.164 1.954 0.663 1 98.69 181 GLU B N 1
ATOM 5383 C CA . GLU B 1 181 ? -4.766 2.291 0.422 1 98.69 181 GLU B CA 1
ATOM 5384 C C . GLU B 1 181 ? -4.566 3.801 0.339 1 98.69 181 GLU B C 1
ATOM 5386 O O . GLU B 1 181 ? -5.23 4.477 -0.451 1 98.69 181 GLU B O 1
ATOM 5391 N N . HIS B 1 182 ? -3.752 4.301 1.192 1 98.81 182 HIS B N 1
ATOM 5392 C CA . HIS B 1 182 ? -3.48 5.73 1.177 1 98.81 182 HIS B CA 1
ATOM 5393 C C . HIS B 1 182 ? -1.981 6.012 1.217 1 98.81 182 HIS B C 1
ATOM 5395 O O . HIS B 1 182 ? -1.267 5.465 2.061 1 98.81 182 HIS B O 1
ATOM 5401 N N . THR B 1 183 ? -1.425 6.836 0.263 1 98.81 183 THR B N 1
ATOM 5402 C CA . THR B 1 183 ? 0.001 7.137 0.193 1 98.81 183 THR B CA 1
ATOM 5403 C C . THR B 1 183 ? 0.237 8.641 0.243 1 98.81 183 THR B C 1
ATOM 5405 O O . THR B 1 183 ? -0.451 9.406 -0.438 1 98.81 183 THR B O 1
ATOM 5408 N N . GLU B 1 184 ? 1.094 9.047 1.105 1 98.56 184 GLU B N 1
ATOM 5409 C CA . GLU B 1 184 ? 1.639 10.398 1.128 1 98.56 184 GLU B CA 1
ATOM 5410 C C . GLU B 1 184 ? 3.027 10.445 0.497 1 98.56 184 GLU B C 1
ATOM 5412 O O . GLU B 1 184 ? 4.031 10.234 1.179 1 98.56 184 GLU B O 1
ATOM 5417 N N . PRO B 1 185 ? 3.068 10.75 -0.794 1 98.56 185 PRO B N 1
ATOM 5418 C CA . PRO B 1 185 ? 4.367 11.023 -1.413 1 98.56 185 PRO B CA 1
ATOM 5419 C C . PRO B 1 185 ? 4.918 12.398 -1.043 1 98.56 185 PRO B C 1
ATOM 5421 O O . PRO B 1 185 ? 4.426 13.422 -1.537 1 98.56 185 PRO B O 1
ATOM 5424 N N . VAL B 1 186 ? 5.941 12.422 -0.248 1 98.44 186 VAL B N 1
ATOM 5425 C CA . VAL B 1 186 ? 6.414 13.672 0.341 1 98.44 186 VAL B CA 1
ATOM 5426 C C . VAL B 1 186 ? 7.191 14.469 -0.7 1 98.44 186 VAL B C 1
ATOM 5428 O O . VAL B 1 186 ? 7.09 15.703 -0.747 1 98.44 186 VAL B O 1
ATOM 5431 N N . GLY B 1 187 ? 7.891 13.758 -1.598 1 98.31 187 GLY B N 1
ATOM 5432 C CA . GLY B 1 187 ? 8.773 14.406 -2.553 1 98.31 187 GLY B CA 1
ATOM 5433 C C . GLY B 1 187 ? 10.227 14.398 -2.123 1 98.31 187 GLY B C 1
ATOM 5434 O O . GLY B 1 187 ? 10.555 14.836 -1.021 1 98.31 187 GLY B O 1
ATOM 5435 N N . TRP B 1 188 ? 11.078 13.984 -3.021 1 97.62 188 TRP B N 1
ATOM 5436 C CA . TRP B 1 188 ? 12.469 13.703 -2.664 1 97.62 188 TRP B CA 1
ATOM 5437 C C . TRP B 1 188 ? 13.172 14.969 -2.18 1 97.62 188 TRP B C 1
ATOM 5439 O O . TRP B 1 188 ? 13.844 14.953 -1.147 1 97.62 188 TRP B O 1
ATOM 5449 N N . TRP B 1 189 ? 13.008 16.109 -2.863 1 96.94 189 TRP B N 1
ATOM 5450 C CA . TRP B 1 189 ? 13.742 17.297 -2.436 1 96.94 189 TRP B CA 1
ATOM 5451 C C . TRP B 1 189 ? 13 18.016 -1.312 1 96.94 189 TRP B C 1
ATOM 5453 O O . TRP B 1 189 ? 13.625 18.688 -0.483 1 96.94 189 TRP B O 1
ATOM 5463 N N . HIS B 1 190 ? 11.641 17.859 -1.261 1 97.94 190 HIS B N 1
ATOM 5464 C CA . HIS B 1 190 ? 10.883 18.391 -0.131 1 97.94 190 HIS B CA 1
ATOM 5465 C C . HIS B 1 190 ? 11.328 17.734 1.178 1 97.94 190 HIS B C 1
ATOM 5467 O O . HIS B 1 190 ? 11.5 18.422 2.186 1 97.94 190 HIS B O 1
ATOM 5473 N N . PHE B 1 191 ? 11.469 16.469 1.131 1 98.62 191 PHE B N 1
ATOM 5474 C CA . PHE B 1 191 ? 11.906 15.766 2.332 1 98.62 191 PHE B CA 1
ATOM 5475 C C . PHE B 1 191 ? 13.297 16.234 2.75 1 98.62 191 PHE B C 1
ATOM 5477 O O . PHE B 1 191 ? 13.555 16.438 3.938 1 98.62 191 PHE B O 1
ATOM 5484 N N . SER B 1 192 ? 14.203 16.391 1.791 1 98.38 192 SER B N 1
ATOM 5485 C CA . SER B 1 192 ? 15.539 16.875 2.109 1 98.38 192 SER B CA 1
ATOM 5486 C C . SER B 1 192 ? 15.492 18.25 2.762 1 98.38 192 SER B C 1
ATOM 5488 O O . SER B 1 192 ? 16.266 18.547 3.67 1 98.38 192 SER B O 1
ATOM 5490 N N . HIS B 1 193 ? 14.586 19.047 2.328 1 98.31 193 HIS B N 1
ATOM 5491 C CA . HIS B 1 193 ? 14.43 20.406 2.836 1 98.31 193 HIS B CA 1
ATOM 5492 C C . HIS B 1 193 ? 13.898 20.406 4.266 1 98.31 193 HIS B C 1
ATOM 5494 O O . HIS B 1 193 ? 14.508 21 5.16 1 98.31 193 HIS B O 1
ATOM 5500 N N . SER B 1 194 ? 12.844 19.656 4.523 1 98.19 194 SER B N 1
ATOM 5501 C CA . SER B 1 194 ? 12.102 19.812 5.77 1 98.19 194 SER B CA 1
ATOM 5502 C C . SER B 1 194 ? 12.586 18.812 6.824 1 98.19 194 SER B C 1
ATOM 5504 O O . SER B 1 194 ? 12.578 19.125 8.016 1 98.19 194 SER B O 1
ATOM 5506 N N . TYR B 1 195 ? 13.102 17.641 6.395 1 98.69 195 TYR B N 1
ATOM 5507 C CA . TYR B 1 195 ? 13.266 16.547 7.344 1 98.69 195 TYR B CA 1
ATOM 5508 C C . TYR B 1 195 ? 14.711 16.062 7.359 1 98.69 195 TYR B C 1
ATOM 5510 O O . TYR B 1 195 ? 15.031 15.086 8.039 1 98.69 195 TYR B O 1
ATOM 5518 N N . VAL B 1 196 ? 15.547 16.703 6.535 1 98.75 196 VAL B N 1
ATOM 5519 C CA . VAL B 1 196 ? 16.969 16.391 6.582 1 98.75 196 VAL B CA 1
ATOM 5520 C C . VAL B 1 196 ? 17.766 17.625 6.996 1 98.75 196 VAL B C 1
ATOM 5522 O O . VAL B 1 196 ? 18.547 17.594 7.945 1 98.75 196 VAL B O 1
ATOM 5525 N N . ARG B 1 197 ? 17.469 18.734 6.301 1 98.56 197 ARG B N 1
ATOM 5526 C CA . ARG B 1 197 ? 18.172 19.984 6.566 1 98.56 197 ARG B CA 1
ATOM 5527 C C . ARG B 1 197 ? 17.359 20.875 7.5 1 98.56 197 ARG B C 1
ATOM 5529 O O . ARG B 1 197 ? 17.922 21.766 8.148 1 98.56 197 ARG B O 1
ATOM 5536 N N . GLY B 1 198 ? 16.094 20.641 7.555 1 97.88 198 GLY B N 1
ATOM 5537 C CA . GLY B 1 198 ? 15.164 21.547 8.211 1 97.88 198 GLY B CA 1
ATOM 5538 C C . GLY B 1 198 ? 14.906 21.188 9.664 1 97.88 198 GLY B C 1
ATOM 5539 O O . GLY B 1 198 ? 15.648 20.406 10.258 1 97.88 198 GLY B O 1
ATOM 5540 N N . HIS B 1 199 ? 13.922 21.797 10.18 1 95.5 199 HIS B N 1
ATOM 5541 C CA . HIS B 1 199 ? 13.609 21.797 11.602 1 95.5 199 HIS B CA 1
ATOM 5542 C C . HIS B 1 199 ? 13.219 20.391 12.07 1 95.5 199 HIS B C 1
ATOM 5544 O O . HIS B 1 199 ? 13.547 19.984 13.188 1 95.5 199 HIS B O 1
ATOM 5550 N N . TRP B 1 200 ? 12.617 19.594 11.25 1 98.06 200 TRP B N 1
ATOM 5551 C CA . TRP B 1 200 ? 11.984 18.359 11.672 1 98.06 200 TRP B CA 1
ATOM 5552 C C . TRP B 1 200 ? 12.922 17.172 11.461 1 98.06 200 TRP B C 1
ATOM 5554 O O . TRP B 1 200 ? 12.477 16.016 11.469 1 98.06 200 TRP B O 1
ATOM 5564 N N . ARG B 1 201 ? 14.211 17.375 11.391 1 98.06 201 ARG B N 1
ATOM 5565 C CA . ARG B 1 201 ? 15.156 16.359 10.945 1 98.06 201 ARG B CA 1
ATOM 5566 C C . ARG B 1 201 ? 15.469 15.375 12.062 1 98.06 201 ARG B C 1
ATOM 5568 O O . ARG B 1 201 ? 15.914 14.25 11.805 1 98.06 201 ARG B O 1
ATOM 5575 N N . LYS B 1 202 ? 15.18 15.836 13.344 1 97.25 202 LYS B N 1
ATOM 5576 C CA . LYS B 1 202 ? 15.594 15.008 14.477 1 97.25 202 LYS B CA 1
ATOM 5577 C C . LYS B 1 202 ? 14.414 14.711 15.398 1 97.25 202 LYS B C 1
ATOM 5579 O O . LYS B 1 202 ? 13.695 15.625 15.812 1 97.25 202 LYS B O 1
ATOM 5584 N N . GLU B 1 203 ? 14.32 13.469 15.828 1 96.94 203 GLU B N 1
ATOM 5585 C CA . GLU B 1 203 ? 13.195 13.055 16.672 1 96.94 203 GLU B CA 1
ATOM 5586 C C . GLU B 1 203 ? 13.297 13.68 18.062 1 96.94 203 GLU B C 1
ATOM 5588 O O . GLU B 1 203 ? 12.297 14.148 18.609 1 96.94 203 GLU B O 1
ATOM 5593 N N . SER B 1 204 ? 14.484 13.758 18.609 1 95.75 204 SER B N 1
ATOM 5594 C CA . SER B 1 204 ? 14.672 14.195 20 1 95.75 204 SER B CA 1
ATOM 5595 C C . SER B 1 204 ? 14.336 15.68 20.156 1 95.75 204 SER B C 1
ATOM 5597 O O . SER B 1 204 ? 13.906 16.109 21.219 1 95.75 204 SER B O 1
ATOM 5599 N N . THR B 1 205 ? 14.484 16.422 19.078 1 94.81 205 THR B N 1
ATOM 5600 C CA . THR B 1 205 ? 14.227 17.859 19.188 1 94.81 205 THR B CA 1
ATOM 5601 C C . THR B 1 205 ? 12.828 18.188 18.672 1 94.81 205 THR B C 1
ATOM 5603 O O . THR B 1 205 ? 12.305 19.281 18.938 1 94.81 205 THR B O 1
ATOM 5606 N N . THR B 1 206 ? 12.25 17.281 17.984 1 96.19 206 THR B N 1
ATOM 5607 C CA . THR B 1 206 ? 10.906 17.469 17.453 1 96.19 206 THR B CA 1
ATOM 5608 C C . THR B 1 206 ? 10.062 16.219 17.672 1 96.19 206 THR B C 1
ATOM 5610 O O . THR B 1 206 ? 9.617 15.945 18.797 1 96.19 206 THR B O 1
ATOM 5613 N N . ALA B 1 207 ? 9.875 15.398 16.594 1 98 207 ALA B N 1
ATOM 5614 C CA . ALA B 1 207 ? 9.094 14.172 16.625 1 98 207 ALA B CA 1
ATOM 5615 C C . ALA B 1 207 ? 9.344 13.32 15.391 1 98 207 ALA B C 1
ATOM 5617 O O . ALA B 1 207 ? 10.023 13.75 14.461 1 98 207 ALA B O 1
ATOM 5618 N N . PRO B 1 208 ? 8.883 12.062 15.438 1 98.56 208 PRO B N 1
ATOM 5619 C CA . PRO B 1 208 ? 9.008 11.25 14.227 1 98.56 208 PRO B CA 1
ATOM 5620 C C . PRO B 1 208 ? 8.297 11.875 13.031 1 98.56 208 PRO B C 1
ATOM 5622 O O . PRO B 1 208 ? 7.289 12.562 13.188 1 98.56 208 PRO B O 1
ATOM 5625 N N . SER B 1 209 ? 8.828 11.578 11.828 1 98.75 209 SER B N 1
ATOM 5626 C CA . SER B 1 209 ? 8.266 12.164 10.617 1 98.75 209 SER B CA 1
ATOM 5627 C C . SER B 1 209 ? 6.809 11.742 10.422 1 98.75 209 SER B C 1
ATOM 5629 O O . SER B 1 209 ? 6.012 12.484 9.844 1 98.75 209 SER B O 1
ATOM 5631 N N . LEU B 1 210 ? 6.418 10.57 10.953 1 98.88 210 LEU B N 1
ATOM 5632 C CA . LEU B 1 210 ? 5.016 10.18 10.875 1 98.88 210 LEU B CA 1
ATOM 5633 C C . LEU B 1 210 ? 4.129 11.203 11.578 1 98.88 210 LEU B C 1
ATOM 5635 O O . LEU B 1 210 ? 3.016 11.484 11.117 1 98.88 210 LEU B O 1
ATOM 5639 N N . LEU B 1 211 ? 4.602 11.727 12.664 1 98.81 211 LEU B N 1
ATOM 5640 C CA . LEU B 1 211 ? 3.84 12.719 13.414 1 98.81 211 LEU B CA 1
ATOM 5641 C C . LEU B 1 211 ? 3.939 14.086 12.758 1 98.81 211 LEU B C 1
ATOM 5643 O O . LEU B 1 211 ? 2.922 14.742 12.5 1 98.81 211 LEU B O 1
ATOM 5647 N N . THR B 1 212 ? 5.133 14.531 12.414 1 98.44 212 THR B N 1
ATOM 5648 C CA . THR B 1 212 ? 5.348 15.898 11.969 1 98.44 212 THR B CA 1
ATOM 5649 C C . THR B 1 212 ? 4.848 16.094 10.539 1 98.44 212 THR B C 1
ATOM 5651 O O . THR B 1 212 ? 4.465 17.203 10.148 1 98.44 212 THR B O 1
ATOM 5654 N N . LYS B 1 213 ? 4.844 15.008 9.781 1 98.06 213 LYS B N 1
ATOM 5655 C CA . LYS B 1 213 ? 4.445 15.133 8.383 1 98.06 213 LYS B CA 1
ATOM 5656 C C . LYS B 1 213 ? 3.088 14.477 8.133 1 98.06 213 LYS B C 1
ATOM 5658 O O . LYS B 1 213 ? 2.195 15.086 7.547 1 98.06 213 LYS B O 1
ATOM 5663 N N . SER B 1 214 ? 2.814 13.328 8.672 1 98.06 214 SER B N 1
ATOM 5664 C CA . SER B 1 214 ? 1.723 12.523 8.141 1 98.06 214 SER B CA 1
ATOM 5665 C C . SER B 1 214 ? 0.634 12.305 9.18 1 98.06 214 SER B C 1
ATOM 5667 O O . SER B 1 214 ? -0.23 11.438 9.016 1 98.06 214 SER B O 1
ATOM 5669 N N . CYS B 1 215 ? 0.69 13.047 10.297 1 98.31 215 CYS B N 1
ATOM 5670 C CA . CYS B 1 215 ? -0.362 12.859 11.297 1 98.31 215 CYS B CA 1
ATOM 5671 C C . CYS B 1 215 ? -1.729 13.195 10.711 1 98.31 215 CYS B C 1
ATOM 5673 O O . CYS B 1 215 ? -2.73 12.57 11.07 1 98.31 215 CYS B O 1
ATOM 5675 N N . HIS B 1 216 ? -1.747 14.117 9.82 1 96.56 216 HIS B N 1
ATOM 5676 C CA . HIS B 1 216 ? -3.039 14.453 9.234 1 96.56 216 HIS B CA 1
ATOM 5677 C C . HIS B 1 216 ? -3.477 13.398 8.219 1 96.56 216 HIS B C 1
ATOM 5679 O O . HIS B 1 216 ? -4.664 13.289 7.906 1 96.56 216 HIS B O 1
ATOM 5685 N N . ASP B 1 217 ? -2.592 12.586 7.684 1 98.5 217 ASP B N 1
ATOM 5686 C CA . ASP B 1 217 ? -2.979 11.43 6.879 1 98.5 217 ASP B CA 1
ATOM 5687 C C . ASP B 1 217 ? -3.602 10.336 7.75 1 98.5 217 ASP B C 1
ATOM 5689 O O . ASP B 1 217 ? -4.59 9.711 7.359 1 98.5 217 ASP B O 1
ATOM 5693 N N . ILE B 1 218 ? -2.975 10.094 8.875 1 98.81 218 ILE B N 1
ATOM 5694 C CA . ILE B 1 218 ? -3.549 9.141 9.812 1 98.81 218 ILE B CA 1
ATOM 5695 C C . ILE B 1 218 ? -4.926 9.617 10.266 1 98.81 218 ILE B C 1
ATOM 5697 O O . ILE B 1 218 ? -5.871 8.828 10.352 1 98.81 218 ILE B O 1
ATOM 5701 N N . ASP B 1 219 ? -5.027 10.93 10.508 1 98.69 219 ASP B N 1
ATOM 5702 C CA . ASP B 1 219 ? -6.324 11.516 10.836 1 98.69 219 ASP B CA 1
ATOM 5703 C C . ASP B 1 219 ? -7.332 11.289 9.711 1 98.69 219 ASP B C 1
ATOM 5705 O O . ASP B 1 219 ? -8.5 10.984 9.969 1 98.69 219 ASP B O 1
ATOM 5709 N N . PHE B 1 220 ? -6.918 11.523 8.5 1 98.25 220 PHE B N 1
ATOM 5710 C CA . PHE B 1 220 ? -7.77 11.312 7.336 1 98.25 220 PHE B CA 1
ATOM 5711 C C . PHE B 1 220 ? -8.328 9.898 7.324 1 98.25 220 PHE B C 1
ATOM 5713 O O . PHE B 1 220 ? -9.523 9.703 7.094 1 98.25 220 PHE B O 1
ATOM 5720 N N . ILE B 1 221 ? -7.527 8.945 7.562 1 98.75 221 ILE B N 1
ATOM 5721 C CA . ILE B 1 221 ? -7.941 7.543 7.574 1 98.75 221 ILE B CA 1
ATOM 5722 C C . ILE B 1 221 ? -8.961 7.312 8.688 1 98.75 221 ILE B C 1
ATOM 5724 O O . ILE B 1 221 ? -9.984 6.668 8.477 1 98.75 221 ILE B O 1
ATOM 5728 N N . LEU B 1 222 ? -8.68 7.848 9.852 1 98.44 222 LEU B N 1
ATOM 5729 C CA . LEU B 1 222 ? -9.602 7.676 10.969 1 98.44 222 LEU B CA 1
ATOM 5730 C C . LEU B 1 222 ? -10.906 8.43 10.719 1 98.44 222 LEU B C 1
ATOM 5732 O O . LEU B 1 222 ? -11.977 7.984 11.133 1 98.44 222 LEU B O 1
ATOM 5736 N N . TRP B 1 223 ? -10.773 9.594 10.055 1 97.62 223 TRP B N 1
ATOM 5737 C CA . TRP B 1 223 ? -11.953 10.367 9.664 1 97.62 223 TRP B CA 1
ATOM 5738 C C . TRP B 1 223 ? -12.844 9.562 8.734 1 97.62 223 TRP B C 1
ATOM 5740 O O . TRP B 1 223 ? -14.078 9.617 8.836 1 97.62 223 TRP B O 1
ATOM 5750 N N . MET B 1 224 ? -12.258 8.766 7.91 1 96.62 224 MET B N 1
ATOM 5751 C CA . MET B 1 224 ? -12.977 7.965 6.926 1 96.62 224 MET B CA 1
ATOM 5752 C C . MET B 1 224 ? -13.547 6.703 7.566 1 96.62 224 MET B C 1
ATOM 5754 O O . MET B 1 224 ? -14.617 6.23 7.172 1 96.62 224 MET B O 1
ATOM 5758 N N . LEU B 1 225 ? -12.844 6.195 8.594 1 96.31 225 LEU B N 1
ATOM 5759 C CA . LEU B 1 225 ? -13.156 4.824 8.984 1 96.31 225 LEU B CA 1
ATOM 5760 C C . LEU B 1 225 ? -13.648 4.77 10.43 1 96.31 225 LEU B C 1
ATOM 5762 O O . LEU B 1 225 ? -14.234 3.768 10.852 1 96.31 225 LEU B O 1
ATOM 5766 N N . CYS B 1 226 ? -13.414 5.781 11.188 1 93.88 226 CYS B N 1
ATOM 5767 C CA . CYS B 1 226 ? -13.719 5.75 12.609 1 93.88 226 CYS B CA 1
ATOM 5768 C C . CYS B 1 226 ? -14.82 6.742 12.961 1 93.88 226 CYS B C 1
ATOM 5770 O O . CYS B 1 226 ? -15.758 6.406 13.688 1 93.88 226 CYS B O 1
ATOM 5772 N N . SER B 1 227 ? -14.75 7.953 12.477 1 92.19 227 SER B N 1
ATOM 5773 C CA . SER B 1 227 ? -15.594 9.078 12.891 1 92.19 227 SER B CA 1
ATOM 5774 C C . SER B 1 227 ? -17.031 8.898 12.406 1 92.19 227 SER B C 1
ATOM 5776 O O . SER B 1 227 ? -17.266 8.617 11.234 1 92.19 227 SER B O 1
ATOM 5778 N N . PRO B 1 228 ? -17.953 9.07 13.25 1 89 228 PRO B N 1
ATOM 5779 C CA . PRO B 1 228 ? -19.344 9 12.82 1 89 228 PRO B CA 1
ATOM 5780 C C . PRO B 1 228 ? -19.75 10.18 11.938 1 89 228 PRO B C 1
ATOM 5782 O O . PRO B 1 228 ? -19.062 11.203 11.914 1 89 228 PRO B O 1
ATOM 5785 N N . LEU B 1 229 ? -20.797 9.93 11.203 1 86.06 229 LEU B N 1
ATOM 5786 C CA . LEU B 1 229 ? -21.375 11.055 10.477 1 86.06 229 LEU B CA 1
ATOM 5787 C C . LEU B 1 229 ? -22.016 12.047 11.43 1 86.06 229 LEU B C 1
ATOM 5789 O O . LEU B 1 229 ? -22.547 11.656 12.477 1 86.06 229 LEU B O 1
ATOM 5793 N N . SER B 1 230 ? -21.953 13.273 10.969 1 77.69 230 SER B N 1
ATOM 5794 C CA . SER B 1 230 ? -22.578 14.297 11.789 1 77.69 230 SER B CA 1
ATOM 5795 C C . SER B 1 230 ? -24.078 14.023 11.953 1 77.69 230 SER B C 1
ATOM 5797 O O . SER B 1 230 ? -24.75 13.625 11 1 77.69 230 SER B O 1
ATOM 5799 N N . ASN B 1 231 ? -24.609 14.141 13.109 1 72.88 231 ASN B N 1
ATOM 5800 C CA . ASN B 1 231 ? -26.031 14.023 13.414 1 72.88 231 ASN B CA 1
ATOM 5801 C C . ASN B 1 231 ? -26.531 12.594 13.211 1 72.88 231 ASN B C 1
ATOM 5803 O O . ASN B 1 231 ? -27.672 12.383 12.758 1 72.88 231 ASN B O 1
ATOM 5807 N N . SER B 1 232 ? -25.562 11.695 13.25 1 77 232 SER B N 1
ATOM 5808 C CA . SER B 1 232 ? -25.969 10.297 13.141 1 77 232 SER B CA 1
ATOM 5809 C C . SER B 1 232 ? -25.859 9.586 14.484 1 77 232 SER B C 1
ATOM 5811 O O . SER B 1 232 ? -25.281 10.117 15.438 1 77 232 SER B O 1
ATOM 5813 N N . GLN B 1 233 ? -26.578 8.547 14.578 1 76.25 233 GLN B N 1
ATOM 5814 C CA . GLN B 1 233 ? -26.516 7.723 15.781 1 76.25 233 GLN B CA 1
ATOM 5815 C C . GLN B 1 233 ? -25.438 6.648 15.656 1 76.25 233 GLN B C 1
ATOM 5817 O O . GLN B 1 233 ? -25.375 5.723 16.469 1 76.25 233 GLN B O 1
ATOM 5822 N N . GLU B 1 234 ? -24.625 6.879 14.625 1 80.81 234 GLU B N 1
ATOM 5823 C CA . GLU B 1 234 ? -23.547 5.926 14.414 1 80.81 234 GLU B CA 1
ATOM 5824 C C . GLU B 1 234 ? -22.516 6 15.539 1 80.81 234 GLU B C 1
ATOM 5826 O O . GLU B 1 234 ? -22.203 7.086 16.031 1 80.81 234 GLU B O 1
ATOM 5831 N N . ALA B 1 235 ? -22.109 4.84 15.961 1 84.88 235 ALA B N 1
ATOM 5832 C CA . ALA B 1 235 ? -21.047 4.785 16.969 1 84.88 235 ALA B CA 1
ATOM 5833 C C . ALA B 1 235 ? -19.672 4.941 16.328 1 84.88 235 ALA B C 1
ATOM 5835 O O . ALA B 1 235 ? -19.5 4.645 15.148 1 84.88 235 ALA B O 1
ATOM 5836 N N . THR B 1 236 ? -18.766 5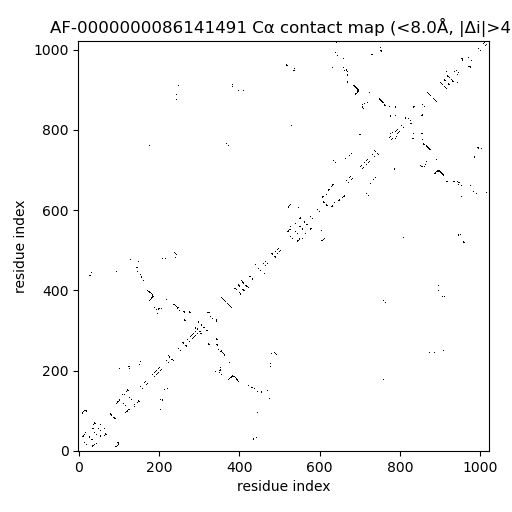.457 17.094 1 92.06 236 THR B N 1
ATOM 5837 C CA . THR B 1 236 ? -17.375 5.48 16.672 1 92.06 236 THR B CA 1
ATOM 5838 C C . THR B 1 236 ? -16.828 4.062 16.5 1 92.06 236 THR B C 1
ATOM 5840 O O . THR B 1 236 ? -17.031 3.217 17.375 1 92.06 236 THR B O 1
ATOM 5843 N N . HIS B 1 237 ? -16.328 3.754 15.383 1 95.81 237 HIS B N 1
ATOM 5844 C CA . HIS B 1 237 ? -15.688 2.459 15.164 1 95.81 237 HIS B CA 1
ATOM 5845 C C . HIS B 1 237 ? -14.188 2.525 15.438 1 95.81 237 HIS B C 1
ATOM 5847 O O . HIS B 1 237 ? -13.414 2.928 14.57 1 95.81 237 HIS B O 1
ATOM 5853 N N . LEU B 1 238 ? -13.742 2.057 16.562 1 97.12 238 LEU B N 1
ATOM 5854 C CA . LEU B 1 238 ? -12.352 2.191 17 1 97.12 238 LEU B CA 1
ATOM 5855 C C . LEU B 1 238 ? -11.484 1.106 16.359 1 97.12 238 LEU B C 1
ATOM 5857 O O . LEU B 1 238 ? -11.945 -0.011 16.125 1 97.12 238 LEU B O 1
ATOM 5861 N N . PRO B 1 239 ? -10.219 1.435 16.125 1 97.56 239 PRO B N 1
ATOM 5862 C CA . PRO B 1 239 ? -9.305 0.406 15.617 1 97.56 239 PRO B CA 1
ATOM 5863 C C . PRO B 1 239 ? -9.141 -0.765 16.578 1 97.56 239 PRO B C 1
ATOM 5865 O O . PRO B 1 239 ? -9.359 -0.61 17.781 1 97.56 239 PRO B O 1
ATOM 5868 N N . ALA B 1 240 ? -8.773 -1.866 15.984 1 98.12 240 ALA B N 1
ATOM 5869 C CA . ALA B 1 240 ? -8.492 -3.045 16.797 1 98.12 240 ALA B CA 1
ATOM 5870 C C . ALA B 1 240 ? -6.988 -3.229 17 1 98.12 240 ALA B C 1
ATOM 5872 O O . ALA B 1 240 ? -6.531 -3.545 18.094 1 98.12 240 ALA B O 1
ATOM 5873 N N . ARG B 1 241 ? -6.23 -3.035 15.891 1 98.38 241 ARG B N 1
ATOM 5874 C CA . ARG B 1 241 ? -4.793 -3.285 15.914 1 98.38 241 ARG B CA 1
ATOM 5875 C C . ARG B 1 241 ? -4.059 -2.35 14.961 1 98.38 241 ARG B C 1
ATOM 5877 O O . ARG B 1 241 ? -4.621 -1.912 13.953 1 98.38 241 ARG B O 1
ATOM 5884 N N . LEU B 1 242 ? -2.789 -2.109 15.32 1 98.62 242 LEU B N 1
ATOM 5885 C CA . LEU B 1 242 ? -1.905 -1.32 14.469 1 98.62 242 LEU B CA 1
ATOM 5886 C C . LEU B 1 242 ? -0.539 -1.985 14.344 1 98.62 242 LEU B C 1
ATOM 5888 O O . LEU B 1 242 ? -0.005 -2.512 15.32 1 98.62 242 LEU B O 1
ATOM 5892 N N . SER B 1 243 ? -0.014 -1.99 13.156 1 98.75 243 SER B N 1
ATOM 5893 C CA . SER B 1 243 ? 1.378 -2.342 12.898 1 98.75 243 SER B CA 1
ATOM 5894 C C . SER B 1 243 ? 2.062 -1.291 12.031 1 98.75 243 SER B C 1
ATOM 5896 O O . SER B 1 243 ? 1.396 -0.511 11.352 1 98.75 243 SER B O 1
ATOM 5898 N N . SER B 1 244 ? 3.354 -1.232 12.148 1 98.88 244 SER B N 1
ATOM 5899 C CA . SER B 1 244 ? 4.102 -0.248 11.375 1 98.88 244 SER B CA 1
ATOM 5900 C C . SER B 1 244 ? 5.52 -0.726 11.094 1 98.88 244 SER B C 1
ATOM 5902 O O . SER B 1 244 ? 6.09 -1.486 11.875 1 98.88 244 SER B O 1
ATOM 5904 N N . SER B 1 245 ? 5.984 -0.379 9.883 1 98.31 245 SER B N 1
ATOM 5905 C CA . SER B 1 245 ? 7.359 -0.603 9.445 1 98.31 245 SER B CA 1
ATOM 5906 C C . SER B 1 245 ? 7.941 0.647 8.797 1 98.31 245 SER B C 1
ATOM 5908 O O . SER B 1 245 ? 7.266 1.323 8.023 1 98.31 245 SER B O 1
ATOM 5910 N N . GLY B 1 246 ? 9.148 0.967 9.172 1 96.81 246 GLY B N 1
ATOM 5911 C CA . GLY B 1 246 ? 9.781 2.148 8.609 1 96.81 246 GLY B CA 1
ATOM 5912 C C . GLY B 1 246 ? 11.188 2.369 9.109 1 96.81 246 GLY B C 1
ATOM 5913 O O . GLY B 1 246 ? 11.57 1.837 10.156 1 96.81 246 GLY B O 1
ATOM 5914 N N . SER B 1 247 ? 11.969 3.035 8.336 1 97 247 SER B N 1
ATOM 5915 C CA . SER B 1 247 ? 13.344 3.355 8.703 1 97 247 SER B CA 1
ATOM 5916 C C . SER B 1 247 ? 13.891 4.492 7.844 1 97 247 SER B C 1
ATOM 5918 O O . SER B 1 247 ? 13.219 4.969 6.93 1 97 247 SER B O 1
ATOM 5920 N N . LEU B 1 248 ? 14.984 5.027 8.312 1 98 248 LEU B N 1
ATOM 5921 C CA . LEU B 1 248 ? 15.773 5.953 7.504 1 98 248 LEU B CA 1
ATOM 5922 C C . LEU B 1 248 ? 16.688 5.195 6.547 1 98 248 LEU B C 1
ATOM 5924 O O . LEU B 1 248 ? 17.562 4.453 6.977 1 98 248 LEU B O 1
ATOM 5928 N N . LYS B 1 249 ? 16.484 5.453 5.207 1 96.75 249 LYS B N 1
ATOM 5929 C CA . LYS B 1 249 ? 17.203 4.621 4.246 1 96.75 249 LYS B CA 1
ATOM 5930 C C . LYS B 1 249 ? 18.109 5.473 3.352 1 96.75 249 LYS B C 1
ATOM 5932 O O . LYS B 1 249 ? 19.281 5.148 3.156 1 96.75 249 LYS B O 1
ATOM 5937 N N . GLN B 1 250 ? 17.625 6.555 2.859 1 95.56 250 GLN B N 1
ATOM 5938 C CA . GLN B 1 250 ? 18.266 7.297 1.783 1 95.56 250 GLN B CA 1
ATOM 5939 C C . GLN B 1 250 ? 19.234 8.336 2.34 1 95.56 250 GLN B C 1
ATOM 5941 O O . GLN B 1 250 ? 20.359 8.477 1.851 1 95.56 250 GLN B O 1
ATOM 5946 N N . TYR B 1 251 ? 18.828 9.086 3.307 1 97 251 TYR B N 1
ATOM 5947 C CA . TYR B 1 251 ? 19.547 10.266 3.756 1 97 251 TYR B CA 1
ATOM 5948 C C . TYR B 1 251 ? 20.484 9.93 4.918 1 97 251 TYR B C 1
ATOM 5950 O O . TYR B 1 251 ? 20.344 10.484 6.008 1 97 251 TYR B O 1
ATOM 5958 N N . ARG B 1 252 ? 21.406 9.094 4.633 1 94.81 252 ARG B N 1
ATOM 5959 C CA . ARG B 1 252 ? 22.406 8.656 5.59 1 94.81 252 ARG B CA 1
ATOM 5960 C C . ARG B 1 252 ? 23.797 8.602 4.945 1 94.81 252 ARG B C 1
ATOM 5962 O O . ARG B 1 252 ? 23.906 8.523 3.721 1 94.81 252 ARG B O 1
ATOM 5969 N N . ARG B 1 253 ? 24.766 8.531 5.727 1 93.69 253 ARG B N 1
ATOM 5970 C CA . ARG B 1 253 ? 26.156 8.633 5.281 1 93.69 253 ARG B CA 1
ATOM 5971 C C . ARG B 1 253 ? 26.516 7.488 4.336 1 93.69 253 ARG B C 1
ATOM 5973 O O . ARG B 1 253 ? 27.281 7.672 3.396 1 93.69 253 ARG B O 1
ATOM 5980 N N . ALA B 1 254 ? 25.984 6.336 4.547 1 90.81 254 ALA B N 1
ATOM 5981 C CA . ALA B 1 254 ? 26.297 5.148 3.752 1 90.81 254 ALA B CA 1
ATOM 5982 C C . ALA B 1 254 ? 25.891 5.344 2.295 1 90.81 254 ALA B C 1
ATOM 5984 O O . ALA B 1 254 ? 26.391 4.656 1.405 1 90.81 254 ALA B O 1
ATOM 5985 N N . GLN B 1 255 ? 25.047 6.336 2.025 1 92.81 255 GLN B N 1
ATOM 5986 C CA . GLN B 1 255 ? 24.531 6.555 0.677 1 92.81 255 GLN B CA 1
ATOM 5987 C C . GLN B 1 255 ? 25.25 7.707 -0.01 1 92.81 255 GLN B C 1
ATOM 5989 O O . GLN B 1 255 ? 24.969 8.031 -1.163 1 92.81 255 GLN B O 1
ATOM 5994 N N . LYS B 1 256 ? 26.219 8.289 0.63 1 95 256 LYS B N 1
ATOM 5995 C CA . LYS B 1 256 ? 26.906 9.453 0.089 1 95 256 LYS B CA 1
ATOM 5996 C C . LYS B 1 256 ? 27.75 9.07 -1.128 1 95 256 LYS B C 1
ATOM 5998 O O . LYS B 1 256 ? 28.531 8.125 -1.075 1 95 256 LYS B O 1
ATOM 6003 N N . PRO B 1 257 ? 27.547 9.82 -2.195 1 94.44 257 PRO B N 1
ATOM 6004 C CA . PRO B 1 257 ? 28.422 9.547 -3.348 1 94.44 257 PRO B CA 1
ATOM 6005 C C . PRO B 1 257 ? 29.891 9.703 -3.027 1 94.44 257 PRO B C 1
ATOM 6007 O O . PRO B 1 257 ? 30.281 10.664 -2.357 1 94.44 257 PRO B O 1
ATOM 6010 N N . LYS B 1 258 ? 30.641 8.852 -3.59 1 94.5 258 LYS B N 1
ATOM 6011 C CA . LYS B 1 258 ? 32.062 8.867 -3.332 1 94.5 258 LYS B CA 1
ATOM 6012 C C . LYS B 1 258 ? 32.719 10.148 -3.861 1 94.5 258 LYS B C 1
ATOM 6014 O O . LYS B 1 258 ? 33.656 10.664 -3.262 1 94.5 258 LYS B O 1
ATOM 6019 N N . GLU B 1 259 ? 32.188 10.641 -4.891 1 96.5 259 GLU B N 1
ATOM 6020 C CA . GLU B 1 259 ? 32.75 11.797 -5.582 1 96.5 259 GLU B CA 1
ATOM 6021 C C . GLU B 1 259 ? 32.625 13.055 -4.734 1 96.5 259 GLU B C 1
ATOM 6023 O O . GLU B 1 259 ? 33.344 14.039 -4.961 1 96.5 259 GLU B O 1
ATOM 6028 N N . ALA B 1 260 ? 31.703 13.031 -3.723 1 97.31 260 ALA B N 1
ATOM 6029 C CA . ALA B 1 260 ? 31.531 14.188 -2.844 1 97.31 260 ALA B CA 1
ATOM 6030 C C . ALA B 1 260 ? 32.656 14.266 -1.818 1 97.31 260 ALA B C 1
ATOM 6032 O O . ALA B 1 260 ? 32.875 15.312 -1.198 1 97.31 260 ALA B O 1
ATOM 6033 N N . GLY B 1 261 ? 33.344 13.156 -1.632 1 96.12 261 GLY B N 1
ATOM 6034 C CA . GLY B 1 261 ? 34.469 13.125 -0.711 1 96.12 261 GLY B CA 1
ATOM 6035 C C . GLY B 1 261 ? 34.094 13.508 0.707 1 96.12 261 GLY B C 1
ATOM 6036 O O . GLY B 1 261 ? 33.125 12.984 1.261 1 96.12 261 GLY B O 1
ATOM 6037 N N . GLU B 1 262 ? 34.844 14.414 1.227 1 96.12 262 GLU B N 1
ATOM 6038 C CA . GLU B 1 262 ? 34.656 14.773 2.629 1 96.12 262 GLU B CA 1
ATOM 6039 C C . GLU B 1 262 ? 33.781 16.031 2.77 1 96.12 262 GLU B C 1
ATOM 6041 O O . GLU B 1 262 ? 33.656 16.578 3.867 1 96.12 262 GLU B O 1
ATOM 6046 N N . ALA B 1 263 ? 33.25 16.469 1.668 1 97.69 263 ALA B N 1
ATOM 6047 C CA . ALA B 1 263 ? 32.438 17.688 1.719 1 97.69 263 ALA B CA 1
ATOM 6048 C C . ALA B 1 263 ? 31.266 17.531 2.68 1 97.69 263 ALA B C 1
ATOM 6050 O O . ALA B 1 263 ? 30.625 16.484 2.713 1 97.69 263 ALA B O 1
ATOM 6051 N N . THR B 1 264 ? 31.016 18.547 3.488 1 98.25 264 THR B N 1
ATOM 6052 C CA . THR B 1 264 ? 29.906 18.516 4.426 1 98.25 264 THR B CA 1
ATOM 6053 C C . THR B 1 264 ? 28.859 19.578 4.062 1 98.25 264 THR B C 1
ATOM 6055 O O . THR B 1 264 ? 27.828 19.672 4.711 1 98.25 264 THR B O 1
ATOM 6058 N N . ASN B 1 265 ? 29.156 20.297 3.018 1 98.5 265 ASN B N 1
ATOM 6059 C CA . ASN B 1 265 ? 28.297 21.391 2.584 1 98.5 265 ASN B CA 1
ATOM 6060 C C . ASN B 1 265 ? 28.203 21.453 1.063 1 98.5 265 ASN B C 1
ATOM 6062 O O . ASN B 1 265 ? 29.203 21.281 0.364 1 98.5 265 ASN B O 1
ATOM 6066 N N . CYS B 1 266 ? 27.047 21.844 0.546 1 98.38 266 CYS B N 1
ATOM 6067 C CA . CYS B 1 266 ? 26.75 21.766 -0.879 1 98.38 266 CYS B CA 1
ATOM 6068 C C . CYS B 1 266 ? 27.469 22.875 -1.645 1 98.38 266 CYS B C 1
ATOM 6070 O O . CYS B 1 266 ? 27.828 22.703 -2.811 1 98.38 266 CYS B O 1
ATOM 6072 N N . VAL B 1 267 ? 27.703 24.031 -1 1 97.94 267 VAL B N 1
ATOM 6073 C CA . VAL B 1 267 ? 28.281 25.172 -1.684 1 97.94 267 VAL B CA 1
ATOM 6074 C C . VAL B 1 267 ? 29.75 24.906 -2.006 1 97.94 267 VAL B C 1
ATOM 6076 O O . VAL B 1 267 ? 30.266 25.375 -3.02 1 97.94 267 VAL B O 1
ATOM 6079 N N . SER B 1 268 ? 30.359 24.125 -1.169 1 96.69 268 SER B N 1
ATOM 6080 C CA . SER B 1 268 ? 31.781 23.828 -1.357 1 96.69 268 SER B CA 1
ATOM 6081 C C . SER B 1 268 ? 31.984 22.422 -1.888 1 96.69 268 SER B C 1
ATOM 6083 O O . SER B 1 268 ? 33.125 21.938 -1.965 1 96.69 268 SER B O 1
ATOM 6085 N N . CYS B 1 269 ? 31.031 21.75 -2.234 1 98.12 269 CYS B N 1
ATOM 6086 C CA . CYS B 1 269 ? 31.109 20.359 -2.65 1 98.12 269 CYS B CA 1
ATOM 6087 C C . CYS B 1 269 ? 31.594 20.25 -4.09 1 98.12 269 CYS B C 1
ATOM 6089 O O . CYS B 1 269 ? 31.094 20.953 -4.973 1 98.12 269 CYS B O 1
ATOM 6091 N N . PRO B 1 270 ? 32.5 19.312 -4.387 1 97.69 270 PRO B N 1
ATOM 6092 C CA . PRO B 1 270 ? 33.062 19.172 -5.738 1 97.69 270 PRO B CA 1
ATOM 6093 C C . PRO B 1 270 ? 32 18.734 -6.754 1 97.69 270 PRO B C 1
ATOM 6095 O O . PRO B 1 270 ? 32.156 18.969 -7.957 1 97.69 270 PRO B O 1
ATOM 6098 N N . ILE B 1 271 ? 30.906 18.156 -6.289 1 96.81 271 ILE B N 1
ATOM 6099 C CA . ILE B 1 271 ? 29.891 17.688 -7.234 1 96.81 271 ILE B CA 1
ATOM 6100 C C . ILE B 1 271 ? 28.609 18.5 -7.07 1 96.81 271 ILE B C 1
ATOM 6102 O O . ILE B 1 271 ? 27.531 18.031 -7.402 1 96.81 271 ILE B O 1
ATOM 6106 N N . GLY B 1 272 ? 28.719 19.641 -6.562 1 95.31 272 GLY B N 1
ATOM 6107 C CA . GLY B 1 272 ? 27.562 20.484 -6.297 1 95.31 272 GLY B CA 1
ATOM 6108 C C . GLY B 1 272 ? 26.703 20.734 -7.523 1 95.31 272 GLY B C 1
ATOM 6109 O O . GLY B 1 272 ? 25.484 20.859 -7.422 1 95.31 272 GLY B O 1
ATOM 6110 N N . ASP B 1 273 ? 27.25 20.719 -8.719 1 93.44 273 ASP B N 1
ATOM 6111 C CA . ASP B 1 273 ? 26.516 21.016 -9.953 1 93.44 273 ASP B CA 1
ATOM 6112 C C . ASP B 1 273 ? 25.844 19.766 -10.516 1 93.44 273 ASP B C 1
ATOM 6114 O O . ASP B 1 273 ? 24.984 19.859 -11.383 1 93.44 273 ASP B O 1
ATOM 6118 N N . ALA B 1 274 ? 26.234 18.656 -9.945 1 93.94 274 ALA B N 1
ATOM 6119 C CA . ALA B 1 274 ? 25.719 17.422 -10.508 1 93.94 274 ALA B CA 1
ATOM 6120 C C . ALA B 1 274 ? 24.797 16.719 -9.516 1 93.94 274 ALA B C 1
ATOM 6122 O O . ALA B 1 274 ? 23.938 15.914 -9.906 1 93.94 274 ALA B O 1
ATOM 6123 N N . CYS B 1 275 ? 24.938 17.031 -8.258 1 96.75 275 CYS B N 1
ATOM 6124 C CA . CYS B 1 275 ? 24.188 16.359 -7.203 1 96.75 275 CYS B CA 1
ATOM 6125 C C . CYS B 1 275 ? 22.734 16.812 -7.191 1 96.75 275 CYS B C 1
ATOM 6127 O O . CYS B 1 275 ? 22.453 18 -7.109 1 96.75 275 CYS B O 1
ATOM 6129 N N . LYS B 1 276 ? 21.781 15.828 -7.25 1 95.56 276 LYS B N 1
ATOM 6130 C CA . LYS B 1 276 ? 20.375 16.156 -7.277 1 95.56 276 LYS B CA 1
ATOM 6131 C C . LYS B 1 276 ? 19.938 16.828 -5.973 1 95.56 276 LYS B C 1
ATOM 6133 O O . LYS B 1 276 ? 18.953 17.578 -5.949 1 95.56 276 LYS B O 1
ATOM 6138 N N . TYR B 1 277 ? 20.688 16.656 -4.875 1 97.62 277 TYR B N 1
ATOM 6139 C CA . TYR B 1 277 ? 20.328 17.203 -3.576 1 97.62 277 TYR B CA 1
ATOM 6140 C C . TYR B 1 277 ? 21.094 18.484 -3.291 1 97.62 277 TYR B C 1
ATOM 6142 O O . TYR B 1 277 ? 21.031 19.016 -2.184 1 97.62 277 TYR B O 1
ATOM 6150 N N . SER B 1 278 ? 21.828 18.953 -4.289 1 98 278 SER B N 1
ATOM 6151 C CA . SER B 1 278 ? 22.578 20.188 -4.066 1 98 278 SER B CA 1
ATOM 6152 C C . SER B 1 278 ? 21.656 21.328 -3.625 1 98 278 SER B C 1
ATOM 6154 O O . SER B 1 278 ? 20.688 21.641 -4.316 1 98 278 SER B O 1
ATOM 6156 N N . ALA B 1 279 ? 22.047 21.906 -2.506 1 98.44 279 ALA B N 1
ATOM 6157 C CA . ALA B 1 279 ? 21.266 23.031 -1.997 1 98.44 279 ALA B CA 1
ATOM 6158 C C . ALA B 1 279 ? 21.234 24.188 -2.998 1 98.44 279 ALA B C 1
ATOM 6160 O O . ALA B 1 279 ? 20.188 24.812 -3.189 1 98.44 279 ALA B O 1
ATOM 6161 N N . THR B 1 280 ? 22.375 24.422 -3.633 1 97.69 280 THR B N 1
ATOM 6162 C CA . THR B 1 280 ? 22.438 25.5 -4.613 1 97.69 280 THR B CA 1
ATOM 6163 C C . THR B 1 280 ? 21.484 25.234 -5.777 1 97.69 280 THR B C 1
ATOM 6165 O O . THR B 1 280 ? 20.844 26.156 -6.293 1 97.69 280 THR B O 1
ATOM 6168 N N . ARG B 1 281 ? 21.375 24.031 -6.148 1 96.81 281 ARG B N 1
ATOM 6169 C CA . ARG B 1 281 ? 20.469 23.688 -7.246 1 96.81 281 ARG B CA 1
ATOM 6170 C C . ARG B 1 281 ? 19.016 23.766 -6.809 1 96.81 281 ARG B C 1
ATOM 6172 O O . ARG B 1 281 ? 18.172 24.328 -7.531 1 96.81 281 ARG B O 1
ATOM 6179 N N . ILE B 1 282 ? 18.688 23.266 -5.586 1 97.44 282 ILE B N 1
ATOM 6180 C CA . ILE B 1 282 ? 17.312 23.203 -5.105 1 97.44 282 ILE B CA 1
ATOM 6181 C C . ILE B 1 282 ? 16.828 24.625 -4.816 1 97.44 282 ILE B C 1
ATOM 6183 O O . ILE B 1 282 ? 15.766 25.031 -5.297 1 97.44 282 ILE B O 1
ATOM 6187 N N . TYR B 1 283 ? 17.594 25.453 -4.168 1 98.31 283 TYR B N 1
ATOM 6188 C CA . TYR B 1 283 ? 17.094 26.734 -3.682 1 98.31 283 TYR B CA 1
ATOM 6189 C C . TYR B 1 283 ? 17.312 27.828 -4.711 1 98.31 283 TYR B C 1
ATOM 6191 O O . TYR B 1 283 ? 16.453 28.703 -4.906 1 98.31 283 TYR B O 1
ATOM 6199 N N . HIS B 1 284 ? 18.438 27.797 -5.383 1 97.81 284 HIS B N 1
ATOM 6200 C CA . HIS B 1 284 ? 18.703 28.875 -6.332 1 97.81 284 HIS B CA 1
ATOM 6201 C C . HIS B 1 284 ? 18.266 28.484 -7.742 1 97.81 284 HIS B C 1
ATOM 6203 O O . HIS B 1 284 ? 17.375 29.109 -8.312 1 97.81 284 HIS B O 1
ATOM 6209 N N . ASP B 1 285 ? 18.828 27.438 -8.328 1 96.31 285 ASP B N 1
ATOM 6210 C CA . ASP B 1 285 ? 18.609 27.125 -9.734 1 96.31 285 ASP B CA 1
ATOM 6211 C C . ASP B 1 285 ? 17.125 26.812 -10 1 96.31 285 ASP B C 1
ATOM 6213 O O . ASP B 1 285 ? 16.562 27.281 -10.977 1 96.31 285 ASP B O 1
ATOM 6217 N N . ARG B 1 286 ? 16.484 26.109 -9.109 1 95.19 286 ARG B N 1
ATOM 6218 C CA . ARG B 1 286 ? 15.141 25.625 -9.359 1 95.19 286 ARG B CA 1
ATOM 6219 C C . ARG B 1 286 ? 14.094 26.641 -8.922 1 95.19 286 ARG B C 1
ATOM 6221 O O . ARG B 1 286 ? 12.953 26.609 -9.383 1 95.19 286 ARG B O 1
ATOM 6228 N N . HIS B 1 287 ? 14.477 27.594 -7.988 1 97.19 287 HIS B N 1
ATOM 6229 C CA . HIS B 1 287 ? 13.438 28.453 -7.434 1 97.19 287 HIS B CA 1
ATOM 6230 C C . HIS B 1 287 ? 13.805 29.938 -7.578 1 97.19 287 HIS B C 1
ATOM 6232 O O . HIS B 1 287 ? 13.266 30.625 -8.438 1 97.19 287 HIS B O 1
ATOM 6238 N N . LEU B 1 288 ? 14.883 30.328 -6.961 1 98.25 288 LEU B N 1
ATOM 6239 C CA . LEU B 1 288 ? 15.195 31.766 -6.922 1 98.25 288 LEU B CA 1
ATOM 6240 C C . LEU B 1 288 ? 15.531 32.281 -8.312 1 98.25 288 LEU B C 1
ATOM 6242 O O . LEU B 1 288 ? 15.102 33.375 -8.695 1 98.25 288 LEU B O 1
ATOM 6246 N N . ALA B 1 289 ? 16.297 31.5 -9.047 1 97.62 289 ALA B N 1
ATOM 6247 C CA . ALA B 1 289 ? 16.703 31.906 -10.391 1 97.62 289 ALA B CA 1
ATOM 6248 C C . ALA B 1 289 ? 15.492 32.062 -11.312 1 97.62 289 ALA B C 1
ATOM 6250 O O . ALA B 1 289 ? 15.555 32.781 -12.312 1 97.62 289 ALA B O 1
ATOM 6251 N N . LYS B 1 290 ? 14.406 31.469 -10.953 1 96.81 290 LYS B N 1
ATOM 6252 C CA . LYS B 1 290 ? 13.188 31.547 -11.75 1 96.81 290 LYS B CA 1
ATOM 6253 C C . LYS B 1 290 ? 12.227 32.594 -11.18 1 96.81 290 LYS B C 1
ATOM 6255 O O . LYS B 1 290 ? 11.055 32.625 -11.555 1 96.81 290 LYS B O 1
ATOM 6260 N N . GLY B 1 291 ? 12.695 33.219 -10.219 1 94.69 291 GLY B N 1
ATOM 6261 C CA . GLY B 1 291 ? 11.922 34.344 -9.68 1 94.69 291 GLY B CA 1
ATOM 6262 C C . GLY B 1 291 ? 11.109 33.969 -8.453 1 94.69 291 GLY B C 1
ATOM 6263 O O . GLY B 1 291 ? 10.359 34.781 -7.926 1 94.69 291 GLY B O 1
ATOM 6264 N N . ASN B 1 292 ? 11.258 32.781 -8.008 1 95.38 292 ASN B N 1
ATOM 6265 C CA . ASN B 1 292 ? 10.516 32.312 -6.836 1 95.38 292 ASN B CA 1
ATOM 6266 C C . ASN B 1 292 ? 11.32 32.5 -5.551 1 95.38 292 ASN B C 1
ATOM 6268 O O . ASN B 1 292 ? 12.18 31.688 -5.238 1 95.38 292 ASN B O 1
ATOM 6272 N N . ALA B 1 293 ? 10.977 33.5 -4.793 1 95 293 ALA B N 1
ATOM 6273 C CA . ALA B 1 293 ? 11.656 33.75 -3.523 1 95 293 ALA B CA 1
ATOM 6274 C C . ALA B 1 293 ? 10.812 33.25 -2.348 1 95 293 ALA B C 1
ATOM 6276 O O . ALA B 1 293 ? 11.164 33.5 -1.188 1 95 293 ALA B O 1
ATOM 6277 N N . LYS B 1 294 ? 9.711 32.656 -2.648 1 91.81 294 LYS B N 1
ATOM 6278 C CA . LYS B 1 294 ? 8.859 32.062 -1.623 1 91.81 294 LYS B CA 1
ATOM 6279 C C . LYS B 1 294 ? 9.305 30.656 -1.289 1 91.81 294 LYS B C 1
ATOM 6281 O O . LYS B 1 294 ? 10.484 30.328 -1.399 1 91.81 294 LYS B O 1
ATOM 6286 N N . TRP B 1 295 ? 8.414 29.906 -0.814 1 92.06 295 TRP B N 1
ATOM 6287 C CA . TRP B 1 295 ? 8.781 28.547 -0.451 1 92.06 295 TRP B CA 1
ATOM 6288 C C . TRP B 1 295 ? 9.414 27.828 -1.633 1 92.06 295 TRP B C 1
ATOM 6290 O O . TRP B 1 295 ? 8.875 27.844 -2.742 1 92.06 295 TRP B O 1
ATOM 6300 N N . PRO B 1 296 ? 10.633 27.234 -1.429 1 95.62 296 PRO B N 1
ATOM 6301 C CA . PRO B 1 296 ? 11.258 26.953 -0.136 1 95.62 296 PRO B CA 1
ATOM 6302 C C . PRO B 1 296 ? 12.32 27.984 0.241 1 95.62 296 PRO B C 1
ATOM 6304 O O . PRO B 1 296 ? 12.93 27.891 1.311 1 95.62 296 PRO B O 1
ATOM 6307 N N . VAL B 1 297 ? 12.547 28.953 -0.537 1 97.12 297 VAL B N 1
ATOM 6308 C CA . VAL B 1 297 ? 13.664 29.875 -0.4 1 97.12 297 VAL B CA 1
ATOM 6309 C C . VAL B 1 297 ? 13.484 30.719 0.869 1 97.12 297 VAL B C 1
ATOM 6311 O O . VAL B 1 297 ? 14.438 30.891 1.635 1 97.12 297 VAL B O 1
ATOM 6314 N N . GLU B 1 298 ? 12.305 31.141 1.136 1 93.56 298 GLU B N 1
ATOM 6315 C CA . GLU B 1 298 ? 12.031 32.031 2.271 1 93.56 298 GLU B CA 1
ATOM 6316 C C . GLU B 1 298 ? 12.266 31.297 3.594 1 93.56 298 GLU B C 1
ATOM 6318 O O . GLU B 1 298 ? 12.484 31.938 4.625 1 93.56 298 GLU B O 1
ATOM 6323 N N . ILE B 1 299 ? 12.156 29.984 3.6 1 94.5 299 ILE B N 1
ATOM 6324 C CA . ILE B 1 299 ? 12.43 29.203 4.805 1 94.5 299 ILE B CA 1
ATOM 6325 C C . ILE B 1 299 ? 13.93 29.203 5.09 1 94.5 299 ILE B C 1
ATOM 6327 O O . ILE B 1 299 ? 14.344 29.312 6.246 1 94.5 299 ILE B O 1
ATOM 6331 N N . ALA B 1 300 ? 14.688 29.094 4 1 96.19 300 ALA B N 1
ATOM 6332 C CA . ALA B 1 300 ? 16.141 29.109 4.152 1 96.19 300 ALA B CA 1
ATOM 6333 C C . ALA B 1 300 ? 16.641 30.5 4.566 1 96.19 300 ALA B C 1
ATOM 6335 O O . ALA B 1 300 ? 17.5 30.609 5.43 1 96.19 300 ALA B O 1
ATOM 6336 N N . ASN B 1 301 ? 16.094 31.469 3.941 1 95.31 301 ASN B N 1
ATOM 6337 C CA . ASN B 1 301 ? 16.422 32.875 4.246 1 95.31 301 ASN B CA 1
ATOM 6338 C C . ASN B 1 301 ? 15.227 33.781 3.994 1 95.31 301 ASN B C 1
ATOM 6340 O O . ASN B 1 301 ? 14.977 34.188 2.857 1 95.31 301 ASN B O 1
ATOM 6344 N N . PRO B 1 302 ? 14.562 34.219 5.066 1 91.75 302 PRO B N 1
ATOM 6345 C CA . PRO B 1 302 ? 13.336 35 4.926 1 91.75 302 PRO B CA 1
ATOM 6346 C C . PRO B 1 302 ? 13.586 36.375 4.301 1 91.75 302 PRO B C 1
ATOM 6348 O O . PRO B 1 302 ? 12.641 37.031 3.836 1 91.75 302 PRO B O 1
ATOM 6351 N N . GLU B 1 303 ? 14.797 36.844 4.188 1 93.25 303 GLU B N 1
ATOM 6352 C CA . GLU B 1 303 ? 15.102 38.188 3.697 1 93.25 303 GLU B CA 1
ATOM 6353 C C . GLU B 1 303 ? 15.25 38.188 2.178 1 93.25 303 GLU B C 1
ATOM 6355 O O . GLU B 1 303 ? 15.25 39.25 1.559 1 93.25 303 GLU B O 1
ATOM 6360 N N . VAL B 1 304 ? 15.391 37.062 1.633 1 95.75 304 VAL B N 1
ATOM 6361 C CA . VAL B 1 304 ? 15.75 36.969 0.225 1 95.75 304 VAL B CA 1
ATOM 6362 C C . VAL B 1 304 ? 14.68 37.594 -0.644 1 95.75 304 VAL B C 1
ATOM 6364 O O . VAL B 1 304 ? 14.992 38.25 -1.643 1 95.75 304 VAL B O 1
ATOM 6367 N N . GLU B 1 305 ? 13.422 37.406 -0.287 1 93.06 305 GLU B N 1
ATOM 6368 C CA . GLU B 1 305 ? 12.352 38 -1.083 1 93.06 305 GLU B CA 1
ATOM 6369 C C . GLU B 1 305 ? 12.453 39.5 -1.095 1 93.06 305 GLU B C 1
ATOM 6371 O O . GLU B 1 305 ? 12.305 40.156 -2.145 1 93.06 305 GLU B O 1
ATOM 6376 N N . HIS B 1 306 ? 12.688 40.094 0.069 1 91 306 HIS B N 1
ATOM 6377 C CA . HIS B 1 306 ? 12.844 41.531 0.191 1 91 306 HIS B CA 1
ATOM 6378 C C . HIS B 1 306 ? 14.055 42.031 -0.591 1 91 306 HIS B C 1
ATOM 6380 O O . HIS B 1 306 ? 13.977 43.062 -1.279 1 91 306 HIS B O 1
ATOM 6386 N N . ILE B 1 307 ? 15.164 41.344 -0.498 1 95.75 307 ILE B N 1
ATOM 6387 C CA . ILE B 1 307 ? 16.391 41.719 -1.187 1 95.75 307 ILE B CA 1
ATOM 6388 C C . ILE B 1 307 ? 16.188 41.656 -2.697 1 95.75 307 ILE B C 1
ATOM 6390 O O . ILE B 1 307 ? 16.641 42.531 -3.436 1 95.75 307 ILE B O 1
ATOM 6394 N N . LEU B 1 308 ? 15.492 40.625 -3.102 1 96.69 308 LEU B N 1
ATOM 6395 C CA . LEU B 1 308 ? 15.195 40.469 -4.52 1 96.69 308 LEU B CA 1
ATOM 6396 C C . LEU B 1 308 ? 14.422 41.656 -5.059 1 96.69 308 LEU B C 1
ATOM 6398 O O . LEU B 1 308 ? 14.742 42.188 -6.129 1 96.69 308 LEU B O 1
ATOM 6402 N N . THR B 1 309 ? 13.453 42.188 -4.281 1 93.06 309 THR B N 1
ATOM 6403 C CA . THR B 1 309 ? 12.562 43.25 -4.719 1 93.06 309 THR B CA 1
ATOM 6404 C C . THR B 1 309 ? 13.242 44.594 -4.602 1 93.06 309 THR B C 1
ATOM 6406 O O . THR B 1 309 ? 13 45.5 -5.406 1 93.06 309 THR B O 1
ATOM 6409 N N . THR B 1 310 ? 14.164 44.75 -3.648 1 94.5 310 THR B N 1
ATOM 6410 C CA . THR B 1 310 ? 14.695 46.062 -3.344 1 94.5 310 THR B CA 1
ATOM 6411 C C . THR B 1 310 ? 16.094 46.25 -3.951 1 94.5 310 THR B C 1
ATOM 6413 O O . THR B 1 310 ? 16.484 47.375 -4.277 1 94.5 310 THR B O 1
ATOM 6416 N N . GLN B 1 311 ? 16.828 45.125 -4.051 1 96.75 311 GLN B N 1
ATOM 6417 C CA . GLN B 1 311 ? 18.219 45.25 -4.449 1 96.75 311 GLN B CA 1
ATOM 6418 C C . GLN B 1 311 ? 18.5 44.5 -5.75 1 96.75 311 GLN B C 1
ATOM 6420 O O . GLN B 1 311 ? 19.453 44.812 -6.461 1 96.75 311 GLN B O 1
ATOM 6425 N N . GLY B 1 312 ? 17.781 43.469 -6.031 1 96.19 312 GLY B N 1
ATOM 6426 C CA . GLY B 1 312 ? 17.922 42.781 -7.305 1 96.19 312 GLY B CA 1
ATOM 6427 C C . GLY B 1 312 ? 18.344 41.344 -7.16 1 96.19 312 GLY B C 1
ATOM 6428 O O . GLY B 1 312 ? 18.656 40.875 -6.059 1 96.19 312 GLY B O 1
ATOM 6429 N N . ALA B 1 313 ? 18.406 40.625 -8.273 1 97.25 313 ALA B N 1
ATOM 6430 C CA . ALA B 1 313 ? 18.578 39.188 -8.328 1 97.25 313 ALA B CA 1
ATOM 6431 C C . ALA B 1 313 ? 19.969 38.781 -7.852 1 97.25 313 ALA B C 1
ATOM 6433 O O . ALA B 1 313 ? 20.125 37.75 -7.164 1 97.25 313 ALA B O 1
ATOM 6434 N N . GLU B 1 314 ? 20.984 39.469 -8.258 1 97.56 314 GLU B N 1
ATOM 6435 C CA . GLU B 1 314 ? 22.359 39.125 -7.906 1 97.56 314 GLU B CA 1
ATOM 6436 C C . GLU B 1 314 ? 22.594 39.219 -6.398 1 97.56 314 GLU B C 1
ATOM 6438 O O . GLU B 1 314 ? 23.25 38.375 -5.801 1 97.56 314 GLU B O 1
ATOM 6443 N N . ASP B 1 315 ? 22.109 40.25 -5.812 1 97.88 315 ASP B N 1
ATOM 6444 C CA . ASP B 1 315 ? 22.219 40.406 -4.367 1 97.88 315 ASP B CA 1
ATOM 6445 C C . ASP B 1 315 ? 21.438 39.344 -3.623 1 97.88 315 ASP B C 1
ATOM 6447 O O . ASP B 1 315 ? 21.891 38.844 -2.586 1 97.88 315 ASP B O 1
ATOM 6451 N N . ALA B 1 316 ? 20.234 39.062 -4.07 1 98.25 316 ALA B N 1
ATOM 6452 C CA . ALA B 1 316 ? 19.422 38 -3.482 1 98.25 316 ALA B CA 1
ATOM 6453 C C . ALA B 1 316 ? 20.141 36.688 -3.533 1 98.25 316 ALA B C 1
ATOM 6455 O O . ALA B 1 316 ? 20.141 35.906 -2.555 1 98.25 316 ALA B O 1
ATOM 6456 N N . LYS B 1 317 ? 20.766 36.406 -4.703 1 98.25 317 LYS B N 1
ATOM 6457 C CA . LYS B 1 317 ? 21.531 35.188 -4.855 1 98.25 317 LYS B CA 1
ATOM 6458 C C . LYS B 1 317 ? 22.688 35.125 -3.852 1 98.25 317 LYS B C 1
ATOM 6460 O O . LYS B 1 317 ? 22.906 34.094 -3.213 1 98.25 317 LYS B O 1
ATOM 6465 N N . GLN B 1 318 ? 23.391 36.219 -3.725 1 98.12 318 GLN B N 1
ATOM 6466 C CA . GLN B 1 318 ? 24.531 36.281 -2.816 1 98.12 318 GLN B CA 1
ATOM 6467 C C . GLN B 1 318 ? 24.094 36.062 -1.369 1 98.12 318 GLN B C 1
ATOM 6469 O O . GLN B 1 318 ? 24.766 35.344 -0.608 1 98.12 318 GLN B O 1
ATOM 6474 N N . ALA B 1 319 ? 23 36.688 -1.03 1 98.12 319 ALA B N 1
ATOM 6475 C CA . ALA B 1 319 ? 22.469 36.531 0.32 1 98.12 319 ALA B CA 1
ATOM 6476 C C . ALA B 1 319 ? 22.078 35.062 0.584 1 98.12 319 ALA B C 1
ATOM 6478 O O . ALA B 1 319 ? 22.344 34.531 1.664 1 98.12 319 ALA B O 1
ATOM 6479 N N . LEU B 1 320 ? 21.438 34.469 -0.358 1 98.5 320 LEU B N 1
ATOM 6480 C CA . LEU B 1 320 ? 21.062 33.062 -0.239 1 98.5 320 LEU B CA 1
ATOM 6481 C C . LEU B 1 320 ? 22.297 32.156 -0.105 1 98.5 320 LEU B C 1
ATOM 6483 O O . LEU B 1 320 ? 22.344 31.297 0.769 1 98.5 320 LEU B O 1
ATOM 6487 N N . LEU B 1 321 ? 23.312 32.375 -0.979 1 98.25 321 LEU B N 1
ATOM 6488 C CA . LEU B 1 321 ? 24.516 31.547 -0.971 1 98.25 321 LEU B CA 1
ATOM 6489 C C . LEU B 1 321 ? 25.266 31.703 0.35 1 98.25 321 LEU B C 1
ATOM 6491 O O . LEU B 1 321 ? 25.859 30.734 0.839 1 98.25 321 LEU B O 1
ATOM 6495 N N . GLN B 1 322 ? 25.234 32.906 0.853 1 98.19 322 GLN B N 1
ATOM 6496 C CA . GLN B 1 322 ? 25.875 33.125 2.154 1 98.19 322 GLN B CA 1
ATOM 6497 C C . GLN B 1 322 ? 25.203 32.281 3.23 1 98.19 322 GLN B C 1
ATOM 6499 O O . GLN B 1 322 ? 25.875 31.641 4.035 1 98.19 322 GLN B O 1
ATOM 6504 N N . THR B 1 323 ? 23.891 32.312 3.248 1 98.06 323 THR B N 1
ATOM 6505 C CA . THR B 1 323 ? 23.125 31.5 4.191 1 98.06 323 THR B CA 1
ATOM 6506 C C . THR B 1 323 ? 23.438 30.016 3.977 1 98.06 323 THR B C 1
ATOM 6508 O O . THR B 1 323 ? 23.656 29.281 4.938 1 98.06 323 THR B O 1
ATOM 6511 N N . LEU B 1 324 ? 23.469 29.547 2.713 1 98.62 324 LEU B N 1
ATOM 6512 C CA . LEU B 1 324 ? 23.672 28.125 2.385 1 98.62 324 LEU B CA 1
ATOM 6513 C C . LEU B 1 324 ? 25.094 27.703 2.709 1 98.62 324 LEU B C 1
ATOM 6515 O O . LEU B 1 324 ? 25.359 26.5 2.848 1 98.62 324 LEU B O 1
ATOM 6519 N N . SER B 1 325 ? 26.016 28.656 2.838 1 98.31 325 SER B N 1
ATOM 6520 C CA . SER B 1 325 ? 27.406 28.328 3.092 1 98.31 325 SER B CA 1
ATOM 6521 C C . SER B 1 325 ? 27.656 28.047 4.57 1 98.31 325 SER B C 1
ATOM 6523 O O . SER B 1 325 ? 28.703 27.5 4.941 1 98.31 325 SER B O 1
ATOM 6525 N N . GLU B 1 326 ? 26.703 28.469 5.379 1 97.69 326 GLU B N 1
ATOM 6526 C CA . GLU B 1 326 ? 26.844 28.188 6.805 1 97.69 326 GLU B CA 1
ATOM 6527 C C . GLU B 1 326 ? 26.922 26.672 7.055 1 97.69 326 GLU B C 1
ATOM 6529 O O . GLU B 1 326 ? 26.219 25.906 6.418 1 97.69 326 GLU B O 1
ATOM 6534 N N . ASP B 1 327 ? 27.859 26.281 7.977 1 97.81 327 ASP B N 1
ATOM 6535 C CA . ASP B 1 327 ? 28.125 24.875 8.25 1 97.81 327 ASP B CA 1
ATOM 6536 C C . ASP B 1 327 ? 28.562 24.672 9.695 1 97.81 327 ASP B C 1
ATOM 6538 O O . ASP B 1 327 ? 28.641 25.625 10.469 1 97.81 327 ASP B O 1
ATOM 6542 N N . TYR B 1 328 ? 28.688 23.375 10.086 1 97.88 328 TYR B N 1
ATOM 6543 C CA . TYR B 1 328 ? 29.219 23.062 11.414 1 97.88 328 TYR B CA 1
ATOM 6544 C C . TYR B 1 328 ? 30.203 21.891 11.344 1 97.88 328 TYR B C 1
ATOM 6546 O O . TYR B 1 328 ? 30.219 21.141 10.367 1 97.88 328 TYR B O 1
ATOM 6554 N N . ASP B 1 329 ? 31.078 21.875 12.312 1 96.75 329 ASP B N 1
ATOM 6555 C CA . ASP B 1 329 ? 31.984 20.766 12.523 1 96.75 329 ASP B CA 1
ATOM 6556 C C . ASP B 1 329 ? 31.484 19.844 13.641 1 96.75 329 ASP B C 1
ATOM 6558 O O . ASP B 1 329 ? 31.391 20.266 14.797 1 96.75 329 ASP B O 1
ATOM 6562 N N . VAL B 1 330 ? 31.219 18.703 13.281 1 94.75 330 VAL B N 1
ATOM 6563 C CA . VAL B 1 330 ? 30.578 17.766 14.203 1 94.75 330 VAL B CA 1
ATOM 6564 C C . VAL B 1 330 ? 31.453 17.578 15.445 1 94.75 330 VAL B C 1
ATOM 6566 O O . VAL B 1 330 ? 30.938 17.375 16.547 1 94.75 330 VAL B O 1
ATOM 6569 N N . LYS B 1 331 ? 32.719 17.719 15.336 1 95.06 331 LYS B N 1
ATOM 6570 C CA . LYS B 1 331 ? 33.656 17.469 16.438 1 95.06 331 LYS B CA 1
ATOM 6571 C C . LYS B 1 331 ? 33.844 18.734 17.266 1 95.06 331 LYS B C 1
ATOM 6573 O O . LYS B 1 331 ? 34.219 18.656 18.453 1 95.06 331 LYS B O 1
ATOM 6578 N N . LYS B 1 332 ? 33.594 19.859 16.688 1 97.25 332 LYS B N 1
ATOM 6579 C CA . LYS B 1 332 ? 33.969 21.109 17.328 1 97.25 332 LYS B CA 1
ATOM 6580 C C . LYS B 1 332 ? 32.75 21.922 17.734 1 97.25 332 LYS B C 1
ATOM 6582 O O . LYS B 1 332 ? 32.781 22.672 18.719 1 97.25 332 LYS B O 1
ATOM 6587 N N . THR B 1 333 ? 31.734 21.922 16.938 1 97.62 333 THR B N 1
ATOM 6588 C CA . THR B 1 333 ? 30.547 22.719 17.188 1 97.62 333 THR B CA 1
ATOM 6589 C C . THR B 1 333 ? 29.719 22.109 18.328 1 97.62 333 THR B C 1
ATOM 6591 O O . THR B 1 333 ? 29.438 20.906 18.312 1 97.62 333 THR B O 1
ATOM 6594 N N . PRO B 1 334 ? 29.391 22.938 19.281 1 97.5 334 PRO B N 1
ATOM 6595 C CA . PRO B 1 334 ? 28.547 22.422 20.359 1 97.5 334 PRO B CA 1
ATOM 6596 C C . PRO B 1 334 ? 27.219 21.859 19.844 1 97.5 334 PRO B C 1
ATOM 6598 O O . PRO B 1 334 ? 26.625 22.422 18.922 1 97.5 334 PRO B O 1
ATOM 6601 N N . LEU B 1 335 ? 26.828 20.766 20.469 1 96.44 335 LEU B N 1
ATOM 6602 C CA . LEU B 1 335 ? 25.609 20.078 20.031 1 96.44 335 LEU B CA 1
ATOM 6603 C C . LEU B 1 335 ? 24.406 21 20.062 1 96.44 335 LEU B C 1
ATOM 6605 O O . LEU B 1 335 ? 23.578 20.969 19.141 1 96.44 335 LEU B O 1
ATOM 6609 N N . ALA B 1 336 ? 24.281 21.812 21.016 1 95.5 336 ALA B N 1
ATOM 6610 C CA . ALA B 1 336 ? 23.156 22.734 21.156 1 95.5 336 ALA B CA 1
ATOM 6611 C C . ALA B 1 336 ? 23.078 23.703 19.984 1 95.5 336 ALA B C 1
ATOM 6613 O O . ALA B 1 336 ? 22 24.094 19.562 1 95.5 336 ALA B O 1
ATOM 6614 N N . ASP B 1 337 ? 24.25 24.062 19.516 1 96.56 337 ASP B N 1
ATOM 6615 C CA . ASP B 1 337 ? 24.297 24.969 18.375 1 96.56 337 ASP B CA 1
ATOM 6616 C C . ASP B 1 337 ? 23.906 24.266 17.078 1 96.56 337 ASP B C 1
ATOM 6618 O O . ASP B 1 337 ? 23.25 24.859 16.219 1 96.56 337 ASP B O 1
ATOM 6622 N N . ILE B 1 338 ? 24.312 23.047 17 1 97.06 338 ILE B N 1
ATOM 6623 C CA . ILE B 1 338 ? 23.953 22.25 15.828 1 97.06 338 ILE B CA 1
ATOM 6624 C C . ILE B 1 338 ? 22.438 22.031 15.797 1 97.06 338 ILE B C 1
ATOM 6626 O O . ILE B 1 338 ? 21.781 22.281 14.773 1 97.06 338 ILE B O 1
ATOM 6630 N N . GLU B 1 339 ? 21.875 21.703 16.922 1 95.75 339 GLU B N 1
ATOM 6631 C CA . GLU B 1 339 ? 20.484 21.312 17 1 95.75 339 GLU B CA 1
ATOM 6632 C C . GLU B 1 339 ? 19.562 22.516 17.094 1 95.75 339 GLU B C 1
ATOM 6634 O O . GLU B 1 339 ? 18.344 22.406 16.891 1 95.75 339 GLU B O 1
ATOM 6639 N N . GLY B 1 340 ? 20.141 23.703 17.344 1 93.75 340 GLY B N 1
ATOM 6640 C CA . GLY B 1 340 ? 19.328 24.875 17.656 1 93.75 340 GLY B CA 1
ATOM 6641 C C . GLY B 1 340 ? 18.875 25.625 16.422 1 93.75 340 GLY B C 1
ATOM 6642 O O . GLY B 1 340 ? 18.125 26.594 16.516 1 93.75 340 GLY B O 1
ATOM 6643 N N . ARG B 1 341 ? 19.266 25.094 15.266 1 94.75 341 ARG B N 1
ATOM 6644 C CA . ARG B 1 341 ? 18.844 25.75 14.031 1 94.75 341 ARG B CA 1
ATOM 6645 C C . ARG B 1 341 ? 18.875 24.781 12.859 1 94.75 341 ARG B C 1
ATOM 6647 O O . ARG B 1 341 ? 19.359 23.656 12.992 1 94.75 341 ARG B O 1
ATOM 6654 N N . ALA B 1 342 ? 18.312 25.25 11.742 1 96.69 342 ALA B N 1
ATOM 6655 C CA . ALA B 1 342 ? 18.359 24.484 10.492 1 96.69 342 ALA B CA 1
ATOM 6656 C C . ALA B 1 342 ? 19.625 24.812 9.703 1 96.69 342 ALA B C 1
ATOM 6658 O O . ALA B 1 342 ? 20.219 25.875 9.875 1 96.69 342 ALA B O 1
ATOM 6659 N N . TRP B 1 343 ? 20.078 23.891 8.914 1 98.25 343 TRP B N 1
ATOM 6660 C CA . TRP B 1 343 ? 21.266 24.031 8.086 1 98.25 343 TRP B CA 1
ATOM 6661 C C . TRP B 1 343 ? 20.953 23.688 6.633 1 98.25 343 TRP B C 1
ATOM 6663 O O . TRP B 1 343 ? 21.25 22.578 6.172 1 98.25 343 TRP B O 1
ATOM 6673 N N . TYR B 1 344 ? 20.484 24.625 5.879 1 98.5 344 TYR B N 1
ATOM 6674 C CA . TYR B 1 344 ? 19.875 24.359 4.586 1 98.5 344 TYR B CA 1
ATOM 6675 C C . TYR B 1 344 ? 20.922 24.141 3.51 1 98.5 344 TYR B C 1
ATOM 6677 O O . TYR B 1 344 ? 20.625 23.672 2.416 1 98.5 344 TYR B O 1
ATOM 6685 N N . GLY B 1 345 ? 22.172 24.438 3.762 1 98.62 345 GLY B N 1
ATOM 6686 C CA . GLY B 1 345 ? 23.25 24.156 2.82 1 98.62 345 GLY B CA 1
ATOM 6687 C C . GLY B 1 345 ? 23.984 22.875 3.115 1 98.62 345 GLY B C 1
ATOM 6688 O O . GLY B 1 345 ? 24.859 22.453 2.348 1 98.62 345 GLY B O 1
ATOM 6689 N N . ARG B 1 346 ? 23.688 22.25 4.191 1 98.56 346 ARG B N 1
ATOM 6690 C CA . ARG B 1 346 ? 24.359 21.047 4.664 1 98.56 346 ARG B CA 1
ATOM 6691 C C . ARG B 1 346 ? 24.141 19.891 3.691 1 98.56 346 ARG B C 1
ATOM 6693 O O . ARG B 1 346 ? 23.062 19.734 3.113 1 98.56 346 ARG B O 1
ATOM 6700 N N . CYS B 1 347 ? 25.188 19.062 3.521 1 98.44 347 CYS B N 1
ATOM 6701 C CA . CYS B 1 347 ? 25.062 17.828 2.746 1 98.44 347 CYS B CA 1
ATOM 6702 C C . CYS B 1 347 ? 24.031 16.891 3.359 1 98.44 347 CYS B C 1
ATOM 6704 O O . CYS B 1 347 ? 24.094 16.594 4.551 1 98.44 347 CYS B O 1
ATOM 6706 N N . VAL B 1 348 ? 23.125 16.375 2.543 1 98.44 348 VAL B N 1
ATOM 6707 C CA . VAL B 1 348 ? 22.016 15.57 3.047 1 98.44 348 VAL B CA 1
ATOM 6708 C C . VAL B 1 348 ? 22.547 14.281 3.67 1 98.44 348 VAL B C 1
ATOM 6710 O O . VAL B 1 348 ? 21.891 13.68 4.523 1 98.44 348 VAL B O 1
ATOM 6713 N N . TRP B 1 349 ? 23.734 13.867 3.303 1 97.62 349 TRP B N 1
ATOM 6714 C CA . TRP B 1 349 ? 24.312 12.625 3.816 1 97.62 349 TRP B CA 1
ATOM 6715 C C . TRP B 1 349 ? 25.188 12.898 5.039 1 97.62 349 TRP B C 1
ATOM 6717 O O . TRP B 1 349 ? 25.672 11.969 5.684 1 97.62 349 TRP B O 1
ATOM 6727 N N . GLU B 1 350 ? 25.406 14.156 5.328 1 97.81 350 GLU B N 1
ATOM 6728 C CA . GLU B 1 350 ? 26.234 14.547 6.461 1 97.81 350 GLU B CA 1
ATOM 6729 C C . GLU B 1 350 ? 25.422 15.281 7.52 1 97.81 350 GLU B C 1
ATOM 6731 O O . GLU B 1 350 ? 25.969 15.906 8.422 1 97.81 350 GLU B O 1
ATOM 6736 N N . SER B 1 351 ? 24.125 15.273 7.371 1 97.75 351 SER B N 1
ATOM 6737 C CA . SER B 1 351 ? 23.219 15.883 8.344 1 97.75 351 SER B CA 1
ATOM 6738 C C . SER B 1 351 ? 22.969 14.945 9.523 1 97.75 351 SER B C 1
ATOM 6740 O O . SER B 1 351 ? 23.281 13.758 9.453 1 97.75 351 SER B O 1
ATOM 6742 N N . ASP B 1 352 ? 22.438 15.477 10.602 1 97.44 352 ASP B N 1
ATOM 6743 C CA . ASP B 1 352 ? 22.219 14.672 11.797 1 97.44 352 ASP B CA 1
ATOM 6744 C C . ASP B 1 352 ? 20.75 14.211 11.875 1 97.44 352 ASP B C 1
ATOM 6746 O O . ASP B 1 352 ? 20.25 13.93 12.961 1 97.44 352 ASP B O 1
ATOM 6750 N N . ASN B 1 353 ? 20.047 14.172 10.727 1 98.38 353 ASN B N 1
ATOM 6751 C CA . ASN B 1 353 ? 18.672 13.695 10.648 1 98.38 353 ASN B CA 1
ATOM 6752 C C . ASN B 1 353 ? 18.562 12.234 11.078 1 98.38 353 ASN B C 1
ATOM 6754 O O . ASN B 1 353 ? 19.453 11.438 10.812 1 98.38 353 ASN B O 1
ATOM 6758 N N . ASP B 1 354 ? 17.406 11.914 11.742 1 98.25 354 ASP B N 1
ATOM 6759 C CA . ASP B 1 354 ? 17.234 10.531 12.164 1 98.25 354 ASP B CA 1
ATOM 6760 C C . ASP B 1 354 ? 15.781 10.078 12.008 1 98.25 354 ASP B C 1
ATOM 6762 O O . ASP B 1 354 ? 15.391 9.039 12.547 1 98.25 354 ASP B O 1
ATOM 6766 N N . VAL B 1 355 ? 14.945 10.844 11.289 1 98.62 355 VAL B N 1
ATOM 6767 C CA . VAL B 1 355 ? 13.539 10.477 11.148 1 98.62 355 VAL B CA 1
ATOM 6768 C C . VAL B 1 355 ? 13.359 9.578 9.93 1 98.62 355 VAL B C 1
ATOM 6770 O O . VAL B 1 355 ? 14.156 9.617 8.992 1 98.62 355 VAL B O 1
ATOM 6773 N N . CYS B 1 356 ? 12.289 8.781 9.898 1 98.69 356 CYS B N 1
ATOM 6774 C CA . CYS B 1 356 ? 12.016 7.836 8.812 1 98.69 356 CYS B CA 1
ATOM 6775 C C . CYS B 1 356 ? 11.75 8.57 7.504 1 98.69 356 CYS B C 1
ATOM 6777 O O . CYS B 1 356 ? 11.039 9.578 7.484 1 98.69 356 CYS B O 1
ATOM 6779 N N . ASP B 1 357 ? 12.391 8.086 6.434 1 98.69 357 ASP B N 1
ATOM 6780 C CA . ASP B 1 357 ? 12.086 8.609 5.105 1 98.69 357 ASP B CA 1
ATOM 6781 C C . ASP B 1 357 ? 11.203 7.641 4.324 1 98.69 357 ASP B C 1
ATOM 6783 O O . ASP B 1 357 ? 10.867 7.895 3.166 1 98.69 357 ASP B O 1
ATOM 6787 N N . ASP B 1 358 ? 10.852 6.551 4.895 1 98.69 358 ASP B N 1
ATOM 6788 C CA . ASP B 1 358 ? 9.938 5.516 4.418 1 98.69 358 ASP B CA 1
ATOM 6789 C C . ASP B 1 358 ? 9.234 4.828 5.586 1 98.69 358 ASP B C 1
ATOM 6791 O O . ASP B 1 358 ? 9.883 4.223 6.441 1 98.69 358 ASP B O 1
ATOM 6795 N N . GLN B 1 359 ? 7.879 4.848 5.559 1 98.88 359 GLN B N 1
ATOM 6796 C CA . GLN B 1 359 ? 7.184 4.219 6.68 1 98.88 359 GLN B CA 1
ATOM 6797 C C . GLN B 1 359 ? 5.785 3.768 6.277 1 98.88 359 GLN B C 1
ATOM 6799 O O . GLN B 1 359 ? 5.059 4.5 5.602 1 98.88 359 GLN B O 1
ATOM 6804 N N . TYR B 1 360 ? 5.477 2.531 6.633 1 98.88 360 TYR B N 1
ATOM 6805 C CA . TYR B 1 360 ? 4.156 1.942 6.449 1 98.88 360 TYR B CA 1
ATOM 6806 C C . TYR B 1 360 ? 3.416 1.835 7.777 1 98.88 360 TYR B C 1
ATOM 6808 O O . TYR B 1 360 ? 4.023 1.55 8.812 1 98.88 360 TYR B O 1
ATOM 6816 N N . VAL B 1 361 ? 2.111 2.088 7.746 1 98.94 361 VAL B N 1
ATOM 6817 C CA . VAL B 1 361 ? 1.216 1.827 8.867 1 98.94 361 VAL B CA 1
ATOM 6818 C C . VAL B 1 361 ? 0.006 1.027 8.391 1 98.94 361 VAL B C 1
ATOM 6820 O O . VAL B 1 361 ? -0.593 1.352 7.359 1 98.94 361 VAL B O 1
ATOM 6823 N N . THR B 1 362 ? -0.31 -0.048 9.062 1 98.88 362 THR B N 1
ATOM 6824 C CA . THR B 1 362 ? -1.529 -0.81 8.82 1 98.88 362 THR B CA 1
ATOM 6825 C C . THR B 1 362 ? -2.451 -0.758 10.039 1 98.88 362 THR B C 1
ATOM 6827 O O . THR B 1 362 ? -2.012 -0.989 11.164 1 98.88 362 THR B O 1
ATOM 6830 N N . ILE B 1 363 ? -3.688 -0.396 9.781 1 98.81 363 ILE B N 1
ATOM 6831 C CA . ILE B 1 363 ? -4.695 -0.342 10.836 1 98.81 363 ILE B CA 1
ATOM 6832 C C . ILE B 1 363 ? -5.84 -1.299 10.508 1 98.81 363 ILE B C 1
ATOM 6834 O O . ILE B 1 363 ? -6.316 -1.334 9.367 1 98.81 363 ILE B O 1
ATOM 6838 N N . GLU B 1 364 ? -6.254 -2.059 11.531 1 98.62 364 GLU B N 1
ATOM 6839 C CA . GLU B 1 364 ? -7.34 -3.018 11.359 1 98.62 364 GLU B CA 1
ATOM 6840 C C . GLU B 1 364 ? -8.508 -2.705 12.289 1 98.62 364 GLU B C 1
ATOM 6842 O O . GLU B 1 364 ? -8.305 -2.291 13.43 1 98.62 364 GLU B O 1
ATOM 6847 N N . TRP B 1 365 ? -9.664 -2.855 11.797 1 98 365 TRP B N 1
ATOM 6848 C CA . TRP B 1 365 ? -10.898 -2.814 12.578 1 98 365 TRP B CA 1
ATOM 6849 C C . TRP B 1 365 ? -11.586 -4.172 12.57 1 98 365 TRP B C 1
ATOM 6851 O O . TRP B 1 365 ? -11.617 -4.859 11.547 1 98 365 TRP B O 1
ATOM 6861 N N . ASP B 1 366 ? -12.094 -4.555 13.695 1 96.25 366 ASP B N 1
ATOM 6862 C CA . ASP B 1 366 ? -12.914 -5.762 13.789 1 96.25 366 ASP B CA 1
ATOM 6863 C C . ASP B 1 366 ? -14.391 -5.438 13.594 1 96.25 366 ASP B C 1
ATOM 6865 O O . ASP B 1 366 ? -14.789 -4.27 13.617 1 96.25 366 ASP B O 1
ATOM 6869 N N . ASP B 1 367 ? -15.133 -6.516 13.375 1 93.75 367 ASP B N 1
ATOM 6870 C CA . ASP B 1 367 ? -16.578 -6.336 13.352 1 93.75 367 ASP B CA 1
ATOM 6871 C C . ASP B 1 367 ? -17.078 -5.754 14.672 1 93.75 367 ASP B C 1
ATOM 6873 O O . ASP B 1 367 ? -16.641 -6.164 15.75 1 93.75 367 ASP B O 1
ATOM 6877 N N . HIS B 1 368 ? -17.922 -4.766 14.547 1 87.19 368 HIS B N 1
ATOM 6878 C CA . HIS B 1 368 ? -18.516 -4.168 15.742 1 87.19 368 HIS B CA 1
ATOM 6879 C C . HIS B 1 368 ? -20.031 -4.316 15.75 1 87.19 368 HIS B C 1
ATOM 6881 O O . HIS B 1 368 ? -20.609 -4.75 16.75 1 87.19 368 HIS B O 1
ATOM 6887 N N . SER B 1 369 ? -20.703 -3.879 14.812 1 78.88 369 SER B N 1
ATOM 6888 C CA . SER B 1 369 ? -22.141 -3.93 14.609 1 78.88 369 SER B CA 1
ATOM 6889 C C . SER B 1 369 ? -22.5 -3.889 13.125 1 78.88 369 SER B C 1
ATOM 6891 O O . SER B 1 369 ? -21.625 -3.666 12.281 1 78.88 369 SER B O 1
ATOM 6893 N N . PRO B 1 370 ? -23.766 -4.297 12.969 1 70.38 370 PRO B N 1
ATOM 6894 C CA . PRO B 1 370 ? -24.141 -4.156 11.562 1 70.38 370 PRO B CA 1
ATOM 6895 C C . PRO B 1 370 ? -23.828 -2.773 11 1 70.38 370 PRO B C 1
ATOM 6897 O O . PRO B 1 370 ? -24.094 -1.76 11.648 1 70.38 370 PRO B O 1
ATOM 6900 N N . GLY B 1 371 ? -23.109 -2.691 9.883 1 74.06 371 GLY B N 1
ATOM 6901 C CA . GLY B 1 371 ? -22.688 -1.441 9.266 1 74.06 371 GLY B CA 1
ATOM 6902 C C . GLY B 1 371 ? -21.281 -1.033 9.641 1 74.06 371 GLY B C 1
ATOM 6903 O O . GLY B 1 371 ? -20.688 -0.174 8.992 1 74.06 371 GLY B O 1
ATOM 6904 N N . LEU B 1 372 ? -20.859 -1.584 10.664 1 87.25 372 LEU B N 1
ATOM 6905 C CA . LEU B 1 372 ? -19.484 -1.368 11.102 1 87.25 372 LEU B CA 1
ATOM 6906 C C . LEU B 1 372 ? -18.688 -2.672 11.062 1 87.25 372 LEU B C 1
ATOM 6908 O O . LEU B 1 372 ? -18.266 -3.166 12.109 1 87.25 372 LEU B O 1
ATOM 6912 N N . GLY B 1 373 ? -18.547 -3.078 9.836 1 92.38 373 GLY B N 1
ATOM 6913 C CA . GLY B 1 373 ? -17.844 -4.328 9.609 1 92.38 373 GLY B CA 1
ATOM 6914 C C . GLY B 1 373 ? -16.328 -4.168 9.594 1 92.38 373 GLY B C 1
ATOM 6915 O O . GLY B 1 373 ? -15.82 -3.045 9.648 1 92.38 373 GLY B O 1
ATOM 6916 N N . ALA B 1 374 ? -15.648 -5.285 9.547 1 96.19 374 ALA B N 1
ATOM 6917 C CA . ALA B 1 374 ? -14.195 -5.312 9.531 1 96.19 374 ALA B CA 1
ATOM 6918 C C . ALA B 1 374 ? -13.641 -4.555 8.328 1 96.19 374 ALA B C 1
ATOM 6920 O O . ALA B 1 374 ? -14.203 -4.629 7.234 1 96.19 374 ALA B O 1
ATOM 6921 N N . LYS B 1 375 ? -12.625 -3.84 8.531 1 96.69 375 LYS B N 1
ATOM 6922 C CA . LYS B 1 375 ? -11.945 -3.107 7.469 1 96.69 375 LYS B CA 1
ATOM 6923 C C . LYS B 1 375 ? -10.461 -2.953 7.773 1 96.69 375 LYS B C 1
ATOM 6925 O O . LYS B 1 375 ? -10.016 -3.229 8.891 1 96.69 375 LYS B O 1
ATOM 6930 N N . THR B 1 376 ? -9.68 -2.662 6.785 1 98.44 376 THR B N 1
ATOM 6931 C CA . THR B 1 376 ? -8.242 -2.463 6.918 1 98.44 376 THR B CA 1
ATOM 6932 C C . THR B 1 376 ? -7.797 -1.219 6.156 1 98.44 376 THR B C 1
ATOM 6934 O O . THR B 1 376 ? -8.352 -0.9 5.098 1 98.44 376 THR B O 1
ATOM 6937 N N . ALA B 1 377 ? -6.902 -0.491 6.746 1 98.75 377 ALA B N 1
ATOM 6938 C CA . ALA B 1 377 ? -6.266 0.621 6.047 1 98.75 377 ALA B CA 1
ATOM 6939 C C . ALA B 1 377 ? -4.75 0.46 6.027 1 98.75 377 ALA B C 1
ATOM 6941 O O . ALA B 1 377 ? -4.148 0.045 7.023 1 98.75 377 ALA B O 1
ATOM 6942 N N . SER B 1 378 ? -4.172 0.726 4.887 1 98.75 378 SER B N 1
ATOM 6943 C CA . SER B 1 378 ? -2.723 0.821 4.75 1 98.75 378 SER B CA 1
ATOM 6944 C C . SER B 1 378 ? -2.293 2.24 4.395 1 98.75 378 SER B C 1
ATOM 6946 O O . SER B 1 378 ? -2.854 2.857 3.486 1 98.75 378 SER B O 1
ATOM 6948 N N . PHE B 1 379 ? -1.38 2.691 5.152 1 98.94 379 PHE B N 1
ATOM 6949 C CA . PHE B 1 379 ? -0.794 4 4.898 1 98.94 379 PHE B CA 1
ATOM 6950 C C . PHE B 1 379 ? 0.684 3.875 4.547 1 98.94 379 PHE B C 1
ATOM 6952 O O . PHE B 1 379 ? 1.405 3.08 5.152 1 98.94 379 PHE B O 1
ATOM 6959 N N . HIS B 1 380 ? 1.128 4.695 3.512 1 98.94 380 HIS B N 1
ATOM 6960 C CA . HIS B 1 380 ? 2.529 4.719 3.111 1 98.94 380 HIS B CA 1
ATOM 6961 C C . HIS B 1 380 ? 3.049 6.148 3.008 1 98.94 380 HIS B C 1
ATOM 6963 O O . HIS B 1 380 ? 2.539 6.941 2.215 1 98.94 380 HIS B O 1
ATOM 6969 N N . MET B 1 381 ? 3.969 6.508 3.848 1 98.94 381 MET B N 1
ATOM 6970 C CA . MET B 1 381 ? 4.738 7.738 3.699 1 98.94 381 MET B CA 1
ATOM 6971 C C . MET B 1 381 ? 6.07 7.469 3.01 1 98.94 381 MET B C 1
ATOM 6973 O O . MET B 1 381 ? 6.875 6.672 3.492 1 98.94 381 MET B O 1
ATOM 6977 N N . ILE B 1 382 ? 6.32 8.164 1.917 1 98.81 382 ILE B N 1
ATOM 6978 C CA . ILE B 1 382 ? 7.531 7.883 1.154 1 98.81 382 ILE B CA 1
ATOM 6979 C C . ILE B 1 382 ? 8.188 9.195 0.717 1 98.81 382 ILE B C 1
ATOM 6981 O O . ILE B 1 382 ? 7.531 10.055 0.124 1 98.81 382 ILE B O 1
ATOM 6985 N N . ALA B 1 383 ? 9.469 9.336 1.039 1 98.56 383 ALA B N 1
ATOM 6986 C CA . ALA B 1 383 ? 10.219 10.555 0.745 1 98.56 383 ALA B CA 1
ATOM 6987 C C . ALA B 1 383 ? 10.625 10.602 -0.724 1 98.56 383 ALA B C 1
ATOM 6989 O O . ALA B 1 383 ? 10.562 11.656 -1.358 1 98.56 383 ALA B O 1
ATOM 6990 N N . GLN B 1 384 ? 11.078 9.422 -1.266 1 97.56 384 GLN B N 1
ATOM 6991 C CA . GLN B 1 384 ? 11.695 9.375 -2.586 1 97.56 384 GLN B CA 1
ATOM 6992 C C . GLN B 1 384 ? 10.641 9.273 -3.686 1 97.56 384 GLN B C 1
ATOM 6994 O O . GLN B 1 384 ? 10.547 8.258 -4.375 1 97.56 384 GLN B O 1
ATOM 6999 N N . SER B 1 385 ? 9.945 10.289 -3.863 1 98.5 385 SER B N 1
ATOM 7000 C CA . SER B 1 385 ? 8.867 10.336 -4.848 1 98.5 385 SER B CA 1
ATOM 7001 C C . SER B 1 385 ? 8.969 11.586 -5.719 1 98.5 385 SER B C 1
ATOM 7003 O O . SER B 1 385 ? 9.516 12.602 -5.293 1 98.5 385 SER B O 1
ATOM 7005 N N . LEU B 1 386 ? 8.469 11.508 -6.902 1 97.81 386 LEU B N 1
ATOM 7006 C CA . LEU B 1 386 ? 8.305 12.656 -7.789 1 97.81 386 LEU B CA 1
ATOM 7007 C C . LEU B 1 386 ? 7.195 13.578 -7.289 1 97.81 386 LEU B C 1
ATOM 7009 O O . LEU B 1 386 ? 7.375 14.789 -7.207 1 97.81 386 LEU B O 1
ATOM 7013 N N . ALA B 1 387 ? 6.012 12.93 -7.02 1 97.38 387 ALA B N 1
ATOM 7014 C CA . ALA B 1 387 ? 4.891 13.695 -6.484 1 97.38 387 ALA B CA 1
ATOM 7015 C C . ALA B 1 387 ? 5.246 14.328 -5.145 1 97.38 387 ALA B C 1
ATOM 7017 O O . ALA B 1 387 ? 5.941 13.719 -4.328 1 97.38 387 ALA B O 1
ATOM 7018 N N . GLN B 1 388 ? 4.793 15.516 -4.934 1 96.19 388 GLN B N 1
ATOM 7019 C CA . GLN B 1 388 ? 5.016 16.25 -3.693 1 96.19 388 GLN B CA 1
ATOM 7020 C C . GLN B 1 388 ? 3.695 16.547 -2.988 1 96.19 388 GLN B C 1
ATOM 7022 O O . GLN B 1 388 ? 3.018 17.531 -3.314 1 96.19 388 GLN B O 1
ATOM 7027 N N . CYS B 1 389 ? 3.387 15.758 -2.035 1 95.12 389 CYS B N 1
ATOM 7028 C CA . CYS B 1 389 ? 2.229 15.898 -1.16 1 95.12 389 CYS B CA 1
ATOM 7029 C C . CYS B 1 389 ? 0.93 15.766 -1.946 1 95.12 389 CYS B C 1
ATOM 7031 O O . CYS B 1 389 ? -0.103 16.297 -1.545 1 95.12 389 CYS B O 1
ATOM 7033 N N . GLU B 1 390 ? 1.011 15.234 -3.096 1 95.44 390 GLU B N 1
ATOM 7034 C CA . GLU B 1 390 ? -0.179 14.82 -3.838 1 95.44 390 GLU B CA 1
ATOM 7035 C C . GLU B 1 390 ? -0.573 13.391 -3.502 1 95.44 390 GLU B C 1
ATOM 7037 O O . GLU B 1 390 ? -0.147 12.445 -4.176 1 95.44 390 GLU B O 1
ATOM 7042 N N . ARG B 1 391 ? -1.465 13.336 -2.518 1 97.62 391 ARG B N 1
ATOM 7043 C CA . ARG B 1 391 ? -1.854 12.031 -1.993 1 97.62 391 ARG B CA 1
ATOM 7044 C C . ARG B 1 391 ? -2.613 11.227 -3.041 1 97.62 391 ARG B C 1
ATOM 7046 O O . ARG B 1 391 ? -3.334 11.789 -3.865 1 97.62 391 ARG B O 1
ATOM 7053 N N . ARG B 1 392 ? -2.443 9.969 -2.965 1 98 392 ARG B N 1
ATOM 7054 C CA . ARG B 1 392 ? -3.195 9.039 -3.801 1 98 392 ARG B CA 1
ATOM 7055 C C . ARG B 1 392 ? -3.67 7.836 -2.992 1 98 392 ARG B C 1
ATOM 7057 O O . ARG B 1 392 ? -3.084 7.504 -1.959 1 98 392 ARG B O 1
ATOM 7064 N N . GLY B 1 393 ? -4.727 7.238 -3.559 1 98.38 393 GLY B N 1
ATOM 7065 C CA . GLY B 1 393 ? -5.211 6.059 -2.865 1 98.38 393 GLY B CA 1
ATOM 7066 C C . GLY B 1 393 ? -6.352 5.367 -3.588 1 98.38 393 GLY B C 1
ATOM 7067 O O . GLY B 1 393 ? -6.711 5.754 -4.703 1 98.38 393 GLY B O 1
ATOM 7068 N N . ARG B 1 394 ? -6.734 4.293 -2.959 1 98.75 394 ARG B N 1
ATOM 7069 C CA . ARG B 1 394 ? -7.895 3.523 -3.389 1 98.75 394 ARG B CA 1
ATOM 7070 C C . ARG B 1 394 ? -8.742 3.102 -2.195 1 98.75 394 ARG B C 1
ATOM 7072 O O . ARG B 1 394 ? -8.211 2.82 -1.117 1 98.75 394 ARG B O 1
ATOM 7079 N N . ILE B 1 395 ? -10.023 3.119 -2.414 1 98.88 395 ILE B N 1
ATOM 7080 C CA . ILE B 1 395 ? -10.984 2.627 -1.437 1 98.88 395 ILE B CA 1
ATOM 7081 C C . ILE B 1 395 ? -11.805 1.497 -2.049 1 98.88 395 ILE B C 1
ATOM 7083 O O . ILE B 1 395 ? -12.406 1.663 -3.117 1 98.88 395 ILE B O 1
ATOM 7087 N N . TYR B 1 396 ? -11.789 0.381 -1.363 1 98.75 396 TYR B N 1
ATOM 7088 C CA . TYR B 1 396 ? -12.531 -0.789 -1.812 1 98.75 396 TYR B CA 1
ATOM 7089 C C . TYR B 1 396 ? -13.781 -0.998 -0.961 1 98.75 396 TYR B C 1
ATOM 7091 O O . TYR B 1 396 ? -13.695 -1.086 0.266 1 98.75 396 TYR B O 1
ATOM 7099 N N . GLY B 1 397 ? -14.875 -1.074 -1.645 1 97.81 397 GLY B N 1
ATOM 7100 C CA . GLY B 1 397 ? -16.141 -1.269 -0.951 1 97.81 397 GLY B CA 1
ATOM 7101 C C . GLY B 1 397 ? -16.859 -2.533 -1.372 1 97.81 397 GLY B C 1
ATOM 7102 O O . GLY B 1 397 ? -16.391 -3.27 -2.238 1 97.81 397 GLY B O 1
ATOM 7103 N N . THR B 1 398 ? -17.984 -2.793 -0.753 1 96.38 398 THR B N 1
ATOM 7104 C CA . THR B 1 398 ? -18.766 -4 -0.993 1 96.38 398 THR B CA 1
ATOM 7105 C C . THR B 1 398 ? -19.406 -3.967 -2.377 1 96.38 398 THR B C 1
ATOM 7107 O O . THR B 1 398 ? -19.75 -5.012 -2.934 1 96.38 398 THR B O 1
ATOM 7110 N N . SER B 1 399 ? -19.578 -2.752 -2.957 1 96.88 399 SER B N 1
ATOM 7111 C CA . SER B 1 399 ? -20.297 -2.701 -4.223 1 96.88 399 SER B CA 1
ATOM 7112 C C . SER B 1 399 ? -19.547 -1.882 -5.262 1 96.88 399 SER B C 1
ATOM 7114 O O . SER B 1 399 ? -20.078 -1.549 -6.316 1 96.88 399 SER B O 1
ATOM 7116 N N . GLY B 1 400 ? -18.328 -1.515 -4.938 1 98.31 400 GLY B N 1
ATOM 7117 C CA . GLY B 1 400 ? -17.547 -0.737 -5.883 1 98.31 400 GLY B CA 1
ATOM 7118 C C . GLY B 1 400 ? -16.172 -0.369 -5.359 1 98.31 400 GLY B C 1
ATOM 7119 O O . GLY B 1 400 ? -15.766 -0.831 -4.293 1 98.31 400 GLY B O 1
ATOM 7120 N N . GLU B 1 401 ? -15.461 0.365 -6.145 1 98.75 401 GLU B N 1
ATOM 7121 C CA . GLU B 1 401 ? -14.125 0.829 -5.781 1 98.75 401 GLU B CA 1
ATOM 7122 C C . GLU B 1 401 ? -13.914 2.279 -6.203 1 98.75 401 GLU B C 1
ATOM 7124 O O . GLU B 1 401 ? -14.539 2.756 -7.152 1 98.75 401 GLU B O 1
ATOM 7129 N N . ILE B 1 402 ? -13.078 3 -5.449 1 98.88 402 ILE B N 1
ATOM 7130 C CA . ILE B 1 402 ? -12.734 4.387 -5.738 1 98.88 402 ILE B CA 1
ATOM 7131 C C . ILE B 1 402 ? -11.219 4.527 -5.867 1 98.88 402 ILE B C 1
ATOM 7133 O O . ILE B 1 402 ? -10.469 3.971 -5.059 1 98.88 402 ILE B O 1
ATOM 7137 N N . ALA B 1 403 ? -10.773 5.18 -6.91 1 98.75 403 ALA B N 1
ATOM 7138 C CA . ALA B 1 403 ? -9.406 5.68 -7 1 98.75 403 ALA B CA 1
ATOM 7139 C C . ALA B 1 403 ? -9.367 7.203 -6.891 1 98.75 403 ALA B C 1
ATOM 7141 O O . ALA B 1 403 ? -10.219 7.891 -7.457 1 98.75 403 ALA B O 1
ATOM 7142 N N . TYR B 1 404 ? -8.414 7.754 -6.133 1 98.38 404 TYR B N 1
ATOM 7143 C CA . TYR B 1 404 ? -8.281 9.203 -6.02 1 98.38 404 TYR B CA 1
ATOM 7144 C C . TYR B 1 404 ? -6.82 9.625 -6.039 1 98.38 404 TYR B C 1
ATOM 7146 O O . TYR B 1 404 ? -5.934 8.828 -5.715 1 98.38 404 TYR B O 1
ATOM 7154 N N . ASP B 1 405 ? -6.535 10.906 -6.457 1 95.62 405 ASP B N 1
ATOM 7155 C CA . ASP B 1 405 ? -5.16 11.375 -6.582 1 95.62 405 ASP B CA 1
ATOM 7156 C C . ASP B 1 405 ? -5.066 12.875 -6.316 1 95.62 405 ASP B C 1
ATOM 7158 O O . ASP B 1 405 ? -4.383 13.602 -7.047 1 95.62 405 ASP B O 1
ATOM 7162 N N . SER B 1 406 ? -5.793 13.367 -5.449 1 93.88 406 SER B N 1
ATOM 7163 C CA . SER B 1 406 ? -5.801 14.766 -5.02 1 93.88 406 SER B CA 1
ATOM 7164 C C . SER B 1 406 ? -6.395 15.672 -6.098 1 93.88 406 SER B C 1
ATOM 7166 O O . SER B 1 406 ? -6.621 16.859 -5.859 1 93.88 406 SER B O 1
ATOM 7168 N N . LYS B 1 407 ? -6.648 15.141 -7.305 1 94.5 407 LYS B N 1
ATOM 7169 C CA . LYS B 1 407 ? -7.234 15.922 -8.391 1 94.5 407 LYS B CA 1
ATOM 7170 C C . LYS B 1 407 ? -8.562 15.328 -8.844 1 94.5 407 LYS B C 1
ATOM 7172 O O . LYS B 1 407 ? -9.531 16.062 -9.07 1 94.5 407 LYS B O 1
ATOM 7177 N N . THR B 1 408 ? -8.508 14.039 -8.93 1 97.19 408 THR B N 1
ATOM 7178 C CA . THR B 1 408 ? -9.688 13.359 -9.438 1 97.19 408 THR B CA 1
ATOM 7179 C C . THR B 1 408 ? -10.125 12.25 -8.484 1 97.19 408 THR B C 1
ATOM 7181 O O . THR B 1 408 ? -9.32 11.742 -7.703 1 97.19 408 THR B O 1
ATOM 7184 N N . ILE B 1 409 ? -11.383 11.969 -8.5 1 98.5 409 ILE B N 1
ATOM 7185 C CA . ILE B 1 409 ? -12 10.82 -7.832 1 98.5 409 ILE B CA 1
ATOM 7186 C C . ILE B 1 409 ? -12.742 9.969 -8.859 1 98.5 409 ILE B C 1
ATOM 7188 O O . ILE B 1 409 ? -13.68 10.438 -9.508 1 98.5 409 ILE B O 1
ATOM 7192 N N . THR B 1 410 ? -12.289 8.766 -9.055 1 98.88 410 THR B N 1
ATOM 7193 C CA . THR B 1 410 ? -12.93 7.859 -10 1 98.88 410 THR B CA 1
ATOM 7194 C C . THR B 1 410 ? -13.625 6.715 -9.266 1 98.88 410 THR B C 1
ATOM 7196 O O . THR B 1 410 ? -12.992 6.008 -8.477 1 98.88 410 THR B O 1
ATOM 7199 N N . VAL B 1 411 ? -14.938 6.543 -9.523 1 98.75 411 VAL B N 1
ATOM 7200 C CA . VAL B 1 411 ? -15.758 5.543 -8.852 1 98.75 411 VAL B CA 1
ATOM 7201 C C . VAL B 1 411 ? -16.234 4.508 -9.867 1 98.75 411 VAL B C 1
ATOM 7203 O O . VAL B 1 411 ? -16.75 4.863 -10.93 1 98.75 411 VAL B O 1
ATOM 7206 N N . HIS B 1 412 ? -16.047 3.258 -9.594 1 98.75 412 HIS B N 1
ATOM 7207 C CA . HIS B 1 412 ? -16.641 2.189 -10.391 1 98.75 412 HIS B CA 1
ATOM 7208 C C . HIS B 1 412 ? -17.641 1.384 -9.57 1 98.75 412 HIS B C 1
ATOM 7210 O O . HIS B 1 412 ? -17.328 0.937 -8.461 1 98.75 412 HIS B O 1
ATOM 7216 N N . ASP B 1 413 ? -18.781 1.223 -10.133 1 97.81 413 ASP B N 1
ATOM 7217 C CA . ASP B 1 413 ? -19.859 0.462 -9.508 1 97.81 413 ASP B CA 1
ATOM 7218 C C . ASP B 1 413 ? -19.922 -0.962 -10.055 1 97.81 413 ASP B C 1
ATOM 7220 O O . ASP B 1 413 ? -20.125 -1.164 -11.25 1 97.81 413 ASP B O 1
ATOM 7224 N N . PHE B 1 414 ? -19.766 -1.974 -9.211 1 96.69 414 PHE B N 1
ATOM 7225 C CA . PHE B 1 414 ? -19.734 -3.371 -9.625 1 96.69 414 PHE B CA 1
ATOM 7226 C C . PHE B 1 414 ? -21.125 -3.838 -10.07 1 96.69 414 PHE B C 1
ATOM 7228 O O . PHE B 1 414 ? -21.25 -4.836 -10.781 1 96.69 414 PHE B O 1
ATOM 7235 N N . THR B 1 415 ? -22.156 -3.221 -9.586 1 93.38 415 THR B N 1
ATOM 7236 C CA . THR B 1 415 ? -23.516 -3.668 -9.844 1 93.38 415 THR B CA 1
ATOM 7237 C C . THR B 1 415 ? -23.922 -3.377 -11.289 1 93.38 415 THR B C 1
ATOM 7239 O O . THR B 1 415 ? -24.438 -4.254 -11.977 1 93.38 415 THR B O 1
ATOM 7242 N N . ASN B 1 416 ? -23.672 -2.188 -11.742 1 93.44 416 ASN B N 1
ATOM 7243 C CA . ASN B 1 416 ? -24.094 -1.837 -13.094 1 93.44 416 ASN B CA 1
ATOM 7244 C C . ASN B 1 416 ? -22.891 -1.627 -14.016 1 93.44 416 ASN B C 1
ATOM 7246 O O . ASN B 1 416 ? -23.062 -1.245 -15.18 1 93.44 416 ASN B O 1
ATOM 7250 N N . ASP B 1 417 ? -21.703 -1.802 -13.484 1 94.88 417 ASP B N 1
ATOM 7251 C CA . ASP B 1 417 ? -20.453 -1.788 -14.227 1 94.88 417 ASP B CA 1
ATOM 7252 C C . ASP B 1 417 ? -20.203 -0.424 -14.875 1 94.88 417 ASP B C 1
ATOM 7254 O O . ASP B 1 417 ? -19.703 -0.341 -15.992 1 94.88 417 ASP B O 1
ATOM 7258 N N . THR B 1 418 ? -20.594 0.632 -14.195 1 97.5 418 THR B N 1
ATOM 7259 C CA . THR B 1 418 ? -20.344 1.981 -14.695 1 97.5 418 THR B CA 1
ATOM 7260 C C . THR B 1 418 ? -19.219 2.65 -13.93 1 97.5 418 THR B C 1
ATOM 7262 O O . THR B 1 418 ? -18.953 2.303 -12.773 1 97.5 418 THR B O 1
ATOM 7265 N N . THR B 1 419 ? -18.531 3.584 -14.641 1 98.44 419 THR B N 1
ATOM 7266 C CA . THR B 1 419 ? -17.453 4.371 -14.055 1 98.44 419 THR B CA 1
ATOM 7267 C C . THR B 1 419 ? -17.75 5.863 -14.172 1 98.44 419 THR B C 1
ATOM 7269 O O . THR B 1 419 ? -18.156 6.344 -15.234 1 98.44 419 THR B O 1
ATOM 7272 N N . GLN B 1 420 ? -17.641 6.555 -13.047 1 98.31 420 GLN B N 1
ATOM 7273 C CA . GLN B 1 420 ? -17.797 8.008 -13 1 98.31 420 GLN B CA 1
ATOM 7274 C C . GLN B 1 420 ? -16.562 8.68 -12.422 1 98.31 420 GLN B C 1
ATOM 7276 O O . GLN B 1 420 ? -15.969 8.18 -11.469 1 98.31 420 GLN B O 1
ATOM 7281 N N . THR B 1 421 ? -16.203 9.82 -13 1 98.56 421 THR B N 1
ATOM 7282 C CA . THR B 1 421 ? -15.07 10.594 -12.508 1 98.56 421 THR B CA 1
ATOM 7283 C C . THR B 1 421 ? -15.516 11.984 -12.07 1 98.56 421 THR B C 1
ATOM 7285 O O . THR B 1 421 ? -16.25 12.664 -12.797 1 98.56 421 THR B O 1
ATOM 7288 N N . PHE B 1 422 ? -15.086 12.344 -10.891 1 97.88 422 PHE B N 1
ATOM 7289 C CA . PHE B 1 422 ? -15.336 13.672 -10.336 1 97.88 422 PHE B CA 1
ATOM 7290 C C . PHE B 1 422 ? -14.055 14.492 -10.312 1 97.88 422 PHE B C 1
ATOM 7292 O O . PHE B 1 422 ? -12.977 13.969 -10.031 1 97.88 422 PHE B O 1
ATOM 7299 N N . ASN B 1 423 ? -14.203 15.789 -10.578 1 95.56 423 ASN B N 1
ATOM 7300 C CA . ASN B 1 423 ? -13.086 16.719 -10.555 1 95.56 423 ASN B CA 1
ATOM 7301 C C . ASN B 1 423 ? -13.383 17.938 -9.672 1 95.56 423 ASN B C 1
ATOM 7303 O O . ASN B 1 423 ? -13.672 19.016 -10.18 1 95.56 423 ASN B O 1
ATOM 7307 N N . PRO B 1 424 ? -13.258 17.688 -8.414 1 91.56 424 PRO B N 1
ATOM 7308 C CA . PRO B 1 424 ? -13.523 18.828 -7.547 1 91.56 424 PRO B CA 1
ATOM 7309 C C . PRO B 1 424 ? -12.555 19.984 -7.785 1 91.56 424 PRO B C 1
ATOM 7311 O O . PRO B 1 424 ? -11.391 19.766 -8.109 1 91.56 424 PRO B O 1
ATOM 7314 N N . GLU B 1 425 ? -13.094 21.188 -7.594 1 83.69 425 GLU B N 1
ATOM 7315 C CA . GLU B 1 425 ? -12.258 22.359 -7.785 1 83.69 425 GLU B CA 1
ATOM 7316 C C . GLU B 1 425 ? -11.219 22.484 -6.676 1 83.69 425 GLU B C 1
ATOM 7318 O O . GLU B 1 425 ? -11.508 22.219 -5.508 1 83.69 425 GLU B O 1
ATOM 7323 N N . VAL B 1 426 ? -10.039 22.703 -7.102 1 72.75 426 VAL B N 1
ATOM 7324 C CA . VAL B 1 426 ? -8.961 22.984 -6.16 1 72.75 426 VAL B CA 1
ATOM 7325 C C . VAL B 1 426 ? -8.641 24.469 -6.164 1 72.75 426 VAL B C 1
ATOM 7327 O O . VAL B 1 426 ? -8.312 25.047 -7.211 1 72.75 426 VAL B O 1
ATOM 7330 N N . PRO B 1 427 ? -8.742 25.016 -5.059 1 69.94 427 PRO B N 1
ATOM 7331 C CA . PRO B 1 427 ? -8.406 26.438 -5.059 1 69.94 427 PRO B CA 1
ATOM 7332 C C . PRO B 1 427 ? -6.949 26.703 -5.43 1 69.94 427 PRO B C 1
ATOM 7334 O O . PRO B 1 427 ? -6.059 25.953 -5.012 1 69.94 427 PRO B O 1
ATOM 7337 N N . LYS B 1 428 ? -6.621 27.625 -6.262 1 60.91 428 LYS B N 1
ATOM 7338 C CA . LYS B 1 428 ? -5.328 27.891 -6.879 1 60.91 428 LYS B CA 1
ATOM 7339 C C . LYS B 1 428 ? -4.312 28.359 -5.844 1 60.91 428 LYS B C 1
ATOM 7341 O O . LYS B 1 428 ? -3.129 28.031 -5.926 1 60.91 428 LYS B O 1
ATOM 7346 N N . ASN B 1 429 ? -4.715 29.094 -4.789 1 54.91 429 ASN B N 1
ATOM 7347 C CA . ASN B 1 429 ? -3.783 29.75 -3.879 1 54.91 429 ASN B CA 1
ATOM 7348 C C . ASN B 1 429 ? -3.879 29.172 -2.469 1 54.91 429 ASN B C 1
ATOM 7350 O O . ASN B 1 429 ? -3.529 29.844 -1.496 1 54.91 429 ASN B O 1
ATOM 7354 N N . SER B 1 430 ? -4.184 27.906 -2.539 1 66.94 430 SER B N 1
ATOM 7355 C CA . SER B 1 430 ? -4.309 27.281 -1.225 1 66.94 430 SER B CA 1
ATOM 7356 C C . SER B 1 430 ? -3.359 26.109 -1.082 1 66.94 430 SER B C 1
ATOM 7358 O O . SER B 1 430 ? -2.979 25.484 -2.078 1 66.94 430 SER B O 1
ATOM 7360 N N . HIS B 1 431 ? -2.797 26.016 0.136 1 70.56 431 HIS B N 1
ATOM 7361 C CA . HIS B 1 431 ? -1.938 24.875 0.434 1 70.56 431 HIS B CA 1
ATOM 7362 C C . HIS B 1 431 ? -2.764 23.641 0.775 1 70.56 431 HIS B C 1
ATOM 7364 O O . HIS B 1 431 ? -3.938 23.75 1.139 1 70.56 431 HIS B O 1
ATOM 7370 N N . HIS B 1 432 ? -2.162 22.531 0.584 1 77.19 432 HIS B N 1
ATOM 7371 C CA . HIS B 1 432 ? -2.766 21.234 0.906 1 77.19 432 HIS B CA 1
ATOM 7372 C C . HIS B 1 432 ? -4.074 21.047 0.15 1 77.19 432 HIS B C 1
ATOM 7374 O O . HIS B 1 432 ? -5.082 20.641 0.739 1 77.19 432 HIS B O 1
ATOM 7380 N N . GLY B 1 433 ? -4.16 21.469 -1.037 1 76 433 GLY B N 1
ATOM 7381 C CA . GLY B 1 433 ? -5.32 21.25 -1.888 1 76 433 GLY B CA 1
ATOM 7382 C C . GLY B 1 433 ? -6.52 22.078 -1.486 1 76 433 GLY B C 1
ATOM 7383 O O . GLY B 1 433 ? -7.664 21.641 -1.639 1 76 433 GLY B O 1
ATOM 7384 N N . GLY B 1 434 ? -6.266 23.188 -0.78 1 80.31 434 GLY B N 1
ATOM 7385 C CA . GLY B 1 434 ? -7.359 24.031 -0.325 1 80.31 434 GLY B CA 1
ATOM 7386 C C . GLY B 1 434 ? -7.73 23.797 1.127 1 80.31 434 GLY B C 1
ATOM 7387 O O . GLY B 1 434 ? -8.602 24.484 1.668 1 80.31 434 GLY B O 1
ATOM 7388 N N . GLY B 1 435 ? -7.039 22.953 1.743 1 88.5 435 GLY B N 1
ATOM 7389 C CA . GLY B 1 435 ? -7.375 22.578 3.107 1 88.5 435 GLY B CA 1
ATOM 7390 C C . GLY B 1 435 ? -7.16 23.703 4.105 1 88.5 435 GLY B C 1
ATOM 7391 O O . GLY B 1 435 ? -7.93 23.844 5.055 1 88.5 435 GLY B O 1
ATOM 7392 N N . ASP B 1 436 ? -6.172 24.484 3.914 1 90.19 436 ASP B N 1
ATOM 7393 C CA . ASP B 1 436 ? -5.875 25.594 4.824 1 90.19 436 ASP B CA 1
ATOM 7394 C C . ASP B 1 436 ? -6.965 26.656 4.77 1 90.19 436 ASP B C 1
ATOM 7396 O O . ASP B 1 436 ? -7.43 27.141 5.809 1 90.19 436 ASP B O 1
ATOM 7400 N N . ASP B 1 437 ? -7.348 27.016 3.582 1 92.25 437 ASP B N 1
ATOM 7401 C CA . ASP B 1 437 ? -8.422 27.984 3.408 1 92.25 437 ASP B CA 1
ATOM 7402 C C . ASP B 1 437 ? -9.742 27.453 3.969 1 92.25 437 ASP B C 1
ATOM 7404 O O . ASP B 1 437 ? -10.477 28.172 4.637 1 92.25 437 ASP B O 1
ATOM 7408 N N . GLY B 1 438 ? -9.938 26.188 3.641 1 93.31 438 GLY B N 1
ATOM 7409 C CA . GLY B 1 438 ? -11.156 25.562 4.137 1 93.31 438 GLY B CA 1
ATOM 7410 C C . GLY B 1 438 ? -11.227 25.516 5.652 1 93.31 438 GLY B C 1
ATOM 7411 O O . GLY B 1 438 ? -12.258 25.859 6.242 1 93.31 438 GLY B O 1
ATOM 7412 N N . LEU B 1 439 ? -10.172 25.109 6.262 1 96.38 439 LEU B N 1
ATOM 7413 C CA . LEU B 1 439 ? -10.102 25.047 7.715 1 96.38 439 LEU B CA 1
ATOM 7414 C C . LEU B 1 439 ? -10.297 26.438 8.328 1 96.38 439 LEU B C 1
ATOM 7416 O O . LEU B 1 439 ? -11.047 26.594 9.297 1 96.38 439 LEU B O 1
ATOM 7420 N N . THR B 1 440 ? -9.633 27.438 7.75 1 97.12 440 THR B N 1
ATOM 7421 C CA . THR B 1 440 ? -9.75 28.812 8.242 1 97.12 440 THR B CA 1
ATOM 7422 C C . THR B 1 440 ? -11.195 29.297 8.148 1 97.12 440 THR B C 1
ATOM 7424 O O . THR B 1 440 ? -11.734 29.844 9.109 1 97.12 440 THR B O 1
ATOM 7427 N N . GLN B 1 441 ? -11.828 29.031 7.043 1 96.25 441 GLN B N 1
ATOM 7428 C CA . GLN B 1 441 ? -13.211 29.453 6.848 1 96.25 441 GLN B CA 1
ATOM 7429 C C . GLN B 1 441 ? -14.141 28.781 7.852 1 96.25 441 GLN B C 1
ATOM 7431 O O . GLN B 1 441 ? -14.992 29.438 8.453 1 96.25 441 GLN B O 1
ATOM 7436 N N . GLN B 1 442 ? -13.93 27.531 7.996 1 97 442 GLN B N 1
ATOM 7437 C CA . GLN B 1 442 ? -14.789 26.797 8.922 1 97 442 GLN B CA 1
ATOM 7438 C C . GLN B 1 442 ? -14.578 27.266 10.359 1 97 442 GLN B C 1
ATOM 7440 O O . GLN B 1 442 ? -15.531 27.375 11.133 1 97 442 GLN B O 1
ATOM 7445 N N . PHE B 1 443 ? -13.367 27.516 10.703 1 98.06 443 PHE B N 1
ATOM 7446 C CA . PHE B 1 443 ? -13.047 28.016 12.023 1 98.06 443 PHE B CA 1
ATOM 7447 C C . PHE B 1 443 ? -13.727 29.359 12.266 1 98.06 443 PHE B C 1
ATOM 7449 O O . PHE B 1 443 ? -14.367 29.562 13.305 1 98.06 443 PHE B O 1
ATOM 7456 N N . LEU B 1 444 ? -13.695 30.25 11.328 1 98.12 444 LEU B N 1
ATOM 7457 C CA . LEU B 1 444 ? -14.273 31.578 11.445 1 98.12 444 LEU B CA 1
ATOM 7458 C C . LEU B 1 444 ? -15.797 31.516 11.477 1 98.12 444 LEU B C 1
ATOM 7460 O O . LEU B 1 444 ? -16.438 32.219 12.258 1 98.12 444 LEU B O 1
ATOM 7464 N N . LYS B 1 445 ? -16.328 30.672 10.664 1 97.31 445 LYS B N 1
ATOM 7465 C CA . LYS B 1 445 ? -17.781 30.5 10.664 1 97.31 445 LYS B CA 1
ATOM 7466 C C . LYS B 1 445 ? -18.266 29.984 12.016 1 97.31 445 LYS B C 1
ATOM 7468 O O . LYS B 1 445 ? -19.312 30.391 12.5 1 97.31 445 LYS B O 1
ATOM 7473 N N . ALA B 1 446 ? -17.516 29.094 12.555 1 97.88 446 ALA B N 1
ATOM 7474 C CA . ALA B 1 446 ? -17.859 28.562 13.867 1 97.88 446 ALA B CA 1
ATOM 7475 C C . ALA B 1 446 ? -17.859 29.672 14.922 1 97.88 446 ALA B C 1
ATOM 7477 O O . ALA B 1 446 ? -18.766 29.734 15.758 1 97.88 446 ALA B O 1
ATOM 7478 N N . ILE B 1 447 ? -16.859 30.516 14.898 1 97.88 447 ILE B N 1
ATOM 7479 C CA . ILE B 1 447 ? -16.766 31.609 15.852 1 97.88 447 ILE B CA 1
ATOM 7480 C C . ILE B 1 447 ? -17.953 32.562 15.68 1 97.88 447 ILE B C 1
ATOM 7482 O O . ILE B 1 447 ? -18.609 32.938 16.656 1 97.88 447 ILE B O 1
ATOM 7486 N N . VAL B 1 448 ? -18.25 32.875 14.461 1 97 448 VAL B N 1
ATOM 7487 C CA . VAL B 1 448 ? -19.328 33.781 14.156 1 97 448 VAL B CA 1
ATOM 7488 C C . VAL B 1 448 ? -20.656 33.219 14.672 1 97 448 VAL B C 1
ATOM 7490 O O . VAL B 1 448 ? -21.453 33.938 15.266 1 97 448 VAL B O 1
ATOM 7493 N N . ALA B 1 449 ? -20.797 32.031 14.469 1 95.94 449 ALA B N 1
ATOM 7494 C CA . ALA B 1 449 ? -22.047 31.359 14.875 1 95.94 449 ALA B CA 1
ATOM 7495 C C . ALA B 1 449 ? -22.203 31.391 16.391 1 95.94 449 ALA B C 1
ATOM 7497 O O . ALA B 1 449 ? -23.312 31.516 16.906 1 95.94 449 ALA B O 1
ATOM 7498 N N . THR B 1 450 ? -21.172 31.25 17.109 1 95.38 450 THR B N 1
ATOM 7499 C CA . THR B 1 450 ? -21.234 31.25 18.578 1 95.38 450 THR B CA 1
ATOM 7500 C C . THR B 1 450 ? -21.406 32.656 19.109 1 95.38 450 THR B C 1
ATOM 7502 O O . THR B 1 450 ? -22.141 32.875 20.078 1 95.38 450 THR B O 1
ATOM 7505 N N . GLN B 1 451 ? -20.781 33.594 18.5 1 92.19 451 GLN B N 1
ATOM 7506 C CA . GLN B 1 451 ? -20.828 34.969 18.953 1 92.19 451 GLN B CA 1
ATOM 7507 C C . GLN B 1 451 ? -22.188 35.594 18.688 1 92.19 451 GLN B C 1
ATOM 7509 O O . GLN B 1 451 ? -22.656 36.469 19.438 1 92.19 451 GLN B O 1
ATOM 7514 N N . SER B 1 452 ? -22.828 35.156 17.625 1 90.88 452 SER B N 1
ATOM 7515 C CA . SER B 1 452 ? -24.156 35.656 17.297 1 90.88 452 SER B CA 1
ATOM 7516 C C . SER B 1 452 ? -25.234 34.938 18.094 1 90.88 452 SER B C 1
ATOM 7518 O O . SER B 1 452 ? -26.422 35.188 17.938 1 90.88 452 SER B O 1
ATOM 7520 N N . ALA B 1 453 ? -24.875 34.031 18.906 1 86.5 453 ALA B N 1
ATOM 7521 C CA . ALA B 1 453 ? -25.766 33.219 19.734 1 86.5 453 ALA B CA 1
ATOM 7522 C C . ALA B 1 453 ? -26.734 32.406 18.875 1 86.5 453 ALA B C 1
ATOM 7524 O O . ALA B 1 453 ? -27.828 32.094 19.328 1 86.5 453 ALA B O 1
ATOM 7525 N N . SER B 1 454 ? -26.281 32.188 17.75 1 89.81 454 SER B N 1
ATOM 7526 C CA . SER B 1 454 ? -27.125 31.391 16.875 1 89.81 454 SER B CA 1
ATOM 7527 C C . SER B 1 454 ? -26.938 29.906 17.156 1 89.81 454 SER B C 1
ATOM 7529 O O . SER B 1 454 ? -27.812 29.094 16.859 1 89.81 454 SER B O 1
ATOM 7531 N N . MET B 1 455 ? -25.719 29.516 17.625 1 93.44 455 MET B N 1
ATOM 7532 C CA . MET B 1 455 ? -25.406 28.125 17.953 1 93.44 455 MET B CA 1
ATOM 7533 C C . MET B 1 455 ? -24.609 28.047 19.25 1 93.44 455 MET B C 1
ATOM 7535 O O . MET B 1 455 ? -23.844 28.953 19.578 1 93.44 455 MET B O 1
ATOM 7539 N N . SER B 1 456 ? -24.812 26.938 19.969 1 95.31 456 SER B N 1
ATOM 7540 C CA . SER B 1 456 ? -23.906 26.656 21.062 1 95.31 456 SER B CA 1
ATOM 7541 C C . SER B 1 456 ? -22.5 26.328 20.562 1 95.31 456 SER B C 1
ATOM 7543 O O . SER B 1 456 ? -22.312 26.031 19.375 1 95.31 456 SER B O 1
ATOM 7545 N N . ILE B 1 457 ? -21.547 26.469 21.422 1 95.88 457 ILE B N 1
ATOM 7546 C CA . ILE B 1 457 ? -20.172 26.172 21.062 1 95.88 457 ILE B CA 1
ATOM 7547 C C . ILE B 1 457 ? -20.062 24.734 20.562 1 95.88 457 ILE B C 1
ATOM 7549 O O . ILE B 1 457 ? -19.453 24.469 19.531 1 95.88 457 ILE B O 1
ATOM 7553 N N . ALA B 1 458 ? -20.703 23.812 21.25 1 93.81 458 ALA B N 1
ATOM 7554 C CA . ALA B 1 458 ? -20.656 22.406 20.875 1 93.81 458 ALA B CA 1
ATOM 7555 C C . ALA B 1 458 ? -21.281 22.172 19.5 1 93.81 458 ALA B C 1
ATOM 7557 O O . ALA B 1 458 ? -20.75 21.422 18.688 1 93.81 458 ALA B O 1
ATOM 7558 N N . SER B 1 459 ? -22.406 22.812 19.25 1 94.69 459 SER B N 1
ATOM 7559 C CA . SER B 1 459 ? -23.094 22.672 17.969 1 94.69 459 SER B CA 1
ATOM 7560 C C . SER B 1 459 ? -22.266 23.266 16.844 1 94.69 459 SER B C 1
ATOM 7562 O O . SER B 1 459 ? -22.188 22.688 15.758 1 94.69 459 SER B O 1
ATOM 7564 N N . ALA B 1 460 ? -21.672 24.453 17.078 1 96.44 460 ALA B N 1
ATOM 7565 C CA . ALA B 1 460 ? -20.844 25.109 16.062 1 96.44 460 ALA B CA 1
ATOM 7566 C C . ALA B 1 460 ? -19.594 24.281 15.758 1 96.44 460 ALA B C 1
ATOM 7568 O O . ALA B 1 460 ? -19.172 24.203 14.602 1 96.44 460 ALA B O 1
ATOM 7569 N N . GLN B 1 461 ? -18.984 23.688 16.844 1 96.06 461 GLN B N 1
ATOM 7570 C CA . GLN B 1 461 ? -17.828 22.812 16.688 1 96.06 461 GLN B CA 1
ATOM 7571 C C . GLN B 1 461 ? -18.109 21.672 15.711 1 96.06 461 GLN B C 1
ATOM 7573 O O . GLN B 1 461 ? -17.328 21.422 14.797 1 96.06 461 GLN B O 1
ATOM 7578 N N . MET B 1 462 ? -19.25 21.094 15.836 1 93.31 462 MET B N 1
ATOM 7579 C CA . MET B 1 462 ? -19.594 19.922 15.031 1 93.31 462 MET B CA 1
ATOM 7580 C C . MET B 1 462 ? -20.047 20.344 13.633 1 93.31 462 MET B C 1
ATOM 7582 O O . MET B 1 462 ? -19.688 19.703 12.648 1 93.31 462 MET B O 1
ATOM 7586 N N . GLU B 1 463 ? -20.781 21.344 13.586 1 93.44 463 GLU B N 1
ATOM 7587 C CA . GLU B 1 463 ? -21.359 21.766 12.312 1 93.44 463 GLU B CA 1
ATOM 7588 C C . GLU B 1 463 ? -20.281 22.266 11.352 1 93.44 463 GLU B C 1
ATOM 7590 O O . GLU B 1 463 ? -20.297 21.938 10.164 1 93.44 463 GLU B O 1
ATOM 7595 N N . TYR B 1 464 ? -19.344 23 11.836 1 95 464 TYR B N 1
ATOM 7596 C CA . TYR B 1 464 ? -18.422 23.688 10.945 1 95 464 TYR B CA 1
ATOM 7597 C C . TYR B 1 464 ? -17.094 22.953 10.883 1 95 464 TYR B C 1
ATOM 7599 O O . TYR B 1 464 ? -16.562 22.703 9.797 1 95 464 TYR B O 1
ATOM 7607 N N . LEU B 1 465 ? -16.562 22.547 12.016 1 95.69 465 LEU B N 1
ATOM 7608 C CA . LEU B 1 465 ? -15.258 21.891 12.008 1 95.69 465 LEU B CA 1
ATOM 7609 C C . LEU B 1 465 ? -15.398 20.391 11.859 1 95.69 465 LEU B C 1
ATOM 7611 O O . LEU B 1 465 ? -14.609 19.75 11.164 1 95.69 465 LEU B O 1
ATOM 7615 N N . GLY B 1 466 ? -16.406 19.812 12.547 1 93.88 466 GLY B N 1
ATOM 7616 C CA . GLY B 1 466 ? -16.609 18.375 12.453 1 93.88 466 GLY B CA 1
ATOM 7617 C C . GLY B 1 466 ? -15.484 17.578 13.07 1 93.88 466 GLY B C 1
ATOM 7618 O O . GLY B 1 466 ? -15.172 16.484 12.602 1 93.88 466 GLY B O 1
ATOM 7619 N N . CYS B 1 467 ? -14.781 18.094 13.977 1 95.56 467 CYS B N 1
ATOM 7620 C CA . CYS B 1 467 ? -13.648 17.453 14.648 1 95.56 467 CYS B CA 1
ATOM 7621 C C . CYS B 1 467 ? -13.633 17.812 16.125 1 95.56 467 CYS B C 1
ATOM 7623 O O . CYS B 1 467 ? -13.5 18.984 16.484 1 95.56 467 CYS B O 1
ATOM 7625 N N . THR B 1 468 ? -13.766 16.875 16.969 1 94 468 THR B N 1
ATOM 7626 C CA . THR B 1 468 ? -13.797 17.094 18.422 1 94 468 THR B CA 1
ATOM 7627 C C . THR B 1 468 ? -12.414 16.891 19.031 1 94 468 THR B C 1
ATOM 7629 O O . THR B 1 468 ? -11.516 16.344 18.375 1 94 468 THR B O 1
ATOM 7632 N N . MET B 1 469 ? -12.273 17.344 20.266 1 96 469 MET B N 1
ATOM 7633 C CA . MET B 1 469 ? -11.023 17.125 21 1 96 469 MET B CA 1
ATOM 7634 C C . MET B 1 469 ? -10.734 15.633 21.125 1 96 469 MET B C 1
ATOM 7636 O O . MET B 1 469 ? -9.578 15.211 21.016 1 96 469 MET B O 1
ATOM 7640 N N . ASP B 1 470 ? -11.789 14.805 21.281 1 95.44 470 ASP B N 1
ATOM 7641 C CA . ASP B 1 470 ? -11.609 13.359 21.359 1 95.44 470 ASP B CA 1
ATOM 7642 C C . ASP B 1 470 ? -11.016 12.797 20.078 1 95.44 470 ASP B C 1
ATOM 7644 O O . ASP B 1 470 ? -10.148 11.922 20.125 1 95.44 470 ASP B O 1
ATOM 7648 N N . GLU B 1 471 ? -11.484 13.266 19 1 96.56 471 GLU B N 1
ATOM 7649 C CA . GLU B 1 471 ? -10.969 12.812 17.703 1 96.56 471 GLU B CA 1
ATOM 7650 C C . GLU B 1 471 ? -9.523 13.258 17.5 1 96.56 471 GLU B C 1
ATOM 7652 O O . GLU B 1 471 ? -8.719 12.523 16.922 1 96.56 471 GLU B O 1
ATOM 7657 N N . ILE B 1 472 ? -9.234 14.508 17.938 1 98.25 472 ILE B N 1
ATOM 7658 C CA . ILE B 1 472 ? -7.871 15.023 17.828 1 98.25 472 ILE B CA 1
ATOM 7659 C C . ILE B 1 472 ? -6.918 14.133 18.609 1 98.25 472 ILE B C 1
ATOM 7661 O O . ILE B 1 472 ? -5.875 13.719 18.094 1 98.25 472 ILE B O 1
ATOM 7665 N N . ILE B 1 473 ? -7.297 13.797 19.828 1 98.12 473 ILE B N 1
ATOM 7666 C CA . ILE B 1 473 ? -6.457 12.969 20.688 1 98.12 473 ILE B CA 1
ATOM 7667 C C . ILE B 1 473 ? -6.34 11.562 20.109 1 98.12 473 ILE B C 1
ATOM 7669 O O . ILE B 1 473 ? -5.25 10.992 20.062 1 98.12 473 ILE B O 1
ATOM 7673 N N . ARG B 1 474 ? -7.426 11.039 19.609 1 98.06 474 ARG B N 1
ATOM 7674 C CA . ARG B 1 474 ? -7.426 9.703 19.031 1 98.06 474 ARG B CA 1
ATOM 7675 C C . ARG B 1 474 ? -6.508 9.633 17.812 1 98.06 474 ARG B C 1
ATOM 7677 O O . ARG B 1 474 ? -5.773 8.656 17.641 1 98.06 474 ARG B O 1
ATOM 7684 N N . SER B 1 475 ? -6.59 10.609 16.984 1 98.25 475 SER B N 1
ATOM 7685 C CA . SER B 1 475 ? -5.734 10.664 15.805 1 98.25 475 SER B CA 1
ATOM 7686 C C . SER B 1 475 ? -4.258 10.688 16.188 1 98.25 475 SER B C 1
ATOM 7688 O O . SER B 1 475 ? -3.443 9.984 15.594 1 98.25 475 SER B O 1
ATOM 7690 N N . HIS B 1 476 ? -3.877 11.523 17.172 1 98.75 476 HIS B N 1
ATOM 7691 C CA . HIS B 1 476 ? -2.498 11.586 17.641 1 98.75 476 HIS B CA 1
ATOM 7692 C C . HIS B 1 476 ? -2.084 10.273 18.297 1 98.75 476 HIS B C 1
ATOM 7694 O O . HIS B 1 476 ? -0.974 9.789 18.078 1 98.75 476 HIS B O 1
ATOM 7700 N N . ALA B 1 477 ? -3.018 9.75 19.094 1 98.75 477 ALA B N 1
ATOM 7701 C CA . ALA B 1 477 ? -2.756 8.477 19.766 1 98.75 477 ALA B CA 1
ATOM 7702 C C . ALA B 1 477 ? -2.43 7.383 18.734 1 98.75 477 ALA B C 1
ATOM 7704 O O . ALA B 1 477 ? -1.531 6.57 18.953 1 98.75 477 ALA B O 1
ATOM 7705 N N . ALA B 1 478 ? -3.131 7.344 17.656 1 98.88 478 ALA B N 1
ATOM 7706 C CA . ALA B 1 478 ? -2.885 6.348 16.625 1 98.88 478 ALA B CA 1
ATOM 7707 C C . ALA B 1 478 ? -1.474 6.477 16.062 1 98.88 478 ALA B C 1
ATOM 7709 O O . ALA B 1 478 ? -0.822 5.473 15.758 1 98.88 478 ALA B O 1
ATOM 7710 N N . VAL B 1 479 ? -0.988 7.688 15.906 1 98.94 479 VAL B N 1
ATOM 7711 C CA . VAL B 1 479 ? 0.365 7.926 15.414 1 98.94 479 VAL B CA 1
ATOM 7712 C C . VAL B 1 479 ? 1.382 7.375 16.422 1 98.94 479 VAL B C 1
ATOM 7714 O O . VAL B 1 479 ? 2.326 6.684 16.031 1 98.94 479 VAL B O 1
ATOM 7717 N N . PHE B 1 480 ? 1.165 7.719 17.688 1 98.88 480 PHE B N 1
ATOM 7718 C CA . PHE B 1 480 ? 2.1 7.258 18.703 1 98.88 480 PHE B CA 1
ATOM 7719 C C . PHE B 1 480 ? 2.045 5.742 18.844 1 98.88 480 PHE B C 1
ATOM 7721 O O . PHE B 1 480 ? 3.066 5.098 19.094 1 98.88 480 PHE B O 1
ATOM 7728 N N . ALA B 1 481 ? 0.853 5.168 18.719 1 98.88 481 ALA B N 1
ATOM 7729 C CA . ALA B 1 481 ? 0.722 3.713 18.734 1 98.88 481 ALA B CA 1
ATOM 7730 C C . ALA B 1 481 ? 1.479 3.084 17.562 1 98.88 481 ALA B C 1
ATOM 7732 O O . ALA B 1 481 ? 2.152 2.064 17.734 1 98.88 481 ALA B O 1
ATOM 7733 N N . ALA B 1 482 ? 1.387 3.637 16.406 1 98.94 482 ALA B N 1
ATOM 7734 C CA . ALA B 1 482 ? 2.098 3.148 15.234 1 98.94 482 ALA B CA 1
ATOM 7735 C C . ALA B 1 482 ? 3.609 3.232 15.438 1 98.94 482 ALA B C 1
ATOM 7737 O O . ALA B 1 482 ? 4.348 2.334 15.023 1 98.94 482 ALA B O 1
ATOM 7738 N N . GLU B 1 483 ? 4.066 4.328 16.031 1 98.81 483 GLU B N 1
ATOM 7739 C CA . GLU B 1 483 ? 5.492 4.473 16.297 1 98.81 483 GLU B CA 1
ATOM 7740 C C . GLU B 1 483 ? 5.977 3.414 17.297 1 98.81 483 GLU B C 1
ATOM 7742 O O . GLU B 1 483 ? 7.07 2.867 17.141 1 98.81 483 GLU B O 1
ATOM 7747 N N . GLU B 1 484 ? 5.156 3.195 18.328 1 98.75 484 GLU B N 1
ATOM 7748 C CA . GLU B 1 484 ? 5.52 2.125 19.25 1 98.75 484 GLU B CA 1
ATOM 7749 C C . GLU B 1 484 ? 5.586 0.779 18.531 1 98.75 484 GLU B C 1
ATOM 7751 O O . GLU B 1 484 ? 6.516 -0.001 18.75 1 98.75 484 GLU B O 1
ATOM 7756 N N . ALA B 1 485 ? 4.621 0.514 17.703 1 98.88 485 ALA B N 1
ATOM 7757 C CA . ALA B 1 485 ? 4.617 -0.719 16.922 1 98.88 485 ALA B CA 1
ATOM 7758 C C . ALA B 1 485 ? 5.898 -0.848 16.094 1 98.88 485 ALA B C 1
ATOM 7760 O O . ALA B 1 485 ? 6.512 -1.918 16.062 1 98.88 485 ALA B O 1
ATOM 7761 N N . ARG B 1 486 ? 6.293 0.186 15.398 1 98.62 486 ARG B N 1
ATOM 7762 C CA . ARG B 1 486 ? 7.492 0.203 14.57 1 98.62 486 ARG B CA 1
ATOM 7763 C C . ARG B 1 486 ? 8.742 -0.055 15.398 1 98.62 486 ARG B C 1
ATOM 7765 O O . ARG B 1 486 ? 9.547 -0.931 15.07 1 98.62 486 ARG B O 1
ATOM 7772 N N . LYS B 1 487 ? 8.914 0.681 16.5 1 98.31 487 LYS B N 1
ATOM 7773 C CA . LYS B 1 487 ? 10.133 0.641 17.312 1 98.31 487 LYS B CA 1
ATOM 7774 C C . LYS B 1 487 ? 10.25 -0.684 18.062 1 98.31 487 LYS B C 1
ATOM 7776 O O . LYS B 1 487 ? 11.344 -1.231 18.188 1 98.31 487 LYS B O 1
ATOM 7781 N N . GLU B 1 488 ? 9.086 -1.182 18.531 1 98.31 488 GLU B N 1
ATOM 7782 C CA . GLU B 1 488 ? 9.102 -2.404 19.328 1 98.31 488 GLU B CA 1
ATOM 7783 C C . GLU B 1 488 ? 8.914 -3.639 18.453 1 98.31 488 GLU B C 1
ATOM 7785 O O . GLU B 1 488 ? 8.961 -4.77 18.938 1 98.31 488 GLU B O 1
ATOM 7790 N N . ARG B 1 489 ? 8.727 -3.453 17.172 1 98 489 ARG B N 1
ATOM 7791 C CA . ARG B 1 489 ? 8.539 -4.547 16.219 1 98 489 ARG B CA 1
ATOM 7792 C C . ARG B 1 489 ? 7.43 -5.488 16.688 1 98 489 ARG B C 1
ATOM 7794 O O . ARG B 1 489 ? 7.637 -6.699 16.797 1 98 489 ARG B O 1
ATOM 7801 N N . THR B 1 490 ? 6.262 -4.875 16.844 1 98.5 490 THR B N 1
ATOM 7802 C CA . THR B 1 490 ? 5.117 -5.637 17.344 1 98.5 490 THR B CA 1
ATOM 7803 C C . THR B 1 490 ? 3.826 -5.156 16.672 1 98.5 490 THR B C 1
ATOM 7805 O O . THR B 1 490 ? 3.826 -4.16 15.953 1 98.5 490 THR B O 1
ATOM 7808 N N . VAL B 1 491 ? 2.811 -5.965 16.844 1 98.75 491 VAL B N 1
ATOM 7809 C CA . VAL B 1 491 ? 1.451 -5.535 16.531 1 98.75 491 VAL B CA 1
ATOM 7810 C C . VAL B 1 491 ? 0.773 -5.004 17.797 1 98.75 491 VAL B C 1
ATOM 7812 O O . VAL B 1 491 ? 0.615 -5.73 18.781 1 98.75 491 VAL B O 1
ATOM 7815 N N . VAL B 1 492 ? 0.352 -3.762 17.766 1 98.81 492 VAL B N 1
ATOM 7816 C CA . VAL B 1 492 ? -0.199 -3.105 18.938 1 98.81 492 VAL B CA 1
ATOM 7817 C C . VAL B 1 492 ? -1.702 -3.365 19.016 1 98.81 492 VAL B C 1
ATOM 7819 O O . VAL B 1 492 ? -2.426 -3.168 18.047 1 98.81 492 VAL B O 1
ATOM 7822 N N . ASP B 1 493 ? -2.121 -3.848 20.172 1 98.69 493 ASP B N 1
ATOM 7823 C CA . ASP B 1 493 ? -3.547 -3.91 20.469 1 98.69 493 ASP B CA 1
ATOM 7824 C C . ASP B 1 493 ? -4.074 -2.547 20.906 1 98.69 493 ASP B C 1
ATOM 7826 O O . ASP B 1 493 ? -3.67 -2.023 21.953 1 98.69 493 ASP B O 1
ATOM 7830 N N . TRP B 1 494 ? -4.977 -2.021 20.219 1 98.5 494 TRP B N 1
ATOM 7831 C CA . TRP B 1 494 ? -5.414 -0.642 20.406 1 98.5 494 TRP B CA 1
ATOM 7832 C C . TRP B 1 494 ? -6.008 -0.441 21.797 1 98.5 494 TRP B C 1
ATOM 7834 O O . TRP B 1 494 ? -5.645 0.504 22.5 1 98.5 494 TRP B O 1
ATOM 7844 N N . GLN B 1 495 ? -6.93 -1.289 22.172 1 97.88 495 GLN B N 1
ATOM 7845 C CA . GLN B 1 495 ? -7.621 -1.126 23.453 1 97.88 495 GLN B CA 1
ATOM 7846 C C . GLN B 1 495 ? -6.641 -1.178 24.625 1 97.88 495 GLN B C 1
ATOM 7848 O O . GLN B 1 495 ? -6.703 -0.343 25.531 1 97.88 495 GLN B O 1
ATOM 7853 N N . LYS B 1 496 ? -5.773 -2.16 24.609 1 98.25 496 LYS B N 1
ATOM 7854 C CA . LYS B 1 496 ? -4.777 -2.281 25.672 1 98.25 496 LYS B CA 1
ATOM 7855 C C . LYS B 1 496 ? -3.836 -1.08 25.672 1 98.25 496 LYS B C 1
ATOM 7857 O O . LYS B 1 496 ? -3.494 -0.561 26.734 1 98.25 496 LYS B O 1
ATOM 7862 N N . TRP B 1 497 ? -3.459 -0.709 24.5 1 98.62 497 TRP B N 1
ATOM 7863 C CA . TRP B 1 497 ? -2.549 0.426 24.391 1 98.62 497 TRP B CA 1
ATOM 7864 C C . TRP B 1 497 ? -3.207 1.707 24.891 1 98.62 497 TRP B C 1
ATOM 7866 O O . TRP B 1 497 ? -2.586 2.486 25.609 1 98.62 497 TRP B O 1
ATOM 7876 N N . TRP B 1 498 ? -4.438 1.932 24.484 1 98.25 498 TRP B N 1
ATOM 7877 C CA . TRP B 1 498 ? -5.199 3.105 24.906 1 98.25 498 TRP B CA 1
ATOM 7878 C C . TRP B 1 498 ? -5.336 3.156 26.422 1 98.25 498 TRP B C 1
ATOM 7880 O O . TRP B 1 498 ? -5.141 4.207 27.031 1 98.25 498 TRP B O 1
ATOM 7890 N N . GLN B 1 499 ? -5.68 2.027 27.016 1 97.75 499 GLN B N 1
ATOM 7891 C CA . GLN B 1 499 ? -5.824 1.949 28.453 1 97.75 499 GLN B CA 1
ATOM 7892 C C . GLN B 1 499 ? -4.52 2.309 29.156 1 97.75 499 GLN B C 1
ATOM 7894 O O . GLN B 1 499 ? -4.52 3.07 30.141 1 97.75 499 GLN B O 1
ATOM 7899 N N . ARG B 1 500 ? -3.463 1.839 28.625 1 97.38 500 ARG B N 1
ATOM 7900 C CA . ARG B 1 500 ? -2.158 2.023 29.25 1 97.38 500 ARG B CA 1
ATOM 7901 C C . ARG B 1 500 ? -1.666 3.457 29.078 1 97.38 500 ARG B C 1
ATOM 7903 O O . ARG B 1 500 ? -1.112 4.047 30 1 97.38 500 ARG B O 1
ATOM 7910 N N . ASN B 1 501 ? -1.917 4.043 27.922 1 97.62 501 ASN B N 1
ATOM 7911 C CA . ASN B 1 501 ? -1.199 5.266 27.562 1 97.62 501 ASN B CA 1
ATOM 7912 C C . ASN B 1 501 ? -2.102 6.492 27.672 1 97.62 501 ASN B C 1
ATOM 7914 O O . ASN B 1 501 ? -1.614 7.617 27.797 1 97.62 501 ASN B O 1
ATOM 7918 N N . VAL B 1 502 ? -3.404 6.309 27.594 1 96.38 502 VAL B N 1
ATOM 7919 C CA . VAL B 1 502 ? -4.309 7.453 27.562 1 96.38 502 VAL B CA 1
ATOM 7920 C C . VAL B 1 502 ? -5.141 7.48 28.844 1 96.38 502 VAL B C 1
ATOM 7922 O O . VAL B 1 502 ? -5.184 8.5 29.547 1 96.38 502 VAL B O 1
ATOM 7925 N N . VAL B 1 503 ? -5.711 6.332 29.25 1 93.62 503 VAL B N 1
ATOM 7926 C CA . VAL B 1 503 ? -6.621 6.289 30.391 1 93.62 503 VAL B CA 1
ATOM 7927 C C . VAL B 1 503 ? -5.816 6.297 31.688 1 93.62 503 VAL B C 1
ATOM 7929 O O . VAL B 1 503 ? -6.07 7.109 32.562 1 93.62 503 VAL B O 1
ATOM 7932 N N . ASN B 1 504 ? -4.836 5.422 31.828 1 87.69 504 ASN B N 1
ATOM 7933 C CA . ASN B 1 504 ? -4.09 5.273 33.062 1 87.69 504 ASN B CA 1
ATOM 7934 C C . ASN B 1 504 ? -3.148 6.453 33.312 1 87.69 504 ASN B C 1
ATOM 7936 O O . ASN B 1 504 ? -2.744 6.711 34.438 1 87.69 504 ASN B O 1
ATOM 7940 N N . THR B 1 505 ? -2.691 7.039 32.344 1 74.94 505 THR B N 1
ATOM 7941 C CA . THR B 1 505 ? -1.828 8.203 32.469 1 74.94 505 THR B CA 1
ATOM 7942 C C . THR B 1 505 ? -2.629 9.414 32.938 1 74.94 505 THR B C 1
ATOM 7944 O O . THR B 1 505 ? -2.107 10.266 33.656 1 74.94 505 THR B O 1
ATOM 7947 N N . ALA B 1 506 ? -3.777 9.547 32.625 1 64.44 506 ALA B N 1
ATOM 7948 C CA . ALA B 1 506 ? -4.648 10.625 33.094 1 64.44 506 ALA B CA 1
ATOM 7949 C C . ALA B 1 506 ? -4.906 10.508 34.594 1 64.44 506 ALA B C 1
ATOM 7951 O O . ALA B 1 506 ? -5 11.523 35.312 1 64.44 506 ALA B O 1
ATOM 7952 N N . GLY B 1 507 ? -5.102 9.289 35.188 1 52.22 507 GLY B N 1
ATOM 7953 C CA . GLY B 1 507 ? -5.348 9.086 36.594 1 52.22 507 GLY B CA 1
ATOM 7954 C C . GLY B 1 507 ? -4.117 9.297 37.469 1 52.22 507 GLY B C 1
ATOM 7955 O O . GLY B 1 507 ? -4.223 9.5 38.688 1 52.22 507 GLY B O 1
ATOM 7956 N N . GLY B 1 508 ? -2.928 9.016 37.062 1 44.75 508 GLY B N 1
ATOM 7957 C CA . GLY B 1 508 ? -1.762 9.117 37.938 1 44.75 508 GLY B CA 1
ATOM 7958 C C . GLY B 1 508 ? -1.416 10.555 38.281 1 44.75 508 GLY B C 1
ATOM 7959 O O . GLY B 1 508 ? -0.549 10.797 39.125 1 44.75 508 GLY B O 1
ATOM 7960 N N . SER B 1 509 ? -1.644 11.555 37.562 1 38.19 509 SER B N 1
ATOM 7961 C CA . SER B 1 509 ? -1.284 12.883 38.031 1 38.19 509 SER B CA 1
ATOM 7962 C C . SER B 1 509 ? -2.238 13.352 39.125 1 38.19 509 SER B C 1
ATOM 7964 O O . SER B 1 509 ? -2.109 14.469 39.625 1 38.19 509 SER B O 1
ATOM 7966 N N . ALA B 1 510 ? -3.352 12.812 39.375 1 35.69 510 ALA B N 1
ATOM 7967 C CA . ALA B 1 510 ? -4.219 13.25 40.469 1 35.69 510 ALA B CA 1
ATOM 7968 C C . ALA B 1 510 ? -3.732 12.703 41.812 1 35.69 510 ALA B C 1
ATOM 7970 O O . ALA B 1 510 ? -4.328 12.984 42.875 1 35.69 510 ALA B O 1
ATOM 7971 N N . SER B 1 511 ? -2.957 11.602 41.719 1 28.39 511 SER B N 1
ATOM 7972 C CA . SER B 1 511 ? -2.535 11.336 43.094 1 28.39 511 SER B CA 1
ATOM 7973 C C . SER B 1 511 ? -1.382 12.25 43.5 1 28.39 511 SER B C 1
ATOM 7975 O O . SER B 1 511 ? -0.406 12.391 42.781 1 28.39 511 SER B O 1
#

InterPro domains:
  IPR000683 Gfo/Idh/MocA-like oxidoreductase, N-terminal [PF01408] (13-148)
  IPR036291 NAD(P)-binding domain superfamily [SSF51735] (8-181)
  IPR051450 Gfo/Idh/MocA Oxidoreductases [PTHR43377] (7-490)